Protein 4Z0Y (pdb70)

Nearest PDB structures (foldseek):
  4z0y-assembly1_C  TM=1.003E+00  e=3.277E-72  Coreopsis grandiflora
  4z11-assembly3_C  TM=9.863E-01  e=1.548E-64  Coreopsis grandiflora
  4z11-assembly1_A  TM=9.867E-01  e=1.953E-64  Coreopsis grandiflora
  4z14-assembly2_B  TM=9.933E-01  e=7.176E-63  Coreopsis grandiflora
  4z14-assembly8_A  TM=9.961E-01  e=9.260E-62  Coreopsis grandiflora

Structure (mmCIF, N/CA/C/O backbone):
data_4Z0Y
#
_entry.id   4Z0Y
#
_cell.length_a   88.720
_cell.length_b   90.560
_cell.length_c   182.590
_cell.angle_alpha   90.00
_cell.angle_beta   90.00
_cell.angle_gamma   90.00
#
_symmetry.space_group_name_H-M   'P 21 21 21'
#
loop_
_entity.id
_entity.type
_entity.pdbx_description
1 polymer 'Aurone synthase'
2 polymer 'Aurone synthase'
3 non-polymer 'COPPER (II) ION'
4 non-polymer GLYCEROL
5 water water
#
loop_
_atom_site.group_PDB
_atom_site.id
_atom_site.type_symbol
_atom_site.label_atom_id
_atom_site.label_alt_id
_atom_site.label_comp_id
_atom_site.label_asym_id
_atom_site.label_entity_id
_atom_site.label_seq_id
_atom_site.pdbx_PDB_ins_code
_atom_site.Cartn_x
_atom_site.Cartn_y
_atom_site.Cartn_z
_atom_site.occupancy
_atom_site.B_iso_or_equiv
_atom_site.auth_seq_id
_atom_site.auth_comp_id
_atom_site.auth_asym_id
_atom_site.auth_atom_id
_atom_site.pdbx_PDB_model_num
ATOM 1 N N . ALA A 1 1 ? 26.765 102.271 222.053 1.00 17.67 1 ALA A N 1
ATOM 2 C CA . ALA A 1 1 ? 26.375 102.684 220.707 1.00 18.40 1 ALA A CA 1
ATOM 3 C C . ALA A 1 1 ? 24.855 102.753 220.565 1.00 18.36 1 ALA A C 1
ATOM 4 O O . ALA A 1 1 ? 24.127 102.016 221.222 1.00 17.41 1 ALA A O 1
ATOM 6 N N . PRO A 1 2 ? 24.372 103.640 219.691 1.00 16.79 2 PRO A N 1
ATOM 7 C CA . PRO A 1 2 ? 22.924 103.862 219.608 1.00 16.76 2 PRO A CA 1
ATOM 8 C C . PRO A 1 2 ? 22.195 102.812 218.794 1.00 15.82 2 PRO A C 1
ATOM 9 O O . PRO A 1 2 ? 22.747 102.275 217.836 1.00 15.73 2 PRO A O 1
ATOM 20 N N . ILE A 1 3 ? 20.947 102.554 219.161 1.00 16.81 3 ILE A N 1
ATOM 21 C CA . ILE A 1 3 ? 20.063 101.748 218.342 1.00 16.59 3 ILE A CA 1
ATOM 22 C C . ILE A 1 3 ? 19.796 102.471 217.028 1.00 15.49 3 ILE A C 1
ATOM 23 O O . ILE A 1 3 ? 19.476 103.659 217.005 1.00 15.87 3 ILE A O 1
ATOM 39 N N . THR A 1 4 ? 19.924 101.735 215.937 1.00 14.92 4 THR A N 1
ATOM 40 C CA . THR A 1 4 ? 19.862 102.301 214.599 1.00 15.06 4 THR A CA 1
ATOM 41 C C . THR A 1 4 ? 19.018 101.418 213.695 1.00 15.64 4 THR A C 1
ATOM 42 O O . THR A 1 4 ? 19.428 100.297 213.402 1.00 16.45 4 THR A O 1
ATOM 53 N N . ALA A 1 5 ? 17.860 101.902 213.240 1.00 14.48 5 ALA A N 1
ATOM 54 C CA . ALA A 1 5 ? 17.037 101.092 212.355 1.00 14.40 5 ALA A CA 1
ATOM 55 C C . ALA A 1 5 ? 17.784 100.843 211.045 1.00 16.34 5 ALA A C 1
ATOM 56 O O . ALA A 1 5 ? 18.519 101.706 210.562 1.00 15.89 5 ALA A O 1
ATOM 63 N N . PRO A 1 6 ? 17.614 99.649 210.475 1.00 14.35 6 PRO A N 1
ATOM 64 C CA . PRO A 1 6 ? 18.275 99.333 209.203 1.00 14.80 6 PRO A CA 1
ATOM 65 C C . PRO A 1 6 ? 17.516 99.927 208.032 1.00 16.44 6 PRO A C 1
ATOM 66 O O . PRO A 1 6 ? 16.522 100.635 208.237 1.00 15.66 6 PRO A O 1
ATOM 77 N N . ASP A 1 7 ? 17.980 99.650 206.820 1.00 15.84 7 ASP A N 1
ATOM 78 C CA . ASP A 1 7 ? 17.146 99.868 205.650 1.00 15.89 7 ASP A CA 1
ATOM 79 C C . ASP A 1 7 ? 15.976 98.891 205.755 1.00 14.68 7 ASP A C 1
ATOM 80 O O . ASP A 1 7 ? 16.103 97.715 205.413 1.00 14.01 7 ASP A O 1
ATOM 89 N N . ILE A 1 8 ? 14.844 99.407 206.228 1.00 15.55 8 ILE A N 1
ATOM 90 C CA . ILE A 1 8 ? 13.658 98.608 206.517 1.00 14.81 8 ILE A CA 1
ATOM 91 C C . ILE A 1 8 ? 13.031 97.959 205.286 1.00 16.80 8 ILE A C 1
ATOM 92 O O . ILE A 1 8 ? 12.216 97.047 205.413 1.00 15.97 8 ILE A O 1
ATOM 108 N N . THR A 1 9 ? 13.436 98.402 204.099 1.00 15.92 9 THR A N 1
ATOM 109 C CA . THR A 1 9 ? 12.937 97.825 202.855 1.00 15.83 9 THR A CA 1
ATOM 110 C C . THR A 1 9 ? 13.811 96.673 202.358 1.00 17.96 9 THR A C 1
ATOM 111 O O . THR A 1 9 ? 13.433 95.970 201.414 1.00 20.47 9 THR A O 1
ATOM 122 N N A SER A 1 10 ? 14.968 96.486 202.988 0.61 18.01 10 SER A N 1
ATOM 123 N N B SER A 1 10 ? 14.966 96.472 202.988 0.39 18.32 10 SER A N 1
ATOM 124 C CA A SER A 1 10 ? 15.918 95.451 202.589 0.61 20.89 10 SER A CA 1
ATOM 125 C CA B SER A 1 10 ? 15.896 95.422 202.574 0.39 20.46 10 SER A CA 1
ATOM 126 C C A SER A 1 10 ? 16.028 94.334 203.622 0.61 20.96 10 SER A C 1
ATOM 127 C C B SER A 1 10 ? 16.050 94.326 203.624 0.39 20.94 10 SER A C 1
ATOM 128 O O A SER A 1 10 ? 16.124 93.160 203.270 0.61 21.37 10 SER A O 1
ATOM 129 O O B SER A 1 10 ? 16.197 93.153 203.282 0.39 21.38 10 SER A O 1
ATOM 144 N N . ILE A 1 11 ? 16.029 94.709 204.896 1.00 20.27 11 ILE A N 1
ATOM 145 C CA . ILE A 1 11 ? 16.167 93.745 205.985 1.00 22.02 11 ILE A CA 1
ATOM 146 C C . ILE A 1 11 ? 14.964 93.882 206.904 1.00 17.32 11 ILE A C 1
ATOM 147 O O . ILE A 1 11 ? 14.808 94.881 207.605 1.00 17.59 11 ILE A O 1
ATOM 163 N N . CYS A 1 12 ? 14.094 92.878 206.846 1.00 15.37 12 CYS A N 1
ATOM 164 C CA . CYS A 1 12 ? 12.837 92.894 207.567 1.00 13.75 12 CYS A CA 1
ATOM 165 C C . CYS A 1 12 ? 12.286 91.482 207.606 1.00 12.92 12 CYS A C 1
ATOM 166 O O . CYS A 1 12 ? 12.427 90.714 206.652 1.00 12.93 12 CYS A O 1
ATOM 173 N N . LYS A 1 13 ? 11.649 91.143 208.712 1.00 12.41 13 LYS A N 1
ATOM 174 C CA . LYS A 1 13 ? 11.080 89.824 208.866 1.00 12.58 13 LYS A CA 1
ATOM 175 C C . LYS A 1 13 ? 9.724 89.923 209.518 1.00 12.48 13 LYS A C 1
ATOM 176 O O . LYS A 1 13 ? 9.387 90.931 210.143 1.00 12.13 13 LYS A O 1
ATOM 195 N N . ASP A 1 14 ? 8.912 88.896 209.332 1.00 12.94 14 ASP A N 1
ATOM 196 C CA . ASP A 1 14 ? 7.568 88.934 209.861 1.00 12.77 14 ASP A CA 1
ATOM 197 C C . ASP A 1 14 ? 7.598 89.023 211.366 1.00 13.82 14 ASP A C 1
ATOM 198 O O . ASP A 1 14 ? 8.510 88.503 212.026 1.00 14.47 14 ASP A O 1
ATOM 207 N N . ALA A 1 15 ? 6.578 89.665 211.909 1.00 13.12 15 ALA A N 1
ATOM 208 C CA . ALA A 1 15 ? 6.516 89.880 213.349 1.00 15.59 15 ALA A CA 1
ATOM 209 C C . ALA A 1 15 ? 6.176 88.588 214.059 1.00 19.22 15 ALA A C 1
ATOM 210 O O . ALA A 1 15 ? 5.219 87.912 213.692 1.00 21.33 15 ALA A O 1
ATOM 217 N N . SER A 1 16 ? 6.953 88.247 215.084 1.00 20.68 16 SER A N 1
ATOM 218 C CA . SER A 1 16 ? 6.710 87.009 215.828 1.00 24.92 16 SER A CA 1
ATOM 219 C C . SER A 1 16 ? 7.159 87.104 217.274 1.00 26.31 16 SER A C 1
ATOM 220 O O . SER A 1 16 ? 7.448 86.086 217.915 1.00 32.59 16 SER A O 1
ATOM 228 N N A SER A 1 17 ? 7.243 88.327 217.771 0.57 21.54 17 SER A N 1
ATOM 229 N N B SER A 1 17 ? 7.226 88.328 217.781 0.43 21.56 17 SER A N 1
ATOM 230 C CA A SER A 1 17 ? 7.579 88.576 219.163 0.57 19.40 17 SER A CA 1
ATOM 231 C CA B SER A 1 17 ? 7.601 88.582 219.166 0.43 19.45 17 SER A CA 1
ATOM 232 C C A SER A 1 17 ? 6.419 89.311 219.791 0.57 17.49 17 SER A C 1
ATOM 233 C C B SER A 1 17 ? 6.505 89.392 219.834 0.43 17.50 17 SER A C 1
ATOM 234 O O A SER A 1 17 ? 5.787 90.136 219.140 0.57 15.50 17 SER A O 1
ATOM 235 O O B SER A 1 17 ? 6.004 90.351 219.252 0.43 15.50 17 SER A O 1
ATOM 244 N N . GLY A 1 18 ? 6.133 89.007 221.053 1.00 18.52 18 GLY A N 1
ATOM 245 C CA . GLY A 1 18 ? 5.098 89.712 221.784 1.00 18.54 18 GLY A CA 1
ATOM 246 C C . GLY A 1 18 ? 3.668 89.418 221.368 1.00 17.47 18 GLY A C 1
ATOM 247 O O . GLY A 1 18 ? 2.744 90.112 221.783 1.00 20.02 18 GLY A O 1
ATOM 250 N N . ILE A 1 19 ? 3.475 88.408 220.534 1.00 19.83 19 ILE A N 1
ATOM 251 C CA . ILE A 1 19 ? 2.137 88.016 220.112 1.00 20.33 19 ILE A CA 1
ATOM 252 C C . ILE A 1 19 ? 1.848 86.620 220.635 1.00 24.51 19 ILE A C 1
ATOM 253 O O . ILE A 1 19 ? 2.407 85.644 220.142 1.00 26.81 19 ILE A O 1
ATOM 269 N N . GLY A 1 20 ? 0.960 86.540 221.619 1.00 24.27 20 GLY A N 1
ATOM 270 C CA . GLY A 1 20 ? 0.726 85.306 222.346 1.00 26.06 20 GLY A CA 1
ATOM 271 C C . GLY A 1 20 ? 0.080 84.214 221.521 1.00 27.96 20 GLY A C 1
ATOM 272 O O . GLY A 1 20 ? 0.457 83.043 221.633 1.00 31.55 20 GLY A O 1
ATOM 276 N N . ASN A 1 21 ? -0.910 84.591 220.713 1.00 22.67 21 ASN A N 1
ATOM 277 C CA . ASN A 1 21 ? -1.582 83.656 219.821 1.00 22.77 21 ASN A CA 1
ATOM 278 C C . ASN A 1 21 ? -1.415 84.102 218.375 1.00 20.74 21 ASN A C 1
ATOM 279 O O . ASN A 1 21 ? -2.202 84.900 217.861 1.00 19.35 21 ASN A O 1
ATOM 290 N N . GLN A 1 22 ? -0.392 83.562 217.720 1.00 22.31 22 GLN A N 1
ATOM 291 C CA . GLN A 1 22 ? -0.065 83.962 216.356 1.00 23.31 22 GLN A CA 1
ATOM 292 C C . GLN A 1 22 ? -0.998 83.361 215.330 1.00 25.98 22 GLN A C 1
ATOM 293 O O . GLN A 1 22 ? -1.318 84.001 214.328 1.00 27.13 22 GLN A O 1
ATOM 307 N N . GLU A 1 23 ? -1.422 82.122 215.548 1.00 26.55 23 GLU A N 1
ATOM 308 C CA . GLU A 1 23 ? -2.167 81.428 214.509 1.00 31.81 23 GLU A CA 1
ATOM 309 C C . GLU A 1 23 ? -3.607 81.932 214.437 1.00 32.32 23 GLU A C 1
ATOM 310 O O . GLU A 1 23 ? -4.225 81.893 213.371 1.00 34.08 23 GLU A O 1
ATOM 322 N N . GLY A 1 24 ? -4.130 82.430 215.553 1.00 34.30 24 GLY A N 1
ATOM 323 C CA . GLY A 1 24 ? -5.464 83.009 215.576 1.00 32.46 24 GLY A CA 1
ATOM 324 C C . GLY A 1 24 ? -5.501 84.527 215.402 1.00 27.82 24 GLY A C 1
ATOM 325 O O . GLY A 1 24 ? -6.570 85.124 215.448 1.00 26.39 24 GLY A O 1
ATOM 329 N N . ALA A 1 25 ? -4.337 85.141 215.208 1.00 24.77 25 ALA A N 1
ATOM 330 C CA . ALA A 1 25 ? -4.212 86.600 215.141 1.00 20.81 25 ALA A CA 1
ATOM 331 C C . ALA A 1 25 ? -5.210 87.183 214.155 1.00 21.92 25 ALA A C 1
ATOM 332 O O . ALA A 1 25 ? -5.348 86.666 213.044 1.00 21.09 25 ALA A O 1
ATOM 339 N N . ILE A 1 26 ? -5.920 88.243 214.540 1.00 21.38 26 ILE A N 1
ATOM 340 C CA . ILE A 1 26 ? -6.935 88.776 213.635 1.00 21.14 26 ILE A CA 1
ATOM 341 C C . ILE A 1 26 ? -6.376 89.884 212.744 1.00 15.82 26 ILE A C 1
ATOM 342 O O . ILE A 1 26 ? -7.053 90.325 211.837 1.00 16.46 26 ILE A O 1
ATOM 358 N N . ARG A 1 27 ? -5.141 90.313 212.997 1.00 14.33 27 ARG A N 1
ATOM 359 C CA . ARG A 1 27 ? -4.425 91.205 212.084 1.00 15.25 27 ARG A CA 1
ATOM 360 C C . ARG A 1 27 ? -3.184 90.513 211.528 1.00 15.36 27 ARG A C 1
ATOM 361 O O . ARG A 1 27 ? -2.745 89.485 212.050 1.00 13.73 27 ARG A O 1
ATOM 382 N N . THR A 1 28 ? -2.614 91.071 210.467 1.00 16.82 28 THR A N 1
ATOM 383 C CA . THR A 1 28 ? -1.457 90.448 209.845 1.00 15.20 28 THR A CA 1
ATOM 384 C C . THR A 1 28 ? -0.212 90.519 210.727 1.00 16.13 28 THR A C 1
ATOM 385 O O . THR A 1 28 ? -0.076 91.417 211.566 1.00 15.74 28 THR A O 1
ATOM 396 N N . ARG A 1 29 ? 0.683 89.549 210.538 1.00 15.46 29 ARG A N 1
ATOM 397 C CA . ARG A 1 29 ? 2.021 89.617 211.106 1.00 15.60 29 ARG A CA 1
ATOM 398 C C . ARG A 1 29 ? 3.056 89.915 210.029 1.00 13.73 29 ARG A C 1
ATOM 399 O O . ARG A 1 29 ? 4.238 90.066 210.322 1.00 13.92 29 ARG A O 1
ATOM 420 N N . LYS A 1 30 ? 2.619 90.008 208.779 1.00 13.32 30 LYS A N 1
ATOM 421 C CA . LYS A 1 30 ? 3.532 90.343 207.707 1.00 13.35 30 LYS A CA 1
ATOM 422 C C . LYS A 1 30 ? 3.611 91.865 207.603 1.00 12.98 30 LYS A C 1
ATOM 423 O O . LYS A 1 30 ? 2.985 92.481 206.737 1.00 12.20 30 LYS A O 1
ATOM 442 N N . CYS A 1 31 ? 4.399 92.464 208.493 1.00 14.14 31 CYS A N 1
ATOM 443 C CA . CYS A 1 31 ? 4.330 93.908 208.739 1.00 11.32 31 CYS A CA 1
ATOM 444 C C . CYS A 1 31 ? 5.416 94.697 208.033 1.00 12.49 31 CYS A C 1
ATOM 445 O O . CYS A 1 31 ? 5.585 95.882 208.293 1.00 12.68 31 CYS A O 1
ATOM 452 N N . CYS A 1 32 ? 6.148 94.050 207.129 1.00 14.12 32 CYS A N 1
ATOM 453 C CA . CYS A 1 32 ? 7.274 94.728 206.519 1.00 14.40 32 CYS A CA 1
ATOM 454 C C . CYS A 1 32 ? 6.813 95.788 205.523 1.00 14.19 32 CYS A C 1
ATOM 455 O O . CYS A 1 32 ? 5.824 95.599 204.796 1.00 15.44 32 CYS A O 1
ATOM 462 N N . PRO A 1 33 ? 7.528 96.922 205.488 1.00 11.72 33 PRO A N 1
ATOM 463 C CA . PRO A 1 33 ? 7.111 98.003 204.589 1.00 11.89 33 PRO A CA 1
ATOM 464 C C . PRO A 1 33 ? 7.439 97.679 203.147 1.00 12.84 33 PRO A C 1
ATOM 465 O O . PRO A 1 33 ? 8.299 96.846 202.882 1.00 13.66 33 PRO A O 1
ATOM 476 N N . PRO A 1 34 ? 6.760 98.346 202.214 1.00 14.41 34 PRO A N 1
ATOM 477 C CA . PRO A 1 34 ? 6.957 98.088 200.789 1.00 15.36 34 PRO A CA 1
ATOM 478 C C . PRO A 1 34 ? 8.277 98.657 200.289 1.00 16.47 34 PRO A C 1
ATOM 479 O O . PRO A 1 34 ? 8.872 99.539 200.933 1.00 14.74 34 PRO A O 1
ATOM 490 N N . SER A 1 35 ? 8.718 98.133 199.145 1.00 16.32 35 SER A N 1
ATOM 491 C CA . SER A 1 35 ? 9.936 98.569 198.468 1.00 17.74 35 SER A CA 1
ATOM 492 C C . SER A 1 35 ? 9.593 99.372 197.211 1.00 17.00 35 SER A C 1
ATOM 493 O O . SER A 1 35 ? 9.041 98.821 196.265 1.00 17.21 35 SER A O 1
ATOM 501 N N . LEU A 1 36 ? 9.911 100.670 197.205 1.00 16.77 36 LEU A N 1
ATOM 502 C CA . LEU A 1 36 ? 9.583 101.542 196.071 1.00 18.09 36 LEU A CA 1
ATOM 503 C C . LEU A 1 36 ? 10.839 101.976 195.318 1.00 18.70 36 LEU A C 1
ATOM 504 O O . LEU A 1 36 ? 10.755 102.767 194.365 1.00 20.34 36 LEU A O 1
ATOM 520 N N . GLY A 1 37 ? 11.993 101.455 195.734 1.00 18.44 37 GLY A N 1
ATOM 521 C CA . GLY A 1 37 ? 13.268 101.823 195.144 1.00 20.65 37 GLY A CA 1
ATOM 522 C C . GLY A 1 37 ? 13.824 103.153 195.640 1.00 21.01 37 GLY A C 1
ATOM 523 O O . GLY A 1 37 ? 14.739 103.718 195.035 1.00 22.44 37 GLY A O 1
ATOM 527 N N . LYS A 1 38 ? 13.271 103.661 196.737 1.00 19.56 38 LYS A N 1
ATOM 528 C CA . LYS A 1 38 ? 13.713 104.935 197.313 1.00 19.35 38 LYS A CA 1
ATOM 529 C C . LYS A 1 38 ? 15.052 104.828 198.046 1.00 19.44 38 LYS A C 1
ATOM 530 O O . LYS A 1 38 ? 15.378 103.805 198.642 1.00 18.53 38 LYS A O 1
ATOM 549 N N . LYS A 1 39 ? 15.834 105.898 197.999 1.00 22.58 39 LYS A N 1
ATOM 550 C CA . LYS A 1 39 ? 16.984 106.024 198.881 1.00 23.79 39 LYS A CA 1
ATOM 551 C C . LYS A 1 39 ? 16.496 106.555 200.221 1.00 20.29 39 LYS A C 1
ATOM 552 O O . LYS A 1 39 ? 15.440 107.171 200.299 1.00 20.12 39 LYS A O 1
ATOM 555 N N . ILE A 1 40 ? 17.258 106.307 201.273 1.00 21.60 40 ILE A N 1
ATOM 556 C CA . ILE A 1 40 ? 16.929 106.863 202.583 1.00 19.36 40 ILE A CA 1
ATOM 557 C C . ILE A 1 40 ? 17.565 108.242 202.697 1.00 21.92 40 ILE A C 1
ATOM 558 O O . ILE A 1 40 ? 18.780 108.381 202.552 1.00 24.86 40 ILE A O 1
ATOM 574 N N . LYS A 1 41 ? 16.736 109.253 202.945 1.00 20.38 41 LYS A N 1
ATOM 575 C CA . LYS A 1 41 ? 17.202 110.636 203.038 1.00 20.69 41 LYS A CA 1
ATOM 576 C C . LYS A 1 41 ? 17.368 111.030 204.484 1.00 21.02 41 LYS A C 1
ATOM 577 O O . LYS A 1 41 ? 16.704 110.486 205.359 1.00 18.77 41 LYS A O 1
ATOM 596 N N . ASP A 1 42 ? 18.251 111.985 204.740 1.00 23.79 42 ASP A N 1
ATOM 597 C CA . ASP A 1 42 ? 18.363 112.520 206.077 1.00 28.60 42 ASP A CA 1
ATOM 598 C C . ASP A 1 42 ? 17.247 113.517 206.310 1.00 23.72 42 ASP A C 1
ATOM 599 O O . ASP A 1 42 ? 16.796 114.204 205.395 1.00 22.86 42 ASP A O 1
ATOM 608 N N . PHE A 1 43 ? 16.766 113.532 207.540 1.00 23.05 43 PHE A N 1
ATOM 609 C CA . PHE A 1 43 ? 15.750 114.466 207.975 1.00 22.24 43 PHE A CA 1
ATOM 610 C C . PHE A 1 43 ? 16.165 115.915 207.768 1.00 24.31 43 PHE A C 1
ATOM 611 O O . PHE A 1 43 ? 17.313 116.286 207.996 1.00 26.11 43 PHE A O 1
ATOM 628 N N . GLN A 1 44 ? 15.218 116.725 207.328 1.00 24.85 44 GLN A N 1
ATOM 629 C CA . GLN A 1 44 ? 15.403 118.165 207.299 1.00 25.76 44 GLN A CA 1
ATOM 630 C C . GLN A 1 44 ? 14.282 118.775 208.117 1.00 24.12 44 GLN A C 1
ATOM 631 O O . GLN A 1 44 ? 13.145 118.327 208.026 1.00 23.66 44 GLN A O 1
ATOM 634 N N . PHE A 1 45 ? 14.586 119.782 208.931 1.00 23.49 45 PHE A N 1
ATOM 635 C CA . PHE A 1 45 ? 13.538 120.411 209.711 1.00 21.40 45 PHE A CA 1
ATOM 636 C C . PHE A 1 45 ? 12.519 121.047 208.780 1.00 21.03 45 PHE A C 1
ATOM 637 O O . PHE A 1 45 ? 12.890 121.649 207.755 1.00 21.19 45 PHE A O 1
ATOM 654 N N . PRO A 1 46 ? 11.223 120.895 209.114 1.00 21.15 46 PRO A N 1
ATOM 655 C CA . PRO A 1 46 ? 10.123 121.400 208.281 1.00 22.17 46 PRO A CA 1
ATOM 656 C C . PRO A 1 46 ? 10.071 122.923 208.189 1.00 26.29 46 PRO A C 1
ATOM 657 O O . PRO A 1 46 ? 10.425 123.623 209.142 1.00 26.94 46 PRO A O 1
ATOM 668 N N . ASN A 1 47 ? 9.604 123.411 207.045 1.00 31.62 47 ASN A N 1
ATOM 669 C CA . ASN A 1 47 ? 9.485 124.840 206.794 1.00 37.33 47 ASN A CA 1
ATOM 670 C C . ASN A 1 47 ? 8.033 125.324 206.850 1.00 35.10 47 ASN A C 1
ATOM 671 O O . ASN A 1 47 ? 7.694 126.350 206.255 1.00 34.01 47 ASN A O 1
ATOM 682 N N . ASP A 1 48 ? 7.182 124.579 207.557 1.00 32.16 48 ASP A N 1
ATOM 683 C CA . ASP A 1 48 ? 5.774 124.941 207.722 1.00 33.10 48 ASP A CA 1
ATOM 684 C C . ASP A 1 48 ? 5.623 126.399 208.125 1.00 40.35 48 ASP A C 1
ATOM 685 O O . ASP A 1 48 ? 6.325 126.881 209.017 1.00 39.99 48 ASP A O 1
ATOM 694 N N . LYS A 1 49 ? 4.701 127.096 207.467 1.00 46.41 49 LYS A N 1
ATOM 695 C CA . LYS A 1 49 ? 4.448 128.505 207.758 1.00 50.63 49 LYS A CA 1
ATOM 696 C C . LYS A 1 49 ? 3.765 128.670 209.111 1.00 48.10 49 LYS A C 1
ATOM 697 O O . LYS A 1 49 ? 4.003 129.644 209.820 1.00 51.83 49 LYS A O 1
ATOM 701 N N . LYS A 1 50 ? 2.919 127.709 209.465 1.00 40.64 50 LYS A N 1
ATOM 702 C CA . LYS A 1 50 ? 2.153 127.788 210.698 1.00 34.83 50 LYS A CA 1
ATOM 703 C C . LYS A 1 50 ? 2.403 126.550 211.551 1.00 30.80 50 LYS A C 1
ATOM 704 O O . LYS A 1 50 ? 2.683 125.477 211.025 1.00 29.10 50 LYS A O 1
ATOM 707 N N . VAL A 1 51 ? 2.314 126.708 212.864 1.00 31.14 51 VAL A N 1
ATOM 708 C CA . VAL A 1 51 ? 2.406 125.573 213.768 1.00 29.56 51 VAL A CA 1
ATOM 709 C C . VAL A 1 51 ? 1.092 124.796 213.737 1.00 27.48 51 VAL A C 1
ATOM 710 O O . VAL A 1 51 ? 0.007 125.378 213.825 1.00 28.95 51 VAL A O 1
ATOM 723 N N . ARG A 1 52 ? 1.204 123.485 213.584 1.00 24.87 52 ARG A N 1
ATOM 724 C CA . ARG A 1 52 ? 0.061 122.590 213.625 1.00 22.17 52 ARG A CA 1
ATOM 725 C C . ARG A 1 52 ? -0.404 122.507 215.056 1.00 20.94 52 ARG A C 1
ATOM 726 O O . ARG A 1 52 ? 0.370 122.116 215.907 1.00 20.78 52 ARG A O 1
ATOM 747 N N . MET A 1 53 ? -1.660 122.835 215.324 1.00 19.09 53 MET A N 1
ATOM 748 C CA . MET A 1 53 ? -2.150 122.839 216.704 1.00 20.59 53 MET A CA 1
ATOM 749 C C . MET A 1 53 ? -3.095 121.671 216.976 1.00 19.06 53 MET A C 1
ATOM 750 O O . MET A 1 53 ? -4.260 121.689 216.581 1.00 20.38 53 MET A O 1
ATOM 764 N N . ARG A 1 54 ? -2.575 120.647 217.644 1.00 17.29 54 ARG A N 1
ATOM 765 C CA . ARG A 1 54 ? -3.365 119.455 217.933 1.00 16.45 54 ARG A CA 1
ATOM 766 C C . ARG A 1 54 ? -4.442 119.818 218.944 1.00 18.88 54 ARG A C 1
ATOM 767 O O . ARG A 1 54 ? -4.212 120.619 219.843 1.00 19.45 54 ARG A O 1
ATOM 788 N N . TRP A 1 55 ? -5.624 119.253 218.755 1.00 18.36 55 TRP A N 1
ATOM 789 C CA . TRP A 1 55 ? -6.832 119.756 219.399 1.00 19.52 55 TRP A CA 1
ATOM 790 C C . TRP A 1 55 ? -7.438 118.662 220.246 1.00 18.85 55 TRP A C 1
ATOM 791 O O . TRP A 1 55 ? -7.429 117.505 219.853 1.00 18.64 55 TRP A O 1
ATOM 812 N N . PRO A 1 56 ? -7.953 119.012 221.428 1.00 18.29 56 PRO A N 1
ATOM 813 C CA . PRO A 1 56 ? -8.578 117.962 222.226 1.00 18.44 56 PRO A CA 1
ATOM 814 C C . PRO A 1 56 ? -9.759 117.334 221.498 1.00 18.50 56 PRO A C 1
ATOM 815 O O . PRO A 1 56 ? -10.603 118.058 220.962 1.00 19.46 56 PRO A O 1
ATOM 826 N N . ALA A 1 57 ? -9.809 116.006 221.488 1.00 18.92 57 ALA A N 1
ATOM 827 C CA . ALA A 1 57 ? -10.778 115.281 220.671 1.00 21.35 57 ALA A CA 1
ATOM 828 C C . ALA A 1 57 ? -12.212 115.624 221.036 1.00 21.51 57 ALA A C 1
ATOM 829 O O . ALA A 1 57 ? -13.103 115.480 220.204 1.00 25.17 57 ALA A O 1
ATOM 836 N N . HIS A 1 58 ? -12.446 116.079 222.262 1.00 19.89 58 HIS A N 1
ATOM 837 C CA . HIS A 1 58 ? -13.811 116.328 222.702 1.00 21.75 58 HIS A CA 1
ATOM 838 C C . HIS A 1 58 ? -14.261 117.762 222.411 1.00 24.75 58 HIS A C 1
ATOM 839 O O . HIS A 1 58 ? -15.425 118.104 222.668 1.00 25.69 58 HIS A O 1
ATOM 854 N N . LYS A 1 59 ? -13.355 118.595 221.889 1.00 24.30 59 LYS A N 1
ATOM 855 C CA . LYS A 1 59 ? -13.647 120.029 221.697 1.00 28.25 59 LYS A CA 1
ATOM 856 C C . LYS A 1 59 ? -13.085 120.577 220.395 1.00 28.27 59 LYS A C 1
ATOM 857 O O . LYS A 1 59 ? -12.606 121.714 220.350 1.00 30.71 59 LYS A O 1
ATOM 861 N N . GLY A 1 60 ? -13.103 119.765 219.350 1.00 27.02 60 GLY A N 1
ATOM 862 C CA . GLY A 1 60 ? -12.642 120.214 218.049 1.00 27.07 60 GLY A CA 1
ATOM 863 C C . GLY A 1 60 ? -13.647 121.159 217.414 1.00 29.08 60 GLY A C 1
ATOM 864 O O . GLY A 1 60 ? -14.838 121.092 217.703 1.00 30.93 60 GLY A O 1
ATOM 868 N N . THR A 1 61 ? -13.170 122.043 216.547 1.00 27.64 61 THR A N 1
ATOM 869 C CA . THR A 1 61 ? -14.071 122.780 215.658 1.00 27.94 61 THR A CA 1
ATOM 870 C C . THR A 1 61 ? -14.644 121.824 214.604 1.00 28.22 61 THR A C 1
ATOM 871 O O . THR A 1 61 ? -14.143 120.703 214.429 1.00 25.02 61 THR A O 1
ATOM 882 N N . LYS A 1 62 ? -15.680 122.259 213.890 1.00 28.39 62 LYS A N 1
ATOM 883 C CA . LYS A 1 62 ? -16.246 121.456 212.807 1.00 27.17 62 LYS A CA 1
ATOM 884 C C . LYS A 1 62 ? -15.180 121.097 211.775 1.00 21.57 62 LYS A C 1
ATOM 885 O O . LYS A 1 62 ? -15.121 119.962 211.291 1.00 19.57 62 LYS A O 1
ATOM 904 N N . LYS A 1 63 ? -14.356 122.079 211.419 1.00 21.12 63 LYS A N 1
ATOM 905 C CA . LYS A 1 63 ? -13.314 121.854 210.423 1.00 19.82 63 LYS A CA 1
ATOM 906 C C . LYS A 1 63 ? -12.285 120.855 210.937 1.00 17.15 63 LYS A C 1
ATOM 907 O O . LYS A 1 63 ? -11.824 119.996 210.187 1.00 17.27 63 LYS A O 1
ATOM 926 N N . GLN A 1 64 ? -11.924 120.954 212.210 1.00 18.94 64 GLN A N 1
ATOM 927 C CA . GLN A 1 64 ? -10.936 120.022 212.759 1.00 20.36 64 GLN A CA 1
ATOM 928 C C . GLN A 1 64 ? -11.458 118.589 212.667 1.00 18.25 64 GLN A C 1
ATOM 929 O O . GLN A 1 64 ? -10.768 117.685 212.180 1.00 17.42 64 GLN A O 1
ATOM 943 N N . VAL A 1 65 ? -12.684 118.386 213.121 1.00 18.17 65 VAL A N 1
ATOM 944 C CA . VAL A 1 65 ? -13.307 117.068 213.104 1.00 19.44 65 VAL A CA 1
ATOM 945 C C . VAL A 1 65 ? -13.484 116.543 211.683 1.00 18.95 65 VAL A C 1
ATOM 946 O O . VAL A 1 65 ? -13.166 115.391 211.391 1.00 17.85 65 VAL A O 1
ATOM 959 N N . ASP A 1 66 ? -14.018 117.378 210.798 1.00 16.75 66 ASP A N 1
ATOM 960 C CA . ASP A 1 66 ? -14.272 116.944 209.439 1.00 19.17 66 ASP A CA 1
ATOM 961 C C . ASP A 1 66 ? -12.971 116.639 208.695 1.00 16.31 66 ASP A C 1
ATOM 962 O O . ASP A 1 66 ? -12.899 115.676 207.939 1.00 15.24 66 ASP A O 1
ATOM 971 N N . ASP A 1 67 ? -11.947 117.460 208.905 1.00 18.22 67 ASP A N 1
ATOM 972 C CA . ASP A 1 67 ? -10.665 117.233 208.266 1.00 17.93 67 ASP A CA 1
ATOM 973 C C . ASP A 1 67 ? -10.063 115.906 208.723 1.00 15.60 67 ASP A C 1
ATOM 974 O O . ASP A 1 67 ? -9.565 115.119 207.915 1.00 15.21 67 ASP A O 1
ATOM 983 N N . TYR A 1 68 ? -10.123 115.646 210.022 1.00 16.05 68 TYR A N 1
ATOM 984 C CA . TYR A 1 68 ? -9.560 114.420 210.553 1.00 16.07 68 TYR A CA 1
ATOM 985 C C . TYR A 1 68 ? -10.302 113.196 210.000 1.00 15.44 68 TYR A C 1
ATOM 986 O O . TYR A 1 68 ? -9.687 112.241 209.522 1.00 15.23 68 TYR A O 1
ATOM 1004 N N . ARG A 1 69 ? -11.629 113.231 210.079 1.00 15.65 69 ARG A N 1
ATOM 1005 C CA . ARG A 1 69 ? -12.450 112.132 209.591 1.00 16.86 69 ARG A CA 1
ATOM 1006 C C . ARG A 1 69 ? -12.219 111.876 208.100 1.00 15.76 69 ARG A C 1
ATOM 1007 O O . ARG A 1 69 ? -12.043 110.721 207.686 1.00 15.44 69 ARG A O 1
ATOM 1028 N N . ARG A 1 70 ? -12.180 112.942 207.304 1.00 16.25 70 ARG A N 1
ATOM 1029 C CA . ARG A 1 70 ? -11.979 112.818 205.859 1.00 16.14 70 ARG A CA 1
ATOM 1030 C C . ARG A 1 70 ? -10.593 112.295 205.528 1.00 14.61 70 ARG A C 1
ATOM 1031 O O . ARG A 1 70 ? -10.404 111.578 204.527 1.00 14.86 70 ARG A O 1
ATOM 1052 N N . ALA A 1 71 ? -9.611 112.699 206.328 1.00 15.68 71 ALA A N 1
ATOM 1053 C CA . ALA A 1 71 ? -8.241 112.271 206.099 1.00 15.77 71 ALA A CA 1
ATOM 1054 C C . ALA A 1 71 ? -8.109 110.777 206.389 1.00 14.82 71 ALA A C 1
ATOM 1055 O O . ALA A 1 71 ? -7.468 110.062 205.634 1.00 14.70 71 ALA A O 1
ATOM 1062 N N . ILE A 1 72 ? -8.728 110.299 207.466 1.00 14.36 72 ILE A N 1
ATOM 1063 C CA . ILE A 1 72 ? -8.724 108.863 207.744 1.00 15.05 72 ILE A CA 1
ATOM 1064 C C . ILE A 1 72 ? -9.462 108.111 206.625 1.00 15.98 72 ILE A C 1
ATOM 1065 O O . ILE A 1 72 ? -9.010 107.046 206.197 1.00 15.35 72 ILE A O 1
ATOM 1081 N N . ALA A 1 73 ? -10.562 108.671 206.120 1.00 15.24 73 ALA A N 1
ATOM 1082 C CA . ALA A 1 73 ? -11.287 108.018 205.034 1.00 16.47 73 ALA A CA 1
ATOM 1083 C C . ALA A 1 73 ? -10.364 107.891 203.825 1.00 16.86 73 ALA A C 1
ATOM 1084 O O . ALA A 1 73 ? -10.300 106.849 203.189 1.00 18.02 73 ALA A O 1
ATOM 1091 N N . ALA A 1 74 ? -9.632 108.958 203.532 1.00 17.45 74 ALA A N 1
ATOM 1092 C CA . ALA A 1 74 ? -8.727 108.967 202.397 1.00 16.86 74 ALA A CA 1
ATOM 1093 C C . ALA A 1 74 ? -7.616 107.952 202.610 1.00 16.45 74 ALA A C 1
ATOM 1094 O O . ALA A 1 74 ? -7.211 107.261 201.673 1.00 16.31 74 ALA A O 1
ATOM 1101 N N . MET A 1 75 ? -7.149 107.834 203.850 1.00 14.82 75 MET A N 1
ATOM 1102 C CA . MET A 1 75 ? -6.079 106.899 204.164 1.00 13.54 75 MET A CA 1
ATOM 1103 C C . MET A 1 75 ? -6.550 105.451 203.986 1.00 13.96 75 MET A C 1
ATOM 1104 O O . MET A 1 75 ? -5.803 104.601 203.505 1.00 14.34 75 MET A O 1
ATOM 1118 N N . ARG A 1 76 ? -7.787 105.179 204.389 1.00 13.07 76 ARG A N 1
ATOM 1119 C CA . ARG A 1 76 ? -8.378 103.844 204.222 1.00 14.67 76 ARG A CA 1
ATOM 1120 C C . ARG A 1 76 ? -8.677 103.508 202.760 1.00 16.57 76 ARG A C 1
ATOM 1121 O O . ARG A 1 76 ? -8.843 102.333 202.424 1.00 17.65 76 ARG A O 1
ATOM 1142 N N . ALA A 1 77 ? -8.753 104.529 201.910 1.00 15.54 77 ALA A N 1
ATOM 1143 C CA . ALA A 1 77 ? -9.091 104.344 200.490 1.00 15.53 77 ALA A CA 1
ATOM 1144 C C . ALA A 1 77 ? -7.864 104.084 199.630 1.00 15.92 77 ALA A C 1
ATOM 1145 O O . ALA A 1 77 ? -7.976 103.642 198.474 1.00 16.84 77 ALA A O 1
ATOM 1152 N N . LEU A 1 78 ? -6.691 104.395 200.161 1.00 15.74 78 LEU A N 1
ATOM 1153 C CA . LEU A 1 78 ? -5.456 104.158 199.432 1.00 15.82 78 LEU A CA 1
ATOM 1154 C C . LEU A 1 78 ? -5.272 102.673 199.160 1.00 15.98 78 LEU A C 1
ATOM 1155 O O . LEU A 1 78 ? -5.765 101.842 199.911 1.00 15.17 78 LEU A O 1
ATOM 1171 N N . PRO A 1 79 ? -4.561 102.336 198.067 1.00 14.41 79 PRO A N 1
ATOM 1172 C CA . PRO A 1 79 ? -4.169 100.941 197.858 1.00 14.91 79 PRO A CA 1
ATOM 1173 C C . PRO A 1 79 ? -3.390 100.425 199.058 1.00 14.38 79 PRO A C 1
ATOM 1174 O O . PRO A 1 79 ? -2.600 101.160 199.652 1.00 14.12 79 PRO A O 1
ATOM 1185 N N . ASP A 1 80 ? -3.622 99.169 199.405 1.00 13.73 80 ASP A N 1
ATOM 1186 C CA . ASP A 1 80 ? -2.949 98.541 200.534 1.00 16.19 80 ASP A CA 1
ATOM 1187 C C . ASP A 1 80 ? -1.444 98.784 200.592 1.00 15.11 80 ASP A C 1
ATOM 1188 O O . ASP A 1 80 ? -0.924 99.114 201.672 1.00 15.42 80 ASP A O 1
ATOM 1197 N N . ASP A 1 81 ? -0.756 98.631 199.458 1.00 16.40 81 ASP A N 1
ATOM 1198 C CA . ASP A 1 81 ? 0.710 98.664 199.422 1.00 18.33 81 ASP A CA 1
ATOM 1199 C C . ASP A 1 81 ? 1.298 100.077 199.369 1.00 17.85 81 ASP A C 1
ATOM 1200 O O . ASP A 1 81 ? 2.520 100.243 199.365 1.00 18.88 81 ASP A O 1
ATOM 1209 N N . ASP A 1 82 ? 0.447 101.092 199.333 1.00 14.41 82 ASP A N 1
ATOM 1210 C CA . ASP A 1 82 ? 0.922 102.456 199.519 1.00 14.29 82 ASP A CA 1
ATOM 1211 C C . ASP A 1 82 ? 1.450 102.533 200.954 1.00 12.29 82 ASP A C 1
ATOM 1212 O O . ASP A 1 82 ? 0.736 102.136 201.859 1.00 13.10 82 ASP A O 1
ATOM 1221 N N . PRO A 1 83 ? 2.696 103.015 201.165 1.00 13.47 83 PRO A N 1
ATOM 1222 C CA . PRO A 1 83 ? 3.227 103.047 202.536 1.00 13.24 83 PRO A CA 1
ATOM 1223 C C . PRO A 1 83 ? 2.468 104.003 203.446 1.00 11.26 83 PRO A C 1
ATOM 1224 O O . PRO A 1 83 ? 2.726 103.989 204.652 1.00 11.09 83 PRO A O 1
ATOM 1235 N N . ARG A 1 84 ? 1.575 104.803 202.866 1.00 11.97 84 ARG A N 1
ATOM 1236 C CA . ARG A 1 84 ? 0.756 105.761 203.593 1.00 13.03 84 ARG A CA 1
ATOM 1237 C C . ARG A 1 84 ? -0.632 105.209 203.907 1.00 13.13 84 ARG A C 1
ATOM 1238 O O . ARG A 1 84 ? -1.446 105.884 204.542 1.00 13.09 84 ARG A O 1
ATOM 1259 N N . SER A 1 85 ? -0.916 103.996 203.450 1.00 11.71 85 SER A N 1
ATOM 1260 C CA . SER A 1 85 ? -2.256 103.438 203.609 1.00 11.54 85 SER A CA 1
ATOM 1261 C C . SER A 1 85 ? -2.558 103.139 205.063 1.00 11.26 85 SER A C 1
ATOM 1262 O O . SER A 1 85 ? -1.657 103.075 205.890 1.00 10.80 85 SER A O 1
ATOM 1270 N N . PHE A 1 86 ? -3.834 102.925 205.350 1.00 12.19 86 PHE A N 1
ATOM 1271 C CA . PHE A 1 86 ? -4.269 102.653 206.722 1.00 11.90 86 PHE A CA 1
ATOM 1272 C C . PHE A 1 86 ? -3.531 101.458 207.315 1.00 11.57 86 PHE A C 1
ATOM 1273 O O . PHE A 1 86 ? -2.999 101.528 208.432 1.00 11.11 86 PHE A O 1
ATOM 1290 N N . VAL A 1 87 ? -3.495 100.352 206.579 1.00 11.35 87 VAL A N 1
ATOM 1291 C CA . VAL A 1 87 ? -2.836 99.148 207.060 1.00 12.63 87 VAL A CA 1
ATOM 1292 C C . VAL A 1 87 ? -1.328 99.347 207.061 1.00 13.03 87 VAL A C 1
ATOM 1293 O O . VAL A 1 87 ? -0.651 98.910 207.986 1.00 12.59 87 VAL A O 1
ATOM 1306 N N . SER A 1 88 ? -0.778 100.023 206.057 1.00 11.19 88 SER A N 1
ATOM 1307 C CA . SER A 1 88 ? 0.665 100.250 206.066 1.00 11.61 88 SER A CA 1
ATOM 1308 C C . SER A 1 88 ? 1.069 101.055 207.309 1.00 12.57 88 SER A C 1
ATOM 1309 O O . SER A 1 88 ? 2.104 100.796 207.908 1.00 12.36 88 SER A O 1
ATOM 1317 N N . GLN A 1 89 ? 0.258 102.025 207.703 1.00 11.60 89 GLN A N 1
ATOM 1318 C CA . GLN A 1 89 ? 0.625 102.820 208.866 1.00 11.37 89 GLN A CA 1
ATOM 1319 C C . GLN A 1 89 ? 0.531 101.980 210.131 1.00 12.56 89 GLN A C 1
ATOM 1320 O O . GLN A 1 89 ? 1.397 102.071 211.017 1.00 11.29 89 GLN A O 1
ATOM 1334 N N . ALA A 1 90 ? -0.486 101.126 210.210 1.00 12.39 90 ALA A N 1
ATOM 1335 C CA . ALA A 1 90 ? -0.609 100.204 211.346 1.00 14.15 90 ALA A CA 1
ATOM 1336 C C . ALA A 1 90 ? 0.573 99.253 211.415 1.00 12.53 90 ALA A C 1
ATOM 1337 O O . ALA A 1 90 ? 1.075 98.916 212.496 1.00 13.00 90 ALA A O 1
ATOM 1344 N N . LYS A 1 91 ? 1.004 98.783 210.248 1.00 10.96 91 LYS A N 1
ATOM 1345 C CA . LYS A 1 91 ? 2.120 97.858 210.199 1.00 12.28 91 LYS A CA 1
ATOM 1346 C C . LYS A 1 91 ? 3.413 98.415 210.787 1.00 11.72 91 LYS A C 1
ATOM 1347 O O . LYS A 1 91 ? 4.249 97.653 211.250 1.00 12.22 91 LYS A O 1
ATOM 1366 N N . ILE A 1 92 ? 3.587 99.734 210.768 1.00 12.87 92 ILE A N 1
ATOM 1367 C CA . ILE A 1 92 ? 4.806 100.329 211.303 1.00 12.83 92 ILE A CA 1
ATOM 1368 C C . ILE A 1 92 ? 4.960 99.946 212.760 1.00 13.33 92 ILE A C 1
ATOM 1369 O O . ILE A 1 92 ? 6.029 99.537 213.209 1.00 11.81 92 ILE A O 1
ATOM 1385 N N . HIS A 1 93 ? 3.873 100.078 213.500 1.00 11.48 93 HIS A N 1
ATOM 1386 C CA . HIS A 1 93 ? 3.902 99.761 214.916 1.00 11.39 93 HIS A CA 1
ATOM 1387 C C . HIS A 1 93 ? 4.248 98.296 215.139 1.00 12.08 93 HIS A C 1
ATOM 1388 O O . HIS A 1 93 ? 5.043 97.952 216.017 1.00 12.84 93 HIS A O 1
ATOM 1402 N N . CYS A 1 94 ? 3.655 97.442 214.311 1.00 11.83 94 CYS A N 1
ATOM 1403 C CA . CYS A 1 94 ? 3.893 96.011 214.351 1.00 11.45 94 CYS A CA 1
ATOM 1404 C C . CYS A 1 94 ? 5.373 95.704 214.089 1.00 11.37 94 CYS A C 1
ATOM 1405 O O . CYS A 1 94 ? 6.019 94.980 214.844 1.00 11.38 94 CYS A O 1
ATOM 1412 N N . ALA A 1 95 ? 5.937 96.296 213.042 1.00 10.54 95 ALA A N 1
ATOM 1413 C CA . ALA A 1 95 ? 7.335 96.035 212.711 1.00 11.40 95 ALA A CA 1
ATOM 1414 C C . ALA A 1 95 ? 8.302 96.477 213.815 1.00 11.70 95 ALA A C 1
ATOM 1415 O O . ALA A 1 95 ? 9.242 95.747 214.139 1.00 12.98 95 ALA A O 1
ATOM 1422 N N . TYR A 1 96 ? 8.086 97.666 214.377 1.00 11.88 96 TYR A N 1
ATOM 1423 C CA . TYR A 1 96 ? 9.012 98.212 215.360 1.00 11.73 96 TYR A CA 1
ATOM 1424 C C . TYR A 1 96 ? 8.764 97.666 216.761 1.00 13.64 96 TYR A C 1
ATOM 1425 O O . TYR A 1 96 ? 9.664 97.733 217.587 1.00 14.07 96 TYR A O 1
ATOM 1443 N N . CYS A 1 97 ? 7.565 97.131 217.017 1.00 11.91 97 CYS A N 1
ATOM 1444 C CA . CYS A 1 97 ? 7.208 96.649 218.366 1.00 11.45 97 CYS A CA 1
ATOM 1445 C C . CYS A 1 97 ? 7.166 95.125 218.500 1.00 11.40 97 CYS A C 1
ATOM 1446 O O . CYS A 1 97 ? 7.176 94.598 219.612 1.00 11.35 97 CYS A O 1
ATOM 1453 N N . ASN A 1 98 ? 7.090 94.418 217.382 1.00 12.83 98 ASN A N 1
ATOM 1454 C CA . ASN A 1 98 ? 6.937 92.981 217.443 1.00 13.77 98 ASN A CA 1
ATOM 1455 C C . ASN A 1 98 ? 7.980 92.220 216.624 1.00 14.48 98 ASN A C 1
ATOM 1456 O O . ASN A 1 98 ? 7.739 91.096 216.212 1.00 14.93 98 ASN A O 1
ATOM 1467 N N . GLY A 1 99 ? 9.157 92.823 216.449 1.00 13.99 99 GLY A N 1
ATOM 1468 C CA . GLY A 1 99 ? 10.337 92.103 215.979 1.00 14.11 99 GLY A CA 1
ATOM 1469 C C . GLY A 1 99 ? 10.578 92.077 214.486 1.00 14.38 99 GLY A C 1
ATOM 1470 O O . GLY A 1 99 ? 11.158 91.127 213.977 1.00 15.97 99 GLY A O 1
ATOM 1474 N N . GLY A 1 100 ? 10.163 93.124 213.789 1.00 12.76 100 GLY A N 1
ATOM 1475 C CA . GLY A 1 100 ? 10.356 93.177 212.346 1.00 12.18 100 GLY A CA 1
ATOM 1476 C C . GLY A 1 100 ? 11.798 93.424 211.928 1.00 14.02 100 GLY A C 1
ATOM 1477 O O . GLY A 1 100 ? 12.224 92.953 210.858 1.00 14.80 100 GLY A O 1
ATOM 1481 N N . TYR A 1 101 ? 12.536 94.176 212.749 1.00 13.64 101 TYR A N 1
ATOM 1482 C CA . TYR A 1 101 ? 13.893 94.622 212.404 1.00 14.86 101 TYR A CA 1
ATOM 1483 C C . TYR A 1 101 ? 14.938 94.125 213.366 1.00 15.19 101 TYR A C 1
ATOM 1484 O O . TYR A 1 101 ? 14.633 93.808 214.514 1.00 14.64 101 TYR A O 1
ATOM 1502 N N . THR A 1 102 ? 16.173 94.067 212.868 1.00 15.42 102 THR A N 1
ATOM 1503 C CA . THR A 1 102 ? 17.341 93.709 213.656 1.00 15.06 102 THR A CA 1
ATOM 1504 C C . THR A 1 102 ? 18.301 94.874 213.799 1.00 14.61 102 THR A C 1
ATOM 1505 O O . THR A 1 102 ? 18.192 95.895 213.107 1.00 13.63 102 THR A O 1
ATOM 1516 N N . GLN A 1 103 ? 19.267 94.674 214.687 1.00 15.36 103 GLN A N 1
ATOM 1517 C CA . GLN A 1 103 ? 20.339 95.629 214.934 1.00 15.48 103 GLN A CA 1
ATOM 1518 C C . GLN A 1 103 ? 21.543 95.422 214.003 1.00 17.60 103 GLN A C 1
ATOM 1519 O O . GLN A 1 103 ? 22.687 95.686 214.383 1.00 16.95 103 GLN A O 1
ATOM 1533 N N . VAL A 1 104 ? 21.280 94.983 212.776 1.00 15.73 104 VAL A N 1
ATOM 1534 C CA . VAL A 1 104 ? 22.349 94.698 211.834 1.00 17.52 104 VAL A CA 1
ATOM 1535 C C . VAL A 1 104 ? 23.240 95.920 211.610 1.00 18.73 104 VAL A C 1
ATOM 1536 O O . VAL A 1 104 ? 24.462 95.787 211.509 1.00 21.93 104 VAL A O 1
ATOM 1549 N N . ASP A 1 105 ? 22.657 97.111 211.563 1.00 19.50 105 ASP A N 1
ATOM 1550 C CA . ASP A 1 105 ? 23.454 98.299 211.276 1.00 23.87 105 ASP A CA 1
ATOM 1551 C C . ASP A 1 105 ? 24.375 98.664 212.449 1.00 27.07 105 ASP A C 1
ATOM 1552 O O . ASP A 1 105 ? 25.258 99.511 212.304 1.00 30.37 105 ASP A O 1
ATOM 1561 N N . SER A 1 106 ? 24.192 97.997 213.587 1.00 22.64 106 SER A N 1
ATOM 1562 C CA . SER A 1 106 ? 25.041 98.227 214.762 1.00 23.21 106 SER A CA 1
ATOM 1563 C C . SER A 1 106 ? 26.037 97.103 214.967 1.00 27.45 106 SER A C 1
ATOM 1564 O O . SER A 1 106 ? 26.787 97.095 215.947 1.00 31.42 106 SER A O 1
ATOM 1572 N N . GLY A 1 107 ? 26.043 96.147 214.049 1.00 28.82 107 GLY A N 1
ATOM 1573 C CA . GLY A 1 107 ? 26.900 94.987 214.182 1.00 30.72 107 GLY A CA 1
ATOM 1574 C C . GLY A 1 107 ? 26.258 93.881 215.001 1.00 28.86 107 GLY A C 1
ATOM 1575 O O . GLY A 1 107 ? 26.945 92.979 215.469 1.00 31.75 107 GLY A O 1
ATOM 1579 N N . PHE A 1 108 ? 24.938 93.941 215.168 1.00 21.75 108 PHE A N 1
ATOM 1580 C CA . PHE A 1 108 ? 24.206 92.877 215.851 1.00 18.31 108 PHE A CA 1
ATOM 1581 C C . PHE A 1 108 ? 23.047 92.384 214.980 1.00 18.70 108 PHE A C 1
ATOM 1582 O O . PHE A 1 108 ? 21.882 92.672 215.260 1.00 17.16 108 PHE A O 1
ATOM 1599 N N . PRO A 1 109 ? 23.363 91.643 213.912 1.00 21.98 109 PRO A N 1
ATOM 1600 C CA . PRO A 1 109 ? 22.324 91.216 212.968 1.00 23.53 109 PRO A CA 1
ATOM 1601 C C . PRO A 1 109 ? 21.323 90.192 213.516 1.00 22.37 109 PRO A C 1
ATOM 1602 O O . PRO A 1 109 ? 20.286 90.001 212.887 1.00 24.35 109 PRO A O 1
ATOM 1613 N N . ASP A 1 110 ? 21.614 89.543 214.638 1.00 21.48 110 ASP A N 1
ATOM 1614 C CA . ASP A 1 110 ? 20.705 88.522 215.157 1.00 24.72 110 ASP A CA 1
ATOM 1615 C C . ASP A 1 110 ? 19.957 88.980 216.406 1.00 23.63 110 ASP A C 1
ATOM 1616 O O . ASP A 1 110 ? 19.322 88.170 217.093 1.00 25.44 110 ASP A O 1
ATOM 1625 N N . ILE A 1 111 ? 20.026 90.276 216.708 1.00 18.83 111 ILE A N 1
ATOM 1626 C CA . ILE A 1 111 ? 19.244 90.831 217.805 1.00 18.59 111 ILE A CA 1
ATOM 1627 C C . ILE A 1 111 ? 18.204 91.807 217.252 1.00 16.18 111 ILE A C 1
ATOM 1628 O O . ILE A 1 111 ? 18.521 92.682 216.435 1.00 16.87 111 ILE A O 1
ATOM 1644 N N . ASP A 1 112 ? 16.965 91.651 217.703 1.00 14.60 112 ASP A N 1
ATOM 1645 C CA . ASP A 1 112 ? 15.872 92.496 217.253 1.00 16.59 112 ASP A CA 1
ATOM 1646 C C . ASP A 1 112 ? 15.998 93.907 217.800 1.00 14.85 112 ASP A C 1
ATOM 1647 O O . ASP A 1 112 ? 16.610 94.130 218.848 1.00 15.33 112 ASP A O 1
ATOM 1656 N N . ILE A 1 113 ? 15.388 94.846 217.084 1.00 12.87 113 ILE A N 1
ATOM 1657 C CA . ILE A 1 113 ? 15.092 96.160 217.626 1.00 12.97 113 ILE A CA 1
ATOM 1658 C C . ILE A 1 113 ? 13.712 96.130 218.277 1.00 13.53 113 ILE A C 1
ATOM 1659 O O . ILE A 1 113 ? 12.746 95.637 217.695 1.00 13.71 113 ILE A O 1
ATOM 1675 N N . GLN A 1 114 ? 13.634 96.647 219.497 1.00 12.64 114 GLN A N 1
ATOM 1676 C CA . GLN A 1 114 ? 12.373 96.912 220.160 1.00 11.66 114 GLN A CA 1
ATOM 1677 C C . GLN A 1 114 ? 12.400 98.384 220.574 1.00 11.46 114 GLN A C 1
ATOM 1678 O O . GLN A 1 114 ? 13.389 98.829 221.177 1.00 12.80 114 GLN A O 1
ATOM 1692 N N . ILE A 1 115 ? 11.342 99.145 220.287 1.00 11.77 115 ILE A N 1
ATOM 1693 C CA . ILE A 1 115 ? 11.329 100.554 220.674 1.00 13.57 115 ILE A CA 1
ATOM 1694 C C . ILE A 1 115 ? 10.511 100.788 221.949 1.00 14.49 115 ILE A C 1
ATOM 1695 O O . ILE A 1 115 ? 10.560 101.890 222.517 1.00 15.15 115 ILE A O 1
ATOM 1711 N N . HIS A 1 116 ? 9.786 99.762 222.407 1.00 11.24 116 HIS A N 1
ATOM 1712 C CA . HIS A 1 116 ? 9.076 99.869 223.674 1.00 13.59 116 HIS A CA 1
ATOM 1713 C C . HIS A 1 116 ? 9.923 99.486 224.879 1.00 12.09 116 HIS A C 1
ATOM 1714 O O . HIS A 1 116 ? 11.017 98.929 224.755 1.00 12.10 116 HIS A O 1
ATOM 1726 N N . ASN A 1 117 ? 9.386 99.825 226.045 1.00 12.12 117 ASN A N 1
ATOM 1727 C CA . ASN A 1 117 ? 9.952 99.448 227.346 1.00 12.07 117 ASN A CA 1
ATOM 1728 C C . ASN A 1 117 ? 11.352 99.986 227.605 1.00 15.26 117 ASN A C 1
ATOM 1729 O O . ASN A 1 117 ? 12.178 99.340 228.268 1.00 15.47 117 ASN A O 1
ATOM 1740 N N . SER A 1 118 ? 11.608 101.188 227.097 1.00 16.75 118 SER A N 1
ATOM 1741 C CA . SER A 1 118 ? 12.897 101.842 227.272 1.00 13.96 118 SER A CA 1
ATOM 1742 C C . SER A 1 118 ? 12.789 103.319 226.952 1.00 12.74 118 SER A C 1
ATOM 1743 O O . SER A 1 118 ? 11.735 103.825 226.551 1.00 12.96 118 SER A O 1
ATOM 1751 N N . TRP A 1 119 ? 13.916 103.998 227.057 1.00 12.13 119 TRP A N 1
ATOM 1752 C CA . TRP A 1 119 ? 13.964 105.402 226.749 1.00 13.19 119 TRP A CA 1
ATOM 1753 C C . TRP A 1 119 ? 13.631 105.726 225.285 1.00 11.63 119 TRP A C 1
ATOM 1754 O O . TRP A 1 119 ? 13.447 106.898 224.967 1.00 12.37 119 TRP A O 1
ATOM 1775 N N . LEU A 1 120 ? 13.536 104.721 224.408 1.00 11.64 120 LEU A N 1
ATOM 1776 C CA . LEU A 1 120 ? 13.118 104.970 223.014 1.00 11.16 120 LEU A CA 1
ATOM 1777 C C . LEU A 1 120 ? 11.614 105.236 222.885 1.00 11.41 120 LEU A C 1
ATOM 1778 O O . LEU A 1 120 ? 11.159 105.761 221.871 1.00 11.50 120 LEU A O 1
ATOM 1794 N N . PHE A 1 121 ? 10.834 104.893 223.903 1.00 12.55 121 PHE A N 1
ATOM 1795 C CA . PHE A 1 121 ? 9.370 104.968 223.815 1.00 11.99 121 PHE A CA 1
ATOM 1796 C C . PHE A 1 121 ? 8.845 106.329 223.335 1.00 13.81 121 PHE A C 1
ATOM 1797 O O . PHE A 1 121 ? 8.138 106.438 222.319 1.00 12.68 121 PHE A O 1
ATOM 1814 N N . PHE A 1 122 ? 9.207 107.381 224.055 1.00 13.26 122 PHE A N 1
ATOM 1815 C CA . PHE A 1 122 ? 8.682 108.693 223.734 1.00 11.75 122 PHE A CA 1
ATOM 1816 C C . PHE A 1 122 ? 9.129 109.215 222.352 1.00 11.74 122 PHE A C 1
ATOM 1817 O O . PHE A 1 122 ? 8.295 109.649 221.577 1.00 13.46 122 PHE A O 1
ATOM 1834 N N . PRO A 1 123 ? 10.434 109.175 222.040 1.00 12.36 123 PRO A N 1
ATOM 1835 C CA . PRO A 1 123 ? 10.826 109.762 220.750 1.00 12.59 123 PRO A CA 1
ATOM 1836 C C . PRO A 1 123 ? 10.391 108.923 219.564 1.00 11.72 123 PRO A C 1
ATOM 1837 O O . PRO A 1 123 ? 10.123 109.471 218.485 1.00 11.47 123 PRO A O 1
ATOM 1848 N N . PHE A 1 124 ? 10.327 107.608 219.719 1.00 12.47 124 PHE A N 1
ATOM 1849 C CA . PHE A 1 124 ? 9.884 106.819 218.583 1.00 12.26 124 PHE A CA 1
ATOM 1850 C C . PHE A 1 124 ? 8.454 107.208 218.250 1.00 11.85 124 PHE A C 1
ATOM 1851 O O . PHE A 1 124 ? 8.110 107.418 217.086 1.00 11.88 124 PHE A O 1
ATOM 1868 N N . HIS A 1 125 ? 7.597 107.256 219.261 1.00 13.32 125 HIS A N 1
ATOM 1869 C CA . HIS A 1 125 ? 6.197 107.508 218.973 1.00 14.28 125 HIS A CA 1
ATOM 1870 C C . HIS A 1 125 ? 5.994 108.949 218.542 1.00 14.67 125 HIS A C 1
ATOM 1871 O O . HIS A 1 125 ? 5.098 109.229 217.746 1.00 14.71 125 HIS A O 1
ATOM 1885 N N . ARG A 1 126 ? 6.836 109.857 219.030 1.00 12.23 126 ARG A N 1
ATOM 1886 C CA . ARG A 1 126 ? 6.782 111.242 218.561 1.00 12.04 126 ARG A CA 1
ATOM 1887 C C . ARG A 1 126 ? 7.021 111.303 217.047 1.00 12.73 126 ARG A C 1
ATOM 1888 O O . ARG A 1 126 ? 6.260 111.937 216.332 1.00 13.83 126 ARG A O 1
ATOM 1909 N N . TRP A 1 127 ? 8.074 110.652 216.564 1.00 11.80 127 TRP A N 1
ATOM 1910 C CA . TRP A 1 127 ? 8.354 110.644 215.128 1.00 11.15 127 TRP A CA 1
ATOM 1911 C C . TRP A 1 127 ? 7.305 109.919 214.308 1.00 12.65 127 TRP A C 1
ATOM 1912 O O . TRP A 1 127 ? 6.956 110.335 213.212 1.00 11.57 127 TRP A O 1
ATOM 1933 N N . TYR A 1 128 ? 6.815 108.810 214.826 1.00 13.00 128 TYR A N 1
ATOM 1934 C CA . TYR A 1 128 ? 5.792 108.036 214.149 1.00 12.94 128 TYR A CA 1
ATOM 1935 C C . TYR A 1 128 ? 4.573 108.917 213.891 1.00 13.21 128 TYR A C 1
ATOM 1936 O O . TYR A 1 128 ? 4.059 108.966 212.777 1.00 13.13 128 TYR A O 1
ATOM 1954 N N . LEU A 1 129 ? 4.135 109.647 214.918 1.00 10.94 129 LEU A N 1
ATOM 1955 C CA . LEU A 1 129 ? 2.974 110.524 214.781 1.00 10.93 129 LEU A CA 1
ATOM 1956 C C . LEU A 1 129 ? 3.280 111.741 213.918 1.00 12.66 129 LEU A C 1
ATOM 1957 O O . LEU A 1 129 ? 2.388 112.259 213.232 1.00 13.92 129 LEU A O 1
ATOM 1973 N N . TYR A 1 130 ? 4.532 112.190 213.941 1.00 11.94 130 TYR A N 1
ATOM 1974 C CA . TYR A 1 130 ? 4.955 113.336 213.129 1.00 13.42 130 TYR A CA 1
ATOM 1975 C C . TYR A 1 130 ? 4.683 113.060 211.659 1.00 12.33 130 TYR A C 1
ATOM 1976 O O . TYR A 1 130 ? 4.058 113.881 210.971 1.00 11.61 130 TYR A O 1
ATOM 1994 N N . PHE A 1 131 ? 5.137 111.903 211.182 1.00 12.07 131 PHE A N 1
ATOM 1995 C CA . PHE A 1 131 ? 4.935 111.550 209.782 1.00 11.03 131 PHE A CA 1
ATOM 1996 C C . PHE A 1 131 ? 3.471 111.187 209.515 1.00 11.59 131 PHE A C 1
ATOM 1997 O O . PHE A 1 131 ? 2.917 111.565 208.484 1.00 11.75 131 PHE A O 1
ATOM 2014 N N . TYR A 1 132 ? 2.840 110.473 210.446 1.00 12.05 132 TYR A N 1
ATOM 2015 C CA . TYR A 1 132 ? 1.426 110.112 210.330 1.00 13.05 132 TYR A CA 1
ATOM 2016 C C . TYR A 1 132 ? 0.544 111.340 210.127 1.00 14.72 132 TYR A C 1
ATOM 2017 O O . TYR A 1 132 ? -0.341 111.360 209.262 1.00 12.19 132 TYR A O 1
ATOM 2035 N N . GLU A 1 133 ? 0.805 112.370 210.926 1.00 13.52 133 GLU A N 1
ATOM 2036 C CA . GLU A 1 133 ? 0.055 113.619 210.865 1.00 13.87 133 GLU A CA 1
ATOM 2037 C C . GLU A 1 133 ? 0.285 114.367 209.547 1.00 13.04 133 GLU A C 1
ATOM 2038 O O . GLU A 1 133 ? -0.649 114.892 208.950 1.00 14.94 133 GLU A O 1
ATOM 2050 N N . ARG A 1 134 ? 1.528 114.397 209.092 1.00 13.16 134 ARG A N 1
ATOM 2051 C CA . ARG A 1 134 ? 1.853 115.053 207.831 1.00 11.96 134 ARG A CA 1
ATOM 2052 C C . ARG A 1 134 ? 1.272 114.266 206.660 1.00 12.81 134 ARG A C 1
ATOM 2053 O O . ARG A 1 134 ? 0.856 114.843 205.650 1.00 13.52 134 ARG A O 1
ATOM 2074 N N . ILE A 1 135 ? 1.229 112.946 206.805 1.00 13.01 135 ILE A N 1
ATOM 2075 C CA . ILE A 1 135 ? 0.631 112.111 205.776 1.00 13.84 135 ILE A CA 1
ATOM 2076 C C . ILE A 1 135 ? -0.860 112.433 205.670 1.00 13.91 135 ILE A C 1
ATOM 2077 O O . ILE A 1 135 ? -1.357 112.697 204.577 1.00 13.85 135 ILE A O 1
ATOM 2093 N N . LEU A 1 136 ? -1.573 112.452 206.798 1.00 15.89 136 LEU A N 1
ATOM 2094 C CA . LEU A 1 136 ? -3.016 112.705 206.751 1.00 14.64 136 LEU A CA 1
ATOM 2095 C C . LEU A 1 136 ? -3.325 114.050 206.095 1.00 16.82 136 LEU A C 1
ATOM 2096 O O . LEU A 1 136 ? -4.221 114.150 205.242 1.00 16.82 136 LEU A O 1
ATOM 2112 N N . GLY A 1 137 ? -2.579 115.082 206.476 1.00 13.88 137 GLY A N 1
ATOM 2113 C CA . GLY A 1 137 ? -2.809 116.406 205.934 1.00 15.49 137 GLY A CA 1
ATOM 2114 C C . GLY A 1 137 ? -2.608 116.424 204.434 1.00 14.88 137 GLY A C 1
ATOM 2115 O O . GLY A 1 137 ? -3.356 117.077 203.698 1.00 16.17 137 GLY A O 1
ATOM 2119 N N . SER A 1 138 ? -1.601 115.694 203.965 1.00 13.48 138 SER A N 1
ATOM 2120 C CA . SER A 1 138 ? -1.300 115.662 202.542 1.00 16.44 138 SER A CA 1
ATOM 2121 C C . SER A 1 138 ? -2.404 114.969 201.726 1.00 18.08 138 SER A C 1
ATOM 2122 O O . SER A 1 138 ? -2.620 115.310 200.550 1.00 17.41 138 SER A O 1
ATOM 2130 N N . LEU A 1 139 ? -3.109 114.014 202.329 1.00 15.90 139 LEU A N 1
ATOM 2131 C CA . LEU A 1 139 ? -4.140 113.274 201.600 1.00 15.97 139 LEU A CA 1
ATOM 2132 C C . LEU A 1 139 ? -5.402 114.097 201.347 1.00 16.06 139 LEU A C 1
ATOM 2133 O O . LEU A 1 139 ? -6.226 113.715 200.504 1.00 16.56 139 LEU A O 1
ATOM 2149 N N . ILE A 1 140 ? -5.562 115.212 202.061 1.00 12.71 140 ILE A N 1
ATOM 2150 C CA . ILE A 1 140 ? -6.728 116.072 201.864 1.00 13.41 140 ILE A CA 1
ATOM 2151 C C . ILE A 1 140 ? -6.385 117.537 201.573 1.00 15.50 140 ILE A C 1
ATOM 2152 O O . ILE A 1 140 ? -7.248 118.400 201.665 1.00 16.04 140 ILE A O 1
ATOM 2168 N N . ASP A 1 141 ? -5.131 117.815 201.248 1.00 15.16 141 ASP A N 1
ATOM 2169 C CA . ASP A 1 141 ? -4.691 119.181 200.960 1.00 16.89 141 ASP A CA 1
ATOM 2170 C C . ASP A 1 141 ? -5.027 120.126 202.104 1.00 17.08 141 ASP A C 1
ATOM 2171 O O . ASP A 1 141 ? -5.672 121.173 201.932 1.00 16.60 141 ASP A O 1
ATOM 2180 N N . GLU A 1 142 ? -4.594 119.735 203.294 1.00 15.99 142 GLU A N 1
ATOM 2181 C CA . GLU A 1 142 ? -4.623 120.616 204.449 1.00 16.77 142 GLU A CA 1
ATOM 2182 C C . GLU A 1 142 ? -3.205 120.735 204.962 1.00 17.83 142 GLU A C 1
ATOM 2183 O O . GLU A 1 142 ? -2.767 119.924 205.764 1.00 16.96 142 GLU A O 1
ATOM 2195 N N . PRO A 1 143 ? -2.458 121.716 204.440 1.00 21.81 143 PRO A N 1
ATOM 2196 C CA . PRO A 1 143 ? -1.046 121.846 204.802 1.00 24.95 143 PRO A CA 1
ATOM 2197 C C . PRO A 1 143 ? -0.816 122.136 206.284 1.00 22.25 143 PRO A C 1
ATOM 2198 O O . PRO A 1 143 ? 0.308 121.938 206.735 1.00 23.02 143 PRO A O 1
ATOM 2209 N N . ASN A 1 144 ? -1.841 122.576 207.018 1.00 19.42 144 ASN A N 1
ATOM 2210 C CA . ASN A 1 144 ? -1.680 122.888 208.444 1.00 19.46 144 ASN A CA 1
ATOM 2211 C C . ASN A 1 144 ? -2.461 121.883 209.300 1.00 17.59 144 ASN A C 1
ATOM 2212 O O . ASN A 1 144 ? -2.771 122.139 210.458 1.00 17.51 144 ASN A O 1
ATOM 2223 N N . PHE A 1 145 ? -2.778 120.731 208.712 1.00 16.81 145 PHE A N 1
ATOM 2224 C CA . PHE A 1 145 ? -3.524 119.684 209.413 1.00 16.23 145 PHE A CA 1
ATOM 2225 C C . PHE A 1 145 ? -2.892 119.296 210.749 1.00 17.20 145 PHE A C 1
ATOM 2226 O O . PHE A 1 145 ? -1.679 119.083 210.834 1.00 16.13 145 PHE A O 1
ATOM 2243 N N . ALA A 1 146 ? -3.726 119.159 211.776 1.00 16.24 146 ALA A N 1
ATOM 2244 C CA . ALA A 1 146 ? -3.254 118.658 213.076 1.00 15.65 146 ALA A CA 1
ATOM 2245 C C . ALA A 1 146 ? -4.147 117.554 213.579 1.00 14.27 146 ALA A C 1
ATOM 2246 O O . ALA A 1 146 ? -5.363 117.628 213.438 1.00 14.60 146 ALA A O 1
ATOM 2253 N N . LEU A 1 147 ? -3.533 116.552 214.217 1.00 14.36 147 LEU A N 1
ATOM 2254 C CA . LEU A 1 147 ? -4.258 115.491 214.892 1.00 12.92 147 LEU A CA 1
ATOM 2255 C C . LEU A 1 147 ? -5.045 115.971 216.104 1.00 15.70 147 LEU A C 1
ATOM 2256 O O . LEU A 1 147 ? -4.637 116.923 216.763 1.00 16.69 147 LEU A O 1
ATOM 2272 N N . PRO A 1 148 ? -6.145 115.275 216.423 1.00 14.14 148 PRO A N 1
ATOM 2273 C CA . PRO A 1 148 ? -6.733 115.410 217.753 1.00 15.27 148 PRO A CA 1
ATOM 2274 C C . PRO A 1 148 ? -5.859 114.700 218.756 1.00 15.39 148 PRO A C 1
ATOM 2275 O O . PRO A 1 148 ? -4.985 113.910 218.380 1.00 14.31 148 PRO A O 1
ATOM 2286 N N . TYR A 1 149 ? -6.095 114.962 220.032 1.00 13.86 149 TYR A N 1
ATOM 2287 C CA . TYR A 1 149 ? -5.462 114.178 221.073 1.00 14.14 149 TYR A CA 1
ATOM 2288 C C . TYR A 1 149 ? -6.526 113.842 222.095 1.00 15.87 149 TYR A C 1
ATOM 2289 O O . TYR A 1 149 ? -7.433 114.638 222.356 1.00 15.92 149 TYR A O 1
ATOM 2307 N N . TRP A 1 150 ? -6.446 112.630 222.628 1.00 15.64 150 TRP A N 1
ATOM 2308 C CA . TRP A 1 150 ? -7.418 112.156 223.599 1.00 14.97 150 TRP A CA 1
ATOM 2309 C C . TRP A 1 150 ? -7.038 112.713 224.973 1.00 15.51 150 TRP A C 1
ATOM 2310 O O . TRP A 1 150 ? -6.162 112.186 225.675 1.00 15.15 150 TRP A O 1
ATOM 2331 N N . LYS A 1 151 ? -7.703 113.797 225.347 1.00 14.85 151 LYS A N 1
ATOM 2332 C CA . LYS A 1 151 ? -7.329 114.537 226.558 1.00 16.24 151 LYS A CA 1
ATOM 2333 C C . LYS A 1 151 ? -7.916 113.892 227.811 1.00 17.74 151 LYS A C 1
ATOM 2334 O O . LYS A 1 151 ? -8.771 114.478 228.506 1.00 16.65 151 LYS A O 1
ATOM 2353 N N . TRP A 1 152 ? -7.440 112.691 228.119 1.00 19.10 152 TRP A N 1
ATOM 2354 C CA . TRP A 1 152 ? -7.986 111.944 229.243 1.00 20.26 152 TRP A CA 1
ATOM 2355 C C . TRP A 1 152 ? -7.445 112.437 230.589 1.00 20.40 152 TRP A C 1
ATOM 2356 O O . TRP A 1 152 ? -7.721 111.831 231.618 1.00 20.03 152 TRP A O 1
ATOM 2377 N N . ASP A 1 153 ? -6.674 113.521 230.564 1.00 18.78 153 ASP A N 1
ATOM 2378 C CA . ASP A 1 153 ? -6.297 114.229 231.793 1.00 20.41 153 ASP A CA 1
ATOM 2379 C C . ASP A 1 153 ? -7.291 115.345 232.133 1.00 21.39 153 ASP A C 1
ATOM 2380 O O . ASP A 1 153 ? -7.134 116.042 233.143 1.00 23.42 153 ASP A O 1
ATOM 2389 N N . GLU A 1 154 ? -8.322 115.508 231.304 1.00 16.71 154 GLU A N 1
ATOM 2390 C CA . GLU A 1 154 ? -9.364 116.516 231.538 1.00 20.77 154 GLU A CA 1
ATOM 2391 C C . GLU A 1 154 ? -10.730 115.828 231.579 1.00 20.73 154 GLU A C 1
ATOM 2392 O O . GLU A 1 154 ? -11.047 115.064 230.671 1.00 21.06 154 GLU A O 1
ATOM 2404 N N . PRO A 1 155 ? -11.539 116.079 232.628 1.00 20.94 155 PRO A N 1
ATOM 2405 C CA . PRO A 1 155 ? -12.772 115.307 232.841 1.00 20.98 155 PRO A CA 1
ATOM 2406 C C . PRO A 1 155 ? -13.632 115.063 231.598 1.00 21.12 155 PRO A C 1
ATOM 2407 O O . PRO A 1 155 ? -13.994 113.905 231.363 1.00 19.18 155 PRO A O 1
ATOM 2418 N N . LYS A 1 156 ? -13.937 116.096 230.811 1.00 21.16 156 LYS A N 1
ATOM 2419 C CA . LYS A 1 156 ? -14.817 115.898 229.660 1.00 22.09 156 LYS A CA 1
ATOM 2420 C C . LYS A 1 156 ? -14.117 115.192 228.511 1.00 20.04 156 LYS A C 1
ATOM 2421 O O . LYS A 1 156 ? -14.770 114.743 227.568 1.00 19.61 156 LYS A O 1
ATOM 2440 N N . GLY A 1 157 ? -12.795 115.084 228.586 1.00 21.81 157 GLY A N 1
ATOM 2441 C CA . GLY A 1 157 ? -12.038 114.377 227.563 1.00 20.49 157 GLY A CA 1
ATOM 2442 C C . GLY A 1 157 ? -11.811 112.916 227.924 1.00 19.72 157 GLY A C 1
ATOM 2443 O O . GLY A 1 157 ? -11.177 112.180 227.167 1.00 18.14 157 GLY A O 1
ATOM 2447 N N . MET A 1 158 ? -12.313 112.496 229.089 1.00 18.96 158 MET A N 1
ATOM 2448 C CA . MET A 1 158 ? -12.058 111.142 229.581 1.00 18.18 158 MET A CA 1
ATOM 2449 C C . MET A 1 158 ? -12.942 110.093 228.920 1.00 19.62 158 MET A C 1
ATOM 2450 O O . MET A 1 158 ? -12.464 109.000 228.604 1.00 18.90 158 MET A O 1
ATOM 2464 N N . PRO A 1 159 ? -14.221 110.413 228.689 1.00 21.17 159 PRO A N 1
ATOM 2465 C CA . PRO A 1 159 ? -14.984 109.491 227.845 1.00 21.88 159 PRO A CA 1
ATOM 2466 C C . PRO A 1 159 ? -14.362 109.388 226.456 1.00 20.81 159 PRO A C 1
ATOM 2467 O O . PRO A 1 159 ? -13.932 110.412 225.913 1.00 20.29 159 PRO A O 1
ATOM 2478 N N . ILE A 1 160 ? -14.291 108.187 225.893 1.00 21.33 160 ILE A N 1
ATOM 2479 C CA . ILE A 1 160 ? -13.840 108.057 224.512 1.00 21.19 160 ILE A CA 1
ATOM 2480 C C . ILE A 1 160 ? -14.776 108.915 223.678 1.00 20.29 160 ILE A C 1
ATOM 2481 O O . ILE A 1 160 ? -15.990 108.889 223.877 1.00 19.78 160 ILE A O 1
ATOM 2497 N N . SER A 1 161 ? -14.217 109.716 222.778 1.00 18.92 161 SER A N 1
ATOM 2498 C CA . SER A 1 161 ? -15.028 110.718 222.098 1.00 20.05 161 SER A CA 1
ATOM 2499 C C . SER A 1 161 ? -16.008 110.080 221.135 1.00 20.68 161 SER A C 1
ATOM 2500 O O . SER A 1 161 ? -15.697 109.077 220.489 1.00 19.31 161 SER A O 1
ATOM 2508 N N . ASN A 1 162 ? -17.197 110.672 221.042 1.00 21.20 162 ASN A N 1
ATOM 2509 C CA . ASN A 1 162 ? -18.214 110.204 220.120 1.00 22.01 162 ASN A CA 1
ATOM 2510 C C . ASN A 1 162 ? -17.709 110.115 218.682 1.00 17.03 162 ASN A C 1
ATOM 2511 O O . ASN A 1 162 ? -18.241 109.351 217.896 1.00 18.40 162 ASN A O 1
ATOM 2514 N N . ILE A 1 163 ? -16.679 110.879 218.330 1.00 18.31 163 ILE A N 1
ATOM 2515 C CA . ILE A 1 163 ? -16.226 110.869 216.937 1.00 18.85 163 ILE A CA 1
ATOM 2516 C C . ILE A 1 163 ? -15.673 109.506 216.533 1.00 18.67 163 ILE A C 1
ATOM 2517 O O . ILE A 1 163 ? -15.621 109.202 215.344 1.00 17.79 163 ILE A O 1
ATOM 2533 N N . PHE A 1 164 ? -15.280 108.690 217.507 1.00 17.40 164 PHE A N 1
ATOM 2534 C CA . PHE A 1 164 ? -14.751 107.349 217.242 1.00 17.94 164 PHE A CA 1
ATOM 2535 C C . PHE A 1 164 ? -15.827 106.266 217.228 1.00 18.10 164 PHE A C 1
ATOM 2536 O O . PHE A 1 164 ? -15.525 105.118 216.931 1.00 19.77 164 PHE A O 1
ATOM 2553 N N . LEU A 1 165 ? -17.069 106.621 217.555 1.00 19.39 165 LEU A N 1
ATOM 2554 C CA . LEU A 1 165 ? -18.104 105.610 217.757 1.00 21.40 165 LEU A CA 1
ATOM 2555 C C . LEU A 1 165 ? -18.972 105.441 216.506 1.00 25.80 165 LEU A C 1
ATOM 2556 O O . LEU A 1 165 ? -18.544 105.774 215.411 1.00 28.73 165 LEU A O 1
ATOM 2572 N N . GLY A 1 166 ? -20.168 104.887 216.664 1.00 25.94 166 GLY A N 1
ATOM 2573 C CA . GLY A 1 166 ? -20.988 104.503 215.528 1.00 25.11 166 GLY A CA 1
ATOM 2574 C C . GLY A 1 166 ? -20.659 103.097 215.066 1.00 22.89 166 GLY A C 1
ATOM 2575 O O . GLY A 1 166 ? -20.540 102.184 215.880 1.00 23.53 166 GLY A O 1
ATOM 2579 N N . ASP A 1 167 ? -20.506 102.923 213.755 1.00 21.26 167 ASP A N 1
ATOM 2580 C CA . ASP A 1 167 ? -20.160 101.623 213.188 1.00 22.21 167 ASP A CA 1
ATOM 2581 C C . ASP A 1 167 ? -19.322 101.833 211.928 1.00 21.91 167 ASP A C 1
ATOM 2582 O O . ASP A 1 167 ? -18.635 102.843 211.804 1.00 20.12 167 ASP A O 1
ATOM 2591 N N . ALA A 1 168 ? -19.396 100.885 210.998 1.00 22.80 168 ALA A N 1
ATOM 2592 C CA . ALA A 1 168 ? -18.458 100.792 209.889 1.00 24.46 168 ALA A CA 1
ATOM 2593 C C . ALA A 1 168 ? -18.465 101.994 208.923 1.00 23.24 168 ALA A C 1
ATOM 2594 O O . ALA A 1 168 ? -17.493 102.200 208.205 1.00 23.49 168 ALA A O 1
ATOM 2601 N N A SER A 1 169 ? -19.544 102.773 208.909 0.53 23.11 169 SER A N 1
ATOM 2602 N N B SER A 1 169 ? -19.535 102.786 208.908 0.47 23.10 169 SER A N 1
ATOM 2603 C CA A SER A 1 169 ? -19.610 103.941 208.036 0.53 23.77 169 SER A CA 1
ATOM 2604 C CA B SER A 1 169 ? -19.582 103.934 208.005 0.47 23.18 169 SER A CA 1
ATOM 2605 C C A SER A 1 169 ? -18.706 105.058 208.548 0.53 22.24 169 SER A C 1
ATOM 2606 C C B SER A 1 169 ? -18.772 105.105 208.566 0.47 22.24 169 SER A C 1
ATOM 2607 O O A SER A 1 169 ? -18.289 105.930 207.783 0.53 22.53 169 SER A O 1
ATOM 2608 O O B SER A 1 169 ? -18.499 106.072 207.854 0.47 22.72 169 SER A O 1
ATOM 2617 N N . ASN A 1 170 ? -18.387 105.016 209.836 1.00 19.77 170 ASN A N 1
ATOM 2618 C CA . ASN A 1 170 ? -17.479 105.989 210.429 1.00 17.81 170 ASN A CA 1
ATOM 2619 C C . ASN A 1 170 ? -16.025 105.565 210.214 1.00 16.17 170 ASN A C 1
ATOM 2620 O O . ASN A 1 170 ? -15.615 104.557 210.761 1.00 17.82 170 ASN A O 1
ATOM 2631 N N . PRO A 1 171 ? -15.233 106.351 209.455 1.00 16.51 171 PRO A N 1
ATOM 2632 C CA . PRO A 1 171 ? -13.822 105.995 209.259 1.00 16.23 171 PRO A CA 1
ATOM 2633 C C . PRO A 1 171 ? -13.047 105.866 210.563 1.00 14.84 171 PRO A C 1
ATOM 2634 O O . PRO A 1 171 ? -12.011 105.225 210.596 1.00 14.27 171 PRO A O 1
ATOM 2645 N N . LEU A 1 172 ? -13.542 106.484 211.632 1.00 14.55 172 LEU A N 1
ATOM 2646 C CA . LEU A 1 172 ? -12.816 106.521 212.898 1.00 13.74 172 LEU A CA 1
ATOM 2647 C C . LEU A 1 172 ? -13.176 105.359 213.828 1.00 14.89 172 LEU A C 1
ATOM 2648 O O . LEU A 1 172 ? -12.586 105.184 214.893 1.00 14.18 172 LEU A O 1
ATOM 2664 N N . TYR A 1 173 ? -14.151 104.567 213.411 1.00 16.43 173 TYR A N 1
ATOM 2665 C CA . TYR A 1 173 ? -14.611 103.430 214.190 1.00 16.98 173 TYR A CA 1
ATOM 2666 C C . TYR A 1 173 ? -13.713 102.200 214.029 1.00 17.97 173 TYR A C 1
ATOM 2667 O O . TYR A 1 173 ? -13.013 102.044 213.020 1.00 17.58 173 TYR A O 1
ATOM 2685 N N . ASP A 1 174 ? -13.742 101.342 215.044 1.00 18.78 174 ASP A N 1
ATOM 2686 C CA . ASP A 1 174 ? -13.065 100.055 215.032 1.00 19.24 174 ASP A CA 1
ATOM 2687 C C . ASP A 1 174 ? -13.916 99.091 215.848 1.00 19.73 174 ASP A C 1
ATOM 2688 O O . ASP A 1 174 ? -14.206 99.348 217.020 1.00 19.85 174 ASP A O 1
ATOM 2697 N N . GLN A 1 175 ? -14.336 97.997 215.225 1.00 20.56 175 GLN A N 1
ATOM 2698 C CA . GLN A 1 175 ? -15.180 97.027 215.913 1.00 22.14 175 GLN A CA 1
ATOM 2699 C C . GLN A 1 175 ? -14.421 96.283 217.010 1.00 21.08 175 GLN A C 1
ATOM 2700 O O . GLN A 1 175 ? -15.042 95.768 217.934 1.00 22.71 175 GLN A O 1
ATOM 2714 N N . TYR A 1 176 ? -13.091 96.231 216.907 1.00 18.51 176 TYR A N 1
ATOM 2715 C CA . TYR A 1 176 ? -12.275 95.474 217.860 1.00 18.03 176 TYR A CA 1
ATOM 2716 C C . TYR A 1 176 ? -11.879 96.341 219.037 1.00 18.27 176 TYR A C 1
ATOM 2717 O O . TYR A 1 176 ? -10.710 96.717 219.205 1.00 19.67 176 TYR A O 1
ATOM 2735 N N . ARG A 1 177 ? -12.888 96.628 219.843 1.00 19.48 177 ARG A N 1
ATOM 2736 C CA . ARG A 1 177 ? -12.741 97.303 221.129 1.00 18.12 177 ARG A CA 1
ATOM 2737 C C . ARG A 1 177 ? -13.594 96.584 222.173 1.00 19.16 177 ARG A C 1
ATOM 2738 O O . ARG A 1 177 ? -14.567 95.914 221.830 1.00 19.12 177 ARG A O 1
ATOM 2759 N N . ASP A 1 178 ? -13.231 96.736 223.443 1.00 18.09 178 ASP A N 1
ATOM 2760 C CA . ASP A 1 178 ? -14.004 96.174 224.552 1.00 20.56 178 ASP A CA 1
ATOM 2761 C C . ASP A 1 178 ? -15.389 96.823 224.608 1.00 21.72 178 ASP A C 1
ATOM 2762 O O . ASP A 1 178 ? -15.516 97.984 225.010 1.00 23.57 178 ASP A O 1
ATOM 2771 N N . ALA A 1 179 ? -16.422 96.079 224.212 1.00 20.88 179 ALA A N 1
ATOM 2772 C CA . ALA A 1 179 ? -17.774 96.629 224.105 1.00 22.33 179 ALA A CA 1
ATOM 2773 C C . ALA A 1 179 ? -18.302 97.146 225.442 1.00 22.95 179 ALA A C 1
ATOM 2774 O O . ALA A 1 179 ? -18.960 98.189 225.505 1.00 23.14 179 ALA A O 1
ATOM 2781 N N . ASN A 1 180 ? -18.018 96.408 226.507 1.00 20.68 180 ASN A N 1
ATOM 2782 C CA . ASN A 1 180 ? -18.435 96.825 227.837 1.00 23.26 180 ASN A CA 1
ATOM 2783 C C . ASN A 1 180 ? -17.821 98.167 228.190 1.00 23.02 180 ASN A C 1
ATOM 2784 O O . ASN A 1 180 ? -18.495 99.049 228.719 1.00 25.26 180 ASN A O 1
ATOM 2795 N N . HIS A 1 181 ? -16.534 98.318 227.891 1.00 22.99 181 HIS A N 1
ATOM 2796 C CA . HIS A 1 181 ? -15.840 99.556 228.189 1.00 21.35 181 HIS A CA 1
ATOM 2797 C C . HIS A 1 181 ? -16.321 100.707 227.307 1.00 21.19 181 HIS A C 1
ATOM 2798 O O . HIS A 1 181 ? -16.460 101.831 227.787 1.00 21.46 181 HIS A O 1
ATOM 2813 N N . ILE A 1 182 ? -16.602 100.447 226.029 1.00 20.08 182 ILE A N 1
ATOM 2814 C CA . ILE A 1 182 ? -17.149 101.501 225.177 1.00 23.23 182 ILE A CA 1
ATOM 2815 C C . ILE A 1 182 ? -18.505 101.967 225.720 1.00 27.24 182 ILE A C 1
ATOM 2816 O O . ILE A 1 182 ? -18.817 103.155 225.670 1.00 26.79 182 ILE A O 1
ATOM 2832 N N . GLU A 1 183 ? -19.293 101.034 226.253 1.00 26.34 183 GLU A N 1
ATOM 2833 C CA . GLU A 1 183 ? -20.535 101.373 226.948 1.00 30.12 183 GLU A CA 1
ATOM 2834 C C . GLU A 1 183 ? -20.277 102.271 228.160 1.00 28.73 183 GLU A C 1
ATOM 2835 O O . GLU A 1 183 ? -20.971 103.273 228.353 1.00 29.21 183 GLU A O 1
ATOM 2843 N N . ASP A 1 184 ? -19.299 101.896 228.985 1.00 27.99 184 ASP A N 1
ATOM 2844 C CA . ASP A 1 184 ? -18.914 102.687 230.153 1.00 28.04 184 ASP A CA 1
ATOM 2845 C C . ASP A 1 184 ? -18.380 104.069 229.759 1.00 26.03 184 ASP A C 1
ATOM 2846 O O . ASP A 1 184 ? -18.448 105.015 230.547 1.00 25.70 184 ASP A O 1
ATOM 2855 N N . ARG A 1 185 ? -17.830 104.150 228.546 1.00 27.12 185 ARG A N 1
ATOM 2856 C CA . ARG A 1 185 ? -17.266 105.374 227.954 1.00 25.50 185 ARG A CA 1
ATOM 2857 C C . ARG A 1 185 ? -16.023 105.928 228.659 1.00 25.00 185 ARG A C 1
ATOM 2858 O O . ARG A 1 185 ? -15.013 106.204 228.007 1.00 24.49 185 ARG A O 1
ATOM 2879 N N . ILE A 1 186 ? -16.090 106.115 229.972 1.00 24.65 186 ILE A N 1
ATOM 2880 C CA . ILE A 1 186 ? -14.989 106.750 230.691 1.00 24.75 186 ILE A CA 1
ATOM 2881 C C . ILE A 1 186 ? -13.785 105.821 230.892 1.00 22.45 186 ILE A C 1
ATOM 2882 O O . ILE A 1 186 ? -13.870 104.827 231.604 1.00 23.68 186 ILE A O 1
ATOM 2886 N N . VAL A 1 187 ? -12.657 106.154 230.276 1.00 23.48 187 VAL A N 1
ATOM 2887 C CA . VAL A 1 187 ? -11.468 105.311 230.370 1.00 22.08 187 VAL A CA 1
ATOM 2888 C C . VAL A 1 187 ? -10.958 105.270 231.814 1.00 22.30 187 VAL A C 1
ATOM 2889 O O . VAL A 1 187 ? -11.125 106.227 232.565 1.00 22.79 187 VAL A O 1
ATOM 2902 N N . ASP A 1 188 ? -10.370 104.144 232.202 1.00 21.07 188 ASP A N 1
ATOM 2903 C CA . ASP A 1 188 ? -9.754 104.005 233.518 1.00 20.94 188 ASP A CA 1
ATOM 2904 C C . ASP A 1 188 ? -8.239 104.033 233.337 1.00 19.71 188 ASP A C 1
ATOM 2905 O O . ASP A 1 188 ? -7.645 103.066 232.860 1.00 20.52 188 ASP A O 1
ATOM 2914 N N . LEU A 1 189 ? -7.619 105.159 233.681 1.00 20.75 189 LEU A N 1
ATOM 2915 C CA . LEU A 1 189 ? -6.170 105.302 233.518 1.00 19.71 189 LEU A CA 1
ATOM 2916 C C . LEU A 1 189 ? -5.393 104.445 234.507 1.00 20.39 189 LEU A C 1
ATOM 2917 O O . LEU A 1 189 ? -4.184 104.305 234.381 1.00 20.85 189 LEU A O 1
ATOM 2933 N N . ASP A 1 190 ? -6.097 103.892 235.490 1.00 21.05 190 ASP A N 1
ATOM 2934 C CA . ASP A 1 190 ? -5.511 103.029 236.514 1.00 22.74 190 ASP A CA 1
ATOM 2935 C C . ASP A 1 190 ? -5.903 101.561 236.279 1.00 23.50 190 ASP A C 1
ATOM 2936 O O . ASP A 1 190 ? -5.694 100.703 237.138 1.00 24.90 190 ASP A O 1
ATOM 2945 N N . TYR A 1 191 ? -6.461 101.273 235.104 1.00 25.71 191 TYR A N 1
ATOM 2946 C CA . TYR A 1 191 ? -6.926 99.924 234.774 1.00 27.00 191 TYR A CA 1
ATOM 2947 C C . TYR A 1 191 ? -5.828 98.861 234.862 1.00 29.15 191 TYR A C 1
ATOM 2948 O O . TYR A 1 191 ? -4.771 98.993 234.237 1.00 28.61 191 TYR A O 1
ATOM 2966 N N . ASP A 1 192 ? -6.112 97.799 235.610 1.00 29.74 192 ASP A N 1
ATOM 2967 C CA . ASP A 1 192 ? -5.165 96.705 235.806 1.00 31.71 192 ASP A CA 1
ATOM 2968 C C . ASP A 1 192 ? -5.746 95.368 235.354 1.00 32.68 192 ASP A C 1
ATOM 2969 O O . ASP A 1 192 ? -5.239 94.306 235.734 1.00 33.50 192 ASP A O 1
ATOM 2978 N N . GLY A 1 193 ? -6.818 95.422 234.569 1.00 32.53 193 GLY A N 1
ATOM 2979 C CA . GLY A 1 193 ? -7.454 94.222 234.046 1.00 31.19 193 GLY A CA 1
ATOM 2980 C C . GLY A 1 193 ? -8.729 93.853 234.786 1.00 31.84 193 GLY A C 1
ATOM 2981 O O . GLY A 1 193 ? -9.446 92.948 234.368 1.00 32.81 193 GLY A O 1
ATOM 2985 N N . LYS A 1 194 ? -9.007 94.548 235.889 1.00 31.51 194 LYS A N 1
ATOM 2986 C CA . LYS A 1 194 ? -10.237 94.337 236.658 1.00 33.74 194 LYS A CA 1
ATOM 2987 C C . LYS A 1 194 ? -11.049 95.621 236.695 1.00 32.31 194 LYS A C 1
ATOM 2988 O O . LYS A 1 194 ? -10.526 96.670 237.063 1.00 33.09 194 LYS A O 1
ATOM 2992 N N . ASP A 1 195 ? -12.318 95.540 236.295 1.00 30.95 195 ASP A N 1
ATOM 2993 C CA . ASP A 1 195 ? -13.217 96.692 236.340 1.00 32.60 195 ASP A CA 1
ATOM 2994 C C . ASP A 1 195 ? -13.421 97.154 237.778 1.00 35.61 195 ASP A C 1
ATOM 2995 O O . ASP A 1 195 ? -13.681 96.344 238.653 1.00 38.10 195 ASP A O 1
ATOM 3004 N N . LYS A 1 196 ? -13.326 98.458 238.004 1.00 33.63 196 LYS A N 1
ATOM 3005 C CA . LYS A 1 196 ? -13.392 99.008 239.353 1.00 37.48 196 LYS A CA 1
ATOM 3006 C C . LYS A 1 196 ? -14.808 99.074 239.903 1.00 49.35 196 LYS A C 1
ATOM 3007 O O . LYS A 1 196 ? -15.010 98.950 241.111 1.00 56.16 196 LYS A O 1
ATOM 3026 N N . ASP A 1 197 ? -15.781 99.273 239.021 1.00 50.40 197 ASP A N 1
ATOM 3027 C CA . ASP A 1 197 ? -17.170 99.479 239.435 1.00 56.53 197 ASP A CA 1
ATOM 3028 C C . ASP A 1 197 ? -17.271 100.572 240.510 1.00 54.96 197 ASP A C 1
ATOM 3029 O O . ASP A 1 197 ? -17.458 100.290 241.696 1.00 57.61 197 ASP A O 1
ATOM 3038 N N . ILE A 1 198 ? -17.135 101.818 240.066 1.00 46.62 198 ILE A N 1
ATOM 3039 C CA . ILE A 1 198 ? -17.193 102.994 240.929 1.00 40.81 198 ILE A CA 1
ATOM 3040 C C . ILE A 1 198 ? -17.956 104.101 240.210 1.00 40.82 198 ILE A C 1
ATOM 3041 O O . ILE A 1 198 ? -18.124 104.040 238.993 1.00 41.56 198 ILE A O 1
ATOM 3057 N N . PRO A 1 199 ? -18.408 105.123 240.952 1.00 39.08 199 PRO A N 1
ATOM 3058 C CA . PRO A 1 199 ? -19.109 106.236 240.306 1.00 36.08 199 PRO A CA 1
ATOM 3059 C C . PRO A 1 199 ? -18.235 106.957 239.295 1.00 31.66 199 PRO A C 1
ATOM 3060 O O . PRO A 1 199 ? -17.033 107.124 239.514 1.00 29.76 199 PRO A O 1
ATOM 3071 N N . ASP A 1 200 ? -18.844 107.372 238.196 1.00 31.90 200 ASP A N 1
ATOM 3072 C CA . ASP A 1 200 ? -18.142 108.113 237.161 1.00 32.43 200 ASP A CA 1
ATOM 3073 C C . ASP A 1 200 ? -17.271 109.223 237.740 1.00 29.86 200 ASP A C 1
ATOM 3074 O O . ASP A 1 200 ? -16.113 109.365 237.372 1.00 28.74 200 ASP A O 1
ATOM 3083 N N . GLN A 1 201 ? -17.818 109.990 238.674 1.00 28.72 201 GLN A N 1
ATOM 3084 C CA . GLN A 1 201 ? -17.067 111.092 239.261 1.00 29.98 201 GLN A CA 1
ATOM 3085 C C . GLN A 1 201 ? -15.820 110.589 239.983 1.00 30.23 201 GLN A C 1
ATOM 3086 O O . GLN A 1 201 ? -14.765 111.232 239.939 1.00 28.58 201 GLN A O 1
ATOM 3088 N N . GLN A 1 202 ? -15.934 109.430 240.624 1.00 31.09 202 GLN A N 1
ATOM 3089 C CA . GLN A 1 202 ? -14.788 108.837 241.286 1.00 30.97 202 GLN A CA 1
ATOM 3090 C C . GLN A 1 202 ? -13.722 108.444 240.261 1.00 27.30 202 GLN A C 1
ATOM 3091 O O . GLN A 1 202 ? -12.532 108.645 240.492 1.00 23.57 202 GLN A O 1
ATOM 3105 N N . GLN A 1 203 ? -14.146 107.901 239.123 1.00 30.51 203 GLN A N 1
ATOM 3106 C CA . GLN A 1 203 ? -13.190 107.495 238.095 1.00 28.64 203 GLN A CA 1
ATOM 3107 C C . GLN A 1 203 ? -12.477 108.718 237.540 1.00 26.55 203 GLN A C 1
ATOM 3108 O O . GLN A 1 203 ? -11.263 108.671 237.295 1.00 25.65 203 GLN A O 1
ATOM 3122 N N . VAL A 1 204 ? -13.223 109.808 237.343 1.00 23.14 204 VAL A N 1
ATOM 3123 C CA . VAL A 1 204 ? -12.623 111.070 236.920 1.00 21.42 204 VAL A CA 1
ATOM 3124 C C . VAL A 1 204 ? -11.493 111.471 237.883 1.00 23.09 204 VAL A C 1
ATOM 3125 O O . VAL A 1 204 ? -10.361 111.747 237.460 1.00 21.17 204 VAL A O 1
ATOM 3138 N N . ALA A 1 205 ? -11.791 111.492 239.177 1.00 23.79 205 ALA A N 1
ATOM 3139 C CA . ALA A 1 205 ? -10.786 111.871 240.163 1.00 25.36 205 ALA A CA 1
ATOM 3140 C C . ALA A 1 205 ? -9.593 110.908 240.163 1.00 23.59 205 ALA A C 1
ATOM 3141 O O . ALA A 1 205 ? -8.441 111.327 240.281 1.00 23.77 205 ALA A O 1
ATOM 3148 N N . CYS A 1 206 ? -9.874 109.621 240.025 1.00 24.49 206 CYS A N 1
ATOM 3149 C CA . CYS A 1 206 ? -8.823 108.616 239.912 1.00 24.75 206 CYS A CA 1
ATOM 3150 C C . CYS A 1 206 ? -7.908 108.871 238.697 1.00 22.58 206 CYS A C 1
ATOM 3151 O O . CYS A 1 206 ? -6.681 108.795 238.808 1.00 21.87 206 CYS A O 1
ATOM 3158 N N . ASN A 1 207 ? -8.498 109.182 237.551 1.00 23.70 207 ASN A N 1
ATOM 3159 C CA . ASN A 1 207 ? -7.706 109.493 236.370 1.00 21.73 207 ASN A CA 1
ATOM 3160 C C . ASN A 1 207 ? -6.766 110.685 236.621 1.00 22.01 207 ASN A C 1
ATOM 3161 O O . ASN A 1 207 ? -5.579 110.623 236.295 1.00 21.72 207 ASN A O 1
ATOM 3172 N N . LEU A 1 208 ? -7.280 111.754 237.227 1.00 21.89 208 LEU A N 1
ATOM 3173 C CA . LEU A 1 208 ? -6.454 112.916 237.510 1.00 21.03 208 LEU A CA 1
ATOM 3174 C C . LEU A 1 208 ? -5.313 112.515 238.451 1.00 24.04 208 LEU A C 1
ATOM 3175 O O . LEU A 1 208 ? -4.165 112.911 238.255 1.00 23.49 208 LEU A O 1
ATOM 3191 N N . SER A 1 209 ? -5.637 111.697 239.446 1.00 25.11 209 SER A N 1
ATOM 3192 C CA . SER A 1 209 ? -4.643 111.206 240.397 1.00 29.95 209 SER A CA 1
ATOM 3193 C C . SER A 1 209 ? -3.563 110.405 239.679 1.00 24.58 209 SER A C 1
ATOM 3194 O O . SER A 1 209 ? -2.396 110.453 240.052 1.00 22.10 209 SER A O 1
ATOM 3202 N N . THR A 1 210 ? -3.983 109.670 238.656 1.00 24.46 210 THR A N 1
ATOM 3203 C CA . THR A 1 210 ? -3.100 108.783 237.897 1.00 23.56 210 THR A CA 1
ATOM 3204 C C . THR A 1 210 ? -2.139 109.598 237.049 1.00 21.30 210 THR A C 1
ATOM 3205 O O . THR A 1 210 ? -0.969 109.269 236.944 1.00 20.11 210 THR A O 1
ATOM 3216 N N . VAL A 1 211 ? -2.635 110.669 236.447 1.00 21.49 211 VAL A N 1
ATOM 3217 C CA . VAL A 1 211 ? -1.767 111.582 235.709 1.00 24.05 211 VAL A CA 1
ATOM 3218 C C . VAL A 1 211 ? -0.694 112.192 236.626 1.00 23.82 211 VAL A C 1
ATOM 3219 O O . VAL A 1 211 ? 0.486 112.242 236.252 1.00 21.24 211 VAL A O 1
ATOM 3232 N N . TYR A 1 212 ? -1.082 112.652 237.819 1.00 25.33 212 TYR A N 1
ATOM 3233 C CA . TYR A 1 212 ? -0.102 113.204 238.764 1.00 30.79 212 TYR A CA 1
ATOM 3234 C C . TYR A 1 212 ? 0.890 112.138 239.219 1.00 24.41 212 TYR A C 1
ATOM 3235 O O . TYR A 1 212 ? 2.078 112.420 239.398 1.00 24.13 212 TYR A O 1
ATOM 3253 N N . ARG A 1 213 ? 0.419 110.908 239.381 1.00 22.43 213 ARG A N 1
ATOM 3254 C CA . ARG A 1 213 ? 1.314 109.804 239.700 1.00 22.03 213 ARG A CA 1
ATOM 3255 C C . ARG A 1 213 ? 2.377 109.605 238.627 1.00 20.27 213 ARG A C 1
ATOM 3256 O O . ARG A 1 213 ? 3.554 109.446 238.931 1.00 20.21 213 ARG A O 1
ATOM 3277 N N . ASP A 1 214 ? 1.970 109.588 237.360 1.00 20.61 214 ASP A N 1
ATOM 3278 C CA . ASP A 1 214 ? 2.921 109.309 236.302 1.00 20.53 214 ASP A CA 1
ATOM 3279 C C . ASP A 1 214 ? 3.889 110.471 236.088 1.00 20.67 214 ASP A C 1
ATOM 3280 O O . ASP A 1 214 ? 5.068 110.255 235.810 1.00 20.61 214 ASP A O 1
ATOM 3289 N N . LEU A 1 215 ? 3.390 111.697 236.215 1.00 20.32 215 LEU A N 1
ATOM 3290 C CA . LEU A 1 215 ? 4.179 112.876 235.854 1.00 21.65 215 LEU A CA 1
ATOM 3291 C C . LEU A 1 215 ? 4.996 113.466 237.002 1.00 21.80 215 LEU A C 1
ATOM 3292 O O . LEU A 1 215 ? 5.992 114.145 236.761 1.00 22.24 215 LEU A O 1
ATOM 3308 N N . VAL A 1 216 ? 4.588 113.215 238.238 1.00 20.02 216 VAL A N 1
ATOM 3309 C CA . VAL A 1 216 ? 5.249 113.825 239.381 1.00 22.86 216 VAL A CA 1
ATOM 3310 C C . VAL A 1 216 ? 5.779 112.779 240.368 1.00 22.27 216 VAL A C 1
ATOM 3311 O O . VAL A 1 216 ? 6.975 112.777 240.672 1.00 22.55 216 VAL A O 1
ATOM 3324 N N . ARG A 1 217 ? 4.918 111.877 240.840 1.00 21.18 217 ARG A N 1
ATOM 3325 C CA . ARG A 1 217 ? 5.316 110.943 241.889 1.00 22.74 217 ARG A CA 1
ATOM 3326 C C . ARG A 1 217 ? 6.354 109.940 241.387 1.00 22.15 217 ARG A C 1
ATOM 3327 O O . ARG A 1 217 ? 7.350 109.687 242.059 1.00 21.90 217 ARG A O 1
ATOM 3348 N N . ASN A 1 218 ? 6.129 109.388 240.199 1.00 20.23 218 ASN A N 1
ATOM 3349 C CA . ASN A 1 218 ? 6.984 108.325 239.683 1.00 20.02 218 ASN A CA 1
ATOM 3350 C C . ASN A 1 218 ? 7.978 108.775 238.610 1.00 20.11 218 ASN A C 1
ATOM 3351 O O . ASN A 1 218 ? 9.046 108.161 238.440 1.00 21.85 218 ASN A O 1
ATOM 3362 N N . GLY A 1 219 ? 7.620 109.825 237.885 1.00 20.40 219 GLY A N 1
ATOM 3363 C CA . GLY A 1 219 ? 8.476 110.366 236.845 1.00 20.95 219 GLY A CA 1
ATOM 3364 C C . GLY A 1 219 ? 9.352 111.448 237.429 1.00 21.04 219 GLY A C 1
ATOM 3365 O O . GLY A 1 219 ? 9.188 112.617 237.101 1.00 20.98 219 GLY A O 1
ATOM 3369 N N . VAL A 1 220 ? 10.284 111.055 238.291 1.00 22.18 220 VAL A N 1
ATOM 3370 C CA . VAL A 1 220 ? 11.045 112.020 239.079 1.00 23.47 220 VAL A CA 1
ATOM 3371 C C . VAL A 1 220 ? 12.329 112.463 238.373 1.00 22.78 220 VAL A C 1
ATOM 3372 O O . VAL A 1 220 ? 12.934 113.458 238.761 1.00 23.27 220 VAL A O 1
ATOM 3385 N N . ASP A 1 221 ? 12.743 111.728 237.340 1.00 20.64 221 ASP A N 1
ATOM 3386 C CA . ASP A 1 221 ? 13.981 112.045 236.626 1.00 19.47 221 ASP A CA 1
ATOM 3387 C C . ASP A 1 221 ? 13.948 111.381 235.244 1.00 18.41 221 ASP A C 1
ATOM 3388 O O . ASP A 1 221 ? 12.981 110.696 234.931 1.00 18.44 221 ASP A O 1
ATOM 3397 N N . PRO A 1 222 ? 14.969 111.620 234.393 1.00 17.26 222 PRO A N 1
ATOM 3398 C CA . PRO A 1 222 ? 14.855 111.072 233.036 1.00 17.60 222 PRO A CA 1
ATOM 3399 C C . PRO A 1 222 ? 14.759 109.552 232.991 1.00 17.01 222 PRO A C 1
ATOM 3400 O O . PRO A 1 222 ? 14.021 109.015 232.173 1.00 18.83 222 PRO A O 1
ATOM 3411 N N . THR A 1 223 ? 15.480 108.866 233.864 1.00 18.30 223 THR A N 1
ATOM 3412 C CA . THR A 1 223 ? 15.439 107.411 233.874 1.00 19.50 223 THR A CA 1
ATOM 3413 C C . THR A 1 223 ? 14.041 106.908 234.209 1.00 18.99 223 THR A C 1
ATOM 3414 O O . THR A 1 223 ? 13.528 106.002 233.554 1.00 18.12 223 THR A O 1
ATOM 3425 N N . SER A 1 224 ? 13.405 107.519 235.206 1.00 16.50 224 SER A N 1
ATOM 3426 C CA . SER A 1 224 ? 12.127 106.996 235.684 1.00 16.62 224 SER A CA 1
ATOM 3427 C C . SER A 1 224 ? 10.948 107.464 234.811 1.00 16.82 224 SER A C 1
ATOM 3428 O O . SER A 1 224 ? 9.921 106.796 234.753 1.00 16.17 224 SER A O 1
ATOM 3436 N N . PHE A 1 225 ? 11.099 108.585 234.107 1.00 19.22 225 PHE A N 1
ATOM 3437 C CA . PHE A 1 225 ? 10.041 109.074 233.228 1.00 17.36 225 PHE A CA 1
ATOM 3438 C C . PHE A 1 225 ? 10.150 108.455 231.831 1.00 17.14 225 PHE A C 1
ATOM 3439 O O . PHE A 1 225 ? 9.174 107.911 231.312 1.00 16.51 225 PHE A O 1
ATOM 3456 N N . PHE A 1 226 ? 11.330 108.543 231.229 1.00 16.13 226 PHE A N 1
ATOM 3457 C CA . PHE A 1 226 ? 11.498 108.081 229.848 1.00 15.54 226 PHE A CA 1
ATOM 3458 C C . PHE A 1 226 ? 11.663 106.577 229.725 1.00 14.91 226 PHE A C 1
ATOM 3459 O O . PHE A 1 226 ? 11.321 106.001 228.687 1.00 14.34 226 PHE A O 1
ATOM 3476 N N . GLY A 1 227 ? 12.198 105.940 230.771 1.00 14.72 227 GLY A N 1
ATOM 3477 C CA . GLY A 1 227 ? 12.464 104.516 230.755 1.00 15.21 227 GLY A CA 1
ATOM 3478 C C . GLY A 1 227 ? 13.949 104.233 230.691 1.00 15.12 227 GLY A C 1
ATOM 3479 O O . GLY A 1 227 ? 14.766 105.158 230.577 1.00 16.20 227 GLY A O 1
ATOM 3483 N N . GLY A 1 228 ? 14.298 102.956 230.770 1.00 14.83 228 GLY A N 1
ATOM 3484 C CA . GLY A 1 228 ? 15.680 102.537 230.928 1.00 16.23 228 GLY A CA 1
ATOM 3485 C C . GLY A 1 228 ? 16.560 102.709 229.703 1.00 16.50 228 GLY A C 1
ATOM 3486 O O . GLY A 1 228 ? 16.088 102.822 228.567 1.00 15.25 228 GLY A O 1
ATOM 3490 N N . LYS A 1 229 ? 17.863 102.747 229.952 1.00 17.04 229 LYS A N 1
ATOM 3491 C CA . LYS A 1 229 ? 18.846 102.845 228.884 1.00 18.15 229 LYS A CA 1
ATOM 3492 C C . LYS A 1 229 ? 18.847 101.564 228.050 1.00 16.84 229 LYS A C 1
ATOM 3493 O O . LYS A 1 229 ? 18.922 100.466 228.585 1.00 17.08 229 LYS A O 1
ATOM 3512 N N . TYR A 1 230 ? 18.754 101.728 226.735 1.00 14.24 230 TYR A N 1
ATOM 3513 C CA . TYR A 1 230 ? 18.629 100.627 225.784 1.00 15.71 230 TYR A CA 1
ATOM 3514 C C . TYR A 1 230 ? 19.531 100.984 224.600 1.00 16.33 230 TYR A C 1
ATOM 3515 O O . TYR A 1 230 ? 19.327 102.005 223.950 1.00 14.88 230 TYR A O 1
ATOM 3533 N N . VAL A 1 231 ? 20.565 100.171 224.378 1.00 14.19 231 VAL A N 1
ATOM 3534 C CA . VAL A 1 231 ? 21.632 100.496 223.432 1.00 14.61 231 VAL A CA 1
ATOM 3535 C C . VAL A 1 231 ? 21.958 99.289 222.551 1.00 14.81 231 VAL A C 1
ATOM 3536 O O . VAL A 1 231 ? 21.461 98.175 222.780 1.00 12.87 231 VAL A O 1
ATOM 3549 N N . ALA A 1 232 ? 22.768 99.518 221.517 1.00 15.03 232 ALA A N 1
ATOM 3550 C CA . ALA A 1 232 ? 23.148 98.435 220.614 1.00 12.86 232 ALA A CA 1
ATOM 3551 C C . ALA A 1 232 ? 23.685 97.274 221.420 1.00 14.30 232 ALA A C 1
ATOM 3552 O O . ALA A 1 232 ? 24.498 97.468 222.337 1.00 14.67 232 ALA A O 1
ATOM 3559 N N . GLY A 1 233 ? 23.200 96.079 221.080 1.00 13.83 233 GLY A N 1
ATOM 3560 C CA . GLY A 1 233 ? 23.612 94.843 221.716 1.00 15.03 233 GLY A CA 1
ATOM 3561 C C . GLY A 1 233 ? 22.636 94.347 222.764 1.00 15.36 233 GLY A C 1
ATOM 3562 O O . GLY A 1 233 ? 22.700 93.185 223.175 1.00 16.56 233 GLY A O 1
ATOM 3566 N N . ASP A 1 234 ? 21.723 95.215 223.187 1.00 13.65 234 ASP A N 1
ATOM 3567 C CA . ASP A 1 234 ? 20.741 94.851 224.204 1.00 14.71 234 ASP A CA 1
ATOM 3568 C C . ASP A 1 234 ? 19.641 94.024 223.591 1.00 15.29 234 ASP A C 1
ATOM 3569 O O . ASP A 1 234 ? 19.203 94.319 222.478 1.00 15.03 234 ASP A O 1
ATOM 3578 N N . SER A 1 235 ? 19.164 93.020 224.323 1.00 14.68 235 SER A N 1
ATOM 3579 C CA . SER A 1 235 ? 17.948 92.320 223.938 1.00 15.41 235 SER A CA 1
ATOM 3580 C C . SER A 1 235 ? 16.700 93.075 224.380 1.00 13.92 235 SER A C 1
ATOM 3581 O O . SER A 1 235 ? 16.775 94.005 225.194 1.00 14.14 235 SER A O 1
ATOM 3589 N N . PRO A 1 236 ? 15.534 92.695 223.828 1.00 14.25 236 PRO A N 1
ATOM 3590 C CA . PRO A 1 236 ? 14.338 93.485 224.124 1.00 15.95 236 PRO A CA 1
ATOM 3591 C C . PRO A 1 236 ? 13.970 93.440 225.599 1.00 18.76 236 PRO A C 1
ATOM 3592 O O . PRO A 1 236 ? 14.071 92.377 226.223 1.00 20.44 236 PRO A O 1
ATOM 3603 N N . VAL A 1 237 ? 13.592 94.589 226.150 1.00 16.82 237 VAL A N 1
ATOM 3604 C CA . VAL A 1 237 ? 13.132 94.671 227.527 1.00 18.48 237 VAL A CA 1
ATOM 3605 C C . VAL A 1 237 ? 11.700 94.155 227.578 1.00 20.08 237 VAL A C 1
ATOM 3606 O O . VAL A 1 237 ? 10.869 94.522 226.735 1.00 19.27 237 VAL A O 1
ATOM 3619 N N . ALA A 1 238 ? 11.416 93.307 228.562 1.00 21.53 238 ALA A N 1
ATOM 3620 C CA . ALA A 1 238 ? 10.117 92.648 228.653 1.00 24.65 238 ALA A CA 1
ATOM 3621 C C . ALA A 1 238 ? 9.039 93.603 229.133 1.00 24.69 238 ALA A C 1
ATOM 3622 O O . ALA A 1 238 ? 9.308 94.471 229.961 1.00 22.32 238 ALA A O 1
ATOM 3629 N N . ASN A 1 239 ? 7.819 93.439 228.615 1.00 28.45 239 ASN A N 1
ATOM 3630 C CA . ASN A 1 239 ? 6.679 94.169 229.156 1.00 31.30 239 ASN A CA 1
ATOM 3631 C C . ASN A 1 239 ? 6.666 93.921 230.653 1.00 33.95 239 ASN A C 1
ATOM 3632 O O . ASN A 1 239 ? 6.919 92.797 231.094 1.00 35.06 239 ASN A O 1
ATOM 3643 N N . GLY A 1 240 ? 6.425 94.970 231.434 1.00 32.49 240 GLY A N 1
ATOM 3644 C CA . GLY A 1 240 ? 6.341 94.829 232.877 1.00 31.05 240 GLY A CA 1
ATOM 3645 C C . GLY A 1 240 ? 7.651 95.013 233.620 1.00 29.60 240 GLY A C 1
ATOM 3646 O O . GLY A 1 240 ? 7.662 95.034 234.845 1.00 29.56 240 GLY A O 1
ATOM 3650 N N . ASP A 1 241 ? 8.756 95.149 232.891 1.00 27.46 241 ASP A N 1
ATOM 3651 C CA . ASP A 1 241 ? 10.059 95.355 233.525 1.00 25.38 241 ASP A CA 1
ATOM 3652 C C . ASP A 1 241 ? 10.023 96.595 234.427 1.00 24.96 241 ASP A C 1
ATOM 3653 O O . ASP A 1 241 ? 9.386 97.599 234.085 1.00 20.66 241 ASP A O 1
ATOM 3662 N N . PRO A 1 242 ? 10.681 96.529 235.594 1.00 27.36 242 PRO A N 1
ATOM 3663 C CA . PRO A 1 242 ? 10.679 97.703 236.471 1.00 27.65 242 PRO A CA 1
ATOM 3664 C C . PRO A 1 242 ? 11.381 98.919 235.873 1.00 24.40 242 PRO A C 1
ATOM 3665 O O . PRO A 1 242 ? 11.191 100.001 236.394 1.00 22.63 242 P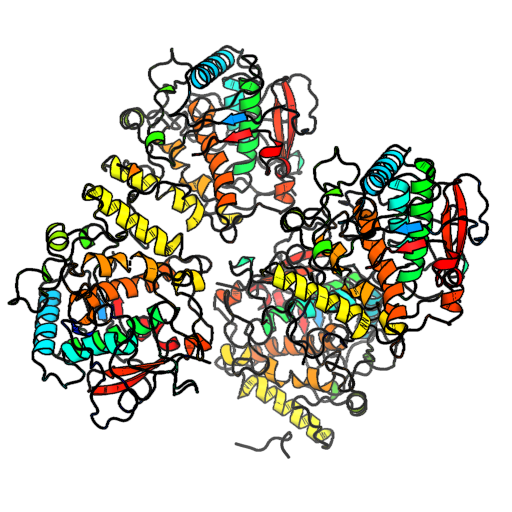RO A O 1
ATOM 3676 N N . SER A 1 243 ? 12.182 98.744 234.825 1.00 23.98 243 SER A N 1
ATOM 3677 C CA . SER A 1 243 ? 12.913 99.869 234.231 1.00 22.10 243 SER A CA 1
ATOM 3678 C C . SER A 1 243 ? 12.074 100.691 233.258 1.00 19.71 243 SER A C 1
ATOM 3679 O O . SER A 1 243 ? 12.525 101.733 232.763 1.00 19.38 243 SER A O 1
ATOM 3687 N N . VAL A 1 244 ? 10.873 100.217 232.968 1.00 17.71 244 VAL A N 1
ATOM 3688 C CA . VAL A 1 244 ? 9.983 100.922 232.048 1.00 16.17 244 VAL A CA 1
ATOM 3689 C C . VAL A 1 244 ? 9.585 102.249 232.673 1.00 14.81 244 VAL A C 1
ATOM 3690 O O . VAL A 1 244 ? 9.367 102.317 233.874 1.00 16.23 244 VAL A O 1
ATOM 3703 N N . GLY A 1 245 ? 9.499 103.305 231.868 1.00 14.43 245 GLY A N 1
ATOM 3704 C CA . GLY A 1 245 ? 9.170 104.626 232.386 1.00 14.41 245 GLY A CA 1
ATOM 3705 C C . GLY A 1 245 ? 7.737 104.762 232.880 1.00 16.93 245 GLY A C 1
ATOM 3706 O O . GLY A 1 245 ? 6.877 103.940 232.568 1.00 15.08 245 GLY A O 1
ATOM 3710 N N . SER A 1 246 ? 7.485 105.817 233.659 1.00 15.71 246 SER A N 1
ATOM 3711 C CA . SER A 1 246 ? 6.233 105.956 234.397 1.00 16.90 246 SER A CA 1
ATOM 3712 C C . SER A 1 246 ? 4.995 106.046 233.498 1.00 17.59 246 SER A C 1
ATOM 3713 O O . SER A 1 246 ? 4.007 105.340 233.726 1.00 17.50 246 SER A O 1
ATOM 3721 N N . VAL A 1 247 ? 5.041 106.903 232.483 1.00 16.55 247 VAL A N 1
ATOM 3722 C CA . VAL A 1 247 ? 3.904 107.053 231.578 1.00 16.13 247 VAL A CA 1
ATOM 3723 C C . VAL A 1 247 ? 3.699 105.765 230.780 1.00 15.61 247 VAL A C 1
ATOM 3724 O O . VAL A 1 247 ? 2.578 105.258 230.721 1.00 16.79 247 VAL A O 1
ATOM 3737 N N . GLU A 1 248 ? 4.770 105.220 230.206 1.00 15.30 248 GLU A N 1
ATOM 3738 C CA . GLU A 1 248 ? 4.640 104.031 229.356 1.00 15.87 248 GLU A CA 1
ATOM 3739 C C . GLU A 1 248 ? 3.953 102.896 230.119 1.00 17.23 248 GLU A C 1
ATOM 3740 O O . GLU A 1 248 ? 3.057 102.228 229.592 1.00 14.79 248 GLU A O 1
ATOM 3752 N N . ALA A 1 249 ? 4.390 102.683 231.361 1.00 15.57 249 ALA A N 1
ATOM 3753 C CA . ALA A 1 249 ? 3.925 101.559 232.159 1.00 16.39 249 ALA A CA 1
ATOM 3754 C C . ALA A 1 249 ? 2.601 101.872 232.839 1.00 16.61 249 ALA A C 1
ATOM 3755 O O . ALA A 1 249 ? 1.856 100.960 233.207 1.00 18.50 249 ALA A O 1
ATOM 3762 N N . GLY A 1 250 ? 2.324 103.161 233.005 1.00 15.89 250 GLY A N 1
ATOM 3763 C CA . GLY A 1 250 ? 1.155 103.624 233.737 1.00 16.72 250 GLY A CA 1
ATOM 3764 C C . GLY A 1 250 ? -0.025 103.933 232.838 1.00 16.75 250 GLY A C 1
ATOM 3765 O O . GLY A 1 250 ? -0.609 103.041 232.237 1.00 15.79 250 GLY A O 1
ATOM 3769 N N . SER A 1 251 ? -0.382 105.207 232.745 1.00 17.32 251 SER A N 1
ATOM 3770 C CA . SER A 1 251 ? -1.572 105.600 232.005 1.00 17.19 251 SER A CA 1
ATOM 3771 C C . SER A 1 251 ? -1.587 105.074 230.570 1.00 17.70 251 SER A C 1
ATOM 3772 O O . SER A 1 251 ? -2.640 104.698 230.053 1.00 17.86 251 SER A O 1
ATOM 3794 N N B HIS A 1 252 ? -0.429 105.036 229.926 0.49 17.10 252 HIS A N 1
ATOM 3795 C CA B HIS A 1 252 ? -0.370 104.623 228.525 0.49 16.54 252 HIS A CA 1
ATOM 3796 C C B HIS A 1 252 ? -0.761 103.154 228.365 0.49 17.14 252 HIS A C 1
ATOM 3797 O O B HIS A 1 252 ? -1.551 102.804 227.483 0.49 17.90 252 HIS A O 1
ATOM 3811 N N . THR A 1 253 ? -0.217 102.299 229.222 1.00 16.17 253 THR A N 1
ATOM 3812 C CA . THR A 1 253 ? -0.554 100.887 229.205 1.00 15.73 253 THR A CA 1
ATOM 3813 C C . THR A 1 253 ? -2.016 100.685 229.550 1.00 16.68 253 THR A C 1
ATOM 3814 O O . THR A 1 253 ? -2.693 99.870 228.926 1.00 17.78 253 THR A O 1
ATOM 3825 N N . ALA A 1 254 ? -2.509 101.439 230.527 1.00 15.63 254 ALA A N 1
ATOM 3826 C CA . ALA A 1 254 ? -3.897 101.302 230.959 1.00 17.02 254 ALA A CA 1
ATOM 3827 C C . ALA A 1 254 ? -4.897 101.530 229.812 1.00 17.18 254 ALA A C 1
ATOM 3828 O O . ALA A 1 254 ? -5.851 100.765 229.659 1.00 16.99 254 ALA A O 1
ATOM 3835 N N . VAL A 1 255 ? -4.692 102.582 229.023 1.00 15.65 255 VAL A N 1
ATOM 3836 C CA . VAL A 1 255 ? -5.611 102.888 227.934 1.00 15.71 255 VAL A CA 1
ATOM 3837 C C . VAL A 1 255 ? -5.605 101.760 226.894 1.00 16.80 255 VAL A C 1
ATOM 3838 O O . VAL A 1 255 ? -6.666 101.362 226.401 1.00 15.98 255 VAL A O 1
ATOM 3851 N N . HIS A 1 256 ? -4.419 101.242 226.553 1.00 17.73 256 HIS A N 1
ATOM 3852 C CA . HIS A 1 256 ? -4.322 100.130 225.613 1.00 17.22 256 HIS A CA 1
ATOM 3853 C C . HIS A 1 256 ? -5.120 98.920 226.110 1.00 16.74 256 HIS A C 1
ATOM 3854 O O . HIS A 1 256 ? -5.936 98.354 225.383 1.00 16.81 256 HIS A O 1
ATOM 3868 N N . ARG A 1 257 ? -4.882 98.525 227.357 1.00 14.46 257 ARG A N 1
ATOM 3869 C CA . ARG A 1 257 ? -5.583 97.383 227.929 1.00 16.28 257 ARG A CA 1
ATOM 3870 C C . ARG A 1 257 ? -7.095 97.586 227.972 1.00 15.11 257 ARG A C 1
ATOM 3871 O O . ARG A 1 257 ? -7.856 96.666 227.691 1.00 15.68 257 ARG A O 1
ATOM 3892 N N . TRP A 1 258 ? -7.510 98.783 228.376 1.00 18.75 258 TRP A N 1
ATOM 3893 C CA . TRP A 1 258 ? -8.919 99.118 228.552 1.00 17.99 258 TRP A CA 1
ATOM 3894 C C . TRP A 1 258 ? -9.680 99.143 227.231 1.00 17.27 258 TRP A C 1
ATOM 3895 O O . TRP A 1 258 ? -10.804 98.659 227.157 1.00 17.65 258 TRP A O 1
ATOM 3916 N N . VAL A 1 259 ? -9.076 99.688 226.177 1.00 16.89 259 VAL A N 1
ATOM 3917 C CA . VAL A 1 259 ? -9.769 99.753 224.893 1.00 17.49 259 VAL A CA 1
ATOM 3918 C C . VAL A 1 259 ? -9.750 98.406 224.148 1.00 19.03 259 VAL A C 1
ATOM 3919 O O . VAL A 1 259 ? -10.726 98.042 223.487 1.00 19.14 259 VAL A O 1
ATOM 3932 N N . GLY A 1 260 ? -8.643 97.675 224.254 1.00 18.26 260 GLY A N 1
ATOM 3933 C CA . GLY A 1 260 ? -8.486 96.403 223.569 1.00 19.74 260 GLY A CA 1
ATOM 3934 C C . GLY A 1 260 ? -9.617 95.435 223.885 1.00 21.11 260 GLY A C 1
ATOM 3935 O O . GLY A 1 260 ? -10.091 95.383 225.006 1.00 21.28 260 GLY A O 1
ATOM 3939 N N . ASP A 1 261 ? -10.050 94.670 222.887 1.00 19.19 261 ASP A N 1
ATOM 3940 C CA . ASP A 1 261 ? -11.210 93.778 223.028 1.00 18.93 261 ASP A CA 1
ATOM 3941 C C . ASP A 1 261 ? -10.815 92.439 223.643 1.00 20.28 261 ASP A C 1
ATOM 3942 O O . ASP A 1 261 ? -10.186 91.626 222.970 1.00 21.02 261 ASP A O 1
ATOM 3951 N N . PRO A 1 262 ? -11.212 92.178 224.905 1.00 23.11 262 PRO A N 1
ATOM 3952 C CA . PRO A 1 262 ? -10.747 90.936 225.538 1.00 25.72 262 PRO A CA 1
ATOM 3953 C C . PRO A 1 262 ? -11.331 89.659 224.924 1.00 26.58 262 PRO A C 1
ATOM 3954 O O . PRO A 1 262 ? -10.840 88.577 225.236 1.00 28.44 262 PRO A O 1
ATOM 3965 N N . THR A 1 263 ? -12.332 89.771 224.059 1.00 28.51 263 THR A N 1
ATOM 3966 C CA . THR A 1 263 ? -12.861 88.591 223.379 1.00 29.29 263 THR A CA 1
ATOM 3967 C C . THR A 1 263 ? -11.992 88.182 222.183 1.00 28.68 263 THR A C 1
ATOM 3968 O O . THR A 1 263 ? -12.244 87.143 221.574 1.00 28.09 263 THR A O 1
ATOM 3979 N N . GLN A 1 264 ? -10.984 88.993 221.846 1.00 26.96 264 GLN A N 1
ATOM 3980 C CA . GLN A 1 264 ? -10.067 88.668 220.745 1.00 24.75 264 GLN A CA 1
ATOM 3981 C C . GLN A 1 264 ? -8.823 87.924 221.235 1.00 22.94 264 GLN A C 1
ATOM 3982 O O . GLN A 1 264 ? -8.415 88.063 222.393 1.00 23.15 264 GLN A O 1
ATOM 3996 N N . PRO A 1 265 ? -8.204 87.135 220.347 1.00 22.19 265 PRO A N 1
ATOM 3997 C CA . PRO A 1 265 ? -7.159 86.208 220.795 1.00 22.59 265 PRO A CA 1
ATOM 3998 C C . PRO A 1 265 ? -5.910 86.889 221.363 1.00 22.35 265 PRO A C 1
ATOM 3999 O O . PRO A 1 265 ? -5.240 86.271 222.181 1.00 22.39 265 PRO A O 1
ATOM 4010 N N . ASN A 1 266 ? -5.595 88.106 220.921 1.00 20.02 266 ASN A N 1
ATOM 4011 C CA . ASN A 1 266 ? -4.512 88.897 221.513 1.00 19.08 266 ASN A CA 1
ATOM 4012 C C . ASN A 1 266 ? -5.023 90.251 221.998 1.00 17.61 266 ASN A C 1
ATOM 4013 O O . ASN A 1 266 ? -4.284 91.234 222.028 1.00 17.77 266 ASN A O 1
ATOM 4024 N N . ASN A 1 267 ? -6.304 90.294 222.338 1.00 15.97 267 ASN A N 1
ATOM 4025 C CA . ASN A 1 267 ? -6.969 91.519 222.772 1.00 17.75 267 ASN A CA 1
ATOM 4026 C C . ASN A 1 267 ? -6.855 92.633 221.729 1.00 15.83 267 ASN A C 1
ATOM 4027 O O . ASN A 1 267 ? -6.799 93.812 222.068 1.00 16.11 267 ASN A O 1
ATOM 4038 N N . GLU A 1 268 ? -6.826 92.240 220.460 1.00 16.34 268 GLU A N 1
ATOM 4039 C CA . GLU A 1 268 ? -6.840 93.200 219.365 1.00 16.52 268 GLU A CA 1
ATOM 4040 C C . GLU A 1 268 ? -8.044 94.139 219.481 1.00 16.50 268 GLU A C 1
ATOM 4041 O O . GLU A 1 268 ? -9.077 93.736 219.995 1.00 18.10 268 GLU A O 1
ATOM 4053 N N . ASP A 1 269 ? -7.935 95.380 219.005 1.00 16.10 269 ASP A N 1
ATOM 4054 C CA . ASP A 1 269 ? -6.730 95.914 218.378 1.00 14.98 269 ASP A CA 1
ATOM 4055 C C . ASP A 1 269 ? -5.784 96.571 219.397 1.00 13.12 269 ASP A C 1
ATOM 4056 O O . ASP A 1 269 ? -4.596 96.264 219.441 1.00 13.48 269 ASP A O 1
ATOM 4065 N N . MET A 1 270 ? -6.303 97.467 220.224 1.00 15.37 270 MET A N 1
ATOM 4066 C CA . MET A 1 270 ? -5.448 98.265 221.107 1.00 15.25 270 MET A CA 1
ATOM 4067 C C . MET A 1 270 ? -4.705 97.439 222.154 1.00 14.67 270 MET A C 1
ATOM 4068 O O . MET A 1 270 ? -3.703 97.894 222.720 1.00 13.69 270 MET A O 1
ATOM 4082 N N . GLY A 1 271 ? -5.173 96.222 222.411 1.00 14.32 271 GLY A N 1
ATOM 4083 C CA . GLY A 1 271 ? -4.598 95.407 223.475 1.00 15.61 271 GLY A CA 1
ATOM 4084 C C . GLY A 1 271 ? -3.272 94.716 223.176 1.00 17.22 271 GLY A C 1
ATOM 4085 O O . GLY A 1 271 ? -2.711 94.052 224.056 1.00 16.65 271 GLY A O 1
ATOM 4089 N N . ASN A 1 272 ? -2.780 94.847 221.943 1.00 15.17 272 ASN A N 1
ATOM 4090 C CA . ASN A 1 272 ? -1.443 94.355 221.581 1.00 14.31 272 ASN A CA 1
ATOM 4091 C C . ASN A 1 272 ? -0.765 95.349 220.631 1.00 13.29 272 ASN A C 1
ATOM 4092 O O . ASN A 1 272 ? -1.435 95.941 219.785 1.00 14.30 272 ASN A O 1
ATOM 4103 N N . PHE A 1 273 ? 0.545 95.547 220.782 1.00 14.16 273 PHE A N 1
ATOM 4104 C CA . PHE A 1 273 ? 1.285 96.441 219.883 1.00 13.04 273 PHE A CA 1
ATOM 4105 C C . PHE A 1 273 ? 1.009 96.141 218.422 1.00 12.08 273 PHE A C 1
ATOM 4106 O O . PHE A 1 273 ? 0.891 97.058 217.618 1.00 12.12 273 PHE A O 1
ATOM 4123 N N . TYR A 1 274 ? 0.947 94.862 218.068 1.00 13.39 274 TYR A N 1
ATOM 4124 C CA . TYR A 1 274 ? 1.019 94.504 216.649 1.00 12.67 274 TYR A CA 1
ATOM 4125 C C . TYR A 1 274 ? -0.253 94.937 215.914 1.00 11.98 274 TYR A C 1
ATOM 4126 O O . TYR A 1 274 ? -0.232 95.160 214.705 1.00 13.19 274 TYR A O 1
ATOM 4144 N N . SER A 1 275 ? -1.341 95.099 216.664 1.00 12.08 275 SER A N 1
ATOM 4145 C CA . SER A 1 275 ? -2.647 95.404 216.117 1.00 12.16 275 SER A CA 1
ATOM 4146 C C . SER A 1 275 ? -3.178 96.769 216.511 1.00 13.65 275 SER A C 1
ATOM 4147 O O . SER A 1 275 ? -4.247 97.181 216.051 1.00 14.56 275 SER A O 1
ATOM 4155 N N . ALA A 1 276 ? -2.466 97.465 217.389 1.00 13.60 276 ALA A N 1
ATOM 4156 C CA . ALA A 1 276 ? -3.027 98.670 217.985 1.00 13.47 276 ALA A CA 1
ATOM 4157 C C . ALA A 1 276 ? -3.313 99.725 216.918 1.00 12.74 276 ALA A C 1
ATOM 4158 O O . ALA A 1 276 ? -4.294 100.466 217.008 1.00 13.49 276 ALA A O 1
ATOM 4165 N N . GLY A 1 277 ? -2.469 99.779 215.894 1.00 11.97 277 GLY A N 1
ATOM 4166 C CA . GLY A 1 277 ? -2.580 100.792 214.860 1.00 13.29 277 GLY A CA 1
ATOM 4167 C C . GLY A 1 277 ? -3.775 100.665 213.930 1.00 11.91 277 GLY A C 1
ATOM 4168 O O . GLY A 1 277 ? -4.035 101.568 213.134 1.00 12.48 277 GLY A O 1
ATOM 4172 N N . TYR A 1 278 ? -4.520 99.570 214.015 1.00 12.46 278 TYR A N 1
ATOM 4173 C CA . TYR A 1 278 ? -5.747 99.449 213.229 1.00 15.09 278 TYR A CA 1
ATOM 4174 C C . TYR A 1 278 ? -6.913 100.165 213.882 1.00 15.37 278 TYR A C 1
ATOM 4175 O O . TYR A 1 278 ? -7.968 100.311 213.278 1.00 14.07 278 TYR A O 1
ATOM 4193 N N . ASP A 1 279 ? -6.726 100.597 215.127 1.00 12.86 279 ASP A N 1
ATOM 4194 C CA . ASP A 1 279 ? -7.717 101.431 215.784 1.00 12.86 279 ASP A CA 1
ATOM 4195 C C . ASP A 1 279 ? -7.323 102.891 215.626 1.00 12.37 279 ASP A C 1
ATOM 4196 O O . ASP A 1 279 ? -6.279 103.308 216.124 1.00 13.67 279 ASP A O 1
ATOM 4205 N N . PRO A 1 280 ? -8.134 103.678 214.908 1.00 12.36 280 PRO A N 1
ATOM 4206 C CA . PRO A 1 280 ? -7.774 105.093 214.779 1.00 13.99 280 PRO A CA 1
ATOM 4207 C C . PRO A 1 280 ? -7.484 105.759 216.125 1.00 13.17 280 PRO A C 1
ATOM 4208 O O . PRO A 1 280 ? -6.650 106.664 216.188 1.00 14.53 280 PRO A O 1
ATOM 4219 N N . VAL A 1 281 ? -8.118 105.300 217.198 1.00 14.04 281 VAL A N 1
ATOM 4220 C CA . VAL A 1 281 ? -7.955 105.994 218.473 1.00 14.36 281 VAL A CA 1
ATOM 4221 C C . VAL A 1 281 ? -6.552 105.755 219.044 1.00 13.05 281 VAL A C 1
ATOM 4222 O O . VAL A 1 281 ? -6.101 106.508 219.909 1.00 14.86 281 VAL A O 1
ATOM 4235 N N . PHE A 1 282 ? -5.847 104.747 218.517 1.00 14.36 282 PHE A N 1
ATOM 4236 C CA . PHE A 1 282 ? -4.459 104.486 218.893 1.00 13.39 282 PHE A CA 1
ATOM 4237 C C . PHE A 1 282 ? -3.593 105.726 218.788 1.00 14.25 282 PHE A C 1
ATOM 4238 O O . PHE A 1 282 ? -2.860 106.075 219.726 1.00 14.48 282 PHE A O 1
ATOM 4255 N N . TYR A 1 283 ? -3.672 106.385 217.633 1.00 12.32 283 TYR A N 1
ATOM 4256 C CA . TYR A 1 283 ? -2.787 107.500 217.343 1.00 11.91 283 TYR A CA 1
ATOM 4257 C C . TYR A 1 283 ? -3.172 108.707 218.197 1.00 12.23 283 TYR A C 1
ATOM 4258 O O . TYR A 1 283 ? -2.342 109.560 218.497 1.00 14.20 283 TYR A O 1
ATOM 4276 N N . ILE A 1 284 ? -4.444 108.773 218.556 1.00 13.01 284 ILE A N 1
ATOM 4277 C CA . ILE A 1 284 ? -5.005 109.943 219.222 1.00 12.97 284 ILE A CA 1
ATOM 4278 C C . ILE A 1 284 ? -4.768 109.852 220.731 1.00 14.91 284 ILE A C 1
ATOM 4279 O O . ILE A 1 284 ? -4.527 110.854 221.407 1.00 14.59 284 ILE A O 1
ATOM 4286 N N . HIS A 1 285 ? -4.835 108.635 221.244 1.00 14.93 285 HIS A N 1
ATOM 4287 C CA . HIS A 1 285 ? -4.256 108.325 222.553 1.00 15.11 285 HIS A CA 1
ATOM 4288 C C . HIS A 1 285 ? -2.780 108.709 222.575 1.00 12.91 285 HIS A C 1
ATOM 4289 O O . HIS A 1 285 ? -2.320 109.402 223.473 1.00 14.95 285 HIS A O 1
ATOM 4304 N N . HIS A 1 286 ? -2.022 108.262 221.576 1.00 12.36 286 HIS A N 1
ATOM 4305 C CA . HIS A 1 286 ? -0.602 108.524 221.598 1.00 13.26 286 HIS A CA 1
ATOM 4306 C C . HIS A 1 286 ? -0.260 110.001 221.434 1.00 14.17 286 HIS A C 1
ATOM 4307 O O . HIS A 1 286 ? 0.798 110.428 221.903 1.00 15.20 286 HIS A O 1
ATOM 4321 N N . ALA A 1 287 ? -1.129 110.778 220.784 1.00 14.26 287 ALA A N 1
ATOM 4322 C CA . ALA A 1 287 ? -0.901 112.218 220.695 1.00 12.00 287 ALA A CA 1
ATOM 4323 C C . ALA A 1 287 ? -0.940 112.806 222.113 1.00 12.05 287 ALA A C 1
ATOM 4324 O O . ALA A 1 287 ? -0.164 113.703 222.434 1.00 13.78 287 ALA A O 1
ATOM 4331 N N . ASN A 1 288 ? -1.816 112.298 222.979 1.00 12.30 288 ASN A N 1
ATOM 4332 C CA . ASN A 1 288 ? -1.802 112.806 224.360 1.00 13.88 288 ASN A CA 1
ATOM 4333 C C . ASN A 1 288 ? -0.611 112.284 225.153 1.00 15.55 288 ASN A C 1
ATOM 4334 O O . ASN A 1 288 ? -0.096 112.986 226.019 1.00 16.05 288 ASN A O 1
ATOM 4345 N N . VAL A 1 289 ? -0.180 111.056 224.890 1.00 15.85 289 VAL A N 1
ATOM 4346 C CA . VAL A 1 289 ? 1.055 110.552 225.498 1.00 15.56 289 VAL A CA 1
ATOM 4347 C C . VAL A 1 289 ? 2.216 111.457 225.088 1.00 15.58 289 VAL A C 1
ATOM 4348 O O . VAL A 1 289 ? 3.043 111.838 225.907 1.00 15.20 289 VAL A O 1
ATOM 4361 N N . ASP A 1 290 ? 2.248 111.822 223.812 1.00 12.74 290 ASP A N 1
ATOM 4362 C CA . ASP A 1 290 ? 3.241 112.758 223.301 1.00 14.86 290 ASP A CA 1
ATOM 4363 C C . ASP A 1 290 ? 3.202 114.076 224.079 1.00 15.72 290 ASP A C 1
ATOM 4364 O O . ASP A 1 290 ? 4.247 114.646 224.416 1.00 14.94 290 ASP A O 1
ATOM 4373 N N . ARG A 1 291 ? 1.988 114.554 224.328 1.00 15.29 291 ARG A N 1
ATOM 4374 C CA . ARG A 1 291 ? 1.760 115.782 225.084 1.00 15.60 291 ARG A CA 1
ATOM 4375 C C . ARG A 1 291 ? 2.269 115.655 226.513 1.00 17.42 291 ARG A C 1
ATOM 4376 O O . ARG A 1 291 ? 2.723 116.635 227.085 1.00 18.83 291 ARG A O 1
ATOM 4397 N N . MET A 1 292 ? 2.214 114.460 227.091 1.00 18.22 292 MET A N 1
ATOM 4398 C CA . MET A 1 292 ? 2.700 114.295 228.460 1.00 17.10 292 MET A CA 1
ATOM 4399 C C . MET A 1 292 ? 4.183 114.636 228.570 1.00 17.35 292 MET A C 1
ATOM 4400 O O . MET A 1 292 ? 4.636 115.138 229.594 1.00 18.67 292 MET A O 1
ATOM 4414 N N . TRP A 1 293 ? 4.952 114.307 227.542 1.00 14.84 293 TRP A N 1
ATOM 4415 C CA . TRP A 1 293 ? 6.365 114.658 227.500 1.00 15.65 293 TRP A CA 1
ATOM 4416 C C . TRP A 1 293 ? 6.496 116.171 227.626 1.00 17.29 293 TRP A C 1
ATOM 4417 O O . TRP A 1 293 ? 7.293 116.675 228.436 1.00 17.58 293 TRP A O 1
ATOM 4438 N N . LYS A 1 294 ? 5.687 116.897 226.857 1.00 15.78 294 LYS A N 1
ATOM 4439 C CA . LYS A 1 294 ? 5.686 118.359 226.943 1.00 17.51 294 LYS A CA 1
ATOM 4440 C C . LYS A 1 294 ? 5.332 118.815 228.359 1.00 18.35 294 LYS A C 1
ATOM 4441 O O . LYS A 1 294 ? 6.027 119.651 228.943 1.00 21.13 294 LYS A O 1
ATOM 4460 N N . LEU A 1 295 ? 4.264 118.260 228.912 1.00 17.40 295 LEU A N 1
ATOM 4461 C CA . LEU A 1 295 ? 3.767 118.711 230.214 1.00 20.03 295 LEU A CA 1
ATOM 4462 C C . LEU A 1 295 ? 4.782 118.413 231.297 1.00 23.31 295 LEU A C 1
ATOM 4463 O O . LEU A 1 295 ? 4.982 119.211 232.224 1.00 24.02 295 LEU A O 1
ATOM 4479 N N . TRP A 1 296 ? 5.432 117.262 231.169 1.00 22.84 296 TRP A N 1
ATOM 4480 C CA . TRP A 1 296 ? 6.387 116.806 232.169 1.00 22.49 296 TRP A CA 1
ATOM 4481 C C . TRP A 1 296 ? 7.534 117.788 232.276 1.00 22.93 296 TRP A C 1
ATOM 4482 O O . TRP A 1 296 ? 7.971 118.124 233.382 1.00 21.83 296 TRP A O 1
ATOM 4503 N N . LYS A 1 297 ? 7.997 118.271 231.132 1.00 20.24 297 LYS A N 1
ATOM 4504 C CA . LYS A 1 297 ? 9.025 119.304 231.127 1.00 24.58 297 LYS A CA 1
ATOM 4505 C C . LYS A 1 297 ? 8.480 120.626 231.683 1.00 28.01 297 LYS A C 1
ATOM 4506 O O . LYS A 1 297 ? 9.189 121.348 232.381 1.00 31.73 297 LYS A O 1
ATOM 4525 N N . GLU A 1 298 ? 7.216 120.931 231.412 1.00 26.26 298 GLU A N 1
ATOM 4526 C CA . GLU A 1 298 ? 6.664 122.229 231.804 1.00 28.98 298 GLU A CA 1
ATOM 4527 C C . GLU A 1 298 ? 6.397 122.311 233.306 1.00 31.12 298 GLU A C 1
ATOM 4528 O O . GLU A 1 298 ? 6.063 123.381 233.830 1.00 32.34 298 GLU A O 1
ATOM 4540 N N . LEU A 1 299 ? 6.547 121.188 233.996 1.00 30.25 299 LEU A N 1
ATOM 4541 C CA . LEU A 1 299 ? 6.350 121.168 235.441 1.00 31.30 299 LEU A CA 1
ATOM 4542 C C . LEU A 1 299 ? 7.463 121.921 236.162 1.00 36.32 299 LEU A C 1
ATOM 4543 O O . LEU A 1 299 ? 7.267 122.391 237.281 1.00 38.71 299 LEU A O 1
ATOM 4559 N N . ARG A 1 300 ? 8.622 122.049 235.522 1.00 38.07 300 ARG A N 1
ATOM 4560 C CA . ARG A 1 300 ? 9.703 122.858 236.078 1.00 40.98 300 ARG A CA 1
ATOM 4561 C C . ARG A 1 300 ? 10.108 122.344 237.457 1.00 38.03 300 ARG A C 1
ATOM 4562 O O . ARG A 1 300 ? 10.319 123.116 238.397 1.00 40.85 300 ARG A O 1
ATOM 4566 N N . LEU A 1 301 ? 10.194 121.025 237.561 1.00 29.31 301 LEU A N 1
ATOM 4567 C CA . LEU A 1 301 ? 10.630 120.361 238.781 1.00 26.13 301 LEU A CA 1
ATOM 4568 C C . LEU A 1 301 ? 12.029 119.785 238.632 1.00 26.91 301 LEU A C 1
ATOM 4569 O O . LEU A 1 301 ? 12.459 119.477 237.524 1.00 24.98 301 LEU A O 1
ATOM 4585 N N . PRO A 1 302 ? 12.740 119.606 239.753 1.00 30.37 302 PRO A N 1
ATOM 4586 C CA . PRO A 1 302 ? 14.060 118.974 239.666 1.00 30.45 302 PRO A CA 1
ATOM 4587 C C . PRO A 1 302 ? 13.981 117.605 238.992 1.00 25.99 302 PRO A C 1
ATOM 4588 O O . PRO A 1 302 ? 13.098 116.810 239.310 1.00 25.92 302 PRO A O 1
ATOM 4599 N N . GLY A 1 303 ? 14.868 117.360 238.038 1.00 25.37 303 GLY A N 1
ATOM 4600 C CA . GLY A 1 303 ? 14.895 116.086 237.341 1.00 24.16 303 GLY A CA 1
ATOM 4601 C C . GLY A 1 303 ? 14.077 116.073 236.065 1.00 21.91 303 GLY A C 1
ATOM 4602 O O . GLY A 1 303 ? 14.185 115.144 235.264 1.00 21.91 303 GLY A O 1
ATOM 4606 N N . HIS A 1 304 ? 13.256 117.092 235.857 1.00 22.75 304 HIS A N 1
ATOM 4607 C CA . HIS A 1 304 ? 12.393 117.098 234.685 1.00 22.34 304 HIS A CA 1
ATOM 4608 C C . HIS A 1 304 ? 13.108 117.729 233.506 1.00 23.28 304 HIS A C 1
ATOM 4609 O O . HIS A 1 304 ? 12.758 118.815 233.058 1.00 23.83 304 HIS A O 1
ATOM 4624 N N . VAL A 1 305 ? 14.119 117.020 233.010 1.00 22.57 305 VAL A N 1
ATOM 4625 C CA . VAL A 1 305 ? 14.906 117.477 231.879 1.00 23.50 305 VAL A CA 1
ATOM 4626 C C . VAL A 1 305 ? 15.020 116.379 230.818 1.00 21.36 305 VAL A C 1
ATOM 4627 O O . VAL A 1 305 ? 14.759 115.203 231.077 1.00 18.62 305 VAL A O 1
ATOM 4640 N N . ASP A 1 306 ? 15.404 116.773 229.616 1.00 24.30 306 ASP A N 1
ATOM 4641 C CA . ASP A 1 306 ? 15.569 115.807 228.537 1.00 23.25 306 ASP A CA 1
ATOM 4642 C C . ASP A 1 306 ? 16.889 115.061 228.656 1.00 20.54 306 ASP A C 1
ATOM 4643 O O . ASP A 1 306 ? 17.819 115.474 229.357 1.00 20.91 306 ASP A O 1
ATOM 4652 N N . ILE A 1 307 ? 16.952 113.943 227.951 1.00 18.03 307 ILE A N 1
ATOM 4653 C CA . ILE A 1 307 ? 18.118 113.087 227.927 1.00 18.18 307 ILE A CA 1
ATOM 4654 C C . ILE A 1 307 ? 19.246 113.700 227.117 1.00 19.06 307 ILE A C 1
ATOM 4655 O O . ILE A 1 307 ? 19.008 114.268 226.054 1.00 21.14 307 ILE A O 1
ATOM 4671 N N . THR A 1 308 ? 20.471 113.551 227.612 1.00 20.54 308 THR A N 1
ATOM 4672 C CA . THR A 1 308 ? 21.653 114.095 226.947 1.00 23.16 308 THR A CA 1
ATOM 4673 C C . THR A 1 308 ? 22.655 113.015 226.558 1.00 21.16 308 THR A C 1
ATOM 4674 O O . THR A 1 308 ? 23.705 113.309 226.001 1.00 20.10 308 THR A O 1
ATOM 4685 N N . ASP A 1 309 ? 22.338 111.768 226.887 1.00 19.42 309 ASP A N 1
ATOM 4686 C CA . ASP A 1 309 ? 23.207 110.645 226.592 1.00 19.09 309 ASP A CA 1
ATOM 4687 C C . ASP A 1 309 ? 23.303 110.463 225.075 1.00 18.23 309 ASP A C 1
ATOM 4688 O O . ASP A 1 309 ? 22.282 110.264 224.424 1.00 16.79 309 ASP A O 1
ATOM 4697 N N . PRO A 1 310 ? 24.522 110.527 224.510 1.00 20.59 310 PRO A N 1
ATOM 4698 C CA . PRO A 1 310 ? 24.671 110.347 223.063 1.00 20.41 310 PRO A CA 1
ATOM 4699 C C . PRO A 1 310 ? 24.021 109.080 222.537 1.00 19.51 310 PRO A C 1
ATOM 4700 O O . PRO A 1 310 ? 23.569 109.082 221.390 1.00 17.75 310 PRO A O 1
ATOM 4711 N N . ASP A 1 311 ? 23.994 108.009 223.328 1.00 18.09 311 ASP A N 1
ATOM 4712 C CA . ASP A 1 311 ? 23.436 106.758 222.813 1.00 19.64 311 ASP A CA 1
ATOM 4713 C C . ASP A 1 311 ? 21.919 106.821 222.699 1.00 15.74 311 ASP A C 1
ATOM 4714 O O . ASP A 1 311 ? 21.310 105.948 222.083 1.00 16.47 311 ASP A O 1
ATOM 4723 N N . TRP A 1 312 ? 21.317 107.859 223.269 1.00 14.30 312 TRP A N 1
ATOM 4724 C CA . TRP A 1 312 ? 19.901 108.134 223.057 1.00 13.12 312 TRP A CA 1
ATOM 4725 C C . TRP A 1 312 ? 19.737 109.153 221.953 1.00 12.71 312 TRP A C 1
ATOM 4726 O O . TRP A 1 312 ? 18.959 108.960 221.020 1.00 14.31 312 TRP A O 1
ATOM 4747 N N . LEU A 1 313 ? 20.481 110.247 222.062 1.00 14.39 313 LEU A N 1
ATOM 4748 C CA . LEU A 1 313 ? 20.402 111.307 221.069 1.00 14.63 313 LEU A CA 1
ATOM 4749 C C . LEU A 1 313 ? 20.560 110.774 219.655 1.00 14.43 313 LEU A C 1
ATOM 4750 O O . LEU A 1 313 ? 19.845 111.203 218.736 1.00 15.02 313 LEU A O 1
ATOM 4766 N N . ASN A 1 314 ? 21.494 109.852 219.480 1.00 14.98 314 ASN A N 1
ATOM 4767 C CA . ASN A 1 314 ? 21.890 109.430 218.147 1.00 16.57 314 ASN A CA 1
ATOM 4768 C C . ASN A 1 314 ? 21.187 108.172 217.674 1.00 16.01 314 ASN A C 1
ATOM 4769 O O . ASN A 1 314 ? 21.535 107.629 216.624 1.00 15.59 314 ASN A O 1
ATOM 4780 N N . ALA A 1 315 ? 20.198 107.715 218.441 1.00 14.20 315 ALA A N 1
ATOM 4781 C CA . ALA A 1 315 ? 19.370 106.588 218.023 1.00 13.32 315 ALA A CA 1
ATOM 4782 C C . ALA A 1 315 ? 18.448 107.047 216.896 1.00 13.15 315 ALA A C 1
ATOM 4783 O O . ALA A 1 315 ? 17.992 108.194 216.906 1.00 12.70 315 ALA A O 1
ATOM 4790 N N . SER A 1 316 ? 18.178 106.166 215.935 1.00 14.25 316 SER A N 1
ATOM 4791 C CA . SER A 1 316 ? 17.415 106.572 214.750 1.00 14.27 316 SER A CA 1
ATOM 4792 C C . SER A 1 316 ? 16.481 105.487 214.219 1.00 14.13 316 SER A C 1
ATOM 4793 O O . SER A 1 316 ? 16.692 104.292 214.426 1.00 14.00 316 SER A O 1
ATOM 4801 N N . TYR A 1 317 ? 15.436 105.949 213.531 1.00 12.84 317 TYR A N 1
ATOM 4802 C CA . TYR A 1 317 ? 14.397 105.114 212.940 1.00 13.44 317 TYR A CA 1
ATOM 4803 C C . TYR A 1 317 ? 14.241 105.543 211.503 1.00 13.62 317 TYR A C 1
ATOM 4804 O O . TYR A 1 317 ? 14.735 106.613 211.115 1.00 15.14 317 TYR A O 1
ATOM 4822 N N . VAL A 1 318 ? 13.527 104.733 210.732 1.00 12.16 318 VAL A N 1
ATOM 4823 C CA . VAL A 1 318 ? 13.241 105.065 209.340 1.00 12.24 318 VAL A CA 1
ATOM 4824 C C . VAL A 1 318 ? 11.738 104.982 209.109 1.00 13.21 318 VAL A C 1
ATOM 4825 O O . VAL A 1 318 ? 11.080 104.010 209.506 1.00 12.10 318 VAL A O 1
ATOM 4838 N N . PHE A 1 319 ? 11.204 106.011 208.456 1.00 14.03 319 PHE A N 1
ATOM 4839 C CA . PHE A 1 319 ? 9.789 106.077 208.115 1.00 11.99 319 PHE A CA 1
ATOM 4840 C C . PHE A 1 319 ? 9.606 106.564 206.702 1.00 13.71 319 PHE A C 1
ATOM 4841 O O . PHE A 1 319 ? 10.405 107.358 206.202 1.00 14.42 319 PHE A O 1
ATOM 4858 N N . TYR A 1 320 ? 8.520 106.123 206.083 1.00 13.00 320 TYR A N 1
ATOM 4859 C CA . TYR A 1 320 ? 8.020 106.764 204.882 1.00 13.33 320 TYR A CA 1
ATOM 4860 C C . TYR A 1 320 ? 7.311 108.072 205.242 1.00 13.87 320 TYR A C 1
ATOM 4861 O O . TYR A 1 320 ? 6.593 108.138 206.237 1.00 15.06 320 TYR A O 1
ATOM 4879 N N . ASP A 1 321 ? 7.502 109.109 204.434 1.00 13.44 321 ASP A N 1
ATOM 4880 C CA . ASP A 1 321 ? 6.804 110.371 204.663 1.00 12.47 321 ASP A CA 1
ATOM 4881 C C . ASP A 1 321 ? 5.660 110.576 203.661 1.00 13.34 321 ASP A C 1
ATOM 4882 O O . ASP A 1 321 ? 5.309 109.667 202.909 1.00 13.85 321 ASP A O 1
ATOM 4891 N N . GLU A 1 322 ? 5.082 111.771 203.649 1.00 15.11 322 GLU A N 1
ATOM 4892 C CA . GLU A 1 322 ? 3.889 112.028 202.834 1.00 15.02 322 GLU A CA 1
ATOM 4893 C C . GLU A 1 322 ? 4.173 112.009 201.324 1.00 15.17 322 GLU A C 1
ATOM 4894 O O . GLU A 1 322 ? 3.250 111.903 200.506 1.00 16.52 322 GLU A O 1
ATOM 4906 N N . ASN A 1 323 ? 5.448 112.103 200.964 1.00 15.21 323 ASN A N 1
ATOM 4907 C CA . ASN A 1 323 ? 5.867 111.988 199.567 1.00 16.23 323 ASN A CA 1
ATOM 4908 C C . ASN A 1 323 ? 6.361 110.599 199.180 1.00 15.49 323 ASN A C 1
ATOM 4909 O O . ASN A 1 323 ? 6.893 110.405 198.084 1.00 14.51 323 ASN A O 1
ATOM 4920 N N . LYS A 1 324 ? 6.148 109.628 200.068 1.00 13.89 324 LYS A N 1
ATOM 4921 C CA . LYS A 1 324 ? 6.635 108.263 199.900 1.00 15.22 324 LYS A CA 1
ATOM 4922 C C . LYS A 1 324 ? 8.163 108.214 199.808 1.00 15.47 324 LYS A C 1
ATOM 4923 O O . LYS A 1 324 ? 8.728 107.274 199.261 1.00 18.07 324 LYS A O 1
ATOM 4942 N N . ASP A 1 325 ? 8.826 109.225 200.359 1.00 14.61 325 ASP A N 1
ATOM 4943 C CA . ASP A 1 325 ? 10.272 109.170 200.547 1.00 14.31 325 ASP A CA 1
ATOM 4944 C C . ASP A 1 325 ? 10.579 108.436 201.850 1.00 12.69 325 ASP A C 1
ATOM 4945 O O . ASP A 1 325 ? 9.784 108.475 202.802 1.00 14.33 325 ASP A O 1
ATOM 4954 N N . LEU A 1 326 ? 11.747 107.805 201.905 1.00 15.58 326 LEU A N 1
ATOM 4955 C CA . LEU A 1 326 ? 12.249 107.218 203.155 1.00 15.98 326 LEU A CA 1
ATOM 4956 C C . LEU A 1 326 ? 13.096 108.240 203.871 1.00 15.69 326 LEU A C 1
ATOM 4957 O O . LEU A 1 326 ? 13.946 108.879 203.254 1.00 17.71 326 LEU A O 1
ATOM 4973 N N . VAL A 1 327 ? 12.873 108.384 205.173 1.00 14.80 327 VAL A N 1
ATOM 4974 C CA . VAL A 1 327 ? 13.556 109.400 205.953 1.00 15.77 327 VAL A CA 1
ATOM 4975 C C . VAL A 1 327 ? 14.103 108.766 207.208 1.00 14.20 327 VAL A C 1
ATOM 4976 O O . VAL A 1 327 ? 13.408 108.009 207.889 1.00 13.94 327 VAL A O 1
ATOM 4989 N N . ARG A 1 328 ? 15.358 109.058 207.509 1.00 14.14 328 ARG A N 1
ATOM 4990 C CA . ARG A 1 328 ? 15.947 108.601 208.754 1.00 15.14 328 ARG A CA 1
ATOM 4991 C C . ARG A 1 328 ? 15.840 109.757 209.729 1.00 15.73 328 ARG A C 1
ATOM 4992 O O . ARG A 1 328 ? 16.180 110.890 209.386 1.00 15.99 328 ARG A O 1
ATOM 5013 N N . VAL A 1 329 ? 15.329 109.480 210.924 1.00 13.55 329 VAL A N 1
ATOM 5014 C CA . VAL A 1 329 ? 15.174 110.506 211.950 1.00 13.94 329 VAL A CA 1
ATOM 5015 C C . VAL A 1 329 ? 15.854 110.083 213.247 1.00 15.21 329 VAL A C 1
ATOM 5016 O O . VAL A 1 329 ? 15.857 108.903 213.600 1.00 14.63 329 VAL A O 1
ATOM 5029 N N . TYR A 1 330 ? 16.408 111.070 213.954 1.00 14.50 330 TYR A N 1
ATOM 5030 C CA . TYR A 1 330 ? 17.142 110.843 215.206 1.00 14.66 330 TYR A CA 1
ATOM 5031 C C . TYR A 1 330 ? 16.378 111.363 216.414 1.00 15.29 330 TYR A C 1
ATOM 5032 O O . TYR A 1 330 ? 15.664 112.360 216.323 1.00 14.55 330 TYR A O 1
ATOM 5050 N N . ASN A 1 331 ? 16.553 110.706 217.559 1.00 15.70 331 ASN A N 1
ATOM 5051 C CA . ASN A 1 331 ? 15.914 111.173 218.786 1.00 15.73 331 ASN A CA 1
ATOM 5052 C C . ASN A 1 331 ? 16.239 112.633 219.070 1.00 17.64 331 ASN A C 1
ATOM 5053 O O . ASN A 1 331 ? 15.372 113.409 219.457 1.00 18.99 331 ASN A O 1
ATOM 5064 N N . LYS A 1 332 ? 17.500 113.005 218.908 1.00 16.54 332 LYS A N 1
ATOM 5065 C CA . LYS A 1 332 ? 17.912 114.357 219.270 1.00 17.95 332 LYS A CA 1
ATOM 5066 C C . LYS A 1 332 ? 17.065 115.428 218.585 1.00 17.90 332 LYS A C 1
ATOM 5067 O O . LYS A 1 332 ? 16.904 116.526 219.106 1.00 18.38 332 LYS A O 1
ATOM 5072 N N . ASP A 1 333 ? 16.521 115.109 217.416 1.00 15.78 333 ASP A N 1
ATOM 5073 C CA . ASP A 1 333 ? 15.870 116.121 216.585 1.00 17.49 333 ASP A CA 1
ATOM 5074 C C . ASP A 1 333 ? 14.372 116.282 216.865 1.00 18.43 333 ASP A C 1
ATOM 5075 O O . ASP A 1 333 ? 13.721 117.104 216.226 1.00 18.86 333 ASP A O 1
ATOM 5084 N N . CYS A 1 334 ? 13.825 115.546 217.834 1.00 19.26 334 CYS A N 1
ATOM 5085 C CA . CYS A 1 334 ? 12.396 115.681 218.131 1.00 17.82 334 CYS A CA 1
ATOM 5086 C C . CYS A 1 334 ? 12.128 116.292 219.493 1.00 19.06 334 CYS A C 1
ATOM 5087 O O . CYS A 1 334 ? 10.976 116.387 219.906 1.00 18.08 334 CYS A O 1
ATOM 5095 N N . VAL A 1 335 ? 13.177 116.730 220.186 1.00 17.79 335 VAL A N 1
ATOM 5096 C CA . VAL A 1 335 ? 13.005 117.193 221.561 1.00 19.97 335 VAL A CA 1
ATOM 5097 C C . VAL A 1 335 ? 12.312 118.554 221.633 1.00 21.11 335 VAL A C 1
ATOM 5098 O O . VAL A 1 335 ? 11.676 118.872 222.648 1.00 21.56 335 VAL A O 1
ATOM 5111 N N . ASN A 1 336 ? 12.432 119.342 220.563 1.00 20.47 336 ASN A N 1
ATOM 5112 C CA . ASN A 1 336 ? 11.850 120.686 220.500 1.00 21.41 336 ASN A CA 1
ATOM 5113 C C . ASN A 1 336 ? 10.651 120.770 219.551 1.00 19.43 336 ASN A C 1
ATOM 5114 O O . ASN A 1 336 ? 10.800 120.718 218.335 1.00 19.19 336 ASN A O 1
ATOM 5125 N N . LEU A 1 337 ? 9.458 120.928 220.114 1.00 20.36 337 LEU A N 1
ATOM 5126 C CA . LEU A 1 337 ? 8.241 120.950 219.316 1.00 19.68 337 LEU A CA 1
ATOM 5127 C C . LEU A 1 337 ? 8.156 122.133 218.356 1.00 22.74 337 LEU A C 1
ATOM 5128 O O . LEU A 1 337 ? 7.584 122.003 217.278 1.00 21.96 337 LEU A O 1
ATOM 5144 N N . ASP A 1 338 ? 8.699 123.288 218.736 1.00 20.09 338 ASP A N 1
ATOM 5145 C CA . ASP A 1 338 ? 8.684 124.425 217.827 1.00 22.08 338 ASP A CA 1
ATOM 5146 C C . ASP A 1 338 ? 9.370 124.051 216.513 1.00 20.06 338 ASP A C 1
ATOM 5147 O O . ASP A 1 338 ? 8.909 124.420 215.435 1.00 22.80 338 ASP A O 1
ATOM 5156 N N . LYS A 1 339 ? 10.455 123.288 216.590 1.00 19.39 339 LYS A N 1
ATOM 5157 C CA . LYS A 1 339 ? 11.213 122.952 215.387 1.00 22.26 339 LYS A CA 1
ATOM 5158 C C . LYS A 1 339 ? 10.504 121.908 214.521 1.00 20.64 339 LYS A C 1
ATOM 5159 O O . LYS A 1 339 ? 10.736 121.846 213.315 1.00 20.49 339 LYS A O 1
ATOM 5178 N N . LEU A 1 340 ? 9.638 121.108 215.134 1.00 19.55 340 LEU A N 1
ATOM 5179 C CA . LEU A 1 340 ? 8.812 120.158 214.396 1.00 19.40 340 LEU A CA 1
ATOM 5180 C C . LEU A 1 340 ? 7.483 120.762 213.962 1.00 19.98 340 LEU A C 1
ATOM 5181 O O . LEU A 1 340 ? 6.684 120.097 213.310 1.00 19.88 340 LEU A O 1
ATOM 5197 N N . LYS A 1 341 ? 7.263 122.024 214.315 1.00 18.96 341 LYS A N 1
ATOM 5198 C CA . LYS A 1 341 ? 6.128 122.805 213.809 1.00 18.64 341 LYS A CA 1
ATOM 5199 C C . LYS A 1 341 ? 4.766 122.237 214.218 1.00 18.10 341 LYS A C 1
ATOM 5200 O O . LYS A 1 341 ? 3.809 122.322 213.451 1.00 19.45 341 LYS A O 1
ATOM 5219 N N . TYR A 1 342 ? 4.673 121.669 215.418 1.00 20.37 342 TYR A N 1
ATOM 5220 C CA . TYR A 1 342 ? 3.366 121.401 216.018 1.00 19.52 342 TYR A CA 1
ATOM 5221 C C . TYR A 1 342 ? 3.394 121.646 217.518 1.00 20.99 342 TYR A C 1
ATOM 5222 O O . TYR A 1 342 ? 4.453 121.761 218.126 1.00 22.57 342 TYR A O 1
ATOM 5240 N N . ASN A 1 343 ? 2.205 121.760 218.091 1.00 19.94 343 ASN A N 1
ATOM 5241 C CA . ASN A 1 343 ? 2.041 121.776 219.533 1.00 18.76 343 ASN A CA 1
ATOM 5242 C C . ASN A 1 343 ? 0.612 121.334 219.838 1.00 18.13 343 ASN A C 1
ATOM 5243 O O . ASN A 1 343 ? -0.054 120.727 218.989 1.00 19.18 343 ASN A O 1
ATOM 5254 N N . PHE A 1 344 ? 0.148 121.614 221.048 1.00 18.72 344 PHE A N 1
ATOM 5255 C CA . PHE A 1 344 ? -1.179 121.194 221.477 1.00 19.25 344 PHE A CA 1
ATOM 5256 C C . PHE A 1 344 ? -1.949 122.400 221.992 1.00 20.00 344 PHE A C 1
ATOM 5257 O O . PHE A 1 344 ? -1.402 123.213 222.742 1.00 21.57 344 PHE A O 1
ATOM 5274 N N . ILE A 1 345 ? -3.218 122.509 221.620 1.00 18.65 345 ILE A N 1
ATOM 5275 C CA . ILE A 1 345 ? -4.075 123.566 222.184 1.00 20.73 345 ILE A CA 1
ATOM 5276 C C . ILE A 1 345 ? -4.342 123.308 223.657 1.00 20.78 345 ILE A C 1
ATOM 5277 O O . ILE A 1 345 ? -4.864 122.255 224.012 1.00 19.84 345 ILE A O 1
ATOM 5293 N N . GLU A 1 346 ? -4.016 124.282 224.507 1.00 20.09 346 GLU A N 1
ATOM 5294 C CA . GLU A 1 346 ? -4.172 124.126 225.946 1.00 22.76 346 GLU A CA 1
ATOM 5295 C C . GLU A 1 346 ? -5.263 125.077 226.430 1.00 26.04 346 GLU A C 1
ATOM 5296 O O . GLU A 1 346 ? -5.661 125.982 225.701 1.00 26.48 346 GLU A O 1
ATOM 5308 N N . ASN A 1 347 ? -5.737 124.873 227.653 1.00 28.93 347 ASN A N 1
ATOM 5309 C CA . ASN A 1 347 ? -6.708 125.795 228.240 1.00 33.51 347 ASN A CA 1
ATOM 5310 C C . ASN A 1 347 ? -6.067 127.139 228.553 1.00 36.82 347 ASN A C 1
ATOM 5311 O O . ASN A 1 347 ? -6.578 128.177 228.127 1.00 41.93 347 ASN A O 1
ATOM 5318 N N . VAL B 2 3 ? 2.101 106.878 252.752 1.00 46.33 440 VAL E N 1
ATOM 5319 C CA . VAL B 2 3 ? 0.873 106.392 252.139 1.00 47.32 440 VAL E CA 1
ATOM 5320 C C . VAL B 2 3 ? -0.313 107.258 252.516 1.00 50.00 440 VAL E C 1
ATOM 5321 O O . VAL B 2 3 ? -0.612 107.460 253.698 1.00 51.01 440 VAL E O 1
ATOM 5323 N N . PHE B 2 4 ? -0.978 107.763 251.487 1.00 49.27 441 PHE E N 1
ATOM 5324 C CA . PHE B 2 4 ? -2.236 108.468 251.631 1.00 49.15 441 PHE E CA 1
ATOM 5325 C C . PHE B 2 4 ? -3.259 107.856 250.672 1.00 46.00 441 PHE E C 1
ATOM 5326 O O . PHE B 2 4 ? -2.923 107.036 249.819 1.00 47.90 441 PHE E O 1
ATOM 5334 N N . THR B 2 5 ? -4.506 108.273 250.828 1.00 39.00 442 THR E N 1
ATOM 5335 C CA . THR B 2 5 ? -5.641 107.687 250.132 1.00 35.44 442 THR E CA 1
ATOM 5336 C C . THR B 2 5 ? -5.792 108.316 248.759 1.00 34.14 442 THR E C 1
ATOM 5337 O O . THR B 2 5 ? -5.607 109.520 248.634 1.00 34.04 442 THR E O 1
ATOM 5348 N N . THR B 2 6 ? -6.137 107.526 247.745 1.00 39.18 443 THR E N 1
ATOM 5349 C CA . THR B 2 6 ? -6.466 108.091 246.432 1.00 40.69 443 THR E CA 1
ATOM 5350 C C . THR B 2 6 ? -7.793 107.537 245.920 1.00 37.19 443 THR E C 1
ATOM 5351 O O . THR B 2 6 ? -8.202 106.450 246.320 1.00 37.35 443 THR E O 1
ATOM 5362 N N . PRO B 2 7 ? -8.463 108.273 245.010 1.00 34.77 444 PRO E N 1
ATOM 5363 C CA . PRO B 2 7 ? -9.785 107.826 244.551 1.00 33.82 444 PRO E CA 1
ATOM 5364 C C . PRO B 2 7 ? -9.758 106.541 243.721 1.00 34.45 444 PRO E C 1
ATOM 5365 O O . PRO B 2 7 ? -10.829 106.020 243.416 1.00 34.71 444 PRO E O 1
ATOM 5376 N N . CYS B 2 8 ? -8.576 106.043 243.355 1.00 33.83 445 CYS E N 1
ATOM 5377 C CA . CYS B 2 8 ? -8.492 104.793 242.601 1.00 34.94 445 CYS E CA 1
ATOM 5378 C C . CYS B 2 8 ? -8.633 103.587 243.515 1.00 40.14 445 CYS E C 1
ATOM 5379 O O . CYS B 2 8 ? -8.931 102.487 243.052 1.00 40.79 445 CYS E O 1
ATOM 5384 N N . ASP B 2 9 ? -8.418 103.798 244.810 1.00 45.39 446 ASP E N 1
ATOM 5385 C CA . ASP B 2 9 ? -8.333 102.694 245.764 1.00 51.57 446 ASP E CA 1
ATOM 5386 C C . ASP B 2 9 ? -9.713 102.267 246.257 1.00 57.78 446 ASP E C 1
ATOM 5387 O O . ASP B 2 9 ? -10.612 103.093 246.368 1.00 56.07 446 ASP E O 1
ATOM 5391 N N . PRO B 2 10 ? -9.892 100.967 246.539 1.00 69.25 447 PRO E N 1
ATOM 5392 C CA . PRO B 2 10 ? -11.145 100.540 247.177 1.00 73.83 447 PRO E CA 1
ATOM 5393 C C . PRO B 2 10 ? -11.321 101.127 248.580 1.00 73.69 447 PRO E C 1
ATOM 5394 O O . PRO B 2 10 ? -12.222 101.939 248.802 1.00 72.67 447 PRO E O 1
ATOM 5405 N N . ALA C 1 1 ? 18.728 81.311 233.956 1.00 23.60 1 ALA B N 1
ATOM 5406 C CA . ALA C 1 1 ? 19.080 81.656 235.325 1.00 23.62 1 ALA B CA 1
ATOM 5407 C C . ALA C 1 1 ? 20.591 81.731 235.455 1.00 20.67 1 ALA B C 1
ATOM 5408 O O . ALA C 1 1 ? 21.312 80.955 234.821 1.00 19.01 1 ALA B O 1
ATOM 5410 N N . PRO C 1 2 ? 21.079 82.665 236.279 1.00 20.10 2 PRO B N 1
ATOM 5411 C CA . PRO C 1 2 ? 22.523 82.914 236.384 1.00 20.29 2 PRO B CA 1
ATOM 5412 C C . PRO C 1 2 ? 23.291 81.885 237.208 1.00 19.51 2 PRO B C 1
ATOM 5413 O O . PRO C 1 2 ? 22.756 81.370 238.197 1.00 19.60 2 PRO B O 1
ATOM 5424 N N . ILE C 1 3 ? 24.533 81.600 236.809 1.00 17.82 3 ILE B N 1
ATOM 5425 C CA . ILE C 1 3 ? 25.445 80.825 237.649 1.00 15.43 3 ILE B CA 1
ATOM 5426 C C . ILE C 1 3 ? 25.643 81.561 238.974 1.00 15.17 3 ILE B C 1
ATOM 5427 O O . ILE C 1 3 ? 25.880 82.766 238.976 1.00 13.67 3 ILE B O 1
ATOM 5443 N N . THR C 1 4 ? 25.518 80.825 240.081 1.00 14.85 4 THR B N 1
ATOM 5444 C CA . THR C 1 4 ? 25.495 81.387 241.419 1.00 15.46 4 THR B CA 1
ATOM 5445 C C . THR C 1 4 ? 26.343 80.515 242.327 1.00 13.75 4 THR B C 1
ATOM 5446 O O . THR C 1 4 ? 25.977 79.370 242.567 1.00 14.46 4 THR B O 1
ATOM 5457 N N . ALA C 1 5 ? 27.468 81.035 242.823 1.00 15.36 5 ALA B N 1
ATOM 5458 C CA . ALA C 1 5 ? 28.296 80.262 243.742 1.00 13.33 5 ALA B CA 1
ATOM 5459 C C . ALA C 1 5 ? 27.479 79.966 244.986 1.00 15.15 5 ALA B C 1
ATOM 5460 O O . ALA C 1 5 ? 26.700 80.799 245.435 1.00 16.17 5 ALA B O 1
ATOM 5467 N N . PRO C 1 6 ? 27.634 78.760 245.533 1.00 13.38 6 PRO B N 1
ATOM 5468 C CA . PRO C 1 6 ? 26.940 78.419 246.780 1.00 14.89 6 PRO B CA 1
ATOM 5469 C C . PRO C 1 6 ? 27.639 79.066 247.960 1.00 14.78 6 PRO B C 1
ATOM 5470 O O . PRO C 1 6 ? 28.609 79.794 247.767 1.00 13.80 6 PRO B O 1
ATOM 5481 N N . ASP C 1 7 ? 27.175 78.784 249.171 1.00 14.58 7 ASP B N 1
ATOM 5482 C CA . ASP C 1 7 ? 27.975 79.074 250.348 1.00 15.95 7 ASP B CA 1
ATOM 5483 C C . ASP C 1 7 ? 29.196 78.159 250.309 1.00 12.28 7 ASP B C 1
ATOM 5484 O O . ASP C 1 7 ? 29.118 76.981 250.661 1.00 13.13 7 ASP B O 1
ATOM 5493 N N . ILE C 1 8 ? 30.311 78.724 249.860 1.00 12.91 8 ILE B N 1
ATOM 5494 C CA . ILE C 1 8 ? 31.522 77.965 249.605 1.00 13.30 8 ILE B CA 1
ATOM 5495 C C . ILE C 1 8 ? 32.110 77.352 250.867 1.00 13.55 8 ILE B C 1
ATOM 5496 O O . ILE C 1 8 ? 32.915 76.425 250.779 1.00 12.64 8 ILE B O 1
ATOM 5512 N N . THR C 1 9 ? 31.677 77.843 252.028 1.00 13.01 9 THR B N 1
ATOM 5513 C CA . THR C 1 9 ? 32.100 77.266 253.304 1.00 15.00 9 THR B CA 1
ATOM 5514 C C . THR C 1 9 ? 31.221 76.101 253.781 1.00 18.14 9 THR B C 1
ATOM 5515 O O . THR C 1 9 ? 31.553 75.458 254.785 1.00 21.89 9 THR B O 1
ATOM 5526 N N A SER C 1 10 ? 30.115 75.851 253.081 0.46 17.19 10 SER B N 1
ATOM 5527 N N B SER C 1 10 ? 30.117 75.825 253.088 0.54 17.21 10 SER B N 1
ATOM 5528 C CA A SER C 1 10 ? 29.167 74.803 253.460 0.46 18.91 10 SER B CA 1
ATOM 5529 C CA B SER C 1 10 ? 29.212 74.740 253.488 0.54 18.46 10 SER B CA 1
ATOM 5530 C C A SER C 1 10 ? 29.099 73.648 252.454 0.46 19.10 10 SER B C 1
ATOM 5531 C C B SER C 1 10 ? 29.063 73.630 252.445 0.54 19.13 10 SER B C 1
ATOM 5532 O O A SER C 1 10 ? 28.932 72.491 252.836 0.46 18.85 10 SER B O 1
ATOM 5533 O O B SER C 1 10 ? 28.799 72.481 252.793 0.54 18.81 10 SER B O 1
ATOM 5548 N N . ILE C 1 11 ? 29.210 73.974 251.172 1.00 18.75 11 ILE B N 1
ATOM 5549 C CA . ILE C 1 11 ? 29.115 72.975 250.115 1.00 22.33 11 ILE B CA 1
ATOM 5550 C C . ILE C 1 11 ? 30.331 73.136 249.224 1.00 19.09 11 ILE B C 1
ATOM 5551 O O . ILE C 1 11 ? 30.440 74.108 248.499 1.00 19.71 11 ILE B O 1
ATOM 5567 N N . CYS C 1 12 ? 31.257 72.192 249.313 1.00 15.25 12 CYS B N 1
ATOM 5568 C CA . CYS C 1 12 ? 32.477 72.246 248.534 1.00 14.55 12 CYS B CA 1
ATOM 5569 C C . CYS C 1 12 ? 33.058 70.835 248.476 1.00 14.55 12 CYS B C 1
ATOM 5570 O O . CYS C 1 12 ? 32.915 70.063 249.435 1.00 14.95 12 CYS B O 1
ATOM 5577 N N . LYS C 1 13 ? 33.728 70.500 247.378 1.00 11.15 13 LYS B N 1
ATOM 5578 C CA . LYS C 1 13 ? 34.325 69.184 247.246 1.00 12.66 13 LYS B CA 1
ATOM 5579 C C . LYS C 1 13 ? 35.732 69.305 246.679 1.00 12.95 13 LYS B C 1
ATOM 5580 O O . LYS C 1 13 ? 36.071 70.295 246.035 1.00 13.09 13 LYS B O 1
ATOM 5599 N N . ASP C 1 14 ? 36.544 68.280 246.912 1.00 13.41 14 ASP B N 1
ATOM 5600 C CA . ASP C 1 14 ? 37.921 68.308 246.448 1.00 13.20 14 ASP B CA 1
ATOM 5601 C C . ASP C 1 14 ? 37.936 68.382 244.921 1.00 14.88 14 ASP B C 1
ATOM 5602 O O . ASP C 1 14 ? 37.066 67.823 244.240 1.00 15.01 14 ASP B O 1
ATOM 5611 N N . ALA C 1 15 ? 38.935 69.075 244.391 1.00 13.32 15 ALA B N 1
ATOM 5612 C CA . ALA C 1 15 ? 39.068 69.264 242.953 1.00 13.36 15 ALA B CA 1
ATOM 5613 C C . ALA C 1 15 ? 39.444 67.961 242.246 1.00 20.71 15 ALA B C 1
ATOM 5614 O O . ALA C 1 15 ? 40.385 67.281 242.641 1.00 22.70 15 ALA B O 1
ATOM 5621 N N . SER C 1 16 ? 38.703 67.606 241.200 1.00 22.00 16 SER B N 1
ATOM 5622 C CA . SER C 1 16 ? 39.033 66.407 240.427 1.00 28.72 16 SER B CA 1
ATOM 5623 C C . SER C 1 16 ? 38.570 66.518 238.978 1.00 30.97 16 SER B C 1
ATOM 5624 O O . SER C 1 16 ? 38.388 65.506 238.300 1.00 39.23 16 SER B O 1
ATOM 5632 N N . SER C 1 17 ? 38.347 67.743 238.523 1.00 24.49 17 SER B N 1
ATOM 5633 C CA . SER C 1 17 ? 38.084 68.005 237.109 1.00 23.41 17 SER B CA 1
ATOM 5634 C C . SER C 1 17 ? 39.268 68.735 236.504 1.00 20.49 17 SER B C 1
ATOM 5635 O O . SER C 1 17 ? 39.832 69.625 237.128 1.00 18.67 17 SER B O 1
ATOM 5640 N N . GLY C 1 18 ? 39.644 68.379 235.280 1.00 20.44 18 GLY B N 1
ATOM 5641 C CA . GLY C 1 18 ? 40.662 69.144 234.584 1.00 19.28 18 GLY B CA 1
ATOM 5642 C C . GLY C 1 18 ? 42.094 68.905 235.038 1.00 20.00 18 GLY B C 1
ATOM 5643 O O . GLY C 1 18 ? 43.003 69.662 234.663 1.00 20.29 18 GLY B O 1
ATOM 5647 N N . ILE C 1 19 ? 42.307 67.877 235.851 1.00 18.90 19 ILE B N 1
ATOM 5648 C CA . ILE C 1 19 ? 43.652 67.533 236.295 1.00 21.64 19 ILE B CA 1
ATOM 5649 C C . ILE C 1 19 ? 44.006 66.156 235.740 1.00 26.10 19 ILE B C 1
ATOM 5650 O O . ILE C 1 19 ? 43.483 65.143 236.194 1.00 28.76 19 ILE B O 1
ATOM 5666 N N . GLY C 1 20 ? 44.889 66.131 234.749 1.00 22.67 20 GLY B N 1
ATOM 5667 C CA . GLY C 1 20 ? 45.167 64.911 234.014 1.00 25.31 20 GLY B CA 1
ATOM 5668 C C . GLY C 1 20 ? 45.808 63.820 234.854 1.00 26.18 20 GLY B C 1
ATOM 5669 O O . GLY C 1 20 ? 45.496 62.639 234.686 1.00 26.60 20 GLY B O 1
ATOM 5673 N N . ASN C 1 21 ? 46.707 64.219 235.753 1.00 24.73 21 ASN B N 1
ATOM 5674 C CA . ASN C 1 21 ? 47.378 63.294 236.663 1.00 26.64 21 ASN B CA 1
ATOM 5675 C C . ASN C 1 21 ? 47.110 63.709 238.111 1.00 25.49 21 ASN B C 1
ATOM 5676 O O . ASN C 1 21 ? 47.907 64.437 238.721 1.00 22.41 21 ASN B O 1
ATOM 5687 N N . GLN C 1 22 ? 45.987 63.243 238.653 1.00 25.88 22 GLN B N 1
ATOM 5688 C CA . GLN C 1 22 ? 45.571 63.620 240.004 1.00 27.73 22 GLN B CA 1
ATOM 5689 C C . GLN C 1 22 ? 46.501 63.058 241.066 1.00 27.19 22 GLN B C 1
ATOM 5690 O O . GLN C 1 22 ? 46.934 63.781 241.961 1.00 25.22 22 GLN B O 1
ATOM 5704 N N . GLU C 1 23 ? 46.796 61.761 240.986 1.00 26.11 23 GLU B N 1
ATOM 5705 C CA . GLU C 1 23 ? 47.562 61.116 242.043 1.00 26.44 23 GLU B CA 1
ATOM 5706 C C . GLU C 1 23 ? 48.971 61.704 242.128 1.00 25.70 23 GLU B C 1
ATOM 5707 O O . GLU C 1 23 ? 49.527 61.805 243.217 1.00 25.55 23 GLU B O 1
ATOM 5719 N N . GLY C 1 24 ? 49.529 62.133 240.996 1.00 27.33 24 GLY B N 1
ATOM 5720 C CA . GLY C 1 24 ? 50.874 62.696 240.966 1.00 28.06 24 GLY B CA 1
ATOM 5721 C C . GLY C 1 24 ? 50.954 64.218 241.136 1.00 25.91 24 GLY B C 1
ATOM 5722 O O . GLY C 1 24 ? 52.045 64.796 241.132 1.00 23.26 24 GLY B O 1
ATOM 5726 N N . ALA C 1 25 ? 49.803 64.862 241.297 1.00 23.63 25 ALA B N 1
ATOM 5727 C CA . ALA C 1 25 ? 49.733 66.319 241.414 1.00 21.09 25 ALA B CA 1
ATOM 5728 C C . ALA C 1 25 ? 50.712 66.866 242.454 1.00 19.33 25 ALA B C 1
ATOM 5729 O O . ALA C 1 25 ? 50.819 66.314 243.563 1.00 18.44 25 ALA B O 1
ATOM 5736 N N . ILE C 1 26 ? 51.428 67.937 242.115 1.00 18.55 26 ILE B N 1
ATOM 5737 C CA . ILE C 1 26 ? 52.405 68.483 243.046 1.00 20.12 26 ILE B CA 1
ATOM 5738 C C . ILE C 1 26 ? 51.824 69.609 243.904 1.00 16.28 26 ILE B C 1
ATOM 5739 O O . ILE C 1 26 ? 52.520 70.115 244.778 1.00 17.87 26 ILE B O 1
ATOM 5755 N N . ARG C 1 27 ? 50.574 69.999 243.647 1.00 14.72 27 ARG B N 1
ATOM 5756 C CA . ARG C 1 27 ? 49.851 70.919 244.535 1.00 14.85 27 ARG B CA 1
ATOM 5757 C C . ARG C 1 27 ? 48.603 70.233 245.072 1.00 14.01 27 ARG B C 1
ATOM 5758 O O . ARG C 1 27 ? 48.179 69.208 244.553 1.00 13.91 27 ARG B O 1
ATOM 5779 N N . THR C 1 28 ? 48.019 70.775 246.136 1.00 14.06 28 THR B N 1
ATOM 5780 C CA . THR C 1 28 ? 46.847 70.134 246.699 1.00 13.62 28 THR B CA 1
ATOM 5781 C C . THR C 1 28 ? 45.649 70.168 245.768 1.00 14.42 28 THR B C 1
ATOM 5782 O O . THR C 1 28 ? 45.514 71.065 244.930 1.00 14.15 28 THR B O 1
ATOM 5793 N N . ARG C 1 29 ? 44.780 69.173 245.937 1.00 13.54 29 ARG B N 1
ATOM 5794 C CA . ARG C 1 29 ? 43.477 69.173 245.314 1.00 15.16 29 ARG B CA 1
ATOM 5795 C C . ARG C 1 29 ? 42.374 69.381 246.344 1.00 14.61 29 ARG B C 1
ATOM 5796 O O . ARG C 1 29 ? 41.187 69.398 246.003 1.00 16.17 29 ARG B O 1
ATOM 5817 N N . LYS C 1 30 ? 42.760 69.554 247.602 1.00 13.65 30 LYS B N 1
ATOM 5818 C CA . LYS C 1 30 ? 41.793 69.860 248.632 1.00 13.88 30 LYS B CA 1
ATOM 5819 C C . LYS C 1 30 ? 41.704 71.374 248.727 1.00 11.74 30 LYS B C 1
ATOM 5820 O O . LYS C 1 30 ? 42.324 72.004 249.593 1.00 11.17 30 LYS B O 1
ATOM 5839 N N . CYS C 1 31 ? 40.959 71.960 247.792 1.00 12.22 31 CYS B N 1
ATOM 5840 C CA . CYS C 1 31 ? 41.006 73.397 247.556 1.00 10.24 31 CYS B CA 1
ATOM 5841 C C . CYS C 1 31 ? 39.876 74.153 248.237 1.00 11.59 31 CYS B C 1
ATOM 5842 O O . CYS C 1 31 ? 39.702 75.326 247.987 1.00 11.51 31 CYS B O 1
ATOM 5849 N N . CYS C 1 32 ? 39.130 73.501 249.127 1.00 12.38 32 CYS B N 1
ATOM 5850 C CA . CYS C 1 32 ? 37.990 74.172 249.734 1.00 10.99 32 CYS B CA 1
ATOM 5851 C C . CYS C 1 32 ? 38.449 75.214 250.746 1.00 12.18 32 CYS B C 1
ATOM 5852 O O . CYS C 1 32 ? 39.439 75.023 251.443 1.00 14.68 32 CYS B O 1
ATOM 5859 N N . PRO C 1 33 ? 37.735 76.342 250.809 1.00 11.42 33 PRO B N 1
ATOM 5860 C CA . PRO C 1 33 ? 38.117 77.433 251.706 1.00 10.46 33 PRO B CA 1
ATOM 5861 C C . PRO C 1 33 ? 37.767 77.128 253.154 1.00 11.27 33 PRO B C 1
ATOM 5862 O O . PRO C 1 33 ? 36.963 76.225 253.428 1.00 12.72 33 PRO B O 1
ATOM 5873 N N . PRO C 1 34 ? 38.355 77.886 254.081 1.00 11.93 34 PRO B N 1
ATOM 5874 C CA . PRO C 1 34 ? 38.095 77.637 255.502 1.00 13.51 34 PRO B CA 1
ATOM 5875 C C . PRO C 1 34 ? 36.745 78.184 255.955 1.00 13.02 34 PRO B C 1
ATOM 5876 O O . PRO C 1 34 ? 36.164 79.072 255.320 1.00 12.31 34 PRO B O 1
ATOM 5887 N N . SER C 1 35 ? 36.267 77.639 257.074 1.00 11.81 35 SER B N 1
ATOM 5888 C CA . SER C 1 35 ? 35.031 78.064 257.711 1.00 13.52 35 SER B CA 1
ATOM 5889 C C . SER C 1 35 ? 35.380 78.855 258.965 1.00 12.25 35 SER B C 1
ATOM 5890 O O . SER C 1 35 ? 35.922 78.299 259.919 1.00 12.18 35 SER B O 1
ATOM 5898 N N . LEU C 1 36 ? 35.096 80.158 258.938 1.00 10.81 36 LEU B N 1
ATOM 5899 C CA . LEU C 1 36 ? 35.431 81.040 260.057 1.00 12.92 36 LEU B CA 1
ATOM 5900 C C . LEU C 1 36 ? 34.173 81.503 260.792 1.00 15.65 36 LEU B C 1
ATOM 5901 O O . LEU C 1 36 ? 34.238 82.352 261.680 1.00 17.81 36 LEU B O 1
ATOM 5917 N N . GLY C 1 37 ? 33.022 80.971 260.407 1.00 13.59 37 GLY B N 1
ATOM 5918 C CA . GLY C 1 37 ? 31.771 81.375 261.023 1.00 15.74 37 GLY B CA 1
ATOM 5919 C C . GLY C 1 37 ? 31.187 82.676 260.497 1.00 16.84 37 GLY B C 1
ATOM 5920 O O . GLY C 1 37 ? 30.267 83.223 261.086 1.00 18.46 37 GLY B O 1
ATOM 5924 N N . LYS C 1 38 ? 31.692 83.154 259.364 1.00 13.49 38 LYS B N 1
ATOM 5925 C CA . LYS C 1 38 ? 31.207 84.393 258.774 1.00 13.85 38 LYS B CA 1
ATOM 5926 C C . LYS C 1 38 ? 29.894 84.221 258.044 1.00 16.34 38 LYS B C 1
ATOM 5927 O O . LYS C 1 38 ? 29.655 83.186 257.433 1.00 17.62 38 LYS B O 1
ATOM 5946 N N . LYS C 1 39 ? 29.083 85.275 258.031 1.00 17.49 39 LYS B N 1
ATOM 5947 C CA . LYS C 1 39 ? 27.898 85.301 257.180 1.00 19.53 39 LYS B CA 1
ATOM 5948 C C . LYS C 1 39 ? 28.221 86.014 255.874 1.00 18.72 39 LYS B C 1
ATOM 5949 O O . LYS C 1 39 ? 28.843 87.079 255.886 1.00 18.71 39 LYS B O 1
ATOM 5952 N N . ILE C 1 40 ? 27.814 85.422 254.757 1.00 18.26 40 ILE B N 1
ATOM 5953 C CA . ILE C 1 40 ? 28.037 86.032 253.447 1.00 17.63 40 ILE B CA 1
ATOM 5954 C C . ILE C 1 40 ? 27.234 87.324 253.339 1.00 20.73 40 ILE B C 1
ATOM 5955 O O . ILE C 1 40 ? 26.043 87.359 253.642 1.00 23.14 40 ILE B O 1
ATOM 5971 N N . LYS C 1 41 ? 27.894 88.390 252.906 1.00 17.99 41 LYS B N 1
ATOM 5972 C CA . LYS C 1 41 ? 27.219 89.663 252.725 1.00 19.59 41 LYS B CA 1
ATOM 5973 C C . LYS C 1 41 ? 27.447 90.160 251.309 1.00 19.28 41 LYS B C 1
ATOM 5974 O O . LYS C 1 41 ? 28.417 89.779 250.664 1.00 15.08 41 LYS B O 1
ATOM 5977 N N . ASP C 1 42 ? 26.551 91.005 250.824 1.00 21.30 42 ASP B N 1
ATOM 5978 C CA . ASP C 1 42 ? 26.734 91.584 249.504 1.00 22.77 42 ASP B CA 1
ATOM 5979 C C . ASP C 1 42 ? 27.878 92.588 249.476 1.00 19.47 42 ASP B C 1
ATOM 5980 O O . ASP C 1 42 ? 28.163 93.284 250.447 1.00 18.67 42 ASP B O 1
ATOM 5989 N N . PHE C 1 43 ? 28.546 92.614 248.337 1.00 19.05 43 PHE B N 1
ATOM 5990 C CA . PHE C 1 43 ? 29.532 93.614 248.010 1.00 19.80 43 PHE B CA 1
ATOM 5991 C C . PHE C 1 43 ? 28.990 95.032 248.163 1.00 21.35 43 PHE B C 1
ATOM 5992 O O . PHE C 1 43 ? 27.856 95.310 247.784 1.00 24.72 43 PHE B O 1
ATOM 6009 N N . GLN C 1 44 ? 29.797 95.920 248.730 1.00 19.33 44 GLN B N 1
ATOM 6010 C CA . GLN C 1 44 ? 29.531 97.354 248.670 1.00 22.64 44 GLN B CA 1
ATOM 6011 C C . GLN C 1 44 ? 30.697 98.029 247.947 1.00 22.91 44 GLN B C 1
ATOM 6012 O O . GLN C 1 44 ? 31.847 97.596 248.062 1.00 22.27 44 GLN B O 1
ATOM 6014 N N . PHE C 1 45 ? 30.422 99.076 247.179 1.00 23.71 45 PHE B N 1
ATOM 6015 C CA . PHE C 1 45 ? 31.494 99.707 246.431 1.00 21.01 45 PHE B CA 1
ATOM 6016 C C . PHE C 1 45 ? 32.507 100.375 247.362 1.00 19.11 45 PHE B C 1
ATOM 6017 O O . PHE C 1 45 ? 32.140 100.932 248.402 1.00 20.25 45 PHE B O 1
ATOM 6034 N N . PRO C 1 46 ? 33.798 100.298 247.007 1.00 19.20 46 PRO B N 1
ATOM 6035 C CA . PRO C 1 46 ? 34.880 100.831 247.844 1.00 21.09 46 PRO B CA 1
ATOM 6036 C C . PRO C 1 46 ? 34.885 102.357 247.913 1.00 23.82 46 PRO B C 1
ATOM 6037 O O . PRO C 1 46 ? 34.426 103.028 246.989 1.00 23.36 46 PRO B O 1
ATOM 6048 N N . ASN C 1 47 ? 35.419 102.889 249.003 1.00 25.50 47 ASN B N 1
ATOM 6049 C CA . ASN C 1 47 ? 35.453 104.327 249.218 1.00 32.12 47 ASN B CA 1
ATOM 6050 C C . ASN C 1 47 ? 36.876 104.874 249.176 1.00 32.23 47 ASN B C 1
ATOM 6051 O O . ASN C 1 47 ? 37.135 105.974 249.659 1.00 32.12 47 ASN B O 1
ATOM 6062 N N . ASP C 1 48 ? 37.795 104.095 248.605 1.00 32.50 48 ASP B N 1
ATOM 6063 C CA . ASP C 1 48 ? 39.178 104.532 248.423 1.00 30.76 48 ASP B CA 1
ATOM 6064 C C . ASP C 1 48 ? 39.261 105.985 247.974 1.00 32.74 48 ASP B C 1
ATOM 6065 O O . ASP C 1 48 ? 38.546 106.410 247.057 1.00 32.67 48 ASP B O 1
ATOM 6074 N N . LYS C 1 49 ? 40.142 106.743 248.618 1.00 32.21 49 LYS B N 1
ATOM 6075 C CA . LYS C 1 49 ? 40.327 108.152 248.285 1.00 34.34 49 LYS B CA 1
ATOM 6076 C C . LYS C 1 49 ? 41.012 108.325 246.929 1.00 32.50 49 LYS B C 1
ATOM 6077 O O . LYS C 1 49 ? 40.726 109.272 246.199 1.00 30.39 49 LYS B O 1
ATOM 6081 N N . LYS C 1 50 ? 41.908 107.399 246.596 1.00 32.35 50 LYS B N 1
ATOM 6082 C CA . LYS C 1 50 ? 42.665 107.461 245.345 1.00 31.63 50 LYS B CA 1
ATOM 6083 C C . LYS C 1 50 ? 42.459 106.186 244.539 1.00 25.86 50 LYS B C 1
ATOM 6084 O O . LYS C 1 50 ? 42.157 105.145 245.099 1.00 24.79 50 LYS B O 1
ATOM 6094 N N . VAL C 1 51 ? 42.634 106.270 243.230 1.00 25.27 51 VAL B N 1
ATOM 6095 C CA . VAL C 1 51 ? 42.587 105.079 242.381 1.00 24.09 51 VAL B CA 1
ATOM 6096 C C . VAL C 1 51 ? 43.916 104.336 242.471 1.00 22.56 51 VAL B C 1
ATOM 6097 O O . VAL C 1 51 ? 44.981 104.943 242.400 1.00 25.51 51 VAL B O 1
ATOM 6110 N N . ARG C 1 52 ? 43.850 103.026 242.654 1.00 20.34 52 ARG B N 1
ATOM 6111 C CA . ARG C 1 52 ? 45.040 102.190 242.661 1.00 18.15 52 ARG B CA 1
ATOM 6112 C C . ARG C 1 52 ? 45.527 102.076 241.234 1.00 17.98 52 ARG B C 1
ATOM 6113 O O . ARG C 1 52 ? 44.768 101.659 240.388 1.00 17.03 52 ARG B O 1
ATOM 6134 N N . MET C 1 53 ? 46.770 102.436 240.963 1.00 18.46 53 MET B N 1
ATOM 6135 C CA . MET C 1 53 ? 47.266 102.410 239.586 1.00 17.53 53 MET B CA 1
ATOM 6136 C C . MET C 1 53 ? 48.228 101.250 239.365 1.00 15.25 53 MET B C 1
ATOM 6137 O O . MET C 1 53 ? 49.394 101.280 239.778 1.00 14.61 53 MET B O 1
ATOM 6151 N N . ARG C 1 54 ? 47.721 100.211 238.722 1.00 13.63 54 ARG B N 1
ATOM 6152 C CA . ARG C 1 54 ? 48.542 99.054 238.402 1.00 12.80 54 ARG B CA 1
ATOM 6153 C C . ARG C 1 54 ? 49.657 99.448 237.439 1.00 14.99 54 ARG B C 1
ATOM 6154 O O . ARG C 1 54 ? 49.453 100.232 236.511 1.00 15.12 54 ARG B O 1
ATOM 6175 N N . TRP C 1 55 ? 50.844 98.909 237.697 1.00 14.76 55 TRP B N 1
ATOM 6176 C CA . TRP C 1 55 ? 52.062 99.345 237.035 1.00 14.08 55 TRP B CA 1
ATOM 6177 C C . TRP C 1 55 ? 52.705 98.251 236.192 1.00 13.00 55 TRP B C 1
ATOM 6178 O O . TRP C 1 55 ? 52.725 97.098 236.577 1.00 13.17 55 TRP B O 1
ATOM 6199 N N . PRO C 1 56 ? 53.265 98.619 235.035 1.00 14.79 56 PRO B N 1
ATOM 6200 C CA . PRO C 1 56 ? 53.895 97.563 234.234 1.00 14.68 56 PRO B CA 1
ATOM 6201 C C . PRO C 1 56 ? 55.048 96.906 234.978 1.00 14.52 56 PRO B C 1
ATOM 6202 O O . PRO C 1 56 ? 55.902 97.608 235.519 1.00 14.08 56 PRO B O 1
ATOM 6213 N N . ALA C 1 57 ? 55.072 95.577 234.978 1.00 13.84 57 ALA B N 1
ATOM 6214 C CA . ALA C 1 57 ? 56.016 94.815 235.797 1.00 15.27 57 ALA B CA 1
ATOM 6215 C C . ALA C 1 57 ? 57.472 95.071 235.420 1.00 19.53 57 ALA B C 1
ATOM 6216 O O . ALA C 1 57 ? 58.376 94.781 236.206 1.00 21.17 57 ALA B O 1
ATOM 6223 N N . HIS C 1 58 ? 57.708 95.606 234.223 1.00 17.22 58 HIS B N 1
ATOM 6224 C CA . HIS C 1 58 ? 59.069 95.908 233.791 1.00 20.02 58 HIS B CA 1
ATOM 6225 C C . HIS C 1 58 ? 59.466 97.364 234.081 1.00 23.42 58 HIS B C 1
ATOM 6226 O O . HIS C 1 58 ? 60.605 97.757 233.819 1.00 26.19 58 HIS B O 1
ATOM 6241 N N . LYS C 1 59 ? 58.544 98.154 234.628 1.00 23.17 59 LYS B N 1
ATOM 6242 C CA . LYS C 1 59 ? 58.789 99.584 234.846 1.00 24.63 59 LYS B CA 1
ATOM 6243 C C . LYS C 1 59 ? 58.438 100.057 236.256 1.00 22.70 59 LYS B C 1
ATOM 6244 O O . LYS C 1 59 ? 58.130 101.227 236.460 1.00 24.36 59 LYS B O 1
ATOM 6248 N N . GLY C 1 60 ? 58.455 99.149 237.224 1.00 17.38 60 GLY B N 1
ATOM 6249 C CA . GLY C 1 60 ? 58.156 99.519 238.594 1.00 17.94 60 GLY B CA 1
ATOM 6250 C C . GLY C 1 60 ? 59.191 100.460 239.175 1.00 20.39 60 GLY B C 1
ATOM 6251 O O . GLY C 1 60 ? 60.380 100.360 238.874 1.00 20.57 60 GLY B O 1
ATOM 6255 N N . THR C 1 61 ? 58.725 101.379 240.012 1.00 19.99 61 THR B N 1
ATOM 6256 C CA . THR C 1 61 ? 59.603 102.133 240.882 1.00 23.46 61 THR B CA 1
ATOM 6257 C C . THR C 1 61 ? 60.135 101.199 241.963 1.00 25.42 61 THR B C 1
ATOM 6258 O O . THR C 1 61 ? 59.580 100.120 242.180 1.00 23.41 61 THR B O 1
ATOM 6269 N N . LYS C 1 62 ? 61.193 101.612 242.649 1.00 27.82 62 LYS B N 1
ATOM 6270 C CA . LYS C 1 62 ? 61.747 100.805 243.723 1.00 31.06 62 LYS B CA 1
ATOM 6271 C C . LYS C 1 62 ? 60.672 100.511 244.768 1.00 23.46 62 LYS B C 1
ATOM 6272 O O . LYS C 1 62 ? 60.590 99.395 245.277 1.00 22.49 62 LYS B O 1
ATOM 6291 N N . LYS C 1 63 ? 59.858 101.515 245.089 1.00 23.66 63 LYS B N 1
ATOM 6292 C CA . LYS C 1 63 ? 58.807 101.361 246.089 1.00 25.82 63 LYS B CA 1
ATOM 6293 C C . LYS C 1 63 ? 57.768 100.350 245.642 1.00 23.70 63 LYS B C 1
ATOM 6294 O O . LYS C 1 63 ? 57.385 99.462 246.400 1.00 21.44 63 LYS B O 1
ATOM 6313 N N . GLN C 1 64 ? 57.302 100.494 244.408 1.00 22.87 64 GLN B N 1
ATOM 6314 C CA . GLN C 1 64 ? 56.334 99.553 243.864 1.00 20.50 64 GLN B CA 1
ATOM 6315 C C . GLN C 1 64 ? 56.851 98.116 243.927 1.00 19.01 64 GLN B C 1
ATOM 6316 O O . GLN C 1 64 ? 56.138 97.222 244.393 1.00 17.92 64 GLN B O 1
ATOM 6330 N N . VAL C 1 65 ? 58.088 97.890 243.481 1.00 17.19 65 VAL B N 1
ATOM 6331 C CA . VAL C 1 65 ? 58.661 96.548 243.494 1.00 18.65 65 VAL B CA 1
ATOM 6332 C C . VAL C 1 65 ? 58.873 96.058 244.934 1.00 19.06 65 VAL B C 1
ATOM 6333 O O . VAL C 1 65 ? 58.591 94.904 245.248 1.00 19.35 65 VAL B O 1
ATOM 6346 N N . ASP C 1 66 ? 59.365 96.933 245.803 1.00 19.43 66 ASP B N 1
ATOM 6347 C CA . ASP C 1 66 ? 59.606 96.574 247.195 1.00 21.69 66 ASP B CA 1
ATOM 6348 C C . ASP C 1 66 ? 58.315 96.188 247.900 1.00 17.61 66 ASP B C 1
ATOM 6349 O O . ASP C 1 66 ? 58.242 95.172 248.594 1.00 17.38 66 ASP B O 1
ATOM 6358 N N . ASP C 1 67 ? 57.298 97.019 247.723 1.00 16.50 67 ASP B N 1
ATOM 6359 C CA . ASP C 1 67 ? 56.011 96.796 248.339 1.00 17.06 67 ASP B CA 1
ATOM 6360 C C . ASP C 1 67 ? 55.357 95.510 247.857 1.00 15.57 67 ASP B C 1
ATOM 6361 O O . ASP C 1 67 ? 54.792 94.753 248.647 1.00 14.94 67 ASP B O 1
ATOM 6370 N N . TYR C 1 68 ? 55.441 95.253 246.562 1.00 15.47 68 TYR B N 1
ATOM 6371 C CA . TYR C 1 68 ? 54.862 94.034 246.021 1.00 16.22 68 TYR B CA 1
ATOM 6372 C C . TYR C 1 68 ? 55.579 92.799 246.567 1.00 15.68 68 TYR B C 1
ATOM 6373 O O . TYR C 1 68 ? 54.944 91.840 247.019 1.00 16.15 68 TYR B O 1
ATOM 6391 N N . ARG C 1 69 ? 56.903 92.843 246.573 1.00 13.65 69 ARG B N 1
ATOM 6392 C CA . ARG C 1 69 ? 57.694 91.727 247.052 1.00 15.13 69 ARG B CA 1
ATOM 6393 C C . ARG C 1 69 ? 57.412 91.469 248.529 1.00 14.20 69 ARG B C 1
ATOM 6394 O O . ARG C 1 69 ? 57.210 90.320 248.939 1.00 13.91 69 ARG B O 1
ATOM 6415 N N . ARG C 1 70 ? 57.361 92.515 249.343 1.00 14.69 70 ARG B N 1
ATOM 6416 C CA . ARG C 1 70 ? 57.197 92.251 250.774 1.00 16.42 70 ARG B CA 1
ATOM 6417 C C . ARG C 1 70 ? 55.729 91.928 251.124 1.00 13.66 70 ARG B C 1
ATOM 6418 O O . ARG C 1 70 ? 55.464 91.236 252.120 1.00 13.89 70 ARG B O 1
ATOM 6439 N N . ALA C 1 71 ? 54.783 92.355 250.294 1.00 13.45 71 ALA B N 1
ATOM 6440 C CA . ALA C 1 71 ? 53.395 91.921 250.466 1.00 14.53 71 ALA B CA 1
ATOM 6441 C C . ALA C 1 71 ? 53.254 90.430 250.175 1.00 14.04 71 ALA B C 1
ATOM 6442 O O . ALA C 1 71 ? 52.566 89.711 250.900 1.00 13.86 71 ALA B O 1
ATOM 6449 N N . ILE C 1 72 ? 53.901 89.955 249.117 1.00 14.45 72 ILE B N 1
ATOM 6450 C CA . ILE C 1 72 ? 53.882 88.524 248.821 1.00 14.08 72 ILE B CA 1
ATOM 6451 C C . ILE C 1 72 ? 54.554 87.738 249.957 1.00 15.54 72 ILE B C 1
ATOM 6452 O O . ILE C 1 72 ? 54.069 86.678 250.349 1.00 15.15 72 ILE B O 1
ATOM 6468 N N . ALA C 1 73 ? 55.652 88.264 250.493 1.00 15.87 73 ALA B N 1
ATOM 6469 C CA . ALA C 1 73 ? 56.346 87.593 251.579 1.00 15.43 73 ALA B CA 1
ATOM 6470 C C . ALA C 1 73 ? 55.414 87.491 252.775 1.00 18.00 73 ALA B C 1
ATOM 6471 O O . ALA C 1 73 ? 55.348 86.457 253.437 1.00 19.35 73 ALA B O 1
ATOM 6478 N N . ALA C 1 74 ? 54.683 88.567 253.038 1.00 17.64 74 ALA B N 1
ATOM 6479 C CA . ALA C 1 74 ? 53.761 88.584 254.160 1.00 17.90 74 ALA B CA 1
ATOM 6480 C C . ALA C 1 74 ? 52.671 87.545 253.921 1.00 16.96 74 ALA B C 1
ATOM 6481 O O . ALA C 1 74 ? 52.268 86.808 254.832 1.00 16.22 74 ALA B O 1
ATOM 6488 N N . MET C 1 75 ? 52.226 87.445 252.674 1.00 16.20 75 MET B N 1
ATOM 6489 C CA . MET C 1 75 ? 51.189 86.480 252.335 1.00 12.49 75 MET B CA 1
ATOM 6490 C C . MET C 1 75 ? 51.687 85.037 252.482 1.00 13.34 75 MET B C 1
ATOM 6491 O O . MET C 1 75 ? 50.942 84.161 252.923 1.00 13.57 75 MET B O 1
ATOM 6505 N N . ARG C 1 76 ? 52.937 84.781 252.120 1.00 11.65 76 ARG B N 1
ATOM 6506 C CA . ARG C 1 76 ? 53.503 83.444 252.251 1.00 14.73 76 ARG B CA 1
ATOM 6507 C C . ARG C 1 76 ? 53.726 83.078 253.727 1.00 15.57 76 ARG B C 1
ATOM 6508 O O . ARG C 1 76 ? 53.782 81.901 254.061 1.00 18.30 76 ARG B O 1
ATOM 6529 N N . ALA C 1 77 ? 53.827 84.083 254.590 1.00 13.97 77 ALA B N 1
ATOM 6530 C CA . ALA C 1 77 ? 54.121 83.862 256.015 1.00 15.72 77 ALA B CA 1
ATOM 6531 C C . ALA C 1 77 ? 52.877 83.610 256.850 1.00 17.57 77 ALA B C 1
ATOM 6532 O O . ALA C 1 77 ? 52.981 83.144 257.990 1.00 17.82 77 ALA B O 1
ATOM 6539 N N . LEU C 1 78 ? 51.710 83.956 256.320 1.00 17.59 78 LEU B N 1
ATOM 6540 C CA . LEU C 1 78 ? 50.460 83.730 257.031 1.00 14.65 78 LEU B CA 1
ATOM 6541 C C . LEU C 1 78 ? 50.243 82.260 257.314 1.00 14.19 78 LEU B C 1
ATOM 6542 O O . LEU C 1 78 ? 50.693 81.419 256.547 1.00 13.90 78 LEU B O 1
ATOM 6558 N N . PRO C 1 79 ? 49.517 81.943 258.404 1.00 14.74 79 PRO B N 1
ATOM 6559 C CA . PRO C 1 79 ? 49.109 80.561 258.639 1.00 13.27 79 PRO B CA 1
ATOM 6560 C C . PRO C 1 79 ? 48.371 80.022 257.427 1.00 13.80 79 PRO B C 1
ATOM 6561 O O . PRO C 1 79 ? 47.594 80.746 256.800 1.00 12.45 79 PRO B O 1
ATOM 6572 N N . ASP C 1 80 ? 48.630 78.770 257.086 1.00 15.04 80 ASP B N 1
ATOM 6573 C CA . ASP C 1 80 ? 48.003 78.167 255.918 1.00 17.85 80 ASP B CA 1
ATOM 6574 C C . ASP C 1 80 ? 46.498 78.409 255.837 1.00 14.56 80 ASP B C 1
ATOM 6575 O O . ASP C 1 80 ? 46.003 78.756 254.765 1.00 14.29 80 ASP B O 1
ATOM 6584 N N . ASP C 1 81 ? 45.790 78.259 256.957 1.00 14.64 81 ASP B N 1
ATOM 6585 C CA . ASP C 1 81 ? 44.329 78.274 256.954 1.00 16.65 81 ASP B CA 1
ATOM 6586 C C . ASP C 1 81 ? 43.720 79.679 257.005 1.00 15.20 81 ASP B C 1
ATOM 6587 O O . ASP C 1 81 ? 42.500 79.825 257.005 1.00 18.24 81 ASP B O 1
ATOM 6596 N N . ASP C 1 82 ? 44.559 80.706 257.033 1.00 12.29 82 ASP B N 1
ATOM 6597 C CA . ASP C 1 82 ? 44.084 82.075 256.866 1.00 11.05 82 ASP B CA 1
ATOM 6598 C C . ASP C 1 82 ? 43.579 82.154 255.421 1.00 10.42 82 ASP B C 1
ATOM 6599 O O . ASP C 1 82 ? 44.292 81.760 254.517 1.00 10.63 82 ASP B O 1
ATOM 6608 N N . PRO C 1 83 ? 42.336 82.619 255.196 1.00 10.04 83 PRO B N 1
ATOM 6609 C CA . PRO C 1 83 ? 41.849 82.646 253.803 1.00 9.87 83 PRO B CA 1
ATOM 6610 C C . PRO C 1 83 ? 42.620 83.623 252.907 1.00 8.86 83 PRO B C 1
ATOM 6611 O O . PRO C 1 83 ? 42.392 83.615 251.695 1.00 8.82 83 PRO B O 1
ATOM 6622 N N . ARG C 1 84 ? 43.508 84.427 253.495 1.00 9.43 84 ARG B N 1
ATOM 6623 C CA . ARG C 1 84 ? 44.347 85.389 252.778 1.00 9.05 84 ARG B CA 1
ATOM 6624 C C . ARG C 1 84 ? 45.734 84.828 252.482 1.00 9.81 84 ARG B C 1
ATOM 6625 O O . ARG C 1 84 ? 46.537 85.500 251.839 1.00 11.25 84 ARG B O 1
ATOM 6646 N N . SER C 1 85 ? 46.027 83.622 252.981 1.00 11.24 85 SER B N 1
ATOM 6647 C CA . SER C 1 85 ? 47.362 83.062 252.840 1.00 10.80 85 SER B CA 1
ATOM 6648 C C . SER C 1 85 ? 47.679 82.780 251.384 1.00 10.91 85 SER B C 1
ATOM 6649 O O . SER C 1 85 ? 46.787 82.718 250.528 1.00 9.65 85 SER B O 1
ATOM 6657 N N . PHE C 1 86 ? 48.962 82.599 251.119 1.00 9.24 86 PHE B N 1
ATOM 6658 C CA . PHE C 1 86 ? 49.430 82.340 249.770 1.00 9.78 86 PHE B CA 1
ATOM 6659 C C . PHE C 1 86 ? 48.746 81.118 249.157 1.00 9.07 86 PHE B C 1
ATOM 6660 O O . PHE C 1 86 ? 48.265 81.128 248.006 1.00 9.56 86 PHE B O 1
ATOM 6677 N N . VAL C 1 87 ? 48.705 80.041 249.926 1.00 10.60 87 VAL B N 1
ATOM 6678 C CA . VAL C 1 87 ? 48.102 78.825 249.435 1.00 11.17 87 VAL B CA 1
ATOM 6679 C C . VAL C 1 87 ? 46.585 78.986 249.364 1.00 10.01 87 VAL B C 1
ATOM 6680 O O . VAL C 1 87 ? 45.959 78.537 248.407 1.00 10.98 87 VAL B O 1
ATOM 6693 N N . SER C 1 88 ? 45.989 79.673 250.330 1.00 10.63 88 SER B N 1
ATOM 6694 C CA . SER C 1 88 ? 44.550 79.887 250.293 1.00 9.05 88 SER B CA 1
ATOM 6695 C C . SER C 1 88 ? 44.152 80.670 249.047 1.00 9.18 88 SER B C 1
ATOM 6696 O O . SER C 1 88 ? 43.116 80.386 248.455 1.00 10.36 88 SER B O 1
ATOM 6704 N N . GLN C 1 89 ? 44.946 81.662 248.666 1.00 9.43 89 GLN B N 1
ATOM 6705 C CA . GLN C 1 89 ? 44.598 82.449 247.486 1.00 9.31 89 GLN B CA 1
ATOM 6706 C C . GLN C 1 89 ? 44.736 81.586 246.232 1.00 10.00 89 GLN B C 1
ATOM 6707 O O . GLN C 1 89 ? 43.903 81.666 245.339 1.00 10.87 89 GLN B O 1
ATOM 6721 N N . ALA C 1 90 ? 45.752 80.734 246.179 1.00 9.48 90 ALA B N 1
ATOM 6722 C CA . ALA C 1 90 ? 45.914 79.829 245.040 1.00 9.22 90 ALA B CA 1
ATOM 6723 C C . ALA C 1 90 ? 44.749 78.835 244.966 1.00 9.14 90 ALA B C 1
ATOM 6724 O O . ALA C 1 90 ? 44.273 78.499 243.883 1.00 8.69 90 ALA B O 1
ATOM 6731 N N . LYS C 1 91 ? 44.294 78.360 246.127 1.00 9.71 91 LYS B N 1
ATOM 6732 C CA . LYS C 1 91 ? 43.192 77.412 246.196 1.00 9.41 91 LYS B CA 1
ATOM 6733 C C . LYS C 1 91 ? 41.890 77.934 245.581 1.00 10.11 91 LYS B C 1
ATOM 6734 O O . LYS C 1 91 ? 41.089 77.157 245.069 1.00 10.56 91 LYS B O 1
ATOM 6753 N N . ILE C 1 92 ? 41.670 79.239 245.640 1.00 10.62 92 ILE B N 1
ATOM 6754 C CA . ILE C 1 92 ? 40.484 79.823 245.047 1.00 9.60 92 ILE B CA 1
ATOM 6755 C C . ILE C 1 92 ? 40.379 79.443 243.565 1.00 10.35 92 ILE B C 1
ATOM 6756 O O . ILE C 1 92 ? 39.320 79.027 243.080 1.00 10.22 92 ILE B O 1
ATOM 6772 N N . HIS C 1 93 ? 41.491 79.556 242.854 1.00 9.29 93 HIS B N 1
ATOM 6773 C CA . HIS C 1 93 ? 41.491 79.281 241.428 1.00 10.80 93 HIS B CA 1
ATOM 6774 C C . HIS C 1 93 ? 41.174 77.814 241.170 1.00 12.25 93 HIS B C 1
ATOM 6775 O O . HIS C 1 93 ? 40.413 77.453 240.260 1.00 12.80 93 HIS B O 1
ATOM 6789 N N . CYS C 1 94 ? 41.796 76.966 241.975 1.00 11.71 94 CYS B N 1
ATOM 6790 C CA . CYS C 1 94 ? 41.540 75.534 241.942 1.00 12.17 94 CYS B CA 1
ATOM 6791 C C . CYS C 1 94 ? 40.061 75.211 242.205 1.00 12.84 94 CYS B C 1
ATOM 6792 O O . CYS C 1 94 ? 39.460 74.407 241.508 1.00 11.88 94 CYS B O 1
ATOM 6799 N N . ALA C 1 95 ? 39.476 75.821 243.231 1.00 11.64 95 ALA B N 1
ATOM 6800 C CA . ALA C 1 95 ? 38.086 75.521 243.560 1.00 11.69 95 ALA B CA 1
ATOM 6801 C C . ALA C 1 95 ? 37.151 75.894 242.411 1.00 13.17 95 ALA B C 1
ATOM 6802 O O . ALA C 1 95 ? 36.251 75.132 242.059 1.00 11.98 95 ALA B O 1
ATOM 6809 N N . TYR C 1 96 ? 37.351 77.075 241.837 1.00 11.32 96 TYR B N 1
ATOM 6810 C CA . TYR C 1 96 ? 36.431 77.575 240.831 1.00 11.22 96 TYR B CA 1
ATOM 6811 C C . TYR C 1 96 ? 36.735 77.026 239.436 1.00 12.93 96 TYR B C 1
ATOM 6812 O O . TYR C 1 96 ? 35.862 77.074 238.570 1.00 12.89 96 TYR B O 1
ATOM 6830 N N . CYS C 1 97 ? 37.945 76.494 239.214 1.00 10.61 97 CYS B N 1
ATOM 6831 C CA . CYS C 1 97 ? 38.306 76.025 237.864 1.00 12.83 97 CYS B CA 1
ATOM 6832 C C . CYS C 1 97 ? 38.403 74.512 237.743 1.00 14.66 97 CYS B C 1
ATOM 6833 O O . CYS C 1 97 ? 38.462 73.989 236.621 1.00 13.55 97 CYS B O 1
ATOM 6840 N N . ASN C 1 98 ? 38.453 73.815 238.882 1.00 11.57 98 ASN B N 1
ATOM 6841 C CA . ASN C 1 98 ? 38.679 72.383 238.878 1.00 12.43 98 ASN B CA 1
ATOM 6842 C C . ASN C 1 98 ? 37.647 71.597 239.684 1.00 14.75 98 ASN B C 1
ATOM 6843 O O . ASN C 1 98 ? 37.943 70.500 240.177 1.00 15.20 98 ASN B O 1
ATOM 6854 N N . GLY C 1 99 ? 36.436 72.148 239.772 1.00 13.02 99 GLY B N 1
ATOM 6855 C CA . GLY C 1 99 ? 35.271 71.405 240.230 1.00 14.66 99 GLY B CA 1
ATOM 6856 C C . GLY C 1 99 ? 34.992 71.407 241.722 1.00 14.22 99 GLY B C 1
ATOM 6857 O O . GLY C 1 99 ? 34.431 70.446 242.223 1.00 16.91 99 GLY B O 1
ATOM 6861 N N . GLY C 1 100 ? 35.364 72.468 242.425 1.00 12.31 100 GLY B N 1
ATOM 6862 C CA . GLY C 1 100 ? 35.136 72.523 243.858 1.00 11.76 100 GLY B CA 1
ATOM 6863 C C . GLY C 1 100 ? 33.668 72.755 244.201 1.00 13.11 100 GLY B C 1
ATOM 6864 O O . GLY C 1 100 ? 33.173 72.257 245.233 1.00 12.48 100 GLY B O 1
ATOM 6868 N N . TYR C 1 101 ? 32.973 73.518 243.350 1.00 13.35 101 TYR B N 1
ATOM 6869 C CA . TYR C 1 101 ? 31.581 73.903 243.623 1.00 12.77 101 TYR B CA 1
ATOM 6870 C C . TYR C 1 101 ? 30.593 73.384 242.592 1.00 14.60 101 TYR B C 1
ATOM 6871 O O . TYR C 1 101 ? 30.959 73.057 241.462 1.00 14.50 101 TYR B O 1
ATOM 6889 N N . THR C 1 102 ? 29.334 73.309 243.011 1.00 16.17 102 THR B N 1
ATOM 6890 C CA . THR C 1 102 ? 28.248 72.869 242.146 1.00 18.22 102 THR B CA 1
ATOM 6891 C C . THR C 1 102 ? 27.222 73.970 242.005 1.00 17.34 102 THR B C 1
ATOM 6892 O O . THR C 1 102 ? 27.216 74.943 242.762 1.00 15.89 102 THR B O 1
ATOM 6903 N N . GLN C 1 103 ? 26.311 73.762 241.068 1.00 16.42 103 GLN B N 1
ATOM 6904 C CA . GLN C 1 103 ? 25.207 74.675 240.860 1.00 16.39 103 GLN B CA 1
ATOM 6905 C C . GLN C 1 103 ? 24.009 74.357 241.761 1.00 16.98 103 GLN B C 1
ATOM 6906 O O . GLN C 1 103 ? 22.866 74.602 241.386 1.00 17.96 103 GLN B O 1
ATOM 6920 N N . VAL C 1 104 ? 24.268 73.845 242.966 1.00 15.89 104 VAL B N 1
ATOM 6921 C CA . VAL C 1 104 ? 23.203 73.550 243.910 1.00 19.09 104 VAL B CA 1
ATOM 6922 C C . VAL C 1 104 ? 22.277 74.750 244.164 1.00 19.76 104 VAL B C 1
ATOM 6923 O O . VAL C 1 104 ? 21.067 74.575 244.304 1.00 21.95 104 VAL B O 1
ATOM 6936 N N . ASP C 1 105 ? 22.812 75.966 244.180 1.00 18.77 105 ASP B N 1
ATOM 6937 C CA . ASP C 1 105 ? 21.978 77.125 244.506 1.00 19.51 105 ASP B CA 1
ATOM 6938 C C . ASP C 1 105 ? 21.098 77.522 243.323 1.00 21.95 105 ASP B C 1
ATOM 6939 O O . ASP C 1 105 ? 20.321 78.466 243.416 1.00 21.20 105 ASP B O 1
ATOM 6948 N N . SER C 1 106 ? 21.213 76.773 242.229 1.00 20.90 106 SER B N 1
ATOM 6949 C CA . SER C 1 106 ? 20.406 77.008 241.037 1.00 22.64 106 SER B CA 1
ATOM 6950 C C . SER C 1 106 ? 19.472 75.846 240.749 1.00 23.07 106 SER B C 1
ATOM 6951 O O . SER C 1 106 ? 18.725 75.866 239.761 1.00 24.34 106 SER B O 1
ATOM 6959 N N . GLY C 1 107 ? 19.535 74.819 241.585 1.00 19.88 107 GLY B N 1
ATOM 6960 C CA . GLY C 1 107 ? 18.684 73.658 241.405 1.00 22.13 107 GLY B CA 1
ATOM 6961 C C . GLY C 1 107 ? 19.384 72.556 240.638 1.00 23.07 107 GLY B C 1
ATOM 6962 O O . GLY C 1 107 ? 18.745 71.583 240.234 1.00 23.70 107 GLY B O 1
ATOM 6966 N N . PHE C 1 108 ? 20.697 72.699 240.451 1.00 21.73 108 PHE B N 1
ATOM 6967 C CA . PHE C 1 108 ? 21.492 71.708 239.718 1.00 20.70 108 PHE B CA 1
ATOM 6968 C C . PHE C 1 108 ? 22.681 71.226 240.556 1.00 20.55 108 PHE B C 1
ATOM 6969 O O . PHE C 1 108 ? 23.843 71.473 240.227 1.00 17.04 108 PHE B O 1
ATOM 6986 N N . PRO C 1 109 ? 22.392 70.514 241.650 1.00 22.42 109 PRO B N 1
ATOM 6987 C CA . PRO C 1 109 ? 23.425 70.066 242.590 1.00 21.83 109 PRO B CA 1
ATOM 6988 C C . PRO C 1 109 ? 24.429 69.067 242.006 1.00 21.22 109 PRO B C 1
ATOM 6989 O O . PRO C 1 109 ? 25.464 68.829 242.632 1.00 21.05 109 PRO B O 1
ATOM 7000 N N . ASP C 1 110 ? 24.143 68.494 240.838 1.00 22.36 110 ASP B N 1
ATOM 7001 C CA . ASP C 1 110 ? 25.026 67.484 240.260 1.00 23.36 110 ASP B CA 1
ATOM 7002 C C . ASP C 1 110 ? 25.910 68.033 239.138 1.00 23.46 110 ASP B C 1
ATOM 7003 O O . ASP C 1 110 ? 26.652 67.286 238.509 1.00 25.73 110 ASP B O 1
ATOM 7005 N N . ILE C 1 111 ? 25.818 69.333 238.881 1.00 20.32 111 ILE B N 1
ATOM 7006 C CA . ILE C 1 111 ? 26.620 69.971 237.828 1.00 19.01 111 ILE B CA 1
ATOM 7007 C C . ILE C 1 111 ? 27.605 70.929 238.468 1.00 17.83 111 ILE B C 1
ATOM 7008 O O . ILE C 1 111 ? 27.212 71.772 239.268 1.00 16.79 111 ILE B O 1
ATOM 7024 N N . ASP C 1 112 ? 28.883 70.809 238.113 1.00 17.89 112 ASP B N 1
ATOM 7025 C CA . ASP C 1 112 ? 29.888 71.721 238.643 1.00 17.29 112 ASP B CA 1
ATOM 7026 C C . ASP C 1 112 ? 29.711 73.131 238.127 1.00 15.86 112 ASP B C 1
ATOM 7027 O O . ASP C 1 112 ? 29.133 73.359 237.060 1.00 16.87 112 ASP B O 1
ATOM 7036 N N . ILE C 1 113 ? 30.225 74.078 238.900 1.00 14.97 113 ILE B N 1
ATOM 7037 C CA . ILE C 1 113 ? 30.489 75.412 238.398 1.00 15.20 113 ILE B CA 1
ATOM 7038 C C . ILE C 1 113 ? 31.879 75.414 237.806 1.00 14.98 113 ILE B C 1
ATOM 7039 O O . ILE C 1 113 ? 32.843 74.946 238.426 1.00 14.48 113 ILE B O 1
ATOM 7055 N N . GLN C 1 114 ? 31.958 75.926 236.585 1.00 14.79 114 GLN B N 1
ATOM 7056 C CA . GLN C 1 114 ? 33.223 76.194 235.915 1.00 16.26 114 GLN B CA 1
ATOM 7057 C C . GLN C 1 114 ? 33.189 77.658 235.488 1.00 16.05 114 GLN B C 1
ATOM 7058 O O . GLN C 1 114 ? 32.242 78.069 234.829 1.00 16.28 114 GLN B O 1
ATOM 7072 N N . ILE C 1 115 ? 34.205 78.446 235.851 1.00 15.47 115 ILE B N 1
ATOM 7073 C CA . ILE C 1 115 ? 34.187 79.858 235.494 1.00 16.17 115 ILE B CA 1
ATOM 7074 C C . ILE C 1 115 ? 35.030 80.100 234.238 1.00 14.51 115 ILE B C 1
ATOM 7075 O O . ILE C 1 115 ? 34.984 81.193 233.672 1.00 15.22 115 ILE B O 1
ATOM 7091 N N . HIS C 1 116 ? 35.753 79.075 233.769 1.00 12.98 116 HIS B N 1
ATOM 7092 C CA . HIS C 1 116 ? 36.522 79.200 232.524 1.00 11.41 116 HIS B CA 1
ATOM 7093 C C . HIS C 1 116 ? 35.696 78.797 231.308 1.00 13.20 116 HIS B C 1
ATOM 7094 O O . HIS C 1 116 ? 34.618 78.197 231.437 1.00 13.13 116 HIS B O 1
ATOM 7106 N N . ASN C 1 117 ? 36.219 79.177 230.143 1.00 13.20 117 ASN B N 1
ATOM 7107 C CA . ASN C 1 117 ? 35.697 78.764 228.848 1.00 14.38 117 ASN B CA 1
ATOM 7108 C C . ASN C 1 117 ? 34.289 79.274 228.610 1.00 14.64 117 ASN B C 1
ATOM 7109 O O . ASN C 1 117 ? 33.479 78.644 227.911 1.00 14.05 117 ASN B O 1
ATOM 7120 N N . SER C 1 118 ? 34.018 80.459 229.145 1.00 12.25 118 SER B N 1
ATOM 7121 C CA . SER C 1 118 ? 32.749 81.125 228.904 1.00 12.03 118 SER B CA 1
ATOM 7122 C C . SER C 1 118 ? 32.814 82.601 229.253 1.00 13.03 118 SER B C 1
ATOM 7123 O O . SER C 1 118 ? 33.844 83.127 229.661 1.00 12.19 118 SER B O 1
ATOM 7131 N N . TRP C 1 119 ? 31.670 83.250 229.126 1.00 10.62 119 TRP B N 1
ATOM 7132 C CA . TRP C 1 119 ? 31.567 84.649 229.433 1.00 10.21 119 TRP B CA 1
ATOM 7133 C C . TRP C 1 119 ? 31.849 84.983 230.896 1.00 9.19 119 TRP B C 1
ATOM 7134 O O . TRP C 1 119 ? 32.004 86.158 231.215 1.00 11.59 119 TRP B O 1
ATOM 7155 N N . LEU C 1 120 ? 31.939 83.986 231.777 1.00 11.84 120 LEU B N 1
ATOM 7156 C CA . LEU C 1 120 ? 32.285 84.257 233.172 1.00 12.30 120 LEU B CA 1
ATOM 7157 C C . LEU C 1 120 ? 33.775 84.549 233.343 1.00 11.55 120 LEU B C 1
ATOM 7158 O O . LEU C 1 120 ? 34.196 85.084 234.375 1.00 12.49 120 LEU B O 1
ATOM 7174 N N . PHE C 1 121 ? 34.571 84.198 232.341 1.00 11.59 121 PHE B N 1
ATOM 7175 C CA . PHE C 1 121 ? 36.032 84.323 232.424 1.00 13.29 121 PHE B CA 1
ATOM 7176 C C . PHE C 1 121 ? 36.514 85.685 232.908 1.00 11.50 121 PHE B C 1
ATOM 7177 O O . PHE C 1 121 ? 37.204 85.775 233.922 1.00 9.13 121 PHE B O 1
ATOM 7194 N N . PHE C 1 122 ? 36.183 86.749 232.179 1.00 9.91 122 PHE B N 1
ATOM 7195 C CA . PHE C 1 122 ? 36.691 88.069 232.546 1.00 10.05 122 PHE B CA 1
ATOM 7196 C C . PHE C 1 122 ? 36.220 88.600 233.916 1.00 11.34 122 PHE B C 1
ATOM 7197 O O . PHE C 1 122 ? 37.038 89.058 234.723 1.00 12.01 122 PHE B O 1
ATOM 7214 N N . PRO C 1 123 ? 34.914 88.544 234.192 1.00 11.72 123 PRO B N 1
ATOM 7215 C CA . PRO C 1 123 ? 34.471 89.082 235.485 1.00 11.21 123 PRO B CA 1
ATOM 7216 C C . PRO C 1 123 ? 34.938 88.227 236.654 1.00 11.25 123 PRO B C 1
ATOM 7217 O O . PRO C 1 123 ? 35.242 88.785 237.708 1.00 10.25 123 PRO B O 1
ATOM 7228 N N . PHE C 1 124 ? 34.982 86.905 236.502 1.00 10.92 124 PHE B N 1
ATOM 7229 C CA . PHE C 1 124 ? 35.431 86.102 237.647 1.00 9.95 124 PHE B CA 1
ATOM 7230 C C . PHE C 1 124 ? 36.844 86.544 238.039 1.00 9.90 124 PHE B C 1
ATOM 7231 O O . PHE C 1 124 ? 37.124 86.833 239.207 1.00 10.61 124 PHE B O 1
ATOM 7248 N N . HIS C 1 125 ? 37.746 86.608 237.068 1.00 8.45 125 HIS B N 1
ATOM 7249 C CA . HIS C 1 125 ? 39.127 86.915 237.392 1.00 10.49 125 HIS B CA 1
ATOM 7250 C C . HIS C 1 125 ? 39.285 88.378 237.801 1.00 10.39 125 HIS B C 1
ATOM 7251 O O . HIS C 1 125 ? 40.139 88.701 238.620 1.00 9.51 125 HIS B O 1
ATOM 7265 N N . ARG C 1 126 ? 38.444 89.260 237.271 1.00 8.40 126 ARG B N 1
ATOM 7266 C CA . ARG C 1 126 ? 38.449 90.643 237.731 1.00 8.87 126 ARG B CA 1
ATOM 7267 C C . ARG C 1 126 ? 38.180 90.720 239.232 1.00 10.14 126 ARG B C 1
ATOM 7268 O O . ARG C 1 126 ? 38.892 91.399 239.963 1.00 10.02 126 ARG B O 1
ATOM 7289 N N . TRP C 1 127 ? 37.164 90.013 239.696 1.00 9.49 127 TRP B N 1
ATOM 7290 C CA . TRP C 1 127 ? 36.888 89.994 241.131 1.00 8.78 127 TRP B CA 1
ATOM 7291 C C . TRP C 1 127 ? 37.956 89.292 241.956 1.00 9.18 127 TRP B C 1
ATOM 7292 O O . TRP C 1 127 ? 38.317 89.743 243.051 1.00 9.27 127 TRP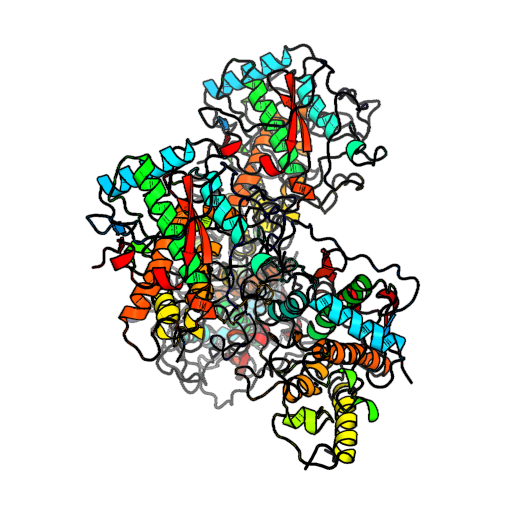 B O 1
ATOM 7313 N N . TYR C 1 128 ? 38.429 88.160 241.466 1.00 11.02 128 TYR B N 1
ATOM 7314 C CA . TYR C 1 128 ? 39.481 87.413 242.129 1.00 10.32 128 TYR B CA 1
ATOM 7315 C C . TYR C 1 128 ? 40.673 88.326 242.416 1.00 9.49 128 TYR B C 1
ATOM 7316 O O . TYR C 1 128 ? 41.193 88.374 243.533 1.00 9.98 128 TYR B O 1
ATOM 7334 N N . LEU C 1 129 ? 41.100 89.070 241.401 1.00 9.98 129 LEU B N 1
ATOM 7335 C CA . LEU C 1 129 ? 42.218 89.982 241.556 1.00 9.58 129 LEU B CA 1
ATOM 7336 C C . LEU C 1 129 ? 41.868 91.198 242.414 1.00 10.82 129 LEU B C 1
ATOM 7337 O O . LEU C 1 129 ? 42.716 91.724 243.102 1.00 12.13 129 LEU B O 1
ATOM 7353 N N . TYR C 1 130 ? 40.635 91.672 242.325 1.00 9.10 130 TYR B N 1
ATOM 7354 C CA . TYR C 1 130 ? 40.194 92.806 243.127 1.00 9.37 130 TYR B CA 1
ATOM 7355 C C . TYR C 1 130 ? 40.478 92.539 244.602 1.00 9.78 130 TYR B C 1
ATOM 7356 O O . TYR C 1 130 ? 41.129 93.348 245.290 1.00 11.14 130 TYR B O 1
ATOM 7374 N N . PHE C 1 131 ? 40.010 91.395 245.080 1.00 9.70 131 PHE B N 1
ATOM 7375 C CA . PHE C 1 131 ? 40.217 91.043 246.488 1.00 9.88 131 PHE B CA 1
ATOM 7376 C C . PHE C 1 131 ? 41.667 90.703 246.786 1.00 11.73 131 PHE B C 1
ATOM 7377 O O . PHE C 1 131 ? 42.182 91.032 247.847 1.00 11.72 131 PHE B O 1
ATOM 7394 N N . TYR C 1 132 ? 42.328 90.022 245.864 1.00 9.59 132 TYR B N 1
ATOM 7395 C CA . TYR C 1 132 ? 43.737 89.673 246.039 1.00 11.59 132 TYR B CA 1
ATOM 7396 C C . TYR C 1 132 ? 44.597 90.924 246.264 1.00 11.05 132 TYR B C 1
ATOM 7397 O O . TYR C 1 132 ? 45.424 90.970 247.160 1.00 10.71 132 TYR B O 1
ATOM 7415 N N . GLU C 1 133 ? 44.386 91.925 245.418 1.00 9.91 133 GLU B N 1
ATOM 7416 C CA . GLU C 1 133 ? 45.116 93.181 245.468 1.00 10.30 133 GLU B CA 1
ATOM 7417 C C . GLU C 1 133 ? 44.861 93.914 246.783 1.00 12.65 133 GLU B C 1
ATOM 7418 O O . GLU C 1 133 ? 45.787 94.427 247.404 1.00 12.94 133 GLU B O 1
ATOM 7430 N N . ARG C 1 134 ? 43.600 93.967 247.200 1.00 11.11 134 ARG B N 1
ATOM 7431 C CA . ARG C 1 134 ? 43.240 94.616 248.464 1.00 13.05 134 ARG B CA 1
ATOM 7432 C C . ARG C 1 134 ? 43.783 93.862 249.656 1.00 12.51 134 ARG B C 1
ATOM 7433 O O . ARG C 1 134 ? 44.214 94.481 250.641 1.00 12.77 134 ARG B O 1
ATOM 7454 N N . ILE C 1 135 ? 43.805 92.536 249.574 1.00 11.99 135 ILE B N 1
ATOM 7455 C CA . ILE C 1 135 ? 44.433 91.730 250.610 1.00 11.21 135 ILE B CA 1
ATOM 7456 C C . ILE C 1 135 ? 45.922 92.039 250.721 1.00 10.71 135 ILE B C 1
ATOM 7457 O O . ILE C 1 135 ? 46.423 92.304 251.803 1.00 12.56 135 ILE B O 1
ATOM 7473 N N . LEU C 1 136 ? 46.638 92.019 249.601 1.00 10.07 136 LEU B N 1
ATOM 7474 C CA . LEU C 1 136 ? 48.069 92.320 249.636 1.00 12.54 136 LEU B CA 1
ATOM 7475 C C . LEU C 1 136 ? 48.371 93.695 250.231 1.00 14.66 136 LEU B C 1
ATOM 7476 O O . LEU C 1 136 ? 49.294 93.832 251.040 1.00 15.62 136 LEU B O 1
ATOM 7492 N N . GLY C 1 137 ? 47.620 94.725 249.850 1.00 13.07 137 GLY B N 1
ATOM 7493 C CA . GLY C 1 137 ? 47.867 96.050 250.402 1.00 14.57 137 GLY B CA 1
ATOM 7494 C C . GLY C 1 137 ? 47.641 96.085 251.907 1.00 14.76 137 GLY B C 1
ATOM 7495 O O . GLY C 1 137 ? 48.377 96.739 252.663 1.00 16.02 137 GLY B O 1
ATOM 7499 N N A SER C 1 138 ? 46.612 95.376 252.357 0.54 12.36 138 SER B N 1
ATOM 7500 N N B SER C 1 138 ? 46.609 95.378 252.340 0.46 12.41 138 SER B N 1
ATOM 7501 C CA A SER C 1 138 ? 46.273 95.353 253.775 0.54 12.92 138 SER B CA 1
ATOM 7502 C CA B SER C 1 138 ? 46.250 95.323 253.747 0.46 13.11 138 SER B CA 1
ATOM 7503 C C A SER C 1 138 ? 47.411 94.753 254.582 0.54 13.93 138 SER B C 1
ATOM 7504 C C B SER C 1 138 ? 47.374 94.729 254.584 0.46 13.92 138 SER B C 1
ATOM 7505 O O A SER C 1 138 ? 47.727 95.244 255.667 0.54 15.49 138 SER B O 1
ATOM 7506 O O B SER C 1 138 ? 47.635 95.194 255.695 0.46 15.53 138 SER B O 1
ATOM 7521 N N . LEU C 1 139 ? 48.044 93.712 254.051 1.00 12.58 139 LEU B N 1
ATOM 7522 C CA . LEU C 1 139 ? 49.094 93.003 254.788 1.00 13.69 139 LEU B CA 1
ATOM 7523 C C . LEU C 1 139 ? 50.324 93.867 255.090 1.00 15.90 139 LEU B C 1
ATOM 7524 O O . LEU C 1 139 ? 51.085 93.541 256.002 1.00 15.11 139 LEU B O 1
ATOM 7540 N N . ILE C 1 140 ? 50.535 94.932 254.313 1.00 17.16 140 ILE B N 1
ATOM 7541 C CA . ILE C 1 140 ? 51.679 95.824 254.549 1.00 17.33 140 ILE B CA 1
ATOM 7542 C C . ILE C 1 140 ? 51.271 97.282 254.797 1.00 16.18 140 ILE B C 1
ATOM 7543 O O . ILE C 1 140 ? 52.105 98.177 254.764 1.00 17.06 140 ILE B O 1
ATOM 7559 N N . ASP C 1 141 ? 50.001 97.509 255.111 1.00 12.98 141 ASP B N 1
ATOM 7560 C CA . ASP C 1 141 ? 49.501 98.855 255.429 1.00 13.54 141 ASP B CA 1
ATOM 7561 C C . ASP C 1 141 ? 49.828 99.850 254.322 1.00 15.41 141 ASP B C 1
ATOM 7562 O O . ASP C 1 141 ? 50.420 100.918 254.545 1.00 14.67 141 ASP B O 1
ATOM 7571 N N . GLU C 1 142 ? 49.446 99.469 253.105 1.00 13.09 142 GLU B N 1
ATOM 7572 C CA . GLU C 1 142 ? 49.518 100.346 251.947 1.00 14.83 142 GLU B CA 1
ATOM 7573 C C . GLU C 1 142 ? 48.132 100.432 251.364 1.00 16.26 142 GLU B C 1
ATOM 7574 O O . GLU C 1 142 ? 47.762 99.609 250.524 1.00 15.74 142 GLU B O 1
ATOM 7586 N N . PRO C 1 143 ? 47.345 101.412 251.813 1.00 21.05 143 PRO B N 1
ATOM 7587 C CA . PRO C 1 143 ? 45.939 101.471 251.405 1.00 22.04 143 PRO B CA 1
ATOM 7588 C C . PRO C 1 143 ? 45.730 101.745 249.917 1.00 20.25 143 PRO B C 1
ATOM 7589 O O . PRO C 1 143 ? 44.621 101.516 249.433 1.00 22.16 143 PRO B O 1
ATOM 7600 N N . ASN C 1 144 ? 46.768 102.192 249.216 1.00 16.83 144 ASN B N 1
ATOM 7601 C CA . ASN C 1 144 ? 46.673 102.497 247.787 1.00 18.32 144 ASN B CA 1
ATOM 7602 C C . ASN C 1 144 ? 47.522 101.524 246.962 1.00 16.86 144 ASN B C 1
ATOM 7603 O O . ASN C 1 144 ? 47.873 101.800 245.808 1.00 15.41 144 ASN B O 1
ATOM 7614 N N . PHE C 1 145 ? 47.862 100.388 247.561 1.00 15.55 145 PHE B N 1
ATOM 7615 C CA . PHE C 1 145 ? 48.629 99.351 246.881 1.00 14.39 145 PHE B CA 1
ATOM 7616 C C . PHE C 1 145 ? 47.987 98.908 245.572 1.00 13.29 145 PHE B C 1
ATOM 7617 O O . PHE C 1 145 ? 46.770 98.709 245.488 1.00 12.51 145 PHE B O 1
ATOM 7634 N N . ALA C 1 146 ? 48.826 98.732 244.562 1.00 15.26 146 ALA B N 1
ATOM 7635 C CA . ALA C 1 146 ? 48.354 98.246 243.276 1.00 13.38 146 ALA B CA 1
ATOM 7636 C C . ALA C 1 146 ? 49.273 97.168 242.759 1.00 13.68 146 ALA B C 1
ATOM 7637 O O . ALA C 1 146 ? 50.493 97.235 242.936 1.00 13.49 146 ALA B O 1
ATOM 7644 N N . LEU C 1 147 ? 48.675 96.171 242.112 1.00 12.20 147 LEU B N 1
ATOM 7645 C CA . LEU C 1 147 ? 49.425 95.093 241.476 1.00 10.36 147 LEU B CA 1
ATOM 7646 C C . LEU C 1 147 ? 50.275 95.587 240.319 1.00 10.26 147 LEU B C 1
ATOM 7647 O O . LEU C 1 147 ? 49.901 96.529 239.651 1.00 11.52 147 LEU B O 1
ATOM 7663 N N . PRO C 1 148 ? 51.415 94.925 240.072 1.00 10.93 148 PRO B N 1
ATOM 7664 C CA . PRO C 1 148 ? 51.994 95.087 238.740 1.00 10.81 148 PRO B CA 1
ATOM 7665 C C . PRO C 1 148 ? 51.158 94.350 237.698 1.00 11.28 148 PRO B C 1
ATOM 7666 O O . PRO C 1 148 ? 50.312 93.525 238.058 1.00 10.52 148 PRO B O 1
ATOM 7677 N N . TYR C 1 149 ? 51.395 94.617 236.412 1.00 10.91 149 TYR B N 1
ATOM 7678 C CA . TYR C 1 149 ? 50.751 93.839 235.377 1.00 10.94 149 TYR B CA 1
ATOM 7679 C C . TYR C 1 149 ? 51.779 93.532 234.296 1.00 10.96 149 TYR B C 1
ATOM 7680 O O . TYR C 1 149 ? 52.654 94.355 234.006 1.00 12.02 149 TYR B O 1
ATOM 7698 N N . TRP C 1 150 ? 51.704 92.322 233.747 1.00 11.59 150 TRP B N 1
ATOM 7699 C CA . TRP C 1 150 ? 52.682 91.845 232.791 1.00 11.47 150 TRP B CA 1
ATOM 7700 C C . TRP C 1 150 ? 52.273 92.390 231.438 1.00 9.47 150 TRP B C 1
ATOM 7701 O O . TRP C 1 150 ? 51.345 91.888 230.821 1.00 9.76 150 TRP B O 1
ATOM 7722 N N . LYS C 1 151 ? 52.946 93.441 231.011 1.00 10.79 151 LYS B N 1
ATOM 7723 C CA . LYS C 1 151 ? 52.515 94.177 229.828 1.00 11.03 151 LYS B CA 1
ATOM 7724 C C . LYS C 1 151 ? 53.105 93.545 228.569 1.00 12.48 151 LYS B C 1
ATOM 7725 O O . LYS C 1 151 ? 53.926 94.158 227.873 1.00 12.58 151 LYS B O 1
ATOM 7744 N N . TRP C 1 152 ? 52.657 92.331 228.251 1.00 12.53 152 TRP B N 1
ATOM 7745 C CA . TRP C 1 152 ? 53.237 91.597 227.121 1.00 11.68 152 TRP B CA 1
ATOM 7746 C C . TRP C 1 152 ? 52.689 92.068 225.772 1.00 12.43 152 TRP B C 1
ATOM 7747 O O . TRP C 1 152 ? 53.017 91.503 224.723 1.00 12.25 152 TRP B O 1
ATOM 7768 N N . ASP C 1 153 ? 51.886 93.128 225.800 1.00 10.73 153 ASP B N 1
ATOM 7769 C CA . ASP C 1 153 ? 51.458 93.808 224.575 1.00 11.75 153 ASP B CA 1
ATOM 7770 C C . ASP C 1 153 ? 52.408 94.933 224.177 1.00 12.87 153 ASP B C 1
ATOM 7771 O O . ASP C 1 153 ? 52.235 95.559 223.125 1.00 12.55 153 ASP B O 1
ATOM 7780 N N . GLU C 1 154 ? 53.409 95.179 225.021 1.00 12.92 154 GLU B N 1
ATOM 7781 C CA . GLU C 1 154 ? 54.419 96.201 224.782 1.00 15.84 154 GLU B CA 1
ATOM 7782 C C . GLU C 1 154 ? 55.778 95.508 224.696 1.00 15.43 154 GLU B C 1
ATOM 7783 O O . GLU C 1 154 ? 56.108 94.730 225.586 1.00 15.08 154 GLU B O 1
ATOM 7795 N N . PRO C 1 155 ? 56.566 95.779 223.638 1.00 13.55 155 PRO B N 1
ATOM 7796 C CA . PRO C 1 155 ? 57.770 94.957 223.434 1.00 15.14 155 PRO B CA 1
ATOM 7797 C C . PRO C 1 155 ? 58.688 94.819 224.661 1.00 14.63 155 PRO B C 1
ATOM 7798 O O . PRO C 1 155 ? 59.076 93.698 224.995 1.00 14.53 155 PRO B O 1
ATOM 7809 N N . LYS C 1 156 ? 58.992 95.911 225.349 1.00 16.59 156 LYS B N 1
ATOM 7810 C CA . LYS C 1 156 ? 59.868 95.830 226.517 1.00 19.82 156 LYS B CA 1
ATOM 7811 C C . LYS C 1 156 ? 59.200 95.125 227.697 1.00 19.64 156 LYS B C 1
ATOM 7812 O O . LYS C 1 156 ? 59.882 94.687 228.624 1.00 19.37 156 LYS B O 1
ATOM 7824 N N . GLY C 1 157 ? 57.875 94.996 227.648 1.00 18.26 157 GLY B N 1
ATOM 7825 C CA . GLY C 1 157 ? 57.139 94.277 228.670 1.00 17.09 157 GLY B CA 1
ATOM 7826 C C . GLY C 1 157 ? 57.018 92.796 228.387 1.00 14.68 157 GLY B C 1
ATOM 7827 O O . GLY C 1 157 ? 56.505 92.035 229.212 1.00 14.46 157 GLY B O 1
ATOM 7831 N N . MET C 1 158 ? 57.482 92.358 227.224 1.00 13.26 158 MET B N 1
ATOM 7832 C CA . MET C 1 158 ? 57.274 90.971 226.850 1.00 11.07 158 MET B CA 1
ATOM 7833 C C . MET C 1 158 ? 58.170 89.984 227.574 1.00 15.76 158 MET B C 1
ATOM 7834 O O . MET C 1 158 ? 57.717 88.905 227.896 1.00 15.41 158 MET B O 1
ATOM 7848 N N . PRO C 1 159 ? 59.446 90.330 227.802 1.00 16.99 159 PRO B N 1
ATOM 7849 C CA . PRO C 1 159 ? 60.202 89.395 228.638 1.00 18.08 159 PRO B CA 1
ATOM 7850 C C . PRO C 1 159 ? 59.584 89.303 230.027 1.00 16.97 159 PRO B C 1
ATOM 7851 O O . PRO C 1 159 ? 59.163 90.339 230.553 1.00 17.28 159 PRO B O 1
ATOM 7862 N N . ILE C 1 160 ? 59.517 88.107 230.599 1.00 16.28 160 ILE B N 1
ATOM 7863 C CA . ILE C 1 160 ? 59.136 87.984 232.005 1.00 14.96 160 ILE B CA 1
ATOM 7864 C C . ILE C 1 160 ? 60.048 88.906 232.803 1.00 15.44 160 ILE B C 1
ATOM 7865 O O . ILE C 1 160 ? 61.264 88.906 232.612 1.00 15.71 160 ILE B O 1
ATOM 7881 N N . SER C 1 161 ? 59.455 89.694 233.693 1.00 16.51 161 SER B N 1
ATOM 7882 C CA . SER C 1 161 ? 60.203 90.691 234.445 1.00 17.06 161 SER B CA 1
ATOM 7883 C C . SER C 1 161 ? 61.221 90.054 235.378 1.00 18.63 161 SER B C 1
ATOM 7884 O O . SER C 1 161 ? 60.936 89.051 236.034 1.00 16.71 161 SER B O 1
ATOM 7892 N N . ASN C 1 162 ? 62.407 90.649 235.464 1.00 18.29 162 ASN B N 1
ATOM 7893 C CA . ASN C 1 162 ? 63.427 90.104 236.343 1.00 20.29 162 ASN B CA 1
ATOM 7894 C C . ASN C 1 162 ? 62.964 90.069 237.806 1.00 17.63 162 ASN B C 1
ATOM 7895 O O . ASN C 1 162 ? 63.531 89.331 238.602 1.00 16.77 162 ASN B O 1
ATOM 7906 N N . ILE C 1 163 ? 61.919 90.814 238.164 1.00 17.49 163 ILE B N 1
ATOM 7907 C CA . ILE C 1 163 ? 61.491 90.819 239.565 1.00 19.23 163 ILE B CA 1
ATOM 7908 C C . ILE C 1 163 ? 61.020 89.433 240.001 1.00 19.39 163 ILE B C 1
ATOM 7909 O O . ILE C 1 163 ? 61.016 89.137 241.191 1.00 19.57 163 ILE B O 1
ATOM 7925 N N . PHE C 1 164 ? 60.660 88.582 239.041 1.00 18.02 164 PHE B N 1
ATOM 7926 C CA . PHE C 1 164 ? 60.172 87.231 239.335 1.00 17.31 164 PHE B CA 1
ATOM 7927 C C . PHE C 1 164 ? 61.260 86.170 239.349 1.00 17.87 164 PHE B C 1
ATOM 7928 O O . PHE C 1 164 ? 60.995 85.002 239.656 1.00 18.04 164 PHE B O 1
ATOM 7945 N N . LEU C 1 165 ? 62.480 86.567 239.024 1.00 16.63 165 LEU B N 1
ATOM 7946 C CA . LEU C 1 165 ? 63.530 85.602 238.752 1.00 20.30 165 LEU B CA 1
ATOM 7947 C C . LEU C 1 165 ? 64.488 85.484 239.928 1.00 25.61 165 LEU B C 1
ATOM 7948 O O . LEU C 1 165 ? 64.264 86.079 240.971 1.00 26.91 165 LEU B O 1
ATOM 7964 N N . GLY C 1 166 ? 65.550 84.701 239.759 1.00 30.14 166 GLY B N 1
ATOM 7965 C CA . GLY C 1 166 ? 66.492 84.446 240.835 1.00 30.07 166 GLY B CA 1
ATOM 7966 C C . GLY C 1 166 ? 66.259 83.074 241.423 1.00 28.65 166 GLY B C 1
ATOM 7967 O O . GLY C 1 166 ? 66.201 82.086 240.687 1.00 29.44 166 GLY B O 1
ATOM 7971 N N . ASP C 1 167 ? 66.116 83.008 242.746 1.00 24.84 167 ASP B N 1
ATOM 7972 C CA . ASP C 1 167 ? 65.894 81.736 243.422 1.00 26.91 167 ASP B CA 1
ATOM 7973 C C . ASP C 1 167 ? 64.846 81.886 244.535 1.00 25.14 167 ASP B C 1
ATOM 7974 O O . ASP C 1 167 ? 64.170 82.917 244.636 1.00 23.38 167 ASP B O 1
ATOM 7983 N N . ALA C 1 168 ? 64.700 80.853 245.355 1.00 27.69 168 ALA B N 1
ATOM 7984 C CA . ALA C 1 168 ? 63.657 80.828 246.373 1.00 28.98 168 ALA B CA 1
ATOM 7985 C C . ALA C 1 168 ? 63.820 81.917 247.432 1.00 25.83 168 ALA B C 1
ATOM 7986 O O . ALA C 1 168 ? 62.901 82.147 248.222 1.00 24.60 168 ALA B O 1
ATOM 7993 N N . SER C 1 169 ? 64.970 82.588 247.464 1.00 23.51 169 SER B N 1
ATOM 7994 C CA . SER C 1 169 ? 65.138 83.709 248.383 1.00 26.80 169 SER B CA 1
ATOM 7995 C C . SER C 1 169 ? 64.278 84.892 247.938 1.00 26.18 169 SER B C 1
ATOM 7996 O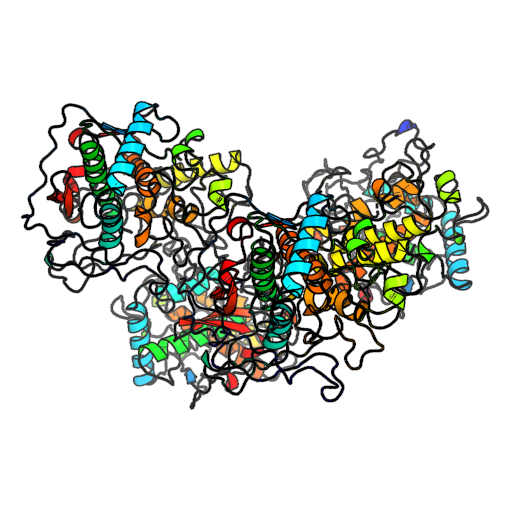 O . SER C 1 169 ? 64.027 85.814 248.707 1.00 27.87 169 SER B O 1
ATOM 8004 N N . ASN C 1 170 ? 63.838 84.860 246.685 1.00 23.17 170 ASN B N 1
ATOM 8005 C CA . ASN C 1 170 ? 62.922 85.857 246.151 1.00 20.38 170 ASN B CA 1
ATOM 8006 C C . ASN C 1 170 ? 61.473 85.410 246.337 1.00 18.13 170 ASN B C 1
ATOM 8007 O O . ASN C 1 170 ? 61.083 84.381 245.805 1.00 17.26 170 ASN B O 1
ATOM 8018 N N . PRO C 1 171 ? 60.670 86.169 247.110 1.00 21.66 171 PRO B N 1
ATOM 8019 C CA . PRO C 1 171 ? 59.276 85.760 247.316 1.00 20.48 171 PRO B CA 1
ATOM 8020 C C . PRO C 1 171 ? 58.475 85.640 246.028 1.00 17.11 171 PRO B C 1
ATOM 8021 O O . PRO C 1 171 ? 57.446 84.969 246.012 1.00 13.99 171 PRO B O 1
ATOM 8032 N N . LEU C 1 172 ? 58.927 86.303 244.970 1.00 16.93 172 LEU B N 1
ATOM 8033 C CA . LEU C 1 172 ? 58.172 86.332 243.730 1.00 15.54 172 LEU B CA 1
ATOM 8034 C C . LEU C 1 172 ? 58.573 85.182 242.801 1.00 15.21 172 LEU B C 1
ATOM 8035 O O . LEU C 1 172 ? 57.999 85.031 241.721 1.00 14.42 172 LEU B O 1
ATOM 8051 N N . TYR C 1 173 ? 59.562 84.398 243.225 1.00 16.34 173 TYR B N 1
ATOM 8052 C CA . TYR C 1 173 ? 60.095 83.297 242.429 1.00 16.77 173 TYR B CA 1
ATOM 8053 C C . TYR C 1 173 ? 59.248 82.036 242.588 1.00 17.20 173 TYR B C 1
ATOM 8054 O O . TYR C 1 173 ? 58.572 81.851 243.606 1.00 16.77 173 TYR B O 1
ATOM 8072 N N . ASP C 1 174 ? 59.289 81.184 241.571 1.00 16.10 174 ASP B N 1
ATOM 8073 C CA . ASP C 1 174 ? 58.638 79.877 241.594 1.00 16.26 174 ASP B CA 1
ATOM 8074 C C . ASP C 1 174 ? 59.479 78.905 240.792 1.00 17.73 174 ASP B C 1
ATOM 8075 O O . ASP C 1 174 ? 59.754 79.142 239.618 1.00 19.31 174 ASP B O 1
ATOM 8084 N N . GLN C 1 175 ? 59.890 77.810 241.411 1.00 17.43 175 GLN B N 1
ATOM 8085 C CA . GLN C 1 175 ? 60.748 76.862 240.723 1.00 17.81 175 GLN B CA 1
ATOM 8086 C C . GLN C 1 175 ? 60.004 76.124 239.618 1.00 17.52 175 GLN B C 1
ATOM 8087 O O . GLN C 1 175 ? 60.626 75.642 238.676 1.00 19.24 175 GLN B O 1
ATOM 8101 N N . TYR C 1 176 ? 58.684 76.029 239.734 1.00 15.48 176 TYR B N 1
ATOM 8102 C CA . TYR C 1 176 ? 57.893 75.275 238.778 1.00 15.55 176 TYR B CA 1
ATOM 8103 C C . TYR C 1 176 ? 57.493 76.161 237.592 1.00 16.34 176 TYR B C 1
ATOM 8104 O O . TYR C 1 176 ? 56.320 76.514 237.399 1.00 15.76 176 TYR B O 1
ATOM 8122 N N . ARG C 1 177 ? 58.513 76.523 236.825 1.00 17.25 177 ARG B N 1
ATOM 8123 C CA . ARG C 1 177 ? 58.355 77.185 235.535 1.00 15.69 177 ARG B CA 1
ATOM 8124 C C . ARG C 1 177 ? 59.209 76.474 234.500 1.00 17.96 177 ARG B C 1
ATOM 8125 O O . ARG C 1 177 ? 60.205 75.820 234.836 1.00 16.63 177 ARG B O 1
ATOM 8146 N N . ASP C 1 178 ? 58.836 76.613 233.236 1.00 18.65 178 ASP B N 1
ATOM 8147 C CA . ASP C 1 178 ? 59.619 76.029 232.142 1.00 18.78 178 ASP B CA 1
ATOM 8148 C C . ASP C 1 178 ? 61.008 76.664 232.115 1.00 19.78 178 ASP B C 1
ATOM 8149 O O . ASP C 1 178 ? 61.148 77.827 231.769 1.00 19.95 178 ASP B O 1
ATOM 8158 N N . ALA C 1 179 ? 62.041 75.896 232.461 1.00 21.00 179 ALA B N 1
ATOM 8159 C CA . ALA C 1 179 ? 63.386 76.450 232.601 1.00 20.71 179 ALA B CA 1
ATOM 8160 C C . ALA C 1 179 ? 63.927 77.016 231.293 1.00 20.92 179 ALA B C 1
ATOM 8161 O O . ALA C 1 179 ? 64.632 78.026 231.277 1.00 21.25 179 ALA B O 1
ATOM 8168 N N . ASN C 1 180 ? 63.625 76.343 230.200 1.00 20.93 180 ASN B N 1
ATOM 8169 C CA . ASN C 1 180 ? 64.088 76.796 228.904 1.00 26.86 180 ASN B CA 1
ATOM 8170 C C . ASN C 1 180 ? 63.472 78.152 228.589 1.00 24.80 180 ASN B C 1
ATOM 8171 O O . ASN C 1 180 ? 64.148 79.090 228.170 1.00 22.69 180 ASN B O 1
ATOM 8182 N N . HIS C 1 181 ? 62.176 78.254 228.828 1.00 24.82 181 HIS B N 1
ATOM 8183 C CA . HIS C 1 181 ? 61.451 79.462 228.489 1.00 20.48 181 HIS B CA 1
ATOM 8184 C C . HIS C 1 181 ? 61.848 80.638 229.371 1.00 20.42 181 HIS B C 1
ATOM 8185 O O . HIS C 1 181 ? 61.886 81.779 228.916 1.00 20.70 181 HIS B O 1
ATOM 8200 N N . ILE C 1 182 ? 62.139 80.375 230.636 1.00 18.26 182 ILE B N 1
ATOM 8201 C CA . ILE C 1 182 ? 62.654 81.424 231.495 1.00 19.49 182 ILE B CA 1
ATOM 8202 C C . ILE C 1 182 ? 64.002 81.927 230.962 1.00 23.16 182 ILE B C 1
ATOM 8203 O O . ILE C 1 182 ? 64.285 83.124 231.009 1.00 23.90 182 ILE B O 1
ATOM 8219 N N . GLU C 1 183 ? 64.830 81.020 230.446 1.00 20.99 183 GLU B N 1
ATOM 8220 C CA . GLU C 1 183 ? 66.082 81.449 229.825 1.00 24.24 183 GLU B CA 1
ATOM 8221 C C . GLU C 1 183 ? 65.812 82.268 228.551 1.00 23.14 183 GLU B C 1
ATOM 8222 O O . GLU C 1 183 ? 66.522 83.241 228.278 1.00 23.75 183 GLU B O 1
ATOM 8224 N N . ASP C 1 184 ? 64.794 81.879 227.781 1.00 24.31 184 ASP B N 1
ATOM 8225 C CA . ASP C 1 184 ? 64.424 82.602 226.555 1.00 24.68 184 ASP B CA 1
ATOM 8226 C C . ASP C 1 184 ? 63.880 83.999 226.877 1.00 23.47 184 ASP B C 1
ATOM 8227 O O . ASP C 1 184 ? 63.988 84.924 226.072 1.00 21.17 184 ASP B O 1
ATOM 8236 N N . ARG C 1 185 ? 63.265 84.109 228.053 1.00 21.71 185 ARG B N 1
ATOM 8237 C CA . ARG C 1 185 ? 62.702 85.352 228.596 1.00 20.47 185 ARG B CA 1
ATOM 8238 C C . ARG C 1 185 ? 61.464 85.860 227.865 1.00 16.37 185 ARG B C 1
ATOM 8239 O O . ARG C 1 185 ? 60.439 86.127 228.518 1.00 17.30 185 ARG B O 1
ATOM 8260 N N . ILE C 1 186 ? 61.545 86.032 226.545 1.00 17.38 186 ILE B N 1
ATOM 8261 C CA . ILE C 1 186 ? 60.424 86.612 225.785 1.00 19.24 186 ILE B CA 1
ATOM 8262 C C . ILE C 1 186 ? 59.255 85.647 225.586 1.00 16.49 186 ILE B C 1
ATOM 8263 O O . ILE C 1 186 ? 59.365 84.661 224.869 1.00 16.36 186 ILE B O 1
ATOM 8279 N N . VAL C 1 187 ? 58.124 85.948 226.218 1.00 16.97 187 VAL B N 1
ATOM 8280 C CA . VAL C 1 187 ? 56.963 85.071 226.138 1.00 15.76 187 VAL B CA 1
ATOM 8281 C C . VAL C 1 187 ? 56.469 84.971 224.683 1.00 15.57 187 VAL B C 1
ATOM 8282 O O . VAL C 1 187 ? 56.579 85.929 223.922 1.00 15.93 187 VAL B O 1
ATOM 8295 N N . ASP C 1 188 ? 55.937 83.806 224.319 1.00 14.01 188 ASP B N 1
ATOM 8296 C CA . ASP C 1 188 ? 55.311 83.589 223.015 1.00 15.39 188 ASP B CA 1
ATOM 8297 C C . ASP C 1 188 ? 53.797 83.554 223.207 1.00 14.53 188 ASP B C 1
ATOM 8298 O O . ASP C 1 188 ? 53.248 82.562 223.689 1.00 14.04 188 ASP B O 1
ATOM 8307 N N . LEU C 1 189 ? 53.132 84.652 222.847 1.00 13.24 189 LEU B N 1
ATOM 8308 C CA . LEU C 1 189 ? 51.693 84.765 223.042 1.00 12.68 189 LEU B CA 1
ATOM 8309 C C . LEU C 1 189 ? 50.920 83.889 222.073 1.00 14.53 189 LEU B C 1
ATOM 8310 O O . LEU C 1 189 ? 49.696 83.757 222.186 1.00 13.30 189 LEU B O 1
ATOM 8326 N N . ASP C 1 190 ? 51.643 83.299 221.122 1.00 14.09 190 ASP B N 1
ATOM 8327 C CA . ASP C 1 190 ? 51.062 82.416 220.106 1.00 15.89 190 ASP B CA 1
ATOM 8328 C C . ASP C 1 190 ? 51.501 80.967 220.363 1.00 17.56 190 ASP B C 1
ATOM 8329 O O . ASP C 1 190 ? 51.359 80.093 219.513 1.00 17.78 190 ASP B O 1
ATOM 8338 N N . TYR C 1 191 ? 51.992 80.709 221.573 1.00 15.30 191 TYR B N 1
ATOM 8339 C CA . TYR C 1 191 ? 52.584 79.423 221.890 1.00 16.83 191 TYR B CA 1
ATOM 8340 C C . TYR C 1 191 ? 51.552 78.303 221.795 1.00 19.47 191 TYR B C 1
ATOM 8341 O O . TYR C 1 191 ? 50.441 78.438 222.297 1.00 20.70 191 TYR B O 1
ATOM 8359 N N . ASP C 1 192 ? 51.936 77.198 221.162 1.00 21.18 192 ASP B N 1
ATOM 8360 C CA . ASP C 1 192 ? 51.038 76.060 220.978 1.00 24.89 192 ASP B CA 1
ATOM 8361 C C . ASP C 1 192 ? 51.697 74.752 221.415 1.00 26.57 192 ASP B C 1
ATOM 8362 O O . ASP C 1 192 ? 51.286 73.671 220.981 1.00 28.08 192 ASP B O 1
ATOM 8371 N N . GLY C 1 193 ? 52.732 74.860 222.245 1.00 24.75 193 GLY B N 1
ATOM 8372 C CA . GLY C 1 193 ? 53.427 73.695 222.761 1.00 22.89 193 GLY B CA 1
ATOM 8373 C C . GLY C 1 193 ? 54.692 73.335 222.011 1.00 25.34 193 GLY B C 1
ATOM 8374 O O . GLY C 1 193 ? 55.427 72.439 222.429 1.00 27.97 193 GLY B O 1
ATOM 8378 N N . LYS C 1 194 ? 54.947 74.020 220.900 1.00 24.34 194 LYS B N 1
ATOM 8379 C CA . LYS C 1 194 ? 56.179 73.836 220.150 1.00 23.45 194 LYS B CA 1
ATOM 8380 C C . LYS C 1 194 ? 56.951 75.143 220.103 1.00 21.59 194 LYS B C 1
ATOM 8381 O O . LYS C 1 194 ? 56.405 76.168 219.707 1.00 24.83 194 LYS B O 1
ATOM 8385 N N . ASP C 1 195 ? 58.211 75.112 220.515 1.00 19.49 195 ASP B N 1
ATOM 8386 C CA . ASP C 1 195 ? 59.064 76.289 220.416 1.00 20.57 195 ASP B CA 1
ATOM 8387 C C . ASP C 1 195 ? 59.234 76.724 218.959 1.00 22.56 195 ASP B C 1
ATOM 8388 O O . ASP C 1 195 ? 59.533 75.910 218.088 1.00 22.64 195 ASP B O 1
ATOM 8397 N N . LYS C 1 196 ? 59.057 78.013 218.699 1.00 21.49 196 LYS B N 1
ATOM 8398 C CA . LYS C 1 196 ? 59.154 78.527 217.331 1.00 24.12 196 LYS B CA 1
ATOM 8399 C C . LYS C 1 196 ? 60.579 78.652 216.811 1.00 30.99 196 LYS B C 1
ATOM 8400 O O . LYS C 1 196 ? 60.814 78.545 215.604 1.00 33.61 196 LYS B O 1
ATOM 8419 N N . ASP C 1 197 ? 61.523 78.906 217.708 1.00 28.95 197 ASP B N 1
ATOM 8420 C CA . ASP C 1 197 ? 62.916 79.126 217.299 1.00 33.88 197 ASP B CA 1
ATOM 8421 C C . ASP C 1 197 ? 63.031 80.216 216.231 1.00 29.20 197 ASP B C 1
ATOM 8422 O O . ASP C 1 197 ? 63.571 79.989 215.149 1.00 29.84 197 ASP B O 1
ATOM 8431 N N . ILE C 1 198 ? 62.527 81.400 216.550 1.00 27.69 198 ILE B N 1
ATOM 8432 C CA . ILE C 1 198 ? 62.632 82.553 215.665 1.00 25.84 198 ILE B CA 1
ATOM 8433 C C . ILE C 1 198 ? 63.401 83.651 216.392 1.00 25.72 198 ILE B C 1
ATOM 8434 O O . ILE C 1 198 ? 63.547 83.595 217.616 1.00 26.83 198 ILE B O 1
ATOM 8450 N N . PRO C 1 199 ? 63.893 84.660 215.656 1.00 24.24 199 PRO B N 1
ATOM 8451 C CA . PRO C 1 199 ? 64.608 85.743 216.342 1.00 25.43 199 PRO B CA 1
ATOM 8452 C C . PRO C 1 199 ? 63.713 86.519 217.302 1.00 23.53 199 PRO B C 1
ATOM 8453 O O . PRO C 1 199 ? 62.492 86.567 217.096 1.00 20.81 199 PRO B O 1
ATOM 8464 N N . ASP C 1 200 ? 64.310 87.125 218.326 1.00 23.70 200 ASP B N 1
ATOM 8465 C CA . ASP C 1 200 ? 63.531 87.820 219.350 1.00 22.69 200 ASP B CA 1
ATOM 8466 C C . ASP C 1 200 ? 62.649 88.887 218.725 1.00 19.62 200 ASP B C 1
ATOM 8467 O O . ASP C 1 200 ? 61.496 89.062 219.122 1.00 16.99 200 ASP B O 1
ATOM 8476 N N . GLN C 1 201 ? 63.173 89.622 217.760 1.00 20.50 201 GLN B N 1
ATOM 8477 C CA . GLN C 1 201 ? 62.364 90.695 217.194 1.00 19.72 201 GLN B CA 1
ATOM 8478 C C . GLN C 1 201 ? 61.169 90.147 216.415 1.00 16.85 201 GLN B C 1
ATOM 8479 O O . GLN C 1 201 ? 60.125 90.778 216.372 1.00 15.06 201 GLN B O 1
ATOM 8493 N N . GLN C 1 202 ? 61.304 88.979 215.798 1.00 18.56 202 GLN B N 1
ATOM 8494 C CA . GLN C 1 202 ? 60.162 88.383 215.123 1.00 17.36 202 GLN B CA 1
ATOM 8495 C C . GLN C 1 202 ? 59.136 87.909 216.149 1.00 15.94 202 GLN B C 1
ATOM 8496 O O . GLN C 1 202 ? 57.932 88.024 215.934 1.00 14.37 202 GLN B O 1
ATOM 8510 N N . GLN C 1 203 ? 59.609 87.416 217.289 1.00 16.78 203 GLN B N 1
ATOM 8511 C CA . GLN C 1 203 ? 58.691 87.008 218.353 1.00 15.86 203 GLN B CA 1
ATOM 8512 C C . GLN C 1 203 ? 57.926 88.226 218.876 1.00 13.91 203 GLN B C 1
ATOM 8513 O O . GLN C 1 203 ? 56.729 88.135 219.165 1.00 13.19 203 GLN B O 1
ATOM 8527 N N . VAL C 1 204 ? 58.617 89.358 218.998 1.00 15.56 204 VAL B N 1
ATOM 8528 C CA . VAL C 1 204 ? 57.962 90.598 219.421 1.00 14.38 204 VAL B CA 1
ATOM 8529 C C . VAL C 1 204 ? 56.834 90.906 218.451 1.00 13.68 204 VAL B C 1
ATOM 8530 O O . VAL C 1 204 ? 55.713 91.155 218.865 1.00 12.97 204 VAL B O 1
ATOM 8543 N N . ALA C 1 205 ? 57.125 90.867 217.151 1.00 13.48 205 ALA B N 1
ATOM 8544 C CA . ALA C 1 205 ? 56.100 91.181 216.167 1.00 14.07 205 ALA B CA 1
ATOM 8545 C C . ALA C 1 205 ? 54.953 90.160 216.201 1.00 11.59 205 ALA B C 1
ATOM 8546 O O . ALA C 1 205 ? 53.783 90.515 216.024 1.00 11.38 205 ALA B O 1
ATOM 8553 N N . CYS C 1 206 ? 55.298 88.897 216.421 1.00 12.78 206 CYS B N 1
ATOM 8554 C CA . CYS C 1 206 ? 54.293 87.844 216.555 1.00 11.42 206 CYS B CA 1
ATOM 8555 C C . CYS C 1 206 ? 53.380 88.133 217.740 1.00 11.99 206 CYS B C 1
ATOM 8556 O O . CYS C 1 206 ? 52.158 87.984 217.664 1.00 12.39 206 CYS B O 1
ATOM 8563 N N . ASN C 1 207 ? 53.971 88.579 218.836 1.00 13.48 207 ASN B N 1
ATOM 8564 C CA . ASN C 1 207 ? 53.174 88.917 220.017 1.00 11.68 207 ASN B CA 1
ATOM 8565 C C . ASN C 1 207 ? 52.223 90.071 219.733 1.00 12.25 207 ASN B C 1
ATOM 8566 O O . ASN C 1 207 ? 51.060 90.018 220.111 1.00 11.54 207 ASN B O 1
ATOM 8577 N N . LEU C 1 208 ? 52.725 91.108 219.068 1.00 10.10 208 LEU B N 1
ATOM 8578 C CA . LEU C 1 208 ? 51.898 92.255 218.725 1.00 11.50 208 LEU B CA 1
ATOM 8579 C C . LEU C 1 208 ? 50.761 91.824 217.796 1.00 12.67 208 LEU B C 1
ATOM 8580 O O . LEU C 1 208 ? 49.627 92.267 217.946 1.00 12.61 208 LEU B O 1
ATOM 8596 N N . SER C 1 209 ? 51.077 90.946 216.851 1.00 12.98 209 SER B N 1
ATOM 8597 C CA . SER C 1 209 ? 50.075 90.384 215.945 1.00 13.23 209 SER B CA 1
ATOM 8598 C C . SER C 1 209 ? 48.994 89.621 216.704 1.00 13.32 209 SER B C 1
ATOM 8599 O O . SER C 1 209 ? 47.818 89.660 216.353 1.00 11.58 209 SER B O 1
ATOM 8607 N N . THR C 1 210 ? 49.412 88.909 217.743 1.00 13.91 210 THR B N 1
ATOM 8608 C CA . THR C 1 210 ? 48.505 88.108 218.559 1.00 13.32 210 THR B CA 1
ATOM 8609 C C . THR C 1 210 ? 47.535 88.998 219.351 1.00 12.78 210 THR B C 1
ATOM 8610 O O . THR C 1 210 ? 46.345 88.703 219.447 1.00 13.28 210 THR B O 1
ATOM 8621 N N . VAL C 1 211 ? 48.035 90.098 219.901 1.00 13.05 211 VAL B N 1
ATOM 8622 C CA . VAL C 1 211 ? 47.158 91.070 220.561 1.00 10.86 211 VAL B CA 1
ATOM 8623 C C . VAL C 1 211 ? 46.138 91.663 219.576 1.00 10.85 211 VAL B C 1
ATOM 8624 O O . VAL C 1 211 ? 44.945 91.787 219.881 1.00 11.72 211 VAL B O 1
ATOM 8637 N N . TYR C 1 212 ? 46.607 92.050 218.395 1.00 10.36 212 TYR B N 1
ATOM 8638 C CA . TYR C 1 212 ? 45.719 92.544 217.356 1.00 12.15 212 TYR B CA 1
ATOM 8639 C C . TYR C 1 212 ? 44.624 91.518 217.024 1.00 12.16 212 TYR B C 1
ATOM 8640 O O . TYR C 1 212 ? 43.441 91.848 216.873 1.00 12.68 212 TYR B O 1
ATOM 8658 N N . ARG C 1 213 ? 45.036 90.268 216.923 1.00 11.07 213 ARG B N 1
ATOM 8659 C CA . ARG C 1 213 ? 44.126 89.174 216.638 1.00 11.18 213 ARG B CA 1
ATOM 8660 C C . ARG C 1 213 ? 43.060 89.034 217.732 1.00 10.35 213 ARG B C 1
ATOM 8661 O O . ARG C 1 213 ? 41.868 88.956 217.436 1.00 12.17 213 ARG B O 1
ATOM 8682 N N . ASP C 1 214 ? 43.487 88.997 218.987 1.00 12.04 214 ASP B N 1
ATOM 8683 C CA . ASP C 1 214 ? 42.547 88.739 220.074 1.00 12.67 214 ASP B CA 1
ATOM 8684 C C . ASP C 1 214 ? 41.600 89.927 220.318 1.00 13.32 214 ASP B C 1
ATOM 8685 O O . ASP C 1 214 ? 40.435 89.714 220.656 1.00 13.13 214 ASP B O 1
ATOM 8694 N N . LEU C 1 215 ? 42.100 91.157 220.169 1.00 12.46 215 LEU B N 1
ATOM 8695 C CA . LEU C 1 215 ? 41.325 92.362 220.502 1.00 11.22 215 LEU B CA 1
ATOM 8696 C C . LEU C 1 215 ? 40.512 92.915 219.340 1.00 13.09 215 LEU B C 1
ATOM 8697 O O . LEU C 1 215 ? 39.516 93.624 219.549 1.00 13.26 215 LEU B O 1
ATOM 8713 N N . VAL C 1 216 ? 40.947 92.626 218.115 1.00 12.64 216 VAL B N 1
ATOM 8714 C CA . VAL C 1 216 ? 40.297 93.207 216.946 1.00 13.13 216 VAL B CA 1
ATOM 8715 C C . VAL C 1 216 ? 39.785 92.131 215.984 1.00 15.07 216 VAL B C 1
ATOM 8716 O O . VAL C 1 216 ? 38.587 92.065 215.723 1.00 17.15 216 VAL B O 1
ATOM 8729 N N . ARG C 1 217 ? 40.668 91.281 215.459 1.00 13.79 217 ARG B N 1
ATOM 8730 C CA . ARG C 1 217 ? 40.256 90.353 214.408 1.00 13.01 217 ARG B CA 1
ATOM 8731 C C . ARG C 1 217 ? 39.229 89.330 214.910 1.00 15.97 217 ARG B C 1
ATOM 8732 O O . ARG C 1 217 ? 38.270 89.018 214.196 1.00 15.92 217 ARG B O 1
ATOM 8753 N N . ASN C 1 218 ? 39.409 88.813 216.135 1.00 14.33 218 ASN B N 1
ATOM 8754 C CA . ASN C 1 218 ? 38.587 87.703 216.612 1.00 13.24 218 ASN B CA 1
ATOM 8755 C C . ASN C 1 218 ? 37.615 88.087 217.714 1.00 17.50 218 ASN B C 1
ATOM 8756 O O . ASN C 1 218 ? 36.656 87.363 217.967 1.00 21.35 218 ASN B O 1
ATOM 8767 N N . GLY C 1 219 ? 37.874 89.200 218.383 1.00 17.71 219 GLY B N 1
ATOM 8768 C CA . GLY C 1 219 ? 36.980 89.694 219.414 1.00 17.59 219 GLY B CA 1
ATOM 8769 C C . GLY C 1 219 ? 36.137 90.809 218.828 1.00 16.78 219 GLY B C 1
ATOM 8770 O O . GLY C 1 219 ? 36.311 91.966 219.191 1.00 18.71 219 GLY B O 1
ATOM 8774 N N . VAL C 1 220 ? 35.225 90.463 217.918 1.00 18.11 220 VAL B N 1
ATOM 8775 C CA . VAL C 1 220 ? 34.459 91.468 217.174 1.00 17.04 220 VAL B CA 1
ATOM 8776 C C . VAL C 1 220 ? 33.122 91.831 217.831 1.00 16.66 220 VAL B C 1
ATOM 8777 O O . VAL C 1 220 ? 32.467 92.793 217.423 1.00 18.41 220 VAL B O 1
ATOM 8790 N N . ASP C 1 221 ? 32.717 91.060 218.835 1.00 15.48 221 ASP B N 1
ATOM 8791 C CA . ASP C 1 221 ? 31.465 91.291 219.544 1.00 15.80 221 ASP B CA 1
ATOM 8792 C C . ASP C 1 221 ? 31.565 90.616 220.916 1.00 16.15 221 ASP B C 1
ATOM 8793 O O . ASP C 1 221 ? 32.561 89.954 221.214 1.00 15.37 221 ASP B O 1
ATOM 8802 N N . PRO C 1 222 ? 30.560 90.814 221.779 1.00 16.41 222 PRO B N 1
ATOM 8803 C CA . PRO C 1 222 ? 30.671 90.238 223.119 1.00 16.33 222 PRO B CA 1
ATOM 8804 C C . PRO C 1 222 ? 30.818 88.715 223.155 1.00 18.01 222 PRO B C 1
ATOM 8805 O O . PRO C 1 222 ? 31.606 88.214 223.951 1.00 18.72 222 PRO B O 1
ATOM 8816 N N . THR C 1 223 ? 30.086 87.992 222.317 1.00 17.16 223 THR B N 1
ATOM 8817 C CA . THR C 1 223 ? 30.192 86.539 222.307 1.00 21.27 223 THR B CA 1
ATOM 8818 C C . THR C 1 223 ? 31.620 86.110 221.975 1.00 18.89 223 THR B C 1
ATOM 8819 O O . THR C 1 223 ? 32.198 85.243 222.650 1.00 16.32 223 THR B O 1
ATOM 8830 N N . SER C 1 224 ? 32.202 86.724 220.950 1.00 18.14 224 SER B N 1
ATOM 8831 C CA . SER C 1 224 ? 33.494 86.268 220.482 1.00 18.88 224 SER B CA 1
ATOM 8832 C C . SER C 1 224 ? 34.611 86.769 221.399 1.00 16.13 224 SER B C 1
ATOM 8833 O O . SER C 1 224 ? 35.645 86.120 221.486 1.00 14.44 224 SER B O 1
ATOM 8841 N N . PHE C 1 225 ? 34.392 87.881 222.105 1.00 14.88 225 PHE B N 1
ATOM 8842 C CA . PHE C 1 225 ? 35.418 88.418 223.001 1.00 12.58 225 PHE B CA 1
ATOM 8843 C C . PHE C 1 225 ? 35.320 87.836 224.409 1.00 14.97 225 PHE B C 1
ATOM 8844 O O . PHE C 1 225 ? 36.324 87.379 224.940 1.00 11.71 225 PHE B O 1
ATOM 8861 N N . PHE C 1 226 ? 34.131 87.882 225.006 1.00 14.80 226 PHE B N 1
ATOM 8862 C CA . PHE C 1 226 ? 33.963 87.391 226.379 1.00 15.38 226 PHE B CA 1
ATOM 8863 C C . PHE C 1 226 ? 33.845 85.875 226.463 1.00 16.96 226 PHE B C 1
ATOM 8864 O O . PHE C 1 226 ? 34.182 85.274 227.492 1.00 16.51 226 PHE B O 1
ATOM 8881 N N . GLY C 1 227 ? 33.367 85.253 225.392 1.00 14.97 227 GLY B N 1
ATOM 8882 C CA . GLY C 1 227 ? 33.067 83.836 225.417 1.00 15.81 227 GLY B CA 1
ATOM 8883 C C . GLY C 1 227 ? 31.574 83.560 225.435 1.00 16.53 227 GLY B C 1
ATOM 8884 O O . GLY C 1 227 ? 30.748 84.465 225.618 1.00 15.21 227 GLY B O 1
ATOM 8888 N N . GLY C 1 228 ? 31.240 82.290 225.243 1.00 17.25 228 GLY B N 1
ATOM 8889 C CA . GLY C 1 228 ? 29.870 81.867 225.067 1.00 18.88 228 GLY B CA 1
ATOM 8890 C C . GLY C 1 228 ? 29.000 82.013 226.293 1.00 18.23 228 GLY B C 1
ATOM 8891 O O . GLY C 1 228 ? 29.477 82.059 227.439 1.00 16.95 228 GLY B O 1
ATOM 8895 N N . LYS C 1 229 ? 27.697 82.050 226.043 1.00 19.35 229 LYS B N 1
ATOM 8896 C CA . LYS C 1 229 ? 26.708 82.079 227.111 1.00 19.86 229 LYS B CA 1
ATOM 8897 C C . LYS C 1 229 ? 26.784 80.792 227.927 1.00 19.32 229 LYS B C 1
ATOM 8898 O O . LYS C 1 229 ? 26.819 79.689 227.385 1.00 19.10 229 LYS B O 1
ATOM 8917 N N . TYR C 1 230 ? 26.831 80.944 229.242 1.00 16.66 230 TYR B N 1
ATOM 8918 C CA . TYR C 1 230 ? 26.948 79.814 230.150 1.00 16.30 230 TYR B CA 1
ATOM 8919 C C . TYR C 1 230 ? 26.060 80.131 231.345 1.00 16.84 230 TYR B C 1
ATOM 8920 O O . TYR C 1 230 ? 26.313 81.102 232.065 1.00 16.38 230 TYR B O 1
ATOM 8938 N N . VAL C 1 231 ? 25.008 79.337 231.522 1.00 18.01 231 VAL B N 1
ATOM 8939 C CA . VAL C 1 231 ? 23.980 79.599 232.527 1.00 17.32 231 VAL B CA 1
ATOM 8940 C C . VAL C 1 231 ? 23.712 78.351 233.352 1.00 18.00 231 VAL B C 1
ATOM 8941 O O . VAL C 1 231 ? 24.242 77.277 233.060 1.00 18.34 231 VAL B O 1
ATOM 8954 N N . ALA C 1 232 ? 22.880 78.499 234.378 1.00 16.10 232 ALA B N 1
ATOM 8955 C CA . ALA C 1 232 ? 22.502 77.381 235.237 1.00 19.28 232 ALA B CA 1
ATOM 8956 C C . ALA C 1 232 ? 21.947 76.242 234.392 1.00 21.01 232 ALA B C 1
ATOM 8957 O O . ALA C 1 232 ? 21.132 76.472 233.504 1.00 22.21 232 ALA B O 1
ATOM 8964 N N . GLY C 1 233 ? 22.416 75.025 234.651 1.00 18.30 233 GLY B N 1
ATOM 8965 C CA . GLY C 1 233 ? 21.997 73.856 233.900 1.00 19.00 233 GLY B CA 1
ATOM 8966 C C . GLY C 1 233 ? 23.037 73.420 232.875 1.00 21.82 233 GLY B C 1
ATOM 8967 O O . GLY C 1 233 ? 23.024 72.274 232.410 1.00 22.64 233 GLY B O 1
ATOM 8971 N N . ASP C 1 234 ? 23.950 74.325 232.531 1.00 19.72 234 ASP B N 1
ATOM 8972 C CA . ASP C 1 234 ? 24.989 74.011 231.553 1.00 18.87 234 ASP B CA 1
ATOM 8973 C C . ASP C 1 234 ? 26.131 73.222 232.182 1.00 19.58 234 ASP B C 1
ATOM 8974 O O . ASP C 1 234 ? 26.568 73.503 233.301 1.00 20.83 234 ASP B O 1
ATOM 8983 N N . SER C 1 235 ? 26.628 72.244 231.443 1.00 20.65 235 SER B N 1
ATOM 8984 C CA . SER C 1 235 ? 27.833 71.534 231.829 1.00 22.90 235 SER B CA 1
ATOM 8985 C C . SER C 1 235 ? 29.080 72.330 231.469 1.00 20.35 235 SER B C 1
ATOM 8986 O O . SER C 1 235 ? 29.029 73.276 230.673 1.00 19.16 235 SER B O 1
ATOM 8994 N N . PRO C 1 236 ? 30.215 71.959 232.064 1.00 22.52 236 PRO B N 1
ATOM 8995 C CA . PRO C 1 236 ? 31.443 72.711 231.782 1.00 22.47 236 PRO B CA 1
ATOM 8996 C C . PRO C 1 236 ? 31.840 72.676 230.316 1.00 23.76 236 PRO B C 1
ATOM 8997 O O . PRO C 1 236 ? 31.824 71.620 229.662 1.00 22.83 236 PRO B O 1
ATOM 9008 N N . VAL C 1 237 ? 32.162 73.856 229.801 1.00 23.63 237 VAL B N 1
ATOM 9009 C CA . VAL C 1 237 ? 32.646 73.981 228.442 1.00 22.36 237 VAL B CA 1
ATOM 9010 C C . VAL C 1 237 ? 34.076 73.482 228.436 1.00 24.54 237 VAL B C 1
ATOM 9011 O O . VAL C 1 237 ? 34.873 73.843 229.304 1.00 22.62 237 VAL B O 1
ATOM 9024 N N . ALA C 1 238 ? 34.392 72.641 227.464 1.00 27.57 238 ALA B N 1
ATOM 9025 C CA . ALA C 1 238 ? 35.709 72.022 227.400 1.00 33.57 238 ALA B CA 1
ATOM 9026 C C . ALA C 1 238 ? 36.764 73.010 226.928 1.00 32.99 238 ALA B C 1
ATOM 9027 O O . ALA C 1 238 ? 36.488 73.855 226.073 1.00 28.60 238 ALA B O 1
ATOM 9034 N N . ASN C 1 239 ? 37.971 72.899 227.481 1.00 36.95 239 ASN B N 1
ATOM 9035 C CA . ASN C 1 239 ? 39.097 73.639 226.936 1.00 41.38 239 ASN B CA 1
ATOM 9036 C C . ASN C 1 239 ? 39.171 73.314 225.449 1.00 42.49 239 ASN B C 1
ATOM 9037 O O . ASN C 1 239 ? 39.031 72.156 225.061 1.00 44.82 239 ASN B O 1
ATOM 9048 N N . GLY C 1 240 ? 39.335 74.338 224.617 1.00 40.45 240 GLY B N 1
ATOM 9049 C CA . GLY C 1 240 ? 39.452 74.145 223.182 1.00 37.31 240 GLY B CA 1
ATOM 9050 C C . GLY C 1 240 ? 38.165 74.373 222.411 1.00 35.71 240 GLY B C 1
ATOM 9051 O O . GLY C 1 240 ? 38.186 74.542 221.196 1.00 35.54 240 GLY B O 1
ATOM 9055 N N . ASP C 1 241 ? 37.040 74.381 223.115 1.00 31.69 241 ASP B N 1
ATOM 9056 C CA . ASP C 1 241 ? 35.748 74.624 222.482 1.00 27.87 241 ASP B CA 1
ATOM 9057 C C . ASP C 1 241 ? 35.781 75.925 221.660 1.00 26.18 241 ASP B C 1
ATOM 9058 O O . ASP C 1 241 ? 36.416 76.890 222.070 1.00 23.68 241 ASP B O 1
ATOM 9067 N N . PRO C 1 242 ? 35.110 75.959 220.495 1.00 29.14 242 PRO B N 1
ATOM 9068 C CA . PRO C 1 242 ? 35.133 77.177 219.672 1.00 27.95 242 PRO B CA 1
ATOM 9069 C C . PRO C 1 242 ? 34.401 78.374 220.281 1.00 24.59 242 PRO B C 1
ATOM 9070 O O . PRO C 1 242 ? 34.632 79.491 219.847 1.00 22.47 242 PRO B O 1
ATOM 9081 N N . SER C 1 243 ? 33.554 78.144 221.281 1.00 26.26 243 SER B N 1
ATOM 9082 C CA . SER C 1 243 ? 32.798 79.227 221.912 1.00 25.11 243 SER B CA 1
ATOM 9083 C C . SER C 1 243 ? 33.626 80.008 222.938 1.00 20.22 243 SER B C 1
ATOM 9084 O O . SER C 1 243 ? 33.194 81.052 223.414 1.00 17.18 243 SER B O 1
ATOM 9092 N N . VAL C 1 244 ? 34.801 79.501 223.288 1.00 18.27 244 VAL B N 1
ATOM 9093 C CA . VAL C 1 244 ? 35.678 80.225 224.215 1.00 15.17 244 VAL B CA 1
ATOM 9094 C C . VAL C 1 244 ? 36.082 81.550 223.565 1.00 14.18 244 VAL B C 1
ATOM 9095 O O . VAL C 1 244 ? 36.336 81.604 222.360 1.00 15.26 244 VAL B O 1
ATOM 9108 N N . GLY C 1 245 ? 36.118 82.624 224.356 1.00 12.42 245 GLY B N 1
ATOM 9109 C CA . GLY C 1 245 ? 36.463 83.945 223.857 1.00 11.57 245 GLY B CA 1
ATOM 9110 C C . GLY C 1 245 ? 37.883 84.097 223.378 1.00 12.47 245 GLY B C 1
ATOM 9111 O O . GLY C 1 245 ? 38.749 83.287 223.691 1.00 13.00 245 GLY B O 1
ATOM 9115 N N . SER C 1 246 ? 38.109 85.146 222.581 1.00 13.41 246 SER B N 1
ATOM 9116 C CA . SER C 1 246 ? 39.363 85.314 221.867 1.00 13.94 246 SER B CA 1
ATOM 9117 C C . SER C 1 246 ? 40.582 85.413 222.805 1.00 14.82 246 SER B C 1
ATOM 9118 O O . SER C 1 246 ? 41.554 84.661 222.647 1.00 14.41 246 SER B O 1
ATOM 9126 N N . VAL C 1 247 ? 40.536 86.318 223.780 1.00 14.10 247 VAL B N 1
ATOM 9127 C CA . VAL C 1 247 ? 41.655 86.456 224.712 1.00 10.87 247 VAL B CA 1
ATOM 9128 C C . VAL C 1 247 ? 41.858 85.183 225.549 1.00 12.59 247 VAL B C 1
ATOM 9129 O O . VAL C 1 247 ? 42.997 84.696 225.679 1.00 12.60 247 VAL B O 1
ATOM 9142 N N . GLU C 1 248 ? 40.777 84.633 226.103 1.00 11.54 248 GLU B N 1
ATOM 9143 C CA . GLU C 1 248 ? 40.908 83.448 226.949 1.00 12.37 248 GLU B CA 1
ATOM 9144 C C . GLU C 1 248 ? 41.602 82.302 226.198 1.00 12.79 248 GLU B C 1
ATOM 9145 O O . GLU C 1 248 ? 42.529 81.689 226.745 1.00 12.22 248 GLU B O 1
ATOM 9157 N N . ALA C 1 249 ? 41.160 82.022 224.967 1.00 11.82 249 ALA B N 1
ATOM 9158 C CA . ALA C 1 249 ? 41.667 80.899 224.185 1.00 15.12 249 ALA B CA 1
ATOM 9159 C C . ALA C 1 249 ? 43.024 81.218 223.567 1.00 16.42 249 ALA B C 1
ATOM 9160 O O . ALA C 1 249 ? 43.780 80.310 223.195 1.00 17.54 249 ALA B O 1
ATOM 9167 N N . GLY C 1 250 ? 43.313 82.511 223.463 1.00 15.06 250 GLY B N 1
ATOM 9168 C CA . GLY C 1 250 ? 44.463 83.011 222.727 1.00 15.47 250 GLY B CA 1
ATOM 9169 C C . GLY C 1 250 ? 45.601 83.382 223.662 1.00 15.87 250 GLY B C 1
ATOM 9170 O O . GLY C 1 250 ? 46.138 82.513 224.361 1.00 16.17 250 GLY B O 1
ATOM 9174 N N . SER C 1 251 ? 45.966 84.666 223.679 1.00 15.87 251 SER B N 1
ATOM 9175 C CA . SER C 1 251 ? 47.099 85.129 224.462 1.00 14.67 251 SER B CA 1
ATOM 9176 C C . SER C 1 251 ? 47.101 84.590 225.890 1.00 14.53 251 SER B C 1
ATOM 9177 O O . SER C 1 251 ? 48.158 84.227 226.423 1.00 13.87 251 SER B O 1
ATOM 9199 N N B HIS C 1 252 ? 45.933 84.528 226.522 0.46 13.37 252 HIS B N 1
ATOM 9200 C CA B HIS C 1 252 ? 45.870 84.105 227.925 0.46 13.40 252 HIS B CA 1
ATOM 9201 C C B HIS C 1 252 ? 46.291 82.646 228.108 0.46 14.35 252 HIS B C 1
ATOM 9202 O O B HIS C 1 252 ? 47.055 82.326 229.019 0.46 14.53 252 HIS B O 1
ATOM 9216 N N . THR C 1 253 ? 45.799 81.764 227.243 1.00 14.49 253 THR B N 1
ATOM 9217 C CA . THR C 1 253 ? 46.170 80.362 227.298 1.00 15.33 253 THR B CA 1
ATOM 9218 C C . THR C 1 253 ? 47.652 80.198 226.986 1.00 17.19 253 THR B C 1
ATOM 9219 O O . THR C 1 253 ? 48.340 79.425 227.640 1.00 15.74 253 THR B O 1
ATOM 9230 N N . ALA C 1 254 ? 48.142 80.916 225.974 1.00 17.21 254 ALA B N 1
ATOM 9231 C CA . ALA C 1 254 ? 49.526 80.755 225.558 1.00 16.74 254 ALA B CA 1
ATOM 9232 C C . ALA C 1 254 ? 50.485 81.026 226.702 1.00 15.28 254 ALA B C 1
ATOM 9233 O O . ALA C 1 254 ? 51.459 80.296 226.895 1.00 17.65 254 ALA B O 1
ATOM 9240 N N . VAL C 1 255 ? 50.224 82.072 227.473 1.00 14.75 255 VAL B N 1
ATOM 9241 C CA . VAL C 1 255 ? 51.139 82.425 228.549 1.00 14.36 255 VAL B CA 1
ATOM 9242 C C . VAL C 1 255 ? 51.158 81.326 229.622 1.00 14.31 255 VAL B C 1
ATOM 9243 O O . VAL C 1 255 ? 52.232 80.953 230.095 1.00 14.60 255 VAL B O 1
ATOM 9256 N N . HIS C 1 256 ? 49.988 80.789 229.978 1.00 13.12 256 HIS B N 1
ATOM 9257 C CA . HIS C 1 256 ? 49.910 79.666 230.921 1.00 12.54 256 HIS B CA 1
ATOM 9258 C C . HIS C 1 256 ? 50.735 78.495 230.413 1.00 12.67 256 HIS B C 1
ATOM 9259 O O . HIS C 1 256 ? 51.522 77.910 231.159 1.00 15.03 256 HIS B O 1
ATOM 9273 N N . ARG C 1 257 ? 50.564 78.148 229.137 1.00 12.84 257 ARG B N 1
ATOM 9274 C CA . ARG C 1 257 ? 51.276 77.009 228.592 1.00 16.49 257 ARG B CA 1
ATOM 9275 C C . ARG C 1 257 ? 52.778 77.241 228.587 1.00 17.05 257 ARG B C 1
ATOM 9276 O O . ARG C 1 257 ? 53.551 76.316 228.874 1.00 18.12 257 ARG B O 1
ATOM 9297 N N . TRP C 1 258 ? 53.175 78.467 228.239 1.00 15.02 258 TRP B N 1
ATOM 9298 C CA . TRP C 1 258 ? 54.576 78.814 228.028 1.00 15.12 258 TRP B CA 1
ATOM 9299 C C . TRP C 1 258 ? 55.334 78.856 229.356 1.00 15.83 258 TRP B C 1
ATOM 9300 O O . TRP C 1 258 ? 56.473 78.398 229.453 1.00 15.44 258 TRP B O 1
ATOM 9321 N N . VAL C 1 259 ? 54.688 79.357 230.401 1.00 16.76 259 VAL B N 1
ATOM 9322 C CA . VAL C 1 259 ? 55.349 79.455 231.705 1.00 15.14 259 VAL B CA 1
ATOM 9323 C C . VAL C 1 259 ? 55.354 78.131 232.476 1.00 16.30 259 VAL B C 1
ATOM 9324 O O . VAL C 1 259 ? 56.320 77.832 233.188 1.00 16.86 259 VAL B O 1
ATOM 9337 N N . GLY C 1 260 ? 54.298 77.334 232.330 1.00 13.81 260 GLY B N 1
ATOM 9338 C CA . GLY C 1 260 ? 54.191 76.098 233.074 1.00 15.06 260 GLY B CA 1
ATOM 9339 C C . GLY C 1 260 ? 55.358 75.167 232.767 1.00 18.06 260 GLY B C 1
ATOM 9340 O O . GLY C 1 260 ? 55.871 75.160 231.662 1.00 19.61 260 GLY B O 1
ATOM 9344 N N . ASP C 1 261 ? 55.751 74.369 233.750 1.00 16.67 261 ASP B N 1
ATOM 9345 C CA . ASP C 1 261 ? 56.927 73.498 233.651 1.00 19.02 261 ASP B CA 1
ATOM 9346 C C . ASP C 1 261 ? 56.533 72.148 233.058 1.00 20.73 261 ASP B C 1
ATOM 9347 O O . ASP C 1 261 ? 55.906 71.347 233.731 1.00 19.36 261 ASP B O 1
ATOM 9356 N N . PRO C 1 262 ? 56.904 71.887 231.793 1.00 21.86 262 PRO B N 1
ATOM 9357 C CA . PRO C 1 262 ? 56.371 70.675 231.157 1.00 25.50 262 PRO B CA 1
ATOM 9358 C C . PRO C 1 262 ? 56.914 69.375 231.736 1.00 27.38 262 PRO B C 1
ATOM 9359 O O . PRO C 1 262 ? 56.406 68.313 231.390 1.00 30.56 262 PRO B O 1
ATOM 9370 N N . THR C 1 263 ? 57.918 69.455 232.598 1.00 25.16 263 THR B N 1
ATOM 9371 C CA . THR C 1 263 ? 58.450 68.265 233.247 1.00 26.44 263 THR B CA 1
ATOM 9372 C C . THR C 1 263 ? 57.600 67.883 234.455 1.00 26.66 263 THR B C 1
ATOM 9373 O O . THR C 1 263 ? 57.836 66.843 235.076 1.00 27.51 263 THR B O 1
ATOM 9384 N N . GLN C 1 264 ? 56.635 68.730 234.809 1.00 24.58 264 GLN B N 1
ATOM 9385 C CA . GLN C 1 264 ? 55.776 68.449 235.958 1.00 22.29 264 GLN B CA 1
ATOM 9386 C C . GLN C 1 264 ? 54.572 67.660 235.479 1.00 22.81 264 GLN B C 1
ATOM 9387 O O . GLN C 1 264 ? 54.198 67.740 234.305 1.00 21.81 264 GLN B O 1
ATOM 9401 N N . PRO C 1 265 ? 53.961 66.888 236.381 1.00 22.78 265 PRO B N 1
ATOM 9402 C CA . PRO C 1 265 ? 52.903 65.951 235.990 1.00 25.15 265 PRO B CA 1
ATOM 9403 C C . PRO C 1 265 ? 51.703 66.595 235.319 1.00 25.57 265 PRO B C 1
ATOM 9404 O O . PRO C 1 265 ? 51.060 65.961 234.491 1.00 26.03 265 PRO B O 1
ATOM 9415 N N . ASN C 1 266 ? 51.384 67.823 235.716 1.00 22.53 266 ASN B N 1
ATOM 9416 C CA . ASN C 1 266 ? 50.303 68.580 235.088 1.00 19.77 266 ASN B CA 1
ATOM 9417 C C . ASN C 1 266 ?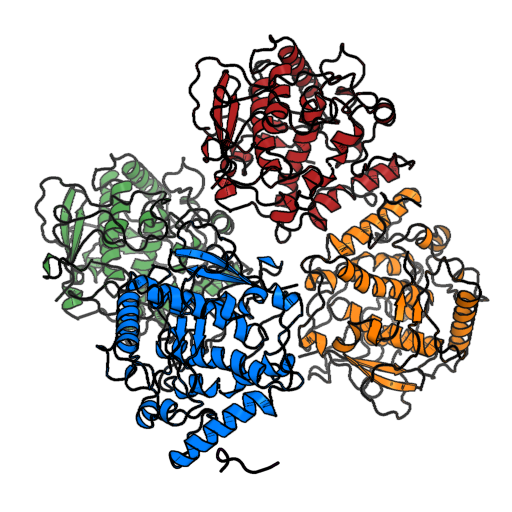 50.794 69.938 234.616 1.00 17.81 266 ASN B C 1
ATOM 9418 O O . ASN C 1 266 ? 50.036 70.901 234.546 1.00 18.58 266 ASN B O 1
ATOM 9429 N N . ASN C 1 267 ? 52.079 70.011 234.303 1.00 17.69 267 ASN B N 1
ATOM 9430 C CA . ASN C 1 267 ? 52.692 71.250 233.836 1.00 20.67 267 ASN B CA 1
ATOM 9431 C C . ASN C 1 267 ? 52.548 72.364 234.871 1.00 16.41 267 ASN B C 1
ATOM 9432 O O . ASN C 1 267 ? 52.471 73.536 234.524 1.00 14.08 267 ASN B O 1
ATOM 9443 N N . GLU C 1 268 ? 52.556 71.979 236.144 1.00 16.10 268 GLU B N 1
ATOM 9444 C CA . GLU C 1 268 ? 52.485 72.933 237.238 1.00 13.83 268 GLU B CA 1
ATOM 9445 C C . GLU C 1 268 ? 53.666 73.887 237.146 1.00 15.62 268 GLU B C 1
ATOM 9446 O O . GLU C 1 268 ? 54.706 73.516 236.614 1.00 14.39 268 GLU B O 1
ATOM 9458 N N . ASP C 1 269 ? 53.532 75.118 237.639 1.00 15.17 269 ASP B N 1
ATOM 9459 C CA . ASP C 1 269 ? 52.320 75.644 238.235 1.00 14.35 269 ASP B CA 1
ATOM 9460 C C . ASP C 1 269 ? 51.375 76.260 237.196 1.00 13.06 269 ASP B C 1
ATOM 9461 O O . ASP C 1 269 ? 50.188 75.921 237.144 1.00 13.22 269 ASP B O 1
ATOM 9470 N N . MET C 1 270 ? 51.891 77.166 236.365 1.00 13.59 270 MET B N 1
ATOM 9471 C CA . MET C 1 270 ? 51.031 77.911 235.447 1.00 13.44 270 MET B CA 1
ATOM 9472 C C . MET C 1 270 ? 50.311 77.061 234.406 1.00 14.38 270 MET B C 1
ATOM 9473 O O . MET C 1 270 ? 49.299 77.500 233.839 1.00 14.31 270 MET B O 1
ATOM 9487 N N . GLY C 1 271 ? 50.831 75.860 234.148 1.00 14.71 271 GLY B N 1
ATOM 9488 C CA . GLY C 1 271 ? 50.300 75.010 233.089 1.00 16.51 271 GLY B CA 1
ATOM 9489 C C . GLY C 1 271 ? 49.003 74.275 233.384 1.00 16.34 271 GLY B C 1
ATOM 9490 O O . GLY C 1 271 ? 48.509 73.547 232.528 1.00 17.53 271 GLY B O 1
ATOM 9494 N N . ASN C 1 272 ? 48.460 74.438 234.585 1.00 12.89 272 ASN B N 1
ATOM 9495 C CA . ASN C 1 272 ? 47.127 73.935 234.905 1.00 13.98 272 ASN B CA 1
ATOM 9496 C C . ASN C 1 272 ? 46.415 74.915 235.829 1.00 13.68 272 ASN B C 1
ATOM 9497 O O . ASN C 1 272 ? 47.047 75.476 236.726 1.00 13.55 272 ASN B O 1
ATOM 9508 N N . PHE C 1 273 ? 45.110 75.105 235.635 1.00 13.35 273 PHE B N 1
ATOM 9509 C CA . PHE C 1 273 ? 44.326 75.981 236.511 1.00 12.94 273 PHE B CA 1
ATOM 9510 C C . PHE C 1 273 ? 44.551 75.687 237.997 1.00 13.11 273 PHE B C 1
ATOM 9511 O O . PHE C 1 273 ? 44.587 76.608 238.813 1.00 14.23 273 PHE B O 1
ATOM 9528 N N . TYR C 1 274 ? 44.613 74.403 238.358 1.00 12.18 274 TYR B N 1
ATOM 9529 C CA . TYR C 1 274 ? 44.528 74.033 239.777 1.00 10.99 274 TYR B CA 1
ATOM 9530 C C . TYR C 1 274 ? 45.775 74.501 240.520 1.00 10.39 274 TYR B C 1
ATOM 9531 O O . TYR C 1 274 ? 45.725 74.749 241.728 1.00 12.18 274 TYR B O 1
ATOM 9549 N N . SER C 1 275 ? 46.877 74.649 239.794 1.00 11.44 275 SER B N 1
ATOM 9550 C CA . SER C 1 275 ? 48.159 75.011 240.376 1.00 10.82 275 SER B CA 1
ATOM 9551 C C . SER C 1 275 ? 48.670 76.401 239.981 1.00 12.08 275 SER B C 1
ATOM 9552 O O . SER C 1 275 ? 49.683 76.850 240.515 1.00 12.55 275 SER B O 1
ATOM 9560 N N . ALA C 1 276 ? 48.004 77.071 239.038 1.00 11.96 276 ALA B N 1
ATOM 9561 C CA . ALA C 1 276 ? 48.525 78.325 238.496 1.00 12.23 276 ALA B CA 1
ATOM 9562 C C . ALA C 1 276 ? 48.765 79.382 239.590 1.00 11.57 276 ALA B C 1
ATOM 9563 O O . ALA C 1 276 ? 49.744 80.128 239.534 1.00 11.53 276 ALA B O 1
ATOM 9570 N N . GLY C 1 277 ? 47.890 79.430 240.587 1.00 11.94 277 GLY B N 1
ATOM 9571 C CA . GLY C 1 277 ? 47.994 80.416 241.646 1.00 13.46 277 GLY B CA 1
ATOM 9572 C C . GLY C 1 277 ? 49.183 80.300 242.586 1.00 12.94 277 GLY B C 1
ATOM 9573 O O . GLY C 1 277 ? 49.422 81.198 243.386 1.00 11.97 277 GLY B O 1
ATOM 9577 N N . TYR C 1 278 ? 49.952 79.221 242.499 1.00 12.39 278 TYR B N 1
ATOM 9578 C CA . TYR C 1 278 ? 51.160 79.118 243.311 1.00 11.60 278 TYR B CA 1
ATOM 9579 C C . TYR C 1 278 ? 52.331 79.850 242.670 1.00 11.98 278 TYR B C 1
ATOM 9580 O O . TYR C 1 278 ? 53.383 79.999 243.294 1.00 12.57 278 TYR B O 1
ATOM 9598 N N . ASP C 1 279 ? 52.160 80.297 241.424 1.00 11.97 279 ASP B N 1
ATOM 9599 C CA . ASP C 1 279 ? 53.145 81.145 240.783 1.00 11.47 279 ASP B CA 1
ATOM 9600 C C . ASP C 1 279 ? 52.702 82.588 240.962 1.00 11.23 279 ASP B C 1
ATOM 9601 O O . ASP C 1 279 ? 51.674 82.953 240.424 1.00 10.03 279 ASP B O 1
ATOM 9610 N N . PRO C 1 280 ? 53.481 83.421 241.684 1.00 10.52 280 PRO B N 1
ATOM 9611 C CA . PRO C 1 280 ? 53.056 84.828 241.781 1.00 10.22 280 PRO B CA 1
ATOM 9612 C C . PRO C 1 280 ? 52.790 85.487 240.420 1.00 10.57 280 PRO B C 1
ATOM 9613 O O . PRO C 1 280 ? 51.955 86.394 240.329 1.00 10.30 280 PRO B O 1
ATOM 9624 N N . VAL C 1 281 ? 53.476 85.050 239.364 1.00 11.26 281 VAL B N 1
ATOM 9625 C CA . VAL C 1 281 ? 53.281 85.717 238.085 1.00 12.31 281 VAL B CA 1
ATOM 9626 C C . VAL C 1 281 ? 51.898 85.424 237.500 1.00 11.21 281 VAL B C 1
ATOM 9627 O O . VAL C 1 281 ? 51.449 86.139 236.600 1.00 11.87 281 VAL B O 1
ATOM 9640 N N . PHE C 1 282 ? 51.228 84.391 238.000 1.00 11.54 282 PHE B N 1
ATOM 9641 C CA . PHE C 1 282 ? 49.843 84.095 237.597 1.00 12.08 282 PHE B CA 1
ATOM 9642 C C . PHE C 1 282 ? 48.957 85.328 237.687 1.00 10.93 282 PHE B C 1
ATOM 9643 O O . PHE C 1 282 ? 48.241 85.697 236.733 1.00 10.71 282 PHE B O 1
ATOM 9660 N N . TYR C 1 283 ? 49.012 85.974 238.844 1.00 9.75 283 TYR B N 1
ATOM 9661 C CA . TYR C 1 283 ? 48.150 87.110 239.100 1.00 9.79 283 TYR B CA 1
ATOM 9662 C C . TYR C 1 283 ? 48.532 88.311 238.263 1.00 10.11 283 TYR B C 1
ATOM 9663 O O . TYR C 1 283 ? 47.684 89.136 237.943 1.00 9.67 283 TYR B O 1
ATOM 9681 N N . ILE C 1 284 ? 49.808 88.393 237.907 1.00 10.62 284 ILE B N 1
ATOM 9682 C CA . ILE C 1 284 ? 50.362 89.547 237.214 1.00 10.91 284 ILE B CA 1
ATOM 9683 C C . ILE C 1 284 ? 50.102 89.427 235.709 1.00 11.79 284 ILE B C 1
ATOM 9684 O O . ILE C 1 284 ? 49.803 90.424 235.033 1.00 10.95 284 ILE B O 1
ATOM 9691 N N . HIS C 1 285 ? 50.172 88.196 235.204 1.00 12.51 285 HIS B N 1
ATOM 9692 C CA . HIS C 1 285 ? 49.599 87.870 233.902 1.00 11.25 285 HIS B CA 1
ATOM 9693 C C . HIS C 1 285 ? 48.103 88.214 233.864 1.00 9.95 285 HIS B C 1
ATOM 9694 O O . HIS C 1 285 ? 47.628 88.920 232.970 1.00 9.91 285 HIS B O 1
ATOM 9709 N N . HIS C 1 286 ? 47.359 87.778 234.869 1.00 9.69 286 HIS B N 1
ATOM 9710 C CA . HIS C 1 286 ? 45.933 87.990 234.833 1.00 10.14 286 HIS B CA 1
ATOM 9711 C C . HIS C 1 286 ? 45.599 89.464 234.989 1.00 10.37 286 HIS B C 1
ATOM 9712 O O . HIS C 1 286 ? 44.569 89.906 234.495 1.00 10.43 286 HIS B O 1
ATOM 9726 N N . ALA C 1 287 ? 46.474 90.240 235.635 1.00 9.72 287 ALA B N 1
ATOM 9727 C CA . ALA C 1 287 ? 46.266 91.683 235.676 1.00 10.14 287 ALA B CA 1
ATOM 9728 C C . ALA C 1 287 ? 46.300 92.295 234.261 1.00 9.39 287 ALA B C 1
ATOM 9729 O O . ALA C 1 287 ? 45.513 93.192 233.943 1.00 9.25 287 ALA B O 1
ATOM 9736 N N . ASN C 1 288 ? 47.171 91.808 233.384 1.00 10.09 288 ASN B N 1
ATOM 9737 C CA . ASN C 1 288 ? 47.121 92.306 232.021 1.00 11.12 288 ASN B CA 1
ATOM 9738 C C . ASN C 1 288 ? 45.946 91.736 231.213 1.00 10.14 288 ASN B C 1
ATOM 9739 O O . ASN C 1 288 ? 45.376 92.434 230.361 1.00 10.21 288 ASN B O 1
ATOM 9750 N N . VAL C 1 289 ? 45.564 90.484 231.474 1.00 9.80 289 VAL B N 1
ATOM 9751 C CA . VAL C 1 289 ? 44.337 89.944 230.877 1.00 9.63 289 VAL B CA 1
ATOM 9752 C C . VAL C 1 289 ? 43.165 90.869 231.267 1.00 9.24 289 VAL B C 1
ATOM 9753 O O . VAL C 1 289 ? 42.336 91.259 230.442 1.00 10.48 289 VAL B O 1
ATOM 9766 N N . ASP C 1 290 ? 43.114 91.250 232.535 1.00 9.08 290 ASP B N 1
ATOM 9767 C CA . ASP C 1 290 ? 42.073 92.162 233.008 1.00 8.89 290 ASP B CA 1
ATOM 9768 C C . ASP C 1 290 ? 42.119 93.492 232.248 1.00 11.31 290 ASP B C 1
ATOM 9769 O O . ASP C 1 290 ? 41.085 94.061 231.888 1.00 11.36 290 ASP B O 1
ATOM 9778 N N . ARG C 1 291 ? 43.329 93.965 231.968 1.00 9.47 291 ARG B N 1
ATOM 9779 C CA . ARG C 1 291 ? 43.510 95.188 231.207 1.00 9.90 291 ARG B CA 1
ATOM 9780 C C . ARG C 1 291 ? 43.013 95.053 229.769 1.00 11.35 291 ARG B C 1
ATOM 9781 O O . ARG C 1 291 ? 42.538 96.039 229.197 1.00 10.80 291 ARG B O 1
ATOM 9802 N N . MET C 1 292 ? 43.097 93.854 229.185 1.00 12.03 292 MET B N 1
ATOM 9803 C CA . MET C 1 292 ? 42.619 93.655 227.793 1.00 10.35 292 MET B CA 1
ATOM 9804 C C . MET C 1 292 ? 41.149 93.995 227.659 1.00 11.22 292 MET B C 1
ATOM 9805 O O . MET C 1 292 ? 40.703 94.485 226.616 1.00 11.58 292 MET B O 1
ATOM 9819 N N . TRP C 1 293 ? 40.382 93.715 228.706 1.00 10.94 293 TRP B N 1
ATOM 9820 C CA . TRP C 1 293 ? 38.965 94.060 228.720 1.00 11.71 293 TRP B CA 1
ATOM 9821 C C . TRP C 1 293 ? 38.790 95.575 228.624 1.00 11.23 293 TRP B C 1
ATOM 9822 O O . TRP C 1 293 ? 37.998 96.075 227.805 1.00 13.12 293 TRP B O 1
ATOM 9843 N N . LYS C 1 294 ? 39.544 96.316 229.432 1.00 11.23 294 LYS B N 1
ATOM 9844 C CA . LYS C 1 294 ? 39.561 97.766 229.311 1.00 12.45 294 LYS B CA 1
ATOM 9845 C C . LYS C 1 294 ? 39.933 98.210 227.898 1.00 13.47 294 LYS B C 1
ATOM 9846 O O . LYS C 1 294 ? 39.243 99.046 227.309 1.00 13.94 294 LYS B O 1
ATOM 9865 N N . LEU C 1 295 ? 41.024 97.663 227.364 1.00 11.85 295 LEU B N 1
ATOM 9866 C CA . LEU C 1 295 ? 41.506 98.087 226.040 1.00 13.06 295 LEU B CA 1
ATOM 9867 C C . LEU C 1 295 ? 40.501 97.768 224.943 1.00 14.26 295 LEU B C 1
ATOM 9868 O O . LEU C 1 295 ? 40.321 98.540 224.000 1.00 13.01 295 LEU B O 1
ATOM 9884 N N . TRP C 1 296 ? 39.854 96.617 225.066 1.00 12.56 296 TRP B N 1
ATOM 9885 C CA . TRP C 1 296 ? 38.918 96.178 224.044 1.00 10.03 296 TRP B CA 1
ATOM 9886 C C . TRP C 1 296 ? 37.756 97.165 223.900 1.00 12.12 296 TRP B C 1
ATOM 9887 O O . TRP C 1 296 ? 37.297 97.444 222.787 1.00 11.92 296 TRP B O 1
ATOM 9908 N N . LYS C 1 297 ? 37.296 97.697 225.028 1.00 11.43 297 LYS B N 1
ATOM 9909 C CA . LYS C 1 297 ? 36.272 98.736 225.042 1.00 12.34 297 LYS B CA 1
ATOM 9910 C C . LYS C 1 297 ? 36.796 100.076 224.532 1.00 14.07 297 LYS B C 1
ATOM 9911 O O . LYS C 1 297 ? 36.073 100.804 223.852 1.00 15.88 297 LYS B O 1
ATOM 9930 N N . GLU C 1 298 ? 38.047 100.398 224.837 1.00 15.94 298 GLU B N 1
ATOM 9931 C CA . GLU C 1 298 ? 38.583 101.706 224.449 1.00 17.07 298 GLU B CA 1
ATOM 9932 C C . GLU C 1 298 ? 38.794 101.816 222.946 1.00 17.93 298 GLU B C 1
ATOM 9933 O O . GLU C 1 298 ? 38.965 102.924 222.428 1.00 17.06 298 GLU B O 1
ATOM 9945 N N . LEU C 1 299 ? 38.785 100.677 222.257 1.00 15.77 299 LEU B N 1
ATOM 9946 C CA . LEU C 1 299 ? 38.922 100.662 220.804 1.00 15.57 299 LEU B CA 1
ATOM 9947 C C . LEU C 1 299 ? 37.761 101.405 220.147 1.00 18.08 299 LEU B C 1
ATOM 9948 O O . LEU C 1 299 ? 37.902 101.901 219.027 1.00 20.25 299 LEU B O 1
ATOM 9964 N N . ARG C 1 300 ? 36.634 101.510 220.851 1.00 19.17 300 ARG B N 1
ATOM 9965 C CA . ARG C 1 300 ? 35.479 102.260 220.345 1.00 22.97 300 ARG B CA 1
ATOM 9966 C C . ARG C 1 300 ? 35.060 101.762 218.964 1.00 22.03 300 ARG B C 1
ATOM 9967 O O . ARG C 1 300 ? 35.023 102.518 217.975 1.00 24.49 300 ARG B O 1
ATOM 9971 N N . LEU C 1 301 ? 34.770 100.468 218.920 1.00 17.83 301 LEU B N 1
ATOM 9972 C CA . LEU C 1 301 ? 34.375 99.780 217.705 1.00 17.26 301 LEU B CA 1
ATOM 9973 C C . LEU C 1 301 ? 32.995 99.166 217.858 1.00 18.82 301 LEU B C 1
ATOM 9974 O O . LEU C 1 301 ? 32.607 98.794 218.964 1.00 17.20 301 LEU B O 1
ATOM 9990 N N . PRO C 1 302 ? 32.266 99.013 216.740 1.00 16.72 302 PRO B N 1
ATOM 9991 C CA . PRO C 1 302 ? 31.005 98.270 216.788 1.00 18.06 302 PRO B CA 1
ATOM 9992 C C . PRO C 1 302 ? 31.164 96.916 217.457 1.00 19.07 302 PRO B C 1
ATOM 9993 O O . PRO C 1 302 ? 32.129 96.197 217.186 1.00 20.42 302 PRO B O 1
ATOM 10004 N N . GLY C 1 303 ? 30.243 96.583 218.350 1.00 19.91 303 GLY B N 1
ATOM 10005 C CA . GLY C 1 303 ? 30.288 95.301 219.017 1.00 20.07 303 GLY B CA 1
ATOM 10006 C C . GLY C 1 303 ? 31.187 95.266 220.240 1.00 17.30 303 GLY B C 1
ATOM 10007 O O . GLY C 1 303 ? 31.129 94.310 221.009 1.00 17.66 303 GLY B O 1
ATOM 10011 N N . HIS C 1 304 ? 32.012 96.290 220.432 1.00 15.36 304 HIS B N 1
ATOM 10012 C CA . HIS C 1 304 ? 32.935 96.309 221.570 1.00 15.21 304 HIS B CA 1
ATOM 10013 C C . HIS C 1 304 ? 32.225 96.943 222.748 1.00 16.56 304 HIS B C 1
ATOM 10014 O O . HIS C 1 304 ? 32.520 98.070 223.156 1.00 17.42 304 HIS B O 1
ATOM 10029 N N . VAL C 1 305 ? 31.268 96.193 223.281 1.00 17.80 305 VAL B N 1
ATOM 10030 C CA . VAL C 1 305 ? 30.416 96.678 224.356 1.00 17.84 305 VAL B CA 1
ATOM 10031 C C . VAL C 1 305 ? 30.274 95.603 225.428 1.00 15.11 305 VAL B C 1
ATOM 10032 O O . VAL C 1 305 ? 30.470 94.414 225.157 1.00 14.48 305 VAL B O 1
ATOM 10045 N N . ASP C 1 306 ? 29.941 96.025 226.639 1.00 15.58 306 ASP B N 1
ATOM 10046 C CA . ASP C 1 306 ? 29.765 95.086 227.743 1.00 15.41 306 ASP B CA 1
ATOM 10047 C C . ASP C 1 306 ? 28.473 94.296 227.609 1.00 17.18 306 ASP B C 1
ATOM 10048 O O . ASP C 1 306 ? 27.518 94.716 226.955 1.00 18.04 306 ASP B O 1
ATOM 10057 N N . ILE C 1 307 ? 28.470 93.127 228.234 1.00 14.67 307 ILE B N 1
ATOM 10058 C CA . ILE C 1 307 ? 27.308 92.265 228.273 1.00 14.40 307 ILE B CA 1
ATOM 10059 C C . ILE C 1 307 ? 26.222 92.850 229.157 1.00 15.20 307 ILE B C 1
ATOM 10060 O O . ILE C 1 307 ? 26.501 93.311 230.270 1.00 15.36 307 ILE B O 1
ATOM 10076 N N . THR C 1 308 ? 24.981 92.802 228.673 1.00 14.09 308 THR B N 1
ATOM 10077 C CA . THR C 1 308 ? 23.819 93.249 229.446 1.00 14.80 308 THR B CA 1
ATOM 10078 C C . THR C 1 308 ? 22.765 92.165 229.655 1.00 17.34 308 THR B C 1
ATOM 10079 O O . THR C 1 308 ? 21.661 92.449 230.119 1.00 17.78 308 THR B O 1
ATOM 10090 N N . ASP C 1 309 ? 23.118 90.923 229.340 1.00 17.18 309 ASP B N 1
ATOM 10091 C CA . ASP C 1 309 ? 22.241 89.786 229.554 1.00 17.79 309 ASP B CA 1
ATOM 10092 C C . ASP C 1 309 ? 22.091 89.566 231.076 1.00 19.60 309 ASP B C 1
ATOM 10093 O O . ASP C 1 309 ? 23.091 89.458 231.779 1.00 17.46 309 ASP B O 1
ATOM 10102 N N . PRO C 1 310 ? 20.852 89.542 231.594 1.00 19.84 310 PRO B N 1
ATOM 10103 C CA . PRO C 1 310 ? 20.709 89.332 233.043 1.00 19.00 310 PRO B CA 1
ATOM 10104 C C . PRO C 1 310 ? 21.337 88.034 233.545 1.00 17.79 310 PRO B C 1
ATOM 10105 O O . PRO C 1 310 ? 21.788 87.986 234.694 1.00 17.78 310 PRO B O 1
ATOM 10116 N N . ASP C 1 311 ? 21.380 86.995 232.715 1.00 16.95 311 ASP B N 1
ATOM 10117 C CA . ASP C 1 311 ? 21.963 85.733 233.165 1.00 18.81 311 ASP B CA 1
ATOM 10118 C C . ASP C 1 311 ? 23.470 85.885 233.385 1.00 16.87 311 ASP B C 1
ATOM 10119 O O . ASP C 1 311 ? 24.081 85.054 234.068 1.00 15.68 311 ASP B O 1
ATOM 10128 N N . TRP C 1 312 ? 24.065 86.931 232.803 1.00 18.66 312 TRP B N 1
ATOM 10129 C CA . TRP C 1 312 ? 25.473 87.258 233.054 1.00 18.28 312 TRP B CA 1
ATOM 10130 C C . TRP C 1 312 ? 25.570 88.277 234.169 1.00 16.49 312 TRP B C 1
ATOM 10131 O O . TRP C 1 312 ? 26.335 88.104 235.121 1.00 16.05 312 TRP B O 1
ATOM 10152 N N . LEU C 1 313 ? 24.776 89.336 234.062 1.00 14.28 313 LEU B N 1
ATOM 10153 C CA . LEU C 1 313 ? 24.822 90.408 235.056 1.00 13.80 313 LEU B CA 1
ATOM 10154 C C . LEU C 1 313 ? 24.688 89.901 236.477 1.00 14.44 313 LEU B C 1
ATOM 10155 O O . LEU C 1 313 ? 25.374 90.374 237.387 1.00 16.11 313 LEU B O 1
ATOM 10171 N N . ASN C 1 314 ? 23.768 88.963 236.663 1.00 12.79 314 ASN B N 1
ATOM 10172 C CA . ASN C 1 314 ? 23.420 88.504 237.987 1.00 14.15 314 ASN B CA 1
ATOM 10173 C C . ASN C 1 314 ? 24.149 87.242 238.409 1.00 15.04 314 ASN B C 1
ATOM 10174 O O . ASN C 1 314 ? 23.832 86.669 239.451 1.00 15.86 314 ASN B O 1
ATOM 10185 N N . ALA C 1 315 ? 25.134 86.810 237.622 1.00 17.25 315 ALA B N 1
ATOM 10186 C CA . ALA C 1 315 ? 25.963 85.690 238.047 1.00 16.18 315 ALA B CA 1
ATOM 10187 C C . ALA C 1 315 ? 26.828 86.183 239.192 1.00 15.38 315 ALA B C 1
ATOM 10188 O O . ALA C 1 315 ? 27.219 87.360 239.222 1.00 13.48 315 ALA B O 1
ATOM 10195 N N . SER C 1 316 ? 27.126 85.300 240.137 1.00 13.03 316 SER B N 1
ATOM 10196 C CA . SER C 1 316 ? 27.867 85.722 241.321 1.00 12.85 316 SER B CA 1
ATOM 10197 C C . SER C 1 316 ? 28.806 84.660 241.862 1.00 13.09 316 SER B C 1
ATOM 10198 O O . SER C 1 316 ? 28.629 83.446 241.616 1.00 13.58 316 SER B O 1
ATOM 10206 N N . TYR C 1 317 ? 29.800 85.151 242.599 1.00 12.05 317 TYR B N 1
ATOM 10207 C CA . TYR C 1 317 ? 30.834 84.342 243.223 1.00 10.36 317 TYR B CA 1
ATOM 10208 C C . TYR C 1 317 ? 30.981 84.797 244.659 1.00 10.23 317 TYR B C 1
ATOM 10209 O O . TYR C 1 317 ? 30.504 85.873 245.032 1.00 12.56 317 TYR B O 1
ATOM 10227 N N . VAL C 1 318 ? 31.675 83.993 245.453 1.00 10.77 318 VAL B N 1
ATOM 10228 C CA . VAL C 1 318 ? 31.958 84.363 246.841 1.00 10.46 318 VAL B CA 1
ATOM 10229 C C . VAL C 1 318 ? 33.450 84.330 247.100 1.00 9.78 318 VAL B C 1
ATOM 10230 O O . VAL C 1 318 ? 34.127 83.365 246.738 1.00 11.30 318 VAL B O 1
ATOM 10243 N N . PHE C 1 319 ? 33.952 85.376 247.757 1.00 10.48 319 PHE B N 1
ATOM 10244 C CA . PHE C 1 319 ? 35.361 85.482 248.111 1.00 9.54 319 PHE B CA 1
ATOM 10245 C C . PHE C 1 319 ? 35.507 85.983 249.531 1.00 11.36 319 PHE B C 1
ATOM 10246 O O . PHE C 1 319 ? 34.700 86.792 249.997 1.00 11.71 319 PHE B O 1
ATOM 10263 N N . TYR C 1 320 ? 36.589 85.580 250.184 1.00 9.55 320 TYR B N 1
ATOM 10264 C CA . TYR C 1 320 ? 37.031 86.272 251.384 1.00 10.32 320 TYR B CA 1
ATOM 10265 C C . TYR C 1 320 ? 37.722 87.592 251.013 1.00 10.98 320 TYR B C 1
ATOM 10266 O O . TYR C 1 320 ? 38.444 87.660 250.014 1.00 10.95 320 TYR B O 1
ATOM 10284 N N . ASP C 1 321 ? 37.506 88.642 251.803 1.00 10.46 321 ASP B N 1
ATOM 10285 C CA . ASP C 1 321 ? 38.208 89.912 251.588 1.00 11.29 321 ASP B CA 1
ATOM 10286 C C . ASP C 1 321 ? 39.325 90.140 252.626 1.00 11.72 321 ASP B C 1
ATOM 10287 O O . ASP C 1 321 ? 39.662 89.236 253.396 1.00 12.14 321 ASP B O 1
ATOM 10296 N N . GLU C 1 322 ? 39.891 91.347 252.646 1.00 13.08 322 GLU B N 1
ATOM 10297 C CA . GLU C 1 322 ? 41.061 91.626 253.467 1.00 13.45 322 GLU B CA 1
ATOM 10298 C C . GLU C 1 322 ? 40.728 91.607 254.955 1.00 14.11 322 GLU B C 1
ATOM 10299 O O . GLU C 1 322 ? 41.624 91.534 255.794 1.00 17.27 322 GLU B O 1
ATOM 10311 N N . ASN C 1 323 ? 39.439 91.655 255.280 1.00 12.95 323 ASN B N 1
ATOM 10312 C CA . ASN C 1 323 ? 38.997 91.571 256.670 1.00 13.34 323 ASN B CA 1
ATOM 10313 C C . ASN C 1 323 ? 38.501 90.189 257.047 1.00 13.94 323 ASN B C 1
ATOM 10314 O O . ASN C 1 323 ? 37.901 89.999 258.114 1.00 15.72 323 ASN B O 1
ATOM 10325 N N . LYS C 1 324 ? 38.789 89.223 256.184 1.00 12.32 324 LYS B N 1
ATOM 10326 C CA . LYS C 1 324 ? 38.279 87.860 256.281 1.00 11.96 324 LYS B CA 1
ATOM 10327 C C . LYS C 1 324 ? 36.766 87.803 256.345 1.00 11.99 324 LYS B C 1
ATOM 10328 O O . LYS C 1 324 ? 36.204 86.868 256.888 1.00 13.10 324 LYS B O 1
ATOM 10347 N N . ASP C 1 325 ? 36.093 88.791 255.771 1.00 11.96 325 ASP B N 1
ATOM 10348 C CA . ASP C 1 325 ? 34.652 88.691 255.615 1.00 12.63 325 ASP B CA 1
ATOM 10349 C C . ASP C 1 325 ? 34.371 87.924 254.337 1.00 12.44 325 ASP B C 1
ATOM 10350 O O . ASP C 1 325 ? 35.206 87.906 253.436 1.00 12.69 325 ASP B O 1
ATOM 10359 N N . LEU C 1 326 ? 33.196 87.315 254.265 1.00 12.07 326 LEU B N 1
ATOM 10360 C CA . LEU C 1 326 ? 32.742 86.647 253.053 1.00 14.42 326 LEU B CA 1
ATOM 10361 C C . LEU C 1 326 ? 31.876 87.600 252.269 1.00 15.50 326 LEU B C 1
ATOM 10362 O O . LEU C 1 326 ? 30.915 88.139 252.807 1.00 15.59 326 LEU B O 1
ATOM 10378 N N . VAL C 1 327 ? 32.208 87.784 250.995 1.00 11.08 327 VAL B N 1
ATOM 10379 C CA . VAL C 1 327 ? 31.544 88.768 250.155 1.00 12.79 327 VAL B CA 1
ATOM 10380 C C . VAL C 1 327 ? 31.034 88.074 248.921 1.00 10.96 327 VAL B C 1
ATOM 10381 O O . VAL C 1 327 ? 31.783 87.334 248.273 1.00 11.14 327 VAL B O 1
ATOM 10394 N N . ARG C 1 328 ? 29.757 88.281 248.613 1.00 13.10 328 ARG B N 1
ATOM 10395 C CA . ARG C 1 328 ? 29.186 87.830 247.340 1.00 12.96 328 ARG B CA 1
ATOM 10396 C C . ARG C 1 328 ? 29.259 88.991 246.358 1.00 12.97 328 ARG B C 1
ATOM 10397 O O . ARG C 1 328 ? 28.869 90.118 246.679 1.00 13.08 328 ARG B O 1
ATOM 10418 N N . VAL C 1 329 ? 29.791 88.704 245.172 1.00 12.26 329 VAL B N 1
ATOM 10419 C CA . VAL C 1 329 ? 29.982 89.717 244.143 1.00 11.75 329 VAL B CA 1
ATOM 10420 C C . VAL C 1 329 ? 29.311 89.271 242.852 1.00 12.55 329 VAL B C 1
ATOM 10421 O O . VAL C 1 329 ? 29.285 88.081 242.545 1.00 12.95 329 VAL B O 1
ATOM 10434 N N . TYR C 1 330 ? 28.793 90.244 242.113 1.00 11.98 330 TYR B N 1
ATOM 10435 C CA . TYR C 1 330 ? 28.047 90.001 240.894 1.00 11.72 330 TYR B CA 1
ATOM 10436 C C . TYR C 1 330 ? 28.789 90.563 239.684 1.00 11.70 330 TYR B C 1
ATOM 10437 O O . TYR C 1 330 ? 29.464 91.582 239.789 1.00 12.40 330 TYR B O 1
ATOM 10455 N N . ASN C 1 331 ? 28.667 89.894 238.543 1.00 13.38 331 ASN B N 1
ATOM 10456 C CA . ASN C 1 331 ? 29.336 90.341 237.325 1.00 12.07 331 ASN B CA 1
ATOM 10457 C C . ASN C 1 331 ? 29.021 91.799 237.015 1.00 13.16 331 ASN B C 1
ATOM 10458 O O . ASN C 1 331 ? 29.891 92.560 236.612 1.00 14.84 331 ASN B O 1
ATOM 10469 N N . LYS C 1 332 ? 27.763 92.185 237.197 1.00 12.39 332 LYS B N 1
ATOM 10470 C CA . LYS C 1 332 ? 27.328 93.537 236.856 1.00 15.18 332 LYS B CA 1
ATOM 10471 C C . LYS C 1 332 ? 28.139 94.631 237.516 1.00 15.86 332 LYS B C 1
ATOM 10472 O O . LYS C 1 332 ? 28.279 95.714 236.963 1.00 16.19 332 LYS B O 1
ATOM 10491 N N . ASP C 1 333 ? 28.667 94.360 238.702 1.00 14.76 333 ASP B N 1
ATOM 10492 C CA . ASP C 1 333 ? 29.276 95.410 239.486 1.00 14.25 333 ASP B CA 1
ATOM 10493 C C . ASP C 1 333 ? 30.765 95.591 239.211 1.00 16.13 333 ASP B C 1
ATOM 10494 O O . ASP C 1 333 ? 31.395 96.456 239.817 1.00 15.68 333 ASP B O 1
ATOM 10503 N N . CYS C 1 334 ? 31.327 94.806 238.295 1.00 14.91 334 CYS B N 1
ATOM 10504 C CA . CYS C 1 334 ? 32.757 94.932 238.009 1.00 13.13 334 CYS B CA 1
ATOM 10505 C C . CYS C 1 334 ? 33.055 95.540 236.634 1.00 14.13 334 CYS B C 1
ATOM 10506 O O . CYS C 1 334 ? 34.218 95.627 236.243 1.00 14.95 334 CYS B O 1
ATOM 10514 N N . VAL C 1 335 ? 32.031 96.010 235.930 1.00 13.30 335 VAL B N 1
ATOM 10515 C CA . VAL C 1 335 ? 32.231 96.504 234.557 1.00 15.07 335 VAL B CA 1
ATOM 10516 C C . VAL C 1 335 ? 32.905 97.875 234.501 1.00 15.73 335 VAL B C 1
ATOM 10517 O O . VAL C 1 335 ? 33.523 98.223 233.487 1.00 16.34 335 VAL B O 1
ATOM 10530 N N . ASN C 1 336 ? 32.791 98.644 235.581 1.00 16.90 336 ASN B N 1
ATOM 10531 C CA . ASN C 1 336 ? 33.314 100.006 235.636 1.00 17.11 336 ASN B CA 1
ATOM 10532 C C . ASN C 1 336 ? 34.525 100.063 236.559 1.00 14.75 336 ASN B C 1
ATOM 10533 O O . ASN C 1 336 ? 34.397 99.909 237.771 1.00 15.90 336 ASN B O 1
ATOM 10544 N N . LEU C 1 337 ? 35.704 100.274 235.984 1.00 16.36 337 LEU B N 1
ATOM 10545 C CA . LEU C 1 337 ? 36.909 100.283 236.788 1.00 15.02 337 LEU B CA 1
ATOM 10546 C C . LEU C 1 337 ? 36.965 101.474 237.750 1.00 16.52 337 LEU B C 1
ATOM 10547 O O . LEU C 1 337 ? 37.558 101.359 238.815 1.00 15.24 337 LEU B O 1
ATOM 10563 N N . ASP C 1 338 ? 36.382 102.619 237.386 1.00 16.22 338 ASP B N 1
ATOM 10564 C CA . ASP C 1 338 ? 36.393 103.758 238.308 1.00 17.73 338 ASP B CA 1
ATOM 10565 C C . ASP C 1 338 ? 35.727 103.405 239.633 1.00 17.84 338 ASP B C 1
ATOM 10566 O O . ASP C 1 338 ? 36.202 103.797 240.703 1.00 18.49 338 ASP B O 1
ATOM 10575 N N . LYS C 1 339 ? 34.624 102.667 239.565 1.00 16.73 339 LYS B N 1
ATOM 10576 C CA . LYS C 1 339 ? 33.908 102.270 240.763 1.00 17.40 339 LYS B CA 1
ATOM 10577 C C . LYS C 1 339 ? 34.656 101.241 241.619 1.00 15.63 339 LYS B C 1
ATOM 10578 O O . LYS C 1 339 ? 34.371 101.122 242.808 1.00 16.03 339 LYS B O 1
ATOM 10597 N N . LEU C 1 340 ? 35.568 100.480 241.017 1.00 16.46 340 LEU B N 1
ATOM 10598 C CA . LEU C 1 340 ? 36.385 99.524 241.762 1.00 16.31 340 LEU B CA 1
ATOM 10599 C C . LEU C 1 340 ? 37.699 100.161 242.242 1.00 14.79 340 LEU B C 1
ATOM 10600 O O . LEU C 1 340 ? 38.515 99.520 242.905 1.00 14.95 340 LEU B O 1
ATOM 10616 N N . LYS C 1 341 ? 37.883 101.430 241.897 1.00 13.53 341 LYS B N 1
ATOM 10617 C CA . LYS C 1 341 ? 38.998 102.236 242.371 1.00 13.39 341 LYS B CA 1
ATOM 10618 C C . LYS C 1 341 ? 40.360 101.677 241.985 1.00 13.66 341 LYS B C 1
ATOM 10619 O O . LYS C 1 341 ? 41.292 101.708 242.772 1.00 14.15 341 LYS B O 1
ATOM 10638 N N . TYR C 1 342 ? 40.489 101.178 240.758 1.00 14.20 342 TYR B N 1
ATOM 10639 C CA . TYR C 1 342 ? 41.808 100.869 240.240 1.00 12.82 342 TYR B CA 1
ATOM 10640 C C . TYR C 1 342 ? 41.812 101.069 238.741 1.00 12.65 342 TYR B C 1
ATOM 10641 O O . TYR C 1 342 ? 40.759 101.154 238.102 1.00 12.62 342 TYR B O 1
ATOM 10659 N N . ASN C 1 343 ? 43.008 101.203 238.195 1.00 13.22 343 ASN B N 1
ATOM 10660 C CA . ASN C 1 343 ? 43.169 101.231 236.763 1.00 14.33 343 ASN B CA 1
ATOM 10661 C C . ASN C 1 343 ? 44.601 100.823 236.472 1.00 12.79 343 ASN B C 1
ATOM 10662 O O . ASN C 1 343 ? 45.270 100.230 237.326 1.00 13.47 343 ASN B O 1
ATOM 10673 N N . PHE C 1 344 ? 45.070 101.129 235.273 1.00 11.35 344 PHE B N 1
ATOM 10674 C CA . PHE C 1 344 ? 46.390 100.722 234.818 1.00 11.25 344 PHE B CA 1
ATOM 10675 C C . PHE C 1 344 ? 47.136 101.934 234.317 1.00 13.46 344 PHE B C 1
ATOM 10676 O O . PHE C 1 344 ? 46.551 102.778 233.625 1.00 15.45 344 PHE B O 1
ATOM 10693 N N . ILE C 1 345 ? 48.421 102.023 234.645 1.00 14.23 345 ILE B N 1
ATOM 10694 C CA . ILE C 1 345 ? 49.262 103.091 234.113 1.00 15.59 345 ILE B CA 1
ATOM 10695 C C . ILE C 1 345 ? 49.506 102.831 232.635 1.00 15.74 345 ILE B C 1
ATOM 10696 O O . ILE C 1 345 ? 50.013 101.771 232.277 1.00 17.66 345 ILE B O 1
ATOM 10712 N N . GLU C 1 346 ? 49.154 103.796 231.795 1.00 15.27 346 GLU B N 1
ATOM 10713 C CA . GLU C 1 346 ? 49.318 103.662 230.350 1.00 14.96 346 GLU B CA 1
ATOM 10714 C C . GLU C 1 346 ? 50.359 104.628 229.819 1.00 18.62 346 GLU B C 1
ATOM 10715 O O . GLU C 1 346 ? 50.694 105.612 230.471 1.00 22.57 346 GLU B O 1
ATOM 10727 N N . ASN C 1 347 ? 50.855 104.359 228.620 1.00 20.15 347 ASN B N 1
ATOM 10728 C CA . ASN C 1 347 ? 51.665 105.357 227.928 1.00 23.62 347 ASN B CA 1
ATOM 10729 C C . ASN C 1 347 ? 50.814 106.590 227.641 1.00 26.20 347 ASN B C 1
ATOM 10730 O O . ASN C 1 347 ? 51.249 107.716 227.893 1.00 32.34 347 ASN B O 1
ATOM 10741 N N . GLY D 2 2 ? 45.532 82.515 207.735 1.00 75.84 439 GLY F N 1
ATOM 10742 C CA . GLY D 2 2 ? 44.420 83.050 206.972 1.00 73.47 439 GLY F CA 1
ATOM 10743 C C . GLY D 2 2 ? 44.860 83.677 205.664 1.00 66.14 439 GLY F C 1
ATOM 10744 O O . GLY D 2 2 ? 45.857 83.266 205.072 1.00 72.72 439 GLY F O 1
ATOM 10745 N N . VAL D 2 3 ? 44.108 84.677 205.213 1.00 44.28 440 VAL F N 1
ATOM 10746 C CA . VAL D 2 3 ? 44.405 85.375 203.964 1.00 33.48 440 VAL F CA 1
ATOM 10747 C C . VAL D 2 3 ? 45.791 86.007 203.990 1.00 25.79 440 VAL F C 1
ATOM 10748 O O . VAL D 2 3 ? 46.440 86.170 202.948 1.00 23.54 440 VAL F O 1
ATOM 10752 N N . PHE D 2 4 ? 46.248 86.368 205.185 1.00 22.59 441 PHE F N 1
ATOM 10753 C CA . PHE D 2 4 ? 47.552 87.014 205.321 1.00 21.94 441 PHE F CA 1
ATOM 10754 C C . PHE D 2 4 ? 48.465 86.212 206.231 1.00 21.49 441 PHE F C 1
ATOM 10755 O O . PHE D 2 4 ? 48.002 85.597 207.195 1.00 21.27 441 PHE F O 1
ATOM 10763 N N . THR D 2 5 ? 49.758 86.226 205.923 1.00 21.35 442 THR F N 1
ATOM 10764 C CA . THR D 2 5 ? 50.753 85.627 206.796 1.00 20.84 442 THR F CA 1
ATOM 10765 C C . THR D 2 5 ? 50.939 86.535 208.000 1.00 20.00 442 THR F C 1
ATOM 10766 O O . THR D 2 5 ? 50.629 87.728 207.939 1.00 19.82 442 THR F O 1
ATOM 10777 N N . THR D 2 6 ? 51.429 85.970 209.096 1.00 19.50 443 THR F N 1
ATOM 10778 C CA . THR D 2 6 ? 51.759 86.787 210.261 1.00 18.67 443 THR F CA 1
ATOM 10779 C C . THR D 2 6 ? 53.157 86.411 210.701 1.00 18.24 443 THR F C 1
ATOM 10780 O O . THR D 2 6 ? 53.662 85.347 210.328 1.00 18.56 443 THR F O 1
ATOM 10791 N N . PRO D 2 7 ? 53.794 87.280 211.502 1.00 17.50 444 PRO F N 1
ATOM 10792 C CA . PRO D 2 7 ? 55.139 86.999 212.009 1.00 17.02 444 PRO F CA 1
ATOM 10793 C C . PRO D 2 7 ? 55.188 85.758 212.895 1.00 16.88 444 PRO F C 1
ATOM 10794 O O . PRO D 2 7 ? 56.293 85.340 213.256 1.00 16.80 444 PRO F O 1
ATOM 10805 N N . CYS D 2 8 ? 54.032 85.186 213.242 1.00 17.26 445 CYS F N 1
ATOM 10806 C CA . CYS D 2 8 ? 53.996 83.930 213.987 1.00 18.96 445 CYS F CA 1
ATOM 10807 C C . CYS D 2 8 ? 54.182 82.694 213.093 1.00 21.66 445 CYS F C 1
ATOM 10808 O O . CYS D 2 8 ? 54.550 81.618 213.572 1.00 22.24 445 CYS F O 1
ATOM 10813 N N . ASP D 2 9 ? 53.924 82.839 211.796 1.00 19.66 446 ASP F N 1
ATOM 10814 C CA . ASP D 2 9 ? 53.916 81.677 210.895 1.00 23.98 446 ASP F CA 1
ATOM 10815 C C . ASP D 2 9 ? 55.310 81.129 210.604 1.00 25.29 446 ASP F C 1
ATOM 10816 O O . ASP D 2 9 ? 56.263 81.888 210.443 1.00 21.61 446 ASP F O 1
ATOM 10825 N N . PRO D 2 10 ? 55.437 79.797 210.534 1.00 32.74 447 PRO F N 1
ATOM 10826 C CA . PRO D 2 10 ? 56.758 79.203 210.294 1.00 37.94 447 PRO F CA 1
ATOM 10827 C C . PRO D 2 10 ? 57.340 79.573 208.932 1.00 40.31 447 PRO F C 1
ATOM 10828 O O . PRO D 2 10 ? 58.557 79.511 208.773 1.00 41.81 447 PRO F O 1
ATOM 10839 N N . GLU D 2 11 ? 56.497 79.969 207.979 1.00 43.25 448 GLU F N 1
ATOM 10840 C CA . GLU D 2 11 ? 56.975 80.299 206.633 1.00 46.59 448 GLU F CA 1
ATOM 10841 C C . GLU D 2 11 ? 57.363 81.772 206.496 1.00 45.31 448 GLU F C 1
ATOM 10842 O O . GLU D 2 11 ? 57.883 82.203 205.464 1.00 46.50 448 GLU F O 1
ATOM 10844 N N . TYR D 2 12 ? 57.094 82.546 207.537 1.00 39.74 449 TYR F N 1
ATOM 10845 C CA . TYR D 2 12 ? 57.511 83.939 207.580 1.00 36.46 449 TYR F CA 1
ATOM 10846 C C . TYR D 2 12 ? 59.036 84.001 207.618 1.00 46.10 449 TYR F C 1
ATOM 10847 O O . TYR D 2 12 ? 59.645 84.897 207.043 1.00 38.83 449 TYR F O 1
ATOM 10856 N N . ALA D 2 13 ? 59.639 83.032 208.305 1.00 69.21 450 ALA F N 1
ATOM 10857 C CA . ALA D 2 13 ? 61.091 82.871 208.337 1.00 85.18 450 ALA F CA 1
ATOM 10858 C C . ALA D 2 13 ? 61.807 84.124 208.829 1.00 90.96 450 ALA F C 1
ATOM 10859 O O . ALA D 2 13 ? 61.182 85.053 209.336 1.00 93.99 450 ALA F O 1
ATOM 10861 N N . ALA E 1 1 ? -23.278 87.575 194.198 1.00 20.01 1 ALA C N 1
ATOM 10862 C CA . ALA E 1 1 ? -22.981 87.200 192.818 1.00 20.08 1 ALA C CA 1
ATOM 10863 C C . ALA E 1 1 ? -21.526 86.765 192.696 1.00 18.59 1 ALA C C 1
ATOM 10864 O O . ALA E 1 1 ? -20.650 87.303 193.368 1.00 14.70 1 ALA C O 1
ATOM 10866 N N . PRO E 1 2 ? -21.264 85.777 191.835 1.00 17.28 2 PRO C N 1
ATOM 10867 C CA . PRO E 1 2 ? -19.899 85.273 191.674 1.00 15.49 2 PRO C CA 1
ATOM 10868 C C . PRO E 1 2 ? -18.977 86.189 190.881 1.00 13.78 2 PRO C C 1
ATOM 10869 O O . PRO E 1 2 ? -19.405 86.856 189.932 1.00 14.02 2 PRO C O 1
ATOM 10880 N N . ILE E 1 3 ? -17.703 86.170 191.259 1.00 12.62 3 ILE C N 1
ATOM 10881 C CA . ILE E 1 3 ? -16.660 86.817 190.487 1.00 11.56 3 ILE C CA 1
ATOM 10882 C C . ILE E 1 3 ? -16.590 86.126 189.129 1.00 12.50 3 ILE C C 1
ATOM 10883 O O . ILE E 1 3 ? -16.506 84.906 189.045 1.00 14.07 3 ILE C O 1
ATOM 10899 N N . THR E 1 4 ? -16.631 86.935 188.083 1.00 9.24 4 THR C N 1
ATOM 10900 C CA . THR E 1 4 ? -16.702 86.476 186.717 1.00 12.51 4 THR C CA 1
ATOM 10901 C C . THR E 1 4 ? -15.709 87.256 185.879 1.00 11.50 4 THR C C 1
ATOM 10902 O O . THR E 1 4 ? -15.868 88.467 185.736 1.00 12.92 4 THR C O 1
ATOM 10913 N N . ALA E 1 5 ? -14.692 86.591 185.333 1.00 12.36 5 ALA C N 1
ATOM 10914 C CA . ALA E 1 5 ? -13.766 87.276 184.438 1.00 12.44 5 ALA C CA 1
ATOM 10915 C C . ALA E 1 5 ? -14.525 87.824 183.245 1.00 12.24 5 ALA C C 1
ATOM 10916 O O . ALA E 1 5 ? -15.436 87.171 182.742 1.00 14.01 5 ALA C O 1
ATOM 10923 N N . PRO E 1 6 ? -14.143 89.018 182.776 1.00 11.07 6 PRO C N 1
ATOM 10924 C CA . PRO E 1 6 ? -14.760 89.590 181.573 1.00 12.96 6 PRO C CA 1
ATOM 10925 C C . PRO E 1 6 ? -14.216 88.933 180.311 1.00 13.24 6 PRO C C 1
ATOM 10926 O O . PRO E 1 6 ? -13.415 87.981 180.399 1.00 13.17 6 PRO C O 1
ATOM 10937 N N . ASP E 1 7 ? -14.611 89.439 179.151 1.00 14.55 7 ASP C N 1
ATOM 10938 C CA . ASP E 1 7 ? -13.910 89.090 177.928 1.00 15.30 7 ASP C CA 1
ATOM 10939 C C . ASP E 1 7 ? -12.501 89.646 178.011 1.00 13.29 7 ASP C C 1
ATOM 10940 O O . ASP E 1 7 ? -12.266 90.805 177.681 1.00 15.08 7 ASP C O 1
ATOM 10949 N N . ILE E 1 8 ? -11.561 88.807 178.425 1.00 14.13 8 ILE C N 1
ATOM 10950 C CA . ILE E 1 8 ? -10.209 89.263 178.728 1.00 12.57 8 ILE C CA 1
ATOM 10951 C C . ILE E 1 8 ? -9.484 89.800 177.504 1.00 12.95 8 ILE C C 1
ATOM 10952 O O . ILE E 1 8 ? -8.469 90.481 177.628 1.00 13.68 8 ILE C O 1
ATOM 10968 N N . THR E 1 9 ? -10.018 89.528 176.322 1.00 14.30 9 THR C N 1
ATOM 10969 C CA . THR E 1 9 ? -9.398 90.043 175.112 1.00 14.91 9 THR C CA 1
ATOM 10970 C C . THR E 1 9 ? -9.944 91.431 174.742 1.00 17.54 9 THR C C 1
ATOM 10971 O O . THR E 1 9 ? -9.390 92.081 173.864 1.00 19.92 9 THR C O 1
ATOM 10982 N N A SER E 1 10 ? -11.020 91.859 175.402 0.42 18.17 10 SER C N 1
ATOM 10983 N N B SER E 1 10 ? -11.016 91.868 175.405 0.58 18.00 10 SER C N 1
ATOM 10984 C CA A SER E 1 10 ? -11.659 93.146 175.112 0.42 19.96 10 SER C CA 1
ATOM 10985 C CA B SER E 1 10 ? -11.650 93.160 175.105 0.58 19.94 10 SER C CA 1
ATOM 10986 C C A SER E 1 10 ? -11.492 94.168 176.236 0.42 19.76 10 SER C C 1
ATOM 10987 C C B SER E 1 10 ? -11.552 94.179 176.237 0.58 19.83 10 SER C C 1
ATOM 10988 O O A SER E 1 10 ? -11.308 95.361 175.979 0.42 20.29 10 SER C O 1
ATOM 10989 O O B SER E 1 10 ? -11.490 95.387 175.987 0.58 20.25 10 SER C O 1
ATOM 11004 N N . ILE E 1 11 ? -11.567 93.695 177.477 1.00 15.89 11 ILE C N 1
ATOM 11005 C CA . ILE E 1 11 ? -11.468 94.563 178.648 1.00 16.69 11 ILE C CA 1
ATOM 11006 C C . ILE E 1 11 ? -10.288 94.092 179.472 1.00 14.32 11 ILE C C 1
ATOM 11007 O O . ILE E 1 11 ? -10.333 93.052 180.139 1.00 16.56 11 ILE C O 1
ATOM 11023 N N . CYS E 1 12 ? -9.207 94.843 179.345 1.00 13.87 12 CYS C N 1
ATOM 11024 C CA . CYS E 1 12 ? -7.958 94.558 180.040 1.00 13.59 12 CYS C CA 1
ATOM 11025 C C . CYS E 1 12 ? -7.082 95.816 180.063 1.00 13.91 12 CYS C C 1
ATOM 11026 O O . CYS E 1 12 ? -7.077 96.590 179.098 1.00 14.39 12 CYS C O 1
ATOM 11033 N N . LYS E 1 13 ? -6.351 96.016 181.163 1.00 12.04 13 LYS C N 1
ATOM 11034 C CA . LYS E 1 13 ? -5.423 97.136 181.283 1.00 10.87 13 LYS C CA 1
ATOM 11035 C C . LYS E 1 13 ? -4.108 96.639 181.850 1.00 11.86 13 LYS C C 1
ATOM 11036 O O . LYS E 1 13 ? -4.052 95.589 182.513 1.00 10.53 13 LYS C O 1
ATOM 11055 N N . ASP E 1 14 ? -3.043 97.385 181.582 1.00 13.38 14 ASP C N 1
ATOM 11056 C CA . ASP E 1 14 ? -1.734 97.039 182.111 1.00 12.46 14 ASP C CA 1
ATOM 11057 C C . ASP E 1 14 ? -1.815 96.864 183.621 1.00 12.01 14 ASP C C 1
ATOM 11058 O O . ASP E 1 14 ? -2.549 97.588 184.292 1.00 12.28 14 ASP C O 1
ATOM 11067 N N . ALA E 1 15 ? -1.046 95.908 184.135 1.00 12.47 15 ALA C N 1
ATOM 11068 C CA . ALA E 1 15 ? -1.014 95.622 185.573 1.00 12.50 15 ALA C CA 1
ATOM 11069 C C . ALA E 1 15 ? -0.393 96.770 186.350 1.00 14.75 15 ALA C C 1
ATOM 11070 O O . ALA E 1 15 ? 0.668 97.258 185.997 1.00 17.25 15 ALA C O 1
ATOM 11077 N N . SER E 1 16 ? -1.054 97.206 187.416 1.00 13.85 16 SER C N 1
ATOM 11078 C CA . SER E 1 16 ? -0.580 98.365 188.163 1.00 16.10 16 SER C CA 1
ATOM 11079 C C . SER E 1 16 ? -0.797 98.220 189.655 1.00 14.63 16 SER C C 1
ATOM 11080 O O . SER E 1 16 ? -0.511 99.143 190.413 1.00 17.01 16 SER C O 1
ATOM 11088 N N A SER E 1 17 ? -1.272 97.051 190.071 0.57 12.18 17 SER C N 1
ATOM 11089 N N B SER E 1 17 ? -1.271 97.052 190.078 0.43 12.32 17 SER C N 1
ATOM 11090 C CA A SER E 1 17 ? -1.514 96.769 191.479 0.57 12.43 17 SER C CA 1
ATOM 11091 C CA B SER E 1 17 ? -1.550 96.789 191.487 0.43 12.56 17 SER C CA 1
ATOM 11092 C C A SER E 1 17 ? -0.494 95.819 192.068 0.57 11.89 17 SER C C 1
ATOM 11093 C C B SER E 1 17 ? -0.573 95.789 192.096 0.43 11.91 17 SER C C 1
ATOM 11094 O O A SER E 1 17 ? -0.035 94.884 191.412 0.57 11.46 17 SER C O 1
ATOM 11095 O O B SER E 1 17 ? -0.230 94.781 191.479 0.43 11.41 17 SER C O 1
ATOM 11104 N N . GLY E 1 18 ? -0.138 96.066 193.325 1.00 12.13 18 GLY C N 1
ATOM 11105 C CA . GLY E 1 18 ? 0.674 95.124 194.058 1.00 11.94 18 GLY C CA 1
ATOM 11106 C C . GLY E 1 18 ? 2.093 94.973 193.565 1.00 13.07 18 GLY C C 1
ATOM 11107 O O . GLY E 1 18 ? 2.707 93.925 193.745 1.00 12.72 18 GLY C O 1
ATOM 11111 N N . ILE E 1 19 ? 2.610 96.021 192.936 1.00 13.54 19 ILE C N 1
ATOM 11112 C CA . ILE E 1 19 ? 3.993 96.057 192.500 1.00 13.69 19 ILE C CA 1
ATOM 11113 C C . ILE E 1 19 ? 4.618 97.348 193.014 1.00 12.18 19 ILE C C 1
ATOM 11114 O O . ILE E 1 19 ? 4.299 98.441 192.525 1.00 12.26 19 ILE C O 1
ATOM 11130 N N . GLY E 1 20 ? 5.518 97.217 193.990 1.00 12.60 20 GLY C N 1
ATOM 11131 C CA . GLY E 1 20 ? 5.973 98.353 194.767 1.00 13.97 20 GLY C CA 1
ATOM 11132 C C . GLY E 1 20 ? 6.837 99.309 193.974 1.00 14.81 20 GLY C C 1
ATOM 11133 O O . GLY E 1 20 ? 6.755 100.514 194.167 1.00 16.29 20 GLY C O 1
ATOM 11137 N N . ASN E 1 21 ? 7.675 98.765 193.095 1.00 11.33 21 ASN C N 1
ATOM 11138 C CA . ASN E 1 21 ? 8.587 99.558 192.272 1.00 11.50 21 ASN C CA 1
ATOM 11139 C C . ASN E 1 21 ? 8.354 99.247 190.805 1.00 12.28 21 ASN C C 1
ATOM 11140 O O . ASN E 1 21 ? 8.984 98.356 190.242 1.00 12.35 21 ASN C O 1
ATOM 11151 N N . GLN E 1 22 ? 7.445 99.989 190.201 1.00 13.93 22 GLN C N 1
ATOM 11152 C CA . GLN E 1 22 ? 7.046 99.708 188.836 1.00 15.56 22 GLN C CA 1
ATOM 11153 C C . GLN E 1 22 ? 7.971 100.399 187.856 1.00 16.32 22 GLN C C 1
ATOM 11154 O O . GLN E 1 22 ? 8.176 99.909 186.738 1.00 17.21 22 GLN C O 1
ATOM 11168 N N . GLU E 1 23 ? 8.553 101.524 188.256 1.00 15.39 23 GLU C N 1
ATOM 11169 C CA . GLU E 1 23 ? 9.432 102.231 187.337 1.00 17.18 23 GLU C CA 1
ATOM 11170 C C . GLU E 1 23 ? 10.697 101.391 187.141 1.00 18.35 23 GLU C C 1
ATOM 11171 O O . GLU E 1 23 ? 11.298 101.415 186.073 1.00 20.71 23 GLU C O 1
ATOM 11183 N N . GLY E 1 24 ? 11.066 100.618 188.163 1.00 18.47 24 GLY C N 1
ATOM 11184 C CA . GLY E 1 24 ? 12.267 99.800 188.124 1.00 17.44 24 GLY C CA 1
ATOM 11185 C C . GLY E 1 24 ? 12.018 98.334 187.786 1.00 15.41 24 GLY C C 1
ATOM 11186 O O . GLY E 1 24 ? 12.956 97.549 187.665 1.00 16.27 24 GLY C O 1
ATOM 11190 N N . ALA E 1 25 ? 10.756 97.979 187.594 1.00 14.95 25 ALA C N 1
ATOM 11191 C CA . ALA E 1 25 ? 10.358 96.581 187.388 1.00 13.55 25 ALA C CA 1
ATOM 11192 C C . ALA E 1 25 ? 11.125 95.917 186.239 1.00 16.41 25 ALA C C 1
ATOM 11193 O O . ALA E 1 25 ? 11.225 96.476 185.148 1.00 17.23 25 ALA C O 1
ATOM 11200 N N . ILE E 1 26 ? 11.651 94.721 186.467 1.00 13.93 26 ILE C N 1
ATOM 11201 C CA . ILE E 1 26 ? 12.450 94.083 185.421 1.00 15.77 26 ILE C CA 1
ATOM 11202 C C . ILE E 1 26 ? 11.621 93.262 184.432 1.00 15.81 26 ILE C C 1
ATOM 11203 O O . ILE E 1 26 ? 12.149 92.864 183.400 1.00 17.25 26 ILE C O 1
ATOM 11219 N N . ARG E 1 27 ? 10.349 93.003 184.739 1.00 13.09 27 ARG C N 1
ATOM 11220 C CA . ARG E 1 27 ? 9.458 92.330 183.789 1.00 13.49 27 ARG C CA 1
ATOM 11221 C C . ARG E 1 27 ? 8.386 93.316 183.343 1.00 12.94 27 ARG C C 1
ATOM 11222 O O . ARG E 1 27 ? 8.183 94.357 183.986 1.00 12.74 27 ARG C O 1
ATOM 11243 N N . THR E 1 28 ? 7.704 93.004 182.241 1.00 11.90 28 THR C N 1
ATOM 11244 C CA . THR E 1 28 ? 6.690 93.903 181.722 1.00 11.93 28 THR C CA 1
ATOM 11245 C C . THR E 1 28 ? 5.454 93.894 182.616 1.00 11.94 28 THR C C 1
ATOM 11246 O O . THR E 1 28 ? 5.204 92.907 183.337 1.00 12.35 28 THR C O 1
ATOM 11257 N N . ARG E 1 29 ? 4.711 95.001 182.582 1.00 13.40 29 ARG C N 1
ATOM 11258 C CA . ARG E 1 29 ? 3.382 95.060 183.181 1.00 14.36 29 ARG C CA 1
ATOM 11259 C C . ARG E 1 29 ? 2.306 95.036 182.103 1.00 11.61 29 ARG C C 1
ATOM 11260 O O . ARG E 1 29 ? 1.111 95.154 182.399 1.00 11.99 29 ARG C O 1
ATOM 11281 N N . LYS E 1 30 ? 2.715 94.850 180.853 1.00 12.61 30 LYS C N 1
ATOM 11282 C CA . LYS E 1 30 ? 1.741 94.767 179.780 1.00 12.73 30 LYS C CA 1
ATOM 11283 C C . LYS E 1 30 ? 1.278 93.333 179.663 1.00 11.95 30 LYS C C 1
ATOM 11284 O O . LYS E 1 30 ? 1.674 92.603 178.743 1.00 12.40 30 LYS C O 1
ATOM 11303 N N . CYS E 1 31 ? 0.425 92.923 180.601 1.00 8.89 31 CYS C N 1
ATOM 11304 C CA . CYS E 1 31 ? 0.131 91.514 180.783 1.00 9.09 31 CYS C CA 1
ATOM 11305 C C . CYS E 1 31 ? -1.166 91.032 180.123 1.00 10.10 31 CYS C C 1
ATOM 11306 O O . CYS E 1 31 ? -1.576 89.893 180.325 1.00 11.45 31 CYS C O 1
ATOM 11313 N N . CYS E 1 32 ? -1.811 91.878 179.326 1.00 11.20 32 CYS C N 1
ATOM 11314 C CA . CYS E 1 32 ? -3.079 91.500 178.726 1.00 11.11 32 CYS C CA 1
ATOM 11315 C C . CYS E 1 32 ? -2.867 90.460 177.640 1.00 11.44 32 CYS C C 1
ATOM 11316 O O . CYS E 1 32 ? -1.862 90.505 176.917 1.00 14.72 32 CYS C O 1
ATOM 11323 N N . PRO E 1 33 ? -3.823 89.537 177.503 1.00 10.66 33 PRO C N 1
ATOM 11324 C CA . PRO E 1 33 ? -3.672 88.441 176.547 1.00 11.07 33 PRO C CA 1
ATOM 11325 C C . PRO E 1 33 ? -3.941 88.913 175.113 1.00 12.38 33 PRO C C 1
ATOM 11326 O O . PRO E 1 33 ? -4.572 89.952 174.890 1.00 12.44 33 PRO C O 1
ATOM 11337 N N . PRO E 1 34 ? -3.464 88.148 174.133 1.00 12.55 34 PRO C N 1
ATOM 11338 C CA . PRO E 1 34 ? -3.624 88.565 172.733 1.00 15.69 34 PRO C CA 1
ATOM 11339 C C . PRO E 1 34 ? -5.056 88.411 172.236 1.00 13.60 34 PRO C C 1
ATOM 11340 O O . PRO E 1 34 ? -5.818 87.652 172.818 1.00 12.59 34 PRO C O 1
ATOM 11351 N N . SER E 1 35 ? -5.397 89.138 171.173 1.00 16.02 35 SER C N 1
ATOM 11352 C CA . SER E 1 35 ? -6.682 89.031 170.505 1.00 18.92 35 SER C CA 1
ATOM 11353 C C . SER E 1 35 ? -6.490 88.261 169.211 1.00 17.81 35 SER C C 1
ATOM 11354 O O . SER E 1 35 ? -5.626 88.610 168.406 1.00 16.35 35 SER C O 1
ATOM 11362 N N . LEU E 1 36 ? -7.291 87.222 169.023 1.00 15.44 36 LEU C N 1
ATOM 11363 C CA . LEU E 1 36 ? -7.175 86.367 167.849 1.00 16.39 36 LEU C CA 1
ATOM 11364 C C . LEU E 1 36 ? -8.519 86.107 167.194 1.00 16.00 36 LEU C C 1
ATOM 11365 O O . LEU E 1 36 ? -8.658 85.161 166.423 1.00 16.20 36 LEU C O 1
ATOM 11381 N N . GLY E 1 37 ? -9.505 86.931 167.519 1.00 16.20 37 GLY C N 1
ATOM 11382 C CA . GLY E 1 37 ? -10.813 86.839 166.899 1.00 17.15 37 GLY C CA 1
ATOM 11383 C C . GLY E 1 37 ? -11.644 85.660 167.380 1.00 17.42 37 GLY C C 1
ATOM 11384 O O . GLY E 1 37 ? -12.579 85.261 166.701 1.00 21.29 37 GLY C O 1
ATOM 11388 N N . LYS E 1 38 ? -11.308 85.096 168.541 1.00 16.12 38 LYS C N 1
ATOM 11389 C CA . LYS E 1 38 ? -12.020 83.937 169.062 1.00 17.44 38 LYS C CA 1
ATOM 11390 C C . LYS E 1 38 ? -13.242 84.319 169.879 1.00 17.17 38 LYS C C 1
ATOM 11391 O O . LYS E 1 38 ? -13.284 85.374 170.511 1.00 20.19 38 LYS C O 1
ATOM 11410 N N . LYS E 1 39 ? -14.229 83.440 169.896 1.00 16.83 39 LYS C N 1
ATOM 11411 C CA . LYS E 1 39 ? -15.360 83.640 170.786 1.00 21.57 39 LYS C CA 1
ATOM 11412 C C . LYS E 1 39 ? -15.115 82.792 172.029 1.00 18.37 39 LYS C C 1
ATOM 11413 O O . LYS E 1 39 ? -14.571 81.694 171.943 1.00 17.93 39 LYS C O 1
ATOM 11432 N N . ILE E 1 40 ? -15.497 83.312 173.187 1.00 16.34 40 ILE C N 1
ATOM 11433 C CA . ILE E 1 40 ? -15.354 82.567 174.430 1.00 17.38 40 ILE C CA 1
ATOM 11434 C C . ILE E 1 40 ? -16.385 81.457 174.487 1.00 20.97 40 ILE C C 1
ATOM 11435 O O . ILE E 1 40 ? -17.579 81.709 174.294 1.00 21.82 40 ILE C O 1
ATOM 11451 N N . LYS E 1 41 ? -15.921 80.235 174.743 1.00 19.23 41 LYS C N 1
ATOM 11452 C CA . LYS E 1 41 ? -16.802 79.079 174.855 1.00 19.80 41 LYS C CA 1
ATOM 11453 C C . LYS E 1 41 ? -16.672 78.440 176.224 1.00 19.74 41 LYS C C 1
ATOM 11454 O O . LYS E 1 41 ? -15.615 78.499 176.834 1.00 16.28 41 LYS C O 1
ATOM 11458 N N . ASP E 1 42 ? -17.739 77.811 176.699 1.00 22.27 42 ASP C N 1
ATOM 11459 C CA . ASP E 1 42 ? -17.673 77.095 177.966 1.00 24.25 42 ASP C CA 1
ATOM 11460 C C . ASP E 1 42 ? -16.778 75.866 177.877 1.00 21.13 42 ASP C C 1
ATOM 11461 O O . ASP E 1 42 ? -16.699 75.166 176.853 1.00 20.08 42 ASP C O 1
ATOM 11470 N N . PHE E 1 43 ? -16.098 75.638 178.984 1.00 18.55 43 PHE C N 1
ATOM 11471 C CA . PHE E 1 43 ? -15.376 74.415 179.248 1.00 18.60 43 PHE C CA 1
ATOM 11472 C C . PHE E 1 43 ? -16.247 73.187 179.024 1.00 19.23 43 PHE C C 1
ATOM 11473 O O . PHE E 1 43 ? -17.447 73.196 179.302 1.00 20.50 43 PHE C O 1
ATOM 11490 N N . GLN E 1 44 ? -15.631 72.149 178.473 1.00 20.48 44 GLN C N 1
ATOM 11491 C CA . GLN E 1 44 ? -16.212 70.811 178.416 1.00 24.86 44 GLN C CA 1
ATOM 11492 C C . GLN E 1 44 ? -15.214 69.841 179.036 1.00 21.95 44 GLN C C 1
ATOM 11493 O O . GLN E 1 44 ? -14.018 69.991 178.842 1.00 18.10 44 GLN C O 1
ATOM 11507 N N . PHE E 1 45 ? -15.685 68.852 179.790 1.00 22.36 45 PHE C N 1
ATOM 11508 C CA . PHE E 1 45 ? -14.754 67.926 180.415 1.00 21.05 45 PHE C CA 1
ATOM 11509 C C . PHE E 1 45 ? -13.913 67.199 179.359 1.00 21.10 45 PHE C C 1
ATOM 11510 O O . PHE E 1 45 ? -14.410 66.841 178.287 1.00 21.05 45 PHE C O 1
ATOM 11527 N N . PRO E 1 46 ? -12.613 67.034 179.644 1.00 19.23 46 PRO C N 1
ATOM 11528 C CA . PRO E 1 46 ? -11.673 66.530 178.644 1.00 19.91 46 PRO C CA 1
ATOM 11529 C C . PRO E 1 46 ? -11.854 65.050 178.396 1.00 22.91 46 PRO C C 1
ATOM 11530 O O . PRO E 1 46 ? -12.276 64.314 179.285 1.00 21.96 46 PRO C O 1
ATOM 11541 N N . ASN E 1 47 ? -11.533 64.626 177.183 1.00 24.11 47 ASN C N 1
ATOM 11542 C CA . ASN E 1 47 ? -11.746 63.242 176.774 1.00 28.15 47 ASN C CA 1
ATOM 11543 C C . ASN E 1 47 ? -10.468 62.415 176.790 1.00 27.10 47 ASN C C 1
ATOM 11544 O O . ASN E 1 47 ? -10.409 61.370 176.150 1.00 26.51 47 ASN C O 1
ATOM 11555 N N . ASP E 1 48 ? -9.449 62.882 177.510 1.00 28.41 48 ASP C N 1
ATOM 11556 C CA . ASP E 1 48 ? -8.178 62.164 177.594 1.00 28.66 48 ASP C CA 1
ATOM 11557 C C . ASP E 1 48 ? -8.392 60.696 177.919 1.00 31.10 48 ASP C C 1
ATOM 11558 O O . ASP E 1 48 ? -9.155 60.359 178.819 1.00 32.66 48 ASP C O 1
ATOM 11567 N N . LYS E 1 49 ? -7.713 59.832 177.174 1.00 27.86 49 LYS C N 1
ATOM 11568 C CA . LYS E 1 49 ? -7.800 58.395 177.394 1.00 29.17 49 LYS C CA 1
ATOM 11569 C C . LYS E 1 49 ? -7.157 57.976 178.714 1.00 30.20 49 LYS C C 1
ATOM 11570 O O . LYS E 1 49 ? -7.606 57.031 179.367 1.00 31.68 49 LYS C O 1
ATOM 11574 N N . LYS E 1 50 ? -6.100 58.685 179.098 1.00 29.71 50 LYS C N 1
ATOM 11575 C CA . LYS E 1 50 ? -5.330 58.355 180.290 1.00 27.97 50 LYS C CA 1
ATOM 11576 C C . LYS E 1 50 ? -5.274 59.550 181.234 1.00 24.75 50 LYS C C 1
ATOM 11577 O O . LYS E 1 50 ? -5.383 60.693 180.795 1.00 23.98 50 LYS C O 1
ATOM 11581 N N . VAL E 1 51 ? -5.096 59.280 182.520 1.00 23.67 51 VAL C N 1
ATOM 11582 C CA . VAL E 1 51 ? -4.875 60.337 183.499 1.00 20.48 51 VAL C CA 1
ATOM 11583 C C . VAL E 1 51 ? -3.392 60.729 183.510 1.00 20.56 51 VAL C C 1
ATOM 11584 O O . VAL E 1 51 ? -2.519 59.864 183.626 1.00 22.42 51 VAL C O 1
ATOM 11597 N N . ARG E 1 52 ? -3.127 62.028 183.384 1.00 20.29 52 ARG C N 1
ATOM 11598 C CA . ARG E 1 52 ? -1.781 62.590 183.472 1.00 20.45 52 ARG C CA 1
ATOM 11599 C C . ARG E 1 52 ? -1.270 62.470 184.898 1.00 20.53 52 ARG C C 1
ATOM 11600 O O . ARG E 1 52 ? -1.919 62.951 185.824 1.00 21.48 52 ARG C O 1
ATOM 11621 N N . MET E 1 53 ? -0.116 61.835 185.077 1.00 18.80 53 MET C N 1
ATOM 11622 C CA . MET E 1 53 ? 0.416 61.596 186.414 1.00 20.07 53 MET C CA 1
ATOM 11623 C C . MET E 1 53 ? 1.589 62.529 186.706 1.00 19.28 53 MET C C 1
ATOM 11624 O O . MET E 1 53 ? 2.711 62.334 186.217 1.00 15.86 53 MET C O 1
ATOM 11638 N N . ARG E 1 54 ? 1.315 63.557 187.501 1.00 18.37 54 ARG C N 1
ATOM 11639 C CA . ARG E 1 54 ? 2.344 64.520 187.832 1.00 16.56 54 ARG C CA 1
ATOM 11640 C C . ARG E 1 54 ? 3.365 63.861 188.735 1.00 18.71 54 ARG C C 1
ATOM 11641 O O . ARG E 1 54 ? 3.010 63.047 189.597 1.00 19.38 54 ARG C O 1
ATOM 11662 N N . TRP E 1 55 ? 4.633 64.192 188.515 1.00 17.09 55 TRP C N 1
ATOM 11663 C CA . TRP E 1 55 ? 5.741 63.430 189.095 1.00 18.59 55 TRP C CA 1
ATOM 11664 C C . TRP E 1 55 ? 6.595 64.287 190.016 1.00 19.02 55 TRP C C 1
ATOM 11665 O O . TRP E 1 55 ? 6.821 65.457 189.737 1.00 16.08 55 TRP C O 1
ATOM 11686 N N . PRO E 1 56 ? 7.084 63.702 191.123 1.00 17.78 56 PRO C N 1
ATOM 11687 C CA . PRO E 1 56 ? 7.903 64.514 192.023 1.00 17.78 56 PRO C CA 1
ATOM 11688 C C . PRO E 1 56 ? 9.159 64.982 191.327 1.00 16.42 56 PRO C C 1
ATOM 11689 O O . PRO E 1 56 ? 9.837 64.159 190.724 1.00 18.41 56 PRO C O 1
ATOM 11700 N N . ALA E 1 57 ? 9.483 66.264 191.451 1.00 16.02 57 ALA C N 1
ATOM 11701 C CA . ALA E 1 57 ? 10.544 66.873 190.649 1.00 16.51 57 ALA C CA 1
ATOM 11702 C C . ALA E 1 57 ? 11.930 66.331 190.960 1.00 21.54 57 ALA C C 1
ATOM 11703 O O . ALA E 1 57 ? 12.868 66.550 190.189 1.00 23.73 57 ALA C O 1
ATOM 11710 N N . HIS E 1 58 ? 12.062 65.634 192.086 1.00 20.00 58 HIS C N 1
ATOM 11711 C CA . HIS E 1 58 ? 13.341 65.068 192.481 1.00 23.42 58 HIS C CA 1
ATOM 11712 C C . HIS E 1 58 ? 13.449 63.595 192.079 1.00 27.61 58 HIS C C 1
ATOM 11713 O O . HIS E 1 58 ? 14.483 62.970 192.304 1.00 30.40 58 HIS C O 1
ATOM 11728 N N . LYS E 1 59 ? 12.388 63.045 191.490 1.00 26.65 59 LYS C N 1
ATOM 11729 C CA . LYS E 1 59 ? 12.358 61.618 191.147 1.00 29.14 59 LYS C CA 1
ATOM 11730 C C . LYS E 1 59 ? 11.880 61.336 189.724 1.00 25.78 59 LYS C C 1
ATOM 11731 O O . LYS E 1 59 ? 11.328 60.276 189.454 1.00 26.73 59 LYS C O 1
ATOM 11735 N N . GLY E 1 60 ? 12.083 62.277 188.814 1.00 21.40 60 GLY C N 1
ATOM 11736 C CA . GLY E 1 60 ? 11.579 62.118 187.460 1.00 20.55 60 GLY C CA 1
ATOM 11737 C C . GLY E 1 60 ? 12.398 61.090 186.708 1.00 22.60 60 GLY C C 1
ATOM 11738 O O . GLY E 1 60 ? 13.598 60.940 186.942 1.00 22.39 60 GLY C O 1
ATOM 11742 N N . THR E 1 61 ? 11.739 60.365 185.815 1.00 20.74 61 THR C N 1
ATOM 11743 C CA . THR E 1 61 ? 12.436 59.497 184.887 1.00 22.95 61 THR C CA 1
ATOM 11744 C C . THR E 1 61 ? 13.119 60.349 183.832 1.00 23.92 61 THR C C 1
ATOM 11745 O O . THR E 1 61 ? 12.852 61.549 183.725 1.00 20.78 61 THR C O 1
ATOM 11756 N N . LYS E 1 62 ? 13.968 59.720 183.030 1.00 26.82 62 LYS C N 1
ATOM 11757 C CA . LYS E 1 62 ? 14.598 60.395 181.908 1.00 32.26 62 LYS C CA 1
ATOM 11758 C C . LYS E 1 62 ? 13.559 61.003 180.972 1.00 26.80 62 LYS C C 1
ATOM 11759 O O . LYS E 1 62 ? 13.706 62.144 180.531 1.00 25.16 62 LYS C O 1
ATOM 11778 N N . LYS E 1 63 ? 12.511 60.247 180.659 1.00 26.64 63 LYS C N 1
ATOM 11779 C CA . LYS E 1 63 ? 11.525 60.719 179.690 1.00 27.42 63 LYS C CA 1
ATOM 11780 C C . LYS E 1 63 ? 10.730 61.869 180.293 1.00 23.40 63 LYS C C 1
ATOM 11781 O O . LYS E 1 63 ? 10.382 62.818 179.607 1.00 21.93 63 LYS C O 1
ATOM 11800 N N . GLN E 1 64 ? 10.456 61.787 181.585 1.00 23.04 64 GLN C N 1
ATOM 11801 C CA . GLN E 1 64 ? 9.697 62.838 182.238 1.00 23.14 64 GLN C CA 1
ATOM 11802 C C . GLN E 1 64 ? 10.471 64.151 182.235 1.00 22.14 64 GLN C C 1
ATOM 11803 O O . GLN E 1 64 ? 9.922 65.195 181.886 1.00 20.90 64 GLN C O 1
ATOM 11817 N N . VAL E 1 65 ? 11.739 64.095 182.633 1.00 20.51 65 VAL C N 1
ATOM 11818 C CA . VAL E 1 65 ? 12.570 65.286 182.681 1.00 19.85 65 VAL C CA 1
ATOM 11819 C C . VAL E 1 65 ? 12.840 65.829 181.280 1.00 20.99 65 VAL C C 1
ATOM 11820 O O . VAL E 1 65 ? 12.695 67.030 181.031 1.00 19.74 65 VAL C O 1
ATOM 11833 N N . ASP E 1 66 ? 13.250 64.952 180.362 1.00 20.02 66 ASP C N 1
ATOM 11834 C CA . ASP E 1 66 ? 13.518 65.394 179.000 1.00 21.68 66 ASP C CA 1
ATOM 11835 C C . ASP E 1 66 ? 12.287 66.023 178.338 1.00 19.95 66 ASP C C 1
ATOM 11836 O O . ASP E 1 66 ? 12.401 67.043 177.649 1.00 20.46 66 ASP C O 1
ATOM 11845 N N . ASP E 1 67 ? 11.115 65.423 178.518 1.00 20.28 67 ASP C N 1
ATOM 11846 C CA . ASP E 1 67 ? 9.909 65.947 177.890 1.00 18.28 67 ASP C CA 1
ATOM 11847 C C . ASP E 1 67 ? 9.559 67.325 178.475 1.00 16.77 67 ASP C C 1
ATOM 11848 O O . ASP E 1 67 ? 9.200 68.250 177.750 1.00 16.04 67 ASP C O 1
ATOM 11857 N N . TYR E 1 68 ? 9.653 67.442 179.795 1.00 19.93 68 TYR C N 1
ATOM 11858 C CA . TYR E 1 68 ? 9.388 68.703 180.465 1.00 19.16 68 TYR C CA 1
ATOM 11859 C C . TYR E 1 68 ? 10.360 69.770 179.962 1.00 20.05 68 TYR C C 1
ATOM 11860 O O . TYR E 1 68 ? 9.948 70.858 179.560 1.00 17.20 68 TYR C O 1
ATOM 11878 N N . ARG E 1 69 ? 11.645 69.447 179.948 1.00 19.46 69 ARG C N 1
ATOM 11879 C CA . ARG E 1 69 ? 12.648 70.400 179.492 1.00 19.86 69 ARG C CA 1
ATOM 11880 C C . ARG E 1 69 ? 12.415 70.811 178.032 1.00 17.98 69 ARG C C 1
ATOM 11881 O O . ARG E 1 69 ? 12.513 71.993 177.689 1.00 17.15 69 ARG C O 1
ATOM 11902 N N . ARG E 1 70 ? 12.094 69.847 177.177 1.00 16.45 70 ARG C N 1
ATOM 11903 C CA . ARG E 1 70 ? 11.857 70.136 175.761 1.00 19.15 70 ARG C CA 1
ATOM 11904 C C . ARG E 1 70 ? 10.591 70.968 175.559 1.00 17.19 70 ARG C C 1
ATOM 11905 O O . ARG E 1 70 ? 10.546 71.847 174.687 1.00 17.01 70 ARG C O 1
ATOM 11926 N N . ALA E 1 71 ? 9.566 70.702 176.360 1.00 17.99 71 ALA C N 1
ATOM 11927 C CA . ALA E 1 71 ? 8.317 71.449 176.250 1.00 17.82 71 ALA C CA 1
ATOM 11928 C C . ALA E 1 71 ? 8.532 72.909 176.660 1.00 16.99 71 ALA C C 1
ATOM 11929 O O . ALA E 1 71 ? 8.053 73.823 175.990 1.00 15.31 71 ALA C O 1
ATOM 11936 N N . ILE E 1 72 ? 9.275 73.123 177.745 1.00 16.15 72 ILE C N 1
ATOM 11937 C CA . ILE E 1 72 ? 9.601 74.482 178.175 1.00 17.64 72 ILE C CA 1
ATOM 11938 C C . ILE E 1 72 ? 10.450 75.178 177.101 1.00 16.72 72 ILE C C 1
ATOM 11939 O O . ILE E 1 72 ? 10.204 76.338 176.797 1.00 14.28 72 ILE C O 1
ATOM 11955 N N . ALA E 1 73 ? 11.415 74.466 176.507 1.00 17.25 73 ALA C N 1
ATOM 11956 C CA . ALA E 1 73 ? 12.205 75.015 175.397 1.00 16.62 73 ALA C CA 1
ATOM 11957 C C . ALA E 1 73 ? 11.302 75.457 174.255 1.00 16.68 73 ALA C C 1
ATOM 11958 O O . ALA E 1 73 ? 11.458 76.560 173.742 1.00 16.91 73 ALA C O 1
ATOM 11965 N N . ALA E 1 74 ? 10.339 74.619 173.884 1.00 17.64 74 ALA C N 1
ATOM 11966 C CA . ALA E 1 74 ? 9.413 74.943 172.798 1.00 19.65 74 ALA C CA 1
ATOM 11967 C C . ALA E 1 74 ? 8.582 76.165 173.163 1.00 17.61 74 ALA C C 1
ATOM 11968 O O . ALA E 1 74 ? 8.343 77.037 172.333 1.00 16.62 74 ALA C O 1
ATOM 11975 N N . MET E 1 75 ? 8.142 76.219 174.418 1.00 17.98 75 MET C N 1
ATOM 11976 C CA . MET E 1 75 ? 7.338 77.335 174.889 1.00 15.12 75 MET C CA 1
ATOM 11977 C C . MET E 1 75 ? 8.130 78.638 174.859 1.00 14.20 75 MET C C 1
ATOM 11978 O O . MET E 1 75 ? 7.600 79.684 174.501 1.00 16.01 75 MET C O 1
ATOM 11992 N N . ARG E 1 76 ? 9.407 78.565 175.228 1.00 15.88 76 ARG C N 1
ATOM 11993 C CA . ARG E 1 76 ? 10.287 79.726 175.209 1.00 16.87 76 ARG C CA 1
ATOM 11994 C C . ARG E 1 76 ? 10.584 80.196 173.783 1.00 16.73 76 ARG C C 1
ATOM 11995 O O . ARG E 1 76 ? 10.860 81.369 173.560 1.00 16.23 76 ARG C O 1
ATOM 12016 N N . ALA E 1 77 ? 10.505 79.282 172.828 1.00 17.12 77 ALA C N 1
ATOM 12017 C CA . ALA E 1 77 ? 10.880 79.586 171.447 1.00 19.04 77 ALA C CA 1
ATOM 12018 C C . ALA E 1 77 ? 9.729 80.230 170.670 1.00 18.46 77 ALA C C 1
ATOM 12019 O O . ALA E 1 77 ? 9.918 80.761 169.564 1.00 18.35 77 ALA C O 1
ATOM 12026 N N . LEU E 1 78 ? 8.531 80.188 171.239 1.00 17.86 78 LEU C N 1
ATOM 12027 C CA . LEU E 1 78 ? 7.362 80.765 170.577 1.00 17.22 78 LEU C CA 1
ATOM 12028 C C . LEU E 1 78 ? 7.441 82.278 170.587 1.00 16.98 78 LEU C C 1
ATOM 12029 O O . LEU E 1 78 ? 8.000 82.864 171.522 1.00 17.41 78 LEU C O 1
ATOM 12045 N N . PRO E 1 79 ? 6.876 82.926 169.559 1.00 18.86 79 PRO C N 1
ATOM 12046 C CA . PRO E 1 79 ? 6.757 84.383 169.622 1.00 19.12 79 PRO C CA 1
ATOM 12047 C C . PRO E 1 79 ? 6.010 84.801 170.869 1.00 15.30 79 PRO C C 1
ATOM 12048 O O . PRO E 1 79 ? 5.062 84.113 171.263 1.00 15.84 79 PRO C O 1
ATOM 12059 N N . ASP E 1 80 ? 6.407 85.921 171.463 1.00 15.32 80 ASP C N 1
ATOM 12060 C CA . ASP E 1 80 ? 5.852 86.348 172.737 1.00 16.44 80 ASP C CA 1
ATOM 12061 C C . ASP E 1 80 ? 4.331 86.460 172.684 1.00 14.26 80 ASP C C 1
ATOM 12062 O O . ASP E 1 80 ? 3.658 86.063 173.631 1.00 15.06 80 ASP C O 1
ATOM 12071 N N . ASP E 1 81 ? 3.774 87.010 171.603 1.00 13.88 81 ASP C N 1
ATOM 12072 C CA . ASP E 1 81 ? 2.341 87.258 171.612 1.00 15.75 81 ASP C CA 1
ATOM 12073 C C . ASP E 1 81 ? 1.511 86.023 171.244 1.00 14.46 81 ASP C C 1
ATOM 12074 O O . ASP E 1 81 ? 0.288 86.084 171.256 1.00 14.64 81 ASP C O 1
ATOM 12083 N N . ASP E 1 82 ? 2.160 84.888 170.981 1.00 13.39 82 ASP C N 1
ATOM 12084 C CA . ASP E 1 82 ? 1.446 83.610 170.941 1.00 12.76 82 ASP C CA 1
ATOM 12085 C C . ASP E 1 82 ? 0.903 83.322 172.358 1.00 11.01 82 ASP C C 1
ATOM 12086 O O . ASP E 1 82 ? 1.668 83.380 173.305 1.00 12.93 82 ASP C O 1
ATOM 12095 N N . PRO E 1 83 ? -0.414 83.048 172.505 1.00 10.50 83 PRO C N 1
ATOM 12096 C CA . PRO E 1 83 ? -0.927 82.891 173.888 1.00 10.97 83 PRO C CA 1
ATOM 12097 C C . PRO E 1 83 ? -0.356 81.695 174.654 1.00 10.99 83 PRO C C 1
ATOM 12098 O O . PRO E 1 83 ? -0.564 81.578 175.876 1.00 9.86 83 PRO C O 1
ATOM 12109 N N . ARG E 1 84 ? 0.325 80.803 173.940 1.00 12.58 84 ARG C N 1
ATOM 12110 C CA . ARG E 1 84 ? 0.925 79.611 174.514 1.00 12.80 84 ARG C CA 1
ATOM 12111 C C . ARG E 1 84 ? 2.382 79.832 174.908 1.00 11.42 84 ARG C C 1
ATOM 12112 O O . ARG E 1 84 ? 3.022 78.950 175.457 1.00 13.67 84 ARG C O 1
ATOM 12133 N N . SER E 1 85 ? 2.904 81.007 174.603 1.00 11.39 85 SER C N 1
ATOM 12134 C CA . SER E 1 85 ? 4.325 81.273 174.761 1.00 11.92 85 SER C CA 1
ATOM 12135 C C . SER E 1 85 ? 4.737 81.397 176.201 1.00 8.99 85 SER C C 1
ATOM 12136 O O . SER E 1 85 ? 3.895 81.586 177.071 1.00 10.52 85 SER C O 1
ATOM 12144 N N . PHE E 1 86 ? 6.040 81.350 176.434 1.00 11.44 86 PHE C N 1
ATOM 12145 C CA . PHE E 1 86 ? 6.580 81.448 177.791 1.00 12.65 86 PHE C CA 1
ATOM 12146 C C . PHE E 1 86 ? 6.134 82.753 178.467 1.00 12.50 86 PHE C C 1
ATOM 12147 O O . PHE E 1 86 ? 5.683 82.766 179.636 1.00 11.78 86 PHE C O 1
ATOM 12164 N N . VAL E 1 87 ? 6.271 83.849 177.727 1.00 11.74 87 VAL C N 1
ATOM 12165 C CA . VAL E 1 87 ? 5.887 85.167 178.203 1.00 12.96 87 VAL C CA 1
ATOM 12166 C C . VAL E 1 87 ? 4.377 85.255 178.392 1.00 11.44 87 VAL C C 1
ATOM 12167 O O . VAL E 1 87 ? 3.922 85.728 179.411 1.00 12.02 87 VAL C O 1
ATOM 12180 N N . SER E 1 88 ? 3.594 84.753 177.438 1.00 10.54 88 SER C N 1
ATOM 12181 C CA . SER E 1 88 ? 2.148 84.828 177.580 1.00 9.78 88 SER C CA 1
ATOM 12182 C C . SER E 1 88 ? 1.659 84.063 178.798 1.00 8.59 88 SER C C 1
ATOM 12183 O O . SER E 1 88 ? 0.758 84.529 179.510 1.00 10.22 88 SER C O 1
ATOM 12191 N N . GLN E 1 89 ? 2.258 82.905 179.062 1.00 10.23 89 GLN C N 1
ATOM 12192 C CA . GLN E 1 89 ? 1.798 82.101 180.178 1.00 9.84 89 GLN C CA 1
ATOM 12193 C C . GLN E 1 89 ? 2.142 82.798 181.497 1.00 10.69 89 GLN C C 1
ATOM 12194 O O . GLN E 1 89 ? 1.334 82.776 182.439 1.00 11.23 89 GLN C O 1
ATOM 12208 N N . ALA E 1 90 ? 3.319 83.426 181.565 1.00 12.14 90 ALA C N 1
ATOM 12209 C CA . ALA E 1 90 ? 3.686 84.235 182.750 1.00 9.33 90 ALA C CA 1
ATOM 12210 C C . ALA E 1 90 ? 2.718 85.395 182.929 1.00 10.81 90 ALA C C 1
ATOM 12211 O O . ALA E 1 90 ? 2.318 85.755 184.045 1.00 10.58 90 ALA C O 1
ATOM 12218 N N . LYS E 1 91 ? 2.348 86.016 181.817 1.00 10.21 91 LYS C N 1
ATOM 12219 C CA . LYS E 1 91 ? 1.507 87.204 181.886 1.00 10.58 91 LYS C CA 1
ATOM 12220 C C . LYS E 1 91 ? 0.130 86.922 182.463 1.00 10.98 91 LYS C C 1
ATOM 12221 O O . LYS E 1 91 ? -0.497 87.808 183.033 1.00 11.86 91 LYS C O 1
ATOM 12240 N N . ILE E 1 92 ? -0.351 85.693 182.290 1.00 10.40 92 ILE C N 1
ATOM 12241 C CA . ILE E 1 92 ? -1.654 85.312 182.837 1.00 10.44 92 ILE C CA 1
ATOM 12242 C C . ILE E 1 92 ? -1.683 85.601 184.337 1.00 10.45 92 ILE C C 1
ATOM 12243 O O . ILE E 1 92 ? -2.654 86.125 184.885 1.00 11.55 92 ILE C O 1
ATOM 12259 N N . HIS E 1 93 ? -0.602 85.240 184.998 1.00 9.73 93 HIS C N 1
ATOM 12260 C CA . HIS E 1 93 ? -0.536 85.380 186.441 1.00 8.89 93 HIS C CA 1
ATOM 12261 C C . HIS E 1 93 ? -0.557 86.855 186.808 1.00 10.40 93 HIS C C 1
ATOM 12262 O O . HIS E 1 93 ? -1.247 87.271 187.737 1.00 11.31 93 HIS C O 1
ATOM 12276 N N . CYS E 1 94 ? 0.212 87.630 186.056 1.00 10.41 94 CYS C N 1
ATOM 12277 C CA . CYS E 1 94 ? 0.240 89.084 186.187 1.00 10.23 94 CYS C CA 1
ATOM 12278 C C . CYS E 1 94 ? -1.141 89.719 186.014 1.00 10.12 94 CYS C C 1
ATOM 12279 O O . CYS E 1 94 ? -1.569 90.551 186.827 1.00 11.56 94 CYS C O 1
ATOM 12286 N N . ALA E 1 95 ? -1.854 89.323 184.963 1.00 11.07 95 ALA C N 1
ATOM 12287 C CA . ALA E 1 95 ? -3.127 89.957 184.664 1.00 10.16 95 ALA C CA 1
ATOM 12288 C C . ALA E 1 95 ? -4.130 89.677 185.769 1.00 10.68 95 ALA C C 1
ATOM 12289 O O . ALA E 1 95 ? -4.842 90.583 186.216 1.00 11.58 95 ALA C O 1
ATOM 12296 N N . TYR E 1 96 ? -4.181 88.436 186.228 1.00 9.89 96 TYR C N 1
ATOM 12297 C CA . TYR E 1 96 ? -5.167 88.069 187.236 1.00 9.62 96 TYR C CA 1
ATOM 12298 C C . TYR E 1 96 ? -4.758 88.455 188.664 1.00 10.05 96 TYR C C 1
ATOM 12299 O O . TYR E 1 96 ? -5.629 88.576 189.536 1.00 10.59 96 TYR C O 1
ATOM 12317 N N . CYS E 1 97 ? -3.461 88.654 188.903 1.00 10.43 97 CYS C N 1
ATOM 12318 C CA . CYS E 1 97 ? -2.954 88.937 190.254 1.00 10.60 97 CYS C CA 1
ATOM 12319 C C . CYS E 1 97 ? -2.599 90.392 190.510 1.00 10.76 97 CYS C C 1
ATOM 12320 O O . CYS E 1 97 ? -2.443 90.795 191.652 1.00 12.83 97 CYS C O 1
ATOM 12327 N N . ASN E 1 98 ? -2.433 91.172 189.450 1.00 8.77 98 ASN C N 1
ATOM 12328 C CA . ASN E 1 98 ? -1.921 92.520 189.593 1.00 9.33 98 ASN C CA 1
ATOM 12329 C C . ASN E 1 98 ? -2.782 93.549 188.858 1.00 9.80 98 ASN C C 1
ATOM 12330 O O . ASN E 1 98 ? -2.284 94.597 188.441 1.00 10.75 98 ASN C O 1
ATOM 12341 N N . GLY E 1 99 ? -4.072 93.243 188.716 1.00 10.39 99 GLY C N 1
ATOM 12342 C CA . GLY E 1 99 ? -5.076 94.230 188.327 1.00 9.18 99 GLY C CA 1
ATOM 12343 C C . GLY E 1 99 ? -5.363 94.429 186.853 1.00 10.60 99 GLY C C 1
ATOM 12344 O O . GLY E 1 99 ? -5.810 95.497 186.444 1.00 12.01 99 GLY C O 1
ATOM 12348 N N . GLY E 1 100 ? -5.166 93.390 186.054 1.00 9.17 100 GLY C N 1
ATOM 12349 C CA . GLY E 1 100 ? -5.456 93.502 184.641 1.00 9.15 100 GLY C CA 1
ATOM 12350 C C . GLY E 1 100 ? -6.938 93.589 184.338 1.00 11.19 100 GLY C C 1
ATOM 12351 O O . GLY E 1 100 ? -7.316 94.257 183.374 1.00 12.57 100 GLY C O 1
ATOM 12355 N N . TYR E 1 101 ? -7.773 92.920 185.137 1.00 10.59 101 TYR C N 1
ATOM 12356 C CA . TYR E 1 101 ? -9.208 92.829 184.862 1.00 9.21 101 TYR C CA 1
ATOM 12357 C C . TYR E 1 101 ? -10.088 93.474 185.923 1.00 10.83 101 TYR C C 1
ATOM 12358 O O . TYR E 1 101 ? -9.683 93.606 187.082 1.00 11.81 101 TYR C O 1
ATOM 12376 N N . THR E 1 102 ? -11.306 93.817 185.518 1.00 11.04 102 THR C N 1
ATOM 12377 C CA . THR E 1 102 ? -12.321 94.358 186.434 1.00 10.71 102 THR C CA 1
ATOM 12378 C C . THR E 1 102 ? -13.543 93.461 186.504 1.00 10.32 102 THR C C 1
ATOM 12379 O O . THR E 1 102 ? -13.689 92.516 185.729 1.00 11.13 102 THR C O 1
ATOM 12390 N N . GLN E 1 103 ? -14.430 93.815 187.423 1.00 8.83 103 GLN C N 1
ATOM 12391 C CA . GLN E 1 103 ? -15.690 93.136 187.655 1.00 10.74 103 GLN C CA 1
ATOM 12392 C C . GLN E 1 103 ? -16.806 93.781 186.822 1.00 12.81 103 GLN C C 1
ATOM 12393 O O . GLN E 1 103 ? -17.969 93.764 187.210 1.00 11.70 103 GLN C O 1
ATOM 12407 N N . VAL E 1 104 ? -16.444 94.326 185.663 1.00 12.31 104 VAL C N 1
ATOM 12408 C CA . VAL E 1 104 ? -17.410 94.970 184.781 1.00 13.08 104 VAL C CA 1
ATOM 12409 C C . VAL E 1 104 ? -18.619 94.084 184.455 1.00 14.54 104 VAL C C 1
ATOM 12410 O O . VAL E 1 104 ? -19.737 94.579 184.392 1.00 16.12 104 VAL C O 1
ATOM 12423 N N . ASP E 1 105 ? -18.419 92.784 184.247 1.00 14.04 105 ASP C N 1
ATOM 12424 C CA . ASP E 1 105 ? -19.537 91.922 183.854 1.00 15.37 105 ASP C CA 1
ATOM 12425 C C . ASP E 1 105 ? -20.528 91.722 184.989 1.00 16.96 105 ASP C C 1
ATOM 12426 O O . ASP E 1 105 ? -21.653 91.293 184.751 1.00 18.19 105 ASP C O 1
ATOM 12435 N N . SER E 1 106 ? -20.098 92.034 186.214 1.00 13.52 106 SER C N 1
ATOM 12436 C CA . SER E 1 106 ? -20.931 91.893 187.398 1.00 14.84 106 SER C CA 1
ATOM 12437 C C . SER E 1 106 ? -21.588 93.204 187.811 1.00 15.32 106 SER C C 1
ATOM 12438 O O . SER E 1 106 ? -22.308 93.245 188.798 1.00 15.78 106 SER C O 1
ATOM 12446 N N . GLY E 1 107 ? -21.302 94.277 187.077 1.00 13.74 107 GLY C N 1
ATOM 12447 C CA . GLY E 1 107 ? -21.841 95.587 187.402 1.00 13.26 107 GLY C CA 1
ATOM 12448 C C . GLY E 1 107 ? -20.903 96.455 188.226 1.00 12.21 107 GLY C C 1
ATOM 12449 O O . GLY E 1 107 ? -21.312 97.520 188.700 1.00 12.92 107 GLY C O 1
ATOM 12453 N N . PHE E 1 108 ? -19.651 96.028 188.368 1.00 11.16 108 PHE C N 1
ATOM 12454 C CA . PHE E 1 108 ? -18.645 96.768 189.124 1.00 10.86 108 PHE C CA 1
ATOM 12455 C C . PHE E 1 108 ? -17.398 97.036 188.270 1.00 11.39 108 PHE C C 1
ATOM 12456 O O . PHE E 1 108 ? -16.302 96.521 188.539 1.00 10.34 108 PHE C O 1
ATOM 12473 N N . PRO E 1 109 ? -17.556 97.860 187.230 1.00 14.01 109 PRO C N 1
ATOM 12474 C CA . PRO E 1 109 ? -16.439 98.172 186.333 1.00 13.48 109 PRO C CA 1
ATOM 12475 C C . PRO E 1 109 ? -15.325 98.930 187.030 1.00 12.78 109 PRO C C 1
ATOM 12476 O O . PRO E 1 109 ? -14.218 99.015 186.486 1.00 12.49 109 PRO C O 1
ATOM 12487 N N . ASP E 1 110 ? -15.628 99.457 188.216 1.00 12.47 110 ASP C N 1
ATOM 12488 C CA . ASP E 1 110 ? -14.692 100.227 189.034 1.00 18.59 110 ASP C CA 1
ATOM 12489 C C . ASP E 1 110 ? -13.853 99.394 190.019 1.00 16.17 110 ASP C C 1
ATOM 12490 O O . ASP E 1 110 ? -13.027 99.947 190.752 1.00 15.94 110 ASP C O 1
ATOM 12499 N N . ILE E 1 111 ? -14.072 98.085 190.054 1.00 13.26 111 ILE C N 1
ATOM 12500 C CA . ILE E 1 111 ? -13.399 97.223 191.021 1.00 11.45 111 ILE C CA 1
ATOM 12501 C C . ILE E 1 111 ? -12.647 96.148 190.260 1.00 10.83 111 ILE C C 1
ATOM 12502 O O . ILE E 1 111 ? -13.209 95.478 189.387 1.00 11.88 111 ILE C O 1
ATOM 12518 N N . ASP E 1 112 ? -11.370 96.004 190.577 1.00 11.85 112 ASP C N 1
ATOM 12519 C CA . ASP E 1 112 ? -10.549 94.990 189.937 1.00 10.97 112 ASP C CA 1
ATOM 12520 C C . ASP E 1 112 ? -10.927 93.606 190.400 1.00 12.73 112 ASP C C 1
ATOM 12521 O O . ASP E 1 112 ? -11.494 93.423 191.486 1.00 12.68 112 ASP C O 1
ATOM 12530 N N . ILE E 1 113 ? -10.574 92.627 189.578 1.00 10.61 113 ILE C N 1
ATOM 12531 C CA . ILE E 1 113 ? -10.596 91.230 189.986 1.00 9.88 113 ILE C CA 1
ATOM 12532 C C . ILE E 1 113 ? -9.246 90.882 190.569 1.00 8.04 113 ILE C C 1
ATOM 12533 O O . ILE E 1 113 ? -8.212 91.199 189.995 1.00 9.81 113 ILE C O 1
ATOM 12549 N N . GLN E 1 114 ? -9.274 90.241 191.728 1.00 9.28 114 GLN C N 1
ATOM 12550 C CA . GLN E 1 114 ? -8.092 89.655 192.322 1.00 10.31 114 GLN C CA 1
ATOM 12551 C C . GLN E 1 114 ? -8.430 88.198 192.613 1.00 11.07 114 GLN C C 1
ATOM 12552 O O . GLN E 1 114 ? -9.472 87.919 193.221 1.00 11.67 114 GLN C O 1
ATOM 12566 N N . ILE E 1 115 ? -7.571 87.268 192.181 1.00 11.34 115 ILE C N 1
ATOM 12567 C CA . ILE E 1 115 ? -7.836 85.859 192.419 1.00 9.70 115 ILE C CA 1
ATOM 12568 C C . ILE E 1 115 ? -7.045 85.338 193.627 1.00 11.89 115 ILE C C 1
ATOM 12569 O O . ILE E 1 115 ? -7.248 84.190 194.037 1.00 13.19 115 ILE C O 1
ATOM 12585 N N . HIS E 1 116 ? -6.155 86.167 194.180 1.00 9.56 116 HIS C N 1
ATOM 12586 C CA . HIS E 1 116 ? -5.400 85.777 195.372 1.00 9.99 116 HIS C CA 1
ATOM 12587 C C . HIS E 1 116 ? -6.107 86.235 196.628 1.00 11.89 116 HIS C C 1
ATOM 12588 O O . HIS E 1 116 ? -7.008 87.070 196.596 1.00 10.92 116 HIS C O 1
ATOM 12600 N N . ASN E 1 117 ? -5.663 85.673 197.739 1.00 11.17 117 ASN C N 1
ATOM 12601 C CA . ASN E 1 117 ? -6.048 86.128 199.057 1.00 10.59 117 ASN C CA 1
ATOM 12602 C C . ASN E 1 117 ? -7.522 85.916 199.370 1.00 12.42 117 ASN C C 1
ATOM 12603 O O . ASN E 1 117 ? -8.129 86.663 200.133 1.00 12.60 117 ASN C O 1
ATOM 12614 N N . SER E 1 118 ? -8.078 84.861 198.791 1.00 11.29 118 SER C N 1
ATOM 12615 C CA . SER E 1 118 ? -9.448 84.481 199.053 1.00 11.81 118 SER C CA 1
ATOM 12616 C C . SER E 1 118 ? -9.676 83.040 198.627 1.00 11.86 118 SER C C 1
ATOM 12617 O O . SER E 1 118 ? -8.760 82.354 198.154 1.00 11.52 118 SER C O 1
ATOM 12625 N N . TRP E 1 119 ? -10.926 82.616 198.734 1.00 11.01 119 TRP C N 1
ATOM 12626 C CA . TRP E 1 119 ? -11.306 81.282 198.318 1.00 10.01 119 TRP C CA 1
ATOM 12627 C C . TRP E 1 119 ? -11.126 81.027 196.823 1.00 10.93 119 TRP C C 1
ATOM 12628 O O . TRP E 1 119 ? -11.245 79.897 196.418 1.00 11.70 119 TRP C O 1
ATOM 12649 N N . LEU E 1 120 ? -10.823 82.045 196.012 1.00 10.91 120 LEU C N 1
ATOM 12650 C CA . LEU E 1 120 ? -10.555 81.804 194.583 1.00 12.31 120 LEU C CA 1
ATOM 12651 C C . LEU E 1 120 ? -9.166 81.222 194.339 1.00 12.35 120 LEU C C 1
ATOM 12652 O O . LEU E 1 120 ? -8.864 80.753 193.249 1.00 11.92 120 LEU C O 1
ATOM 12668 N N . PHE E 1 121 ? -8.309 81.270 195.353 1.00 11.80 121 PHE C N 1
ATOM 12669 C CA . PHE E 1 121 ? -6.905 80.923 195.188 1.00 10.40 121 PHE C CA 1
ATOM 12670 C C . PHE E 1 121 ? -6.707 79.527 194.616 1.00 11.33 121 PHE C C 1
ATOM 12671 O O . PHE E 1 121 ? -6.076 79.355 193.569 1.00 11.75 121 PHE C O 1
ATOM 12688 N N . PHE E 1 122 ? -7.275 78.525 195.270 1.00 10.84 122 PHE C N 1
ATOM 12689 C CA . PHE E 1 122 ? -7.032 77.150 194.831 1.00 10.57 122 PHE C CA 1
ATOM 12690 C C . PHE E 1 122 ? -7.628 76.846 193.449 1.00 10.58 122 PHE C C 1
ATOM 12691 O O . PHE E 1 122 ? -6.924 76.338 192.590 1.00 10.99 122 PHE C O 1
ATOM 12708 N N . PRO E 1 123 ? -8.910 77.178 193.214 1.00 11.03 123 PRO C N 1
ATOM 12709 C CA . PRO E 1 123 ? -9.417 76.806 191.887 1.00 12.67 123 PRO C CA 1
ATOM 12710 C C . PRO E 1 123 ? -8.837 77.634 190.732 1.00 10.00 123 PRO C C 1
ATOM 12711 O O . PRO E 1 123 ? -8.675 77.091 189.643 1.00 9.63 123 PRO C O 1
ATOM 12722 N N . PHE E 1 124 ? -8.551 78.915 190.938 1.00 11.85 124 PHE C N 1
ATOM 12723 C CA . PHE E 1 124 ? -7.915 79.665 189.867 1.00 11.97 124 PHE C CA 1
ATOM 12724 C C . PHE E 1 124 ? -6.610 78.980 189.439 1.00 11.27 124 PHE C C 1
ATOM 12725 O O . PHE E 1 124 ? -6.387 78.747 188.252 1.00 12.37 124 PHE C O 1
ATOM 12742 N N . HIS E 1 125 ? -5.743 78.654 190.396 1.00 10.03 125 HIS C N 1
ATOM 12743 C CA . HIS E 1 125 ? -4.434 78.121 190.027 1.00 11.24 125 HIS C CA 1
ATOM 12744 C C . HIS E 1 125 ? -4.560 76.688 189.492 1.00 12.28 125 HIS C C 1
ATOM 12745 O O . HIS E 1 125 ? -3.783 76.264 188.633 1.00 12.84 125 HIS C O 1
ATOM 12759 N N . ARG E 1 126 ? -5.550 75.948 189.971 1.00 9.47 126 ARG C N 1
ATOM 12760 C CA . ARG E 1 126 ? -5.825 74.612 189.414 1.00 9.30 126 ARG C CA 1
ATOM 12761 C C . ARG E 1 126 ? -6.119 74.705 187.915 1.00 10.34 126 ARG C C 1
ATOM 12762 O O . ARG E 1 126 ? -5.575 73.927 187.123 1.00 11.57 126 ARG C O 1
ATOM 12783 N N . TRP E 1 127 ? -6.975 75.646 187.525 1.00 10.24 127 TRP C N 1
ATOM 12784 C CA . TRP E 1 127 ? -7.296 75.845 186.115 1.00 11.71 127 TRP C CA 1
ATOM 12785 C C . TRP E 1 127 ? -6.120 76.393 185.321 1.00 12.80 127 TRP C C 1
ATOM 12786 O O . TRP E 1 127 ? -5.888 75.996 184.177 1.00 10.55 127 TRP C O 1
ATOM 12807 N N . TYR E 1 128 ? -5.394 77.326 185.921 1.00 11.79 128 TYR C N 1
ATOM 12808 C CA . TYR E 1 128 ? -4.206 77.917 185.294 1.00 11.49 128 TYR C CA 1
ATOM 12809 C C . TYR E 1 128 ? -3.245 76.806 184.906 1.00 11.78 128 TYR C C 1
ATOM 12810 O O . TYR E 1 128 ? -2.804 76.702 183.759 1.00 13.68 128 TYR C O 1
ATOM 12828 N N . LEU E 1 129 ? -2.960 75.933 185.862 1.00 10.90 129 LEU C N 1
ATOM 12829 C CA . LEU E 1 129 ? -2.060 74.822 185.615 1.00 12.07 129 LEU C CA 1
ATOM 12830 C C . LEU E 1 129 ? -2.625 73.783 184.659 1.00 13.45 129 LEU C C 1
ATOM 12831 O O . LEU E 1 129 ? -1.874 73.140 183.915 1.00 14.73 129 LEU C O 1
ATOM 12847 N N . TYR E 1 130 ? -3.941 73.600 184.701 1.00 11.28 130 TYR C N 1
ATOM 12848 C CA . TYR E 1 130 ? -4.638 72.652 183.835 1.00 11.75 130 TYR C CA 1
ATOM 12849 C C . TYR E 1 130 ? -4.325 72.954 182.371 1.00 12.26 130 TYR C C 1
ATOM 12850 O O . TYR E 1 130 ? -3.896 72.075 181.610 1.00 13.27 130 TYR C O 1
ATOM 12868 N N . PHE E 1 131 ? -4.542 74.204 181.984 1.00 11.84 131 PHE C N 1
ATOM 12869 C CA . PHE E 1 131 ? -4.293 74.615 180.603 1.00 11.96 131 PHE C CA 1
ATOM 12870 C C . PHE E 1 131 ? -2.798 74.676 180.295 1.00 12.28 131 PHE C C 1
ATOM 12871 O O . PHE E 1 131 ? -2.378 74.271 179.227 1.00 13.72 131 PHE C O 1
ATOM 12888 N N . TYR E 1 132 ? -1.999 75.161 181.238 1.00 13.14 132 TYR C N 1
ATOM 12889 C CA . TYR E 1 132 ? -0.552 75.214 181.097 1.00 12.96 132 TYR C CA 1
ATOM 12890 C C . TYR E 1 132 ? 0.035 73.844 180.746 1.00 14.68 132 TYR C C 1
ATOM 12891 O O . TYR E 1 132 ? 0.829 73.673 179.809 1.00 14.18 132 TYR C O 1
ATOM 12909 N N . GLU E 1 133 ? -0.374 72.855 181.517 1.00 12.45 133 GLU C N 1
ATOM 12910 C CA . GLU E 1 133 ? 0.073 71.489 181.304 1.00 11.73 133 GLU C CA 1
ATOM 12911 C C . GLU E 1 133 ? -0.313 70.939 179.919 1.00 14.24 133 GLU C C 1
ATOM 12912 O O . GLU E 1 133 ? 0.497 70.293 179.257 1.00 14.03 133 GLU C O 1
ATOM 12924 N N . ARG E 1 134 ? -1.547 71.212 179.495 1.00 12.23 134 ARG C N 1
ATOM 12925 C CA . ARG E 1 134 ? -2.082 70.731 178.225 1.00 10.95 134 ARG C CA 1
ATOM 12926 C C . ARG E 1 134 ? -1.383 71.447 177.090 1.00 13.81 134 ARG C C 1
ATOM 12927 O O . ARG E 1 134 ? -1.042 70.837 176.069 1.00 14.60 134 ARG C O 1
ATOM 12948 N N . ILE E 1 135 ? -1.123 72.734 177.283 1.00 14.17 135 ILE C N 1
ATOM 12949 C CA . ILE E 1 135 ? -0.353 73.492 176.309 1.00 14.90 135 ILE C CA 1
ATOM 12950 C C . ILE E 1 135 ? 1.043 72.883 176.164 1.00 16.95 135 ILE C C 1
ATOM 12951 O O . ILE E 1 135 ? 1.437 72.545 175.051 1.00 16.66 135 ILE C O 1
ATOM 12967 N N . LEU E 1 136 ? 1.769 72.688 177.266 1.00 14.07 136 LEU C N 1
ATOM 12968 C CA . LEU E 1 136 ? 3.129 72.132 177.193 1.00 13.61 136 LEU C CA 1
ATOM 12969 C C . LEU E 1 136 ? 3.137 70.795 176.459 1.00 16.97 136 LEU C C 1
ATOM 12970 O O . LEU E 1 136 ? 3.965 70.573 175.574 1.00 18.29 136 LEU C O 1
ATOM 12986 N N . GLY E 1 137 ? 2.203 69.914 176.797 1.00 16.20 137 GLY C N 1
ATOM 12987 C CA . GLY E 1 137 ? 2.134 68.615 176.144 1.00 16.67 137 GLY C CA 1
ATOM 12988 C C . GLY E 1 137 ? 1.887 68.734 174.649 1.00 17.82 137 GLY C C 1
ATOM 12989 O O . GLY E 1 137 ? 2.459 67.995 173.841 1.00 18.14 137 GLY C O 1
ATOM 12993 N N . SER E 1 138 ? 1.038 69.676 174.265 1.00 15.53 138 SER C N 1
ATOM 12994 C CA . SER E 1 138 ? 0.715 69.832 172.847 1.00 16.83 138 SER C CA 1
ATOM 12995 C C . SER E 1 138 ? 1.932 70.288 172.042 1.00 17.55 138 SER C C 1
ATOM 12996 O O . SER E 1 138 ? 2.057 69.937 170.864 1.00 17.95 138 SER C O 1
ATOM 13004 N N . LEU E 1 139 ? 2.826 71.044 172.671 1.00 17.40 139 LEU C N 1
ATOM 13005 C CA . LEU E 1 139 ? 3.998 71.576 171.990 1.00 19.29 139 LEU C CA 1
ATOM 13006 C C . LEU E 1 139 ? 5.015 70.493 171.623 1.00 22.65 139 LEU C C 1
ATOM 13007 O O . LEU E 1 139 ? 5.827 70.686 170.721 1.00 25.39 139 LEU C O 1
ATOM 13023 N N . ILE E 1 140 ? 4.970 69.365 172.319 1.00 19.47 140 ILE C N 1
ATOM 13024 C CA . ILE E 1 140 ? 5.895 68.276 172.040 1.00 20.63 140 ILE C CA 1
ATOM 13025 C C . ILE E 1 140 ? 5.169 67.018 171.590 1.00 22.29 140 ILE C C 1
ATOM 13026 O O . ILE E 1 140 ? 5.767 65.947 171.546 1.00 22.29 140 ILE C O 1
ATOM 13042 N N . ASP E 1 141 ? 3.896 67.165 171.228 1.00 20.19 141 ASP C N 1
ATOM 13043 C CA . ASP E 1 141 ? 3.099 66.056 170.722 1.00 21.62 141 ASP C CA 1
ATOM 13044 C C . ASP E 1 141 ? 3.087 64.892 171.709 1.00 21.17 141 ASP C C 1
ATOM 13045 O O . ASP E 1 141 ? 3.262 63.739 171.322 1.00 22.69 141 ASP C O 1
ATOM 13054 N N . GLU E 1 142 ? 2.888 65.205 172.987 1.00 16.44 142 GLU C N 1
ATOM 13055 C CA . GLU E 1 142 ? 2.747 64.181 174.028 1.00 18.24 142 GLU C CA 1
ATOM 13056 C C . GLU E 1 142 ? 1.372 64.285 174.670 1.00 20.10 142 GLU C C 1
ATOM 13057 O O . GLU E 1 142 ? 1.171 65.101 175.564 1.00 19.23 142 GLU C O 1
ATOM 13069 N N . PRO E 1 143 ? 0.413 63.462 174.219 1.00 23.57 143 PRO C N 1
ATOM 13070 C CA . PRO E 1 143 ? -0.974 63.645 174.671 1.00 24.65 143 PRO C CA 1
ATOM 13071 C C . PRO E 1 143 ? -1.219 63.322 176.143 1.00 22.95 143 PRO C C 1
ATOM 13072 O O . PRO E 1 143 ? -2.310 63.615 176.630 1.00 24.20 143 PRO C O 1
ATOM 13083 N N . ASN E 1 144 ? -0.245 62.722 176.821 1.00 19.42 144 ASN C N 1
ATOM 13084 C CA . ASN E 1 144 ? -0.397 62.358 178.233 1.00 21.62 144 ASN C CA 1
ATOM 13085 C C . ASN E 1 144 ? 0.706 63.008 179.087 1.00 19.64 144 ASN C C 1
ATOM 13086 O O . ASN E 1 144 ? 1.066 62.517 180.168 1.00 17.00 144 ASN C O 1
ATOM 13097 N N . PHE E 1 145 ? 1.214 64.134 178.590 1.00 20.78 145 PHE C N 1
ATOM 13098 C CA . PHE E 1 145 ? 2.242 64.912 179.268 1.00 19.51 145 PHE C CA 1
ATOM 13099 C C . PHE E 1 145 ? 1.764 65.340 180.650 1.00 17.45 145 PHE C C 1
ATOM 13100 O O . PHE E 1 145 ? 0.618 65.742 180.815 1.00 17.41 145 PHE C O 1
ATOM 13117 N N . ALA E 1 146 ? 2.653 65.266 181.631 1.00 17.19 146 ALA C N 1
ATOM 13118 C CA . ALA E 1 146 ? 2.315 65.677 182.989 1.00 15.60 146 ALA C CA 1
ATOM 13119 C C . ALA E 1 146 ? 3.425 66.538 183.549 1.00 14.34 146 ALA C C 1
ATOM 13120 O O . ALA E 1 146 ? 4.606 66.273 183.315 1.00 14.43 146 ALA C O 1
ATOM 13127 N N . LEU E 1 147 ? 3.044 67.561 184.299 1.00 14.00 147 LEU C N 1
ATOM 13128 C CA . LEU E 1 147 ? 3.999 68.407 185.005 1.00 15.17 147 LEU C CA 1
ATOM 13129 C C . LEU E 1 147 ? 4.733 67.663 186.115 1.00 14.98 147 LEU C C 1
ATOM 13130 O O . LEU E 1 147 ? 4.190 66.743 186.702 1.00 15.19 147 LEU C O 1
ATOM 13146 N N . PRO E 1 148 ? 5.958 68.102 186.436 1.00 15.24 148 PRO C N 1
ATOM 13147 C CA . PRO E 1 148 ? 6.513 67.711 187.729 1.00 15.50 148 PRO C CA 1
ATOM 13148 C C . PRO E 1 148 ? 5.869 68.511 188.833 1.00 13.84 148 PRO C C 1
ATOM 13149 O O . PRO E 1 148 ? 5.214 69.516 188.564 1.00 12.17 148 PRO C O 1
ATOM 13160 N N . TYR E 1 149 ? 6.066 68.084 190.070 1.00 12.24 149 TYR C N 1
ATOM 13161 C CA . TYR E 1 149 ? 5.635 68.900 191.192 1.00 12.55 149 TYR C CA 1
ATOM 13162 C C . TYR E 1 149 ? 6.715 68.892 192.253 1.00 13.49 149 TYR C C 1
ATOM 13163 O O . TYR E 1 149 ? 7.434 67.908 192.418 1.00 15.79 149 TYR C O 1
ATOM 13181 N N . TRP E 1 150 ? 6.860 70.021 192.940 1.00 14.36 150 TRP C N 1
ATOM 13182 C CA . TRP E 1 150 ? 7.911 70.182 193.930 1.00 12.46 150 TRP C CA 1
ATOM 13183 C C . TRP E 1 150 ? 7.405 69.630 195.246 1.00 13.78 150 TRP C C 1
ATOM 13184 O O . TRP E 1 150 ? 6.654 70.294 195.961 1.00 13.25 150 TRP C O 1
ATOM 13205 N N . LYS E 1 151 ? 7.815 68.406 195.555 1.00 15.32 151 LYS C N 1
ATOM 13206 C CA . LYS E 1 151 ? 7.260 67.692 196.679 1.00 15.61 151 LYS C CA 1
ATOM 13207 C C . LYS E 1 151 ? 7.965 68.111 197.979 1.00 15.77 151 LYS C C 1
ATOM 13208 O O . LYS E 1 151 ? 8.659 67.312 198.604 1.00 14.79 151 LYS C O 1
ATOM 13227 N N . TRP E 1 152 ? 7.794 69.373 198.381 1.00 17.81 152 TRP C N 1
ATOM 13228 C CA . TRP E 1 152 ? 8.548 69.887 199.529 1.00 16.21 152 TRP C CA 1
ATOM 13229 C C . TRP E 1 152 ? 7.964 69.425 200.852 1.00 18.21 152 TRP C C 1
ATOM 13230 O O . TRP E 1 152 ? 8.417 69.849 201.910 1.00 18.71 152 TRP C O 1
ATOM 13251 N N . ASP E 1 153 ? 6.968 68.555 200.785 1.00 15.74 153 ASP C N 1
ATOM 13252 C CA . ASP E 1 153 ? 6.409 67.917 201.977 1.00 16.82 153 ASP C CA 1
ATOM 13253 C C . ASP E 1 153 ? 7.102 66.579 202.274 1.00 18.87 153 ASP C C 1
ATOM 13254 O O . ASP E 1 153 ? 6.843 65.939 203.293 1.00 20.39 153 ASP C O 1
ATOM 13263 N N . GLU E 1 154 ? 8.007 66.177 201.394 1.00 16.28 154 GLU C N 1
ATOM 13264 C CA . GLU E 1 154 ? 8.768 64.951 201.559 1.00 18.25 154 GLU C CA 1
ATOM 13265 C C . GLU E 1 154 ? 10.240 65.340 201.662 1.00 18.05 154 GLU C C 1
ATOM 13266 O O . GLU E 1 154 ? 10.725 66.079 200.813 1.00 17.10 154 GLU C O 1
ATOM 13278 N N . PRO E 1 155 ? 10.954 64.866 202.702 1.00 18.86 155 PRO C N 1
ATOM 13279 C CA . PRO E 1 155 ? 12.325 65.343 202.919 1.00 18.49 155 PRO C CA 1
ATOM 13280 C C . PRO E 1 155 ? 13.214 65.391 201.670 1.00 18.07 155 PRO C C 1
ATOM 13281 O O . PRO E 1 155 ? 13.821 66.430 201.423 1.00 15.69 155 PRO C O 1
ATOM 13292 N N . LYS E 1 156 ? 13.275 64.316 200.891 1.00 18.75 156 LYS C N 1
ATOM 13293 C CA . LYS E 1 156 ? 14.155 64.293 199.735 1.00 23.87 156 LYS C CA 1
ATOM 13294 C C . LYS E 1 156 ? 13.679 65.258 198.644 1.00 21.11 156 LYS C C 1
ATOM 13295 O O . LYS E 1 156 ? 14.457 65.634 197.777 1.00 20.20 156 LYS C O 1
ATOM 13314 N N . GLY E 1 157 ? 12.413 65.666 198.706 1.00 17.78 157 GLY C N 1
ATOM 13315 C CA . GLY E 1 157 ? 11.848 66.586 197.737 1.00 17.64 157 GLY C CA 1
ATOM 13316 C C . GLY E 1 157 ? 12.024 68.043 198.128 1.00 16.43 157 GLY C C 1
ATOM 13317 O O . GLY E 1 157 ? 11.689 68.944 197.362 1.00 16.91 157 GLY C O 1
ATOM 13321 N N . MET E 1 158 ? 12.545 68.286 199.328 1.00 15.95 158 MET C N 1
ATOM 13322 C CA . MET E 1 158 ? 12.646 69.653 199.821 1.00 15.91 158 MET C CA 1
ATOM 13323 C C . MET E 1 158 ? 13.732 70.491 199.143 1.00 18.18 158 MET C C 1
ATOM 13324 O O . MET E 1 158 ? 13.493 71.659 198.848 1.00 18.93 158 MET C O 1
ATOM 13338 N N . PRO E 1 159 ? 14.922 69.915 198.885 1.00 18.87 159 PRO C N 1
ATOM 13339 C CA . PRO E 1 159 ? 15.846 70.701 198.062 1.00 17.65 159 PRO C CA 1
ATOM 13340 C C . PRO E 1 159 ? 15.236 71.027 196.696 1.00 15.51 159 PRO C C 1
ATOM 13341 O O . PRO E 1 159 ? 14.578 70.170 196.098 1.00 15.67 159 PRO C O 1
ATOM 13352 N N . ILE E 1 160 ? 15.434 72.244 196.219 1.00 15.79 160 ILE C N 1
ATOM 13353 C CA . ILE E 1 160 ? 15.008 72.575 194.854 1.00 14.25 160 ILE C CA 1
ATOM 13354 C C . ILE E 1 160 ? 15.718 71.593 193.933 1.00 16.49 160 ILE C C 1
ATOM 13355 O O . ILE E 1 160 ? 16.896 71.338 194.099 1.00 17.34 160 ILE C O 1
ATOM 13371 N N . SER E 1 161 ? 14.988 71.022 192.980 1.00 15.00 161 SER C N 1
ATOM 13372 C CA . SER E 1 161 ? 15.531 69.951 192.150 1.00 17.45 161 SER C CA 1
ATOM 13373 C C . SER E 1 161 ? 16.641 70.461 191.248 1.00 18.32 161 SER C C 1
ATOM 13374 O O . SER E 1 161 ? 16.563 71.568 190.712 1.00 17.18 161 SER C O 1
ATOM 13382 N N . ASN E 1 162 ? 17.677 69.646 191.056 1.00 20.33 162 ASN C N 1
ATOM 13383 C CA . ASN E 1 162 ? 18.792 70.080 190.232 1.00 24.21 162 ASN C CA 1
ATOM 13384 C C . ASN E 1 162 ? 18.382 70.254 188.772 1.00 19.81 162 ASN C C 1
ATOM 13385 O O . ASN E 1 162 ? 19.137 70.815 187.996 1.00 20.40 162 ASN C O 1
ATOM 13396 N N . ILE E 1 163 ? 17.190 69.801 188.400 1.00 18.28 163 ILE C N 1
ATOM 13397 C CA . ILE E 1 163 ? 16.757 69.983 187.019 1.00 17.64 163 ILE C CA 1
ATOM 13398 C C . ILE E 1 163 ? 16.557 71.468 186.696 1.00 17.34 163 ILE C C 1
ATOM 13399 O O . ILE E 1 163 ? 16.594 71.845 185.525 1.00 16.13 163 ILE C O 1
ATOM 13415 N N . PHE E 1 164 ? 16.359 72.290 187.728 1.00 15.82 164 PHE C N 1
ATOM 13416 C CA . PHE E 1 164 ? 16.136 73.729 187.548 1.00 15.45 164 PHE C CA 1
ATOM 13417 C C . PHE E 1 164 ? 17.413 74.545 187.575 1.00 16.74 164 PHE C C 1
ATOM 13418 O O . PHE E 1 164 ? 17.387 75.744 187.300 1.00 15.98 164 PHE C O 1
ATOM 13435 N N . LEU E 1 165 ? 18.531 73.900 187.896 1.00 17.40 165 LEU C N 1
ATOM 13436 C CA . LEU E 1 165 ? 19.758 74.628 188.187 1.00 19.43 165 LEU C CA 1
ATOM 13437 C C . LEU E 1 165 ? 20.690 74.634 186.980 1.00 23.93 165 LEU C C 1
ATOM 13438 O O . LEU E 1 165 ? 20.377 74.056 185.939 1.00 25.38 165 LEU C O 1
ATOM 13454 N N . GLY E 1 166 ? 21.837 75.284 187.131 1.00 26.90 166 GLY C N 1
ATOM 13455 C CA . GLY E 1 166 ? 22.822 75.361 186.065 1.00 27.61 166 GLY C CA 1
ATOM 13456 C C . GLY E 1 166 ? 22.917 76.781 185.561 1.00 28.68 166 GLY C C 1
ATOM 13457 O O . GLY E 1 166 ? 23.139 77.704 186.345 1.00 29.02 166 GLY C O 1
ATOM 13461 N N . ASP E 1 167 ? 22.752 76.962 184.254 1.00 25.16 167 ASP C N 1
ATOM 13462 C CA . ASP E 1 167 ? 22.807 78.291 183.665 1.00 26.40 167 ASP C CA 1
ATOM 13463 C C . ASP E 1 167 ? 21.735 78.444 182.591 1.00 24.80 167 ASP C C 1
ATOM 13464 O O . ASP E 1 167 ? 20.876 77.584 182.451 1.00 21.34 167 ASP C O 1
ATOM 13473 N N . ALA E 1 168 ? 21.796 79.533 181.829 1.00 31.62 168 ALA C N 1
ATOM 13474 C CA . ALA E 1 168 ? 20.770 79.839 180.835 1.00 34.60 168 ALA C CA 1
ATOM 13475 C C . ALA E 1 168 ? 20.637 78.787 179.722 1.00 32.50 168 ALA C C 1
ATOM 13476 O O . ALA E 1 168 ? 19.637 78.769 179.003 1.00 33.57 168 ALA C O 1
ATOM 13483 N N . SER E 1 169 ? 21.629 77.914 179.577 1.00 26.97 169 SER C N 1
ATOM 13484 C CA . SER E 1 169 ? 21.541 76.836 178.594 1.00 26.00 169 SER C CA 1
ATOM 13485 C C . SER E 1 169 ? 20.465 75.828 178.986 1.00 22.02 169 SER C C 1
ATOM 13486 O O . SER E 1 169 ? 19.987 75.062 178.152 1.00 23.94 169 SER C O 1
ATOM 13494 N N . ASN E 1 170 ? 20.099 75.824 180.259 1.00 21.51 170 ASN C N 1
ATOM 13495 C CA . ASN E 1 170 ? 19.014 74.995 180.762 1.00 21.04 170 ASN C CA 1
ATOM 13496 C C . ASN E 1 170 ? 17.697 75.759 180.667 1.00 20.41 170 ASN C C 1
ATOM 13497 O O . ASN E 1 170 ? 17.534 76.786 181.343 1.00 19.01 170 ASN C O 1
ATOM 13508 N N . PRO E 1 171 ? 16.742 75.268 179.854 1.00 21.19 171 PRO C N 1
ATOM 13509 C CA . PRO E 1 171 ? 15.457 75.981 179.757 1.00 19.43 171 PRO C CA 1
ATOM 13510 C C . PRO E 1 171 ? 14.731 76.161 181.098 1.00 16.44 171 PRO C C 1
ATOM 13511 O O . PRO E 1 171 ? 13.887 77.045 181.208 1.00 15.33 171 PRO C O 1
ATOM 13522 N N . LEU E 1 172 ? 15.043 75.329 182.086 1.00 14.62 172 LEU C N 1
ATOM 13523 C CA . LEU E 1 172 ? 14.328 75.354 183.358 1.00 13.61 172 LEU C CA 1
ATOM 13524 C C . LEU E 1 172 ? 14.949 76.320 184.342 1.00 16.24 172 LEU C C 1
ATOM 13525 O O . LEU E 1 172 ? 14.437 76.501 185.449 1.00 16.10 172 LEU C O 1
ATOM 13541 N N . TYR E 1 173 ? 16.054 76.928 183.929 1.00 17.31 173 TYR C N 1
ATOM 13542 C CA . TYR E 1 173 ? 16.807 77.846 184.757 1.00 16.05 173 TYR C CA 1
ATOM 13543 C C . TYR E 1 173 ? 16.221 79.254 184.714 1.00 15.41 173 TYR C C 1
ATOM 13544 O O . TYR E 1 173 ? 15.625 79.659 183.718 1.00 14.26 173 TYR C O 1
ATOM 13562 N N . ASP E 1 174 ? 16.421 79.994 185.798 1.00 16.02 174 ASP C N 1
ATOM 13563 C CA . ASP E 1 174 ? 16.060 81.407 185.887 1.00 15.80 174 ASP C CA 1
ATOM 13564 C C . ASP E 1 174 ? 17.138 82.087 186.726 1.00 15.51 174 ASP C C 1
ATOM 13565 O O . ASP E 1 174 ? 17.394 81.676 187.850 1.00 16.19 174 ASP C O 1
ATOM 13574 N N . GLN E 1 175 ? 17.786 83.110 186.175 1.00 16.53 175 GLN C N 1
ATOM 13575 C CA . GLN E 1 175 ? 18.846 83.819 186.901 1.00 17.48 175 GLN C CA 1
ATOM 13576 C C . GLN E 1 175 ? 18.285 84.617 188.084 1.00 16.93 175 GLN C C 1
ATOM 13577 O O . GLN E 1 175 ? 19.002 84.927 189.030 1.00 18.80 175 GLN C O 1
ATOM 13591 N N . TYR E 1 176 ? 17.003 84.946 188.021 1.00 14.69 176 TYR C N 1
ATOM 13592 C CA . TYR E 1 176 ? 16.395 85.803 189.031 1.00 14.50 176 TYR C CA 1
ATOM 13593 C C . TYR E 1 176 ? 15.804 84.966 190.149 1.00 12.91 176 TYR C C 1
ATOM 13594 O O . TYR E 1 176 ? 14.584 84.898 190.339 1.00 13.75 176 TYR C O 1
ATOM 13612 N N . ARG E 1 177 ? 16.718 84.347 190.886 1.00 13.78 177 ARG C N 1
ATOM 13613 C CA . ARG E 1 177 ? 16.434 83.631 192.111 1.00 13.58 177 ARG C CA 1
ATOM 13614 C C . ARG E 1 177 ? 17.432 84.095 193.180 1.00 14.04 177 ARG C C 1
ATOM 13615 O O . ARG E 1 177 ? 18.529 84.566 192.858 1.00 14.15 177 ARG C O 1
ATOM 13636 N N . ASP E 1 178 ? 17.049 83.960 194.439 1.00 14.70 178 ASP C N 1
ATOM 13637 C CA . ASP E 1 178 ? 17.944 84.260 195.558 1.00 12.81 178 ASP C CA 1
ATOM 13638 C C . ASP E 1 178 ? 19.160 83.326 195.522 1.00 15.18 178 ASP C C 1
ATOM 13639 O O . ASP E 1 178 ? 19.029 82.146 195.815 1.00 15.73 178 ASP C O 1
ATOM 13648 N N . ALA E 1 179 ? 20.337 83.853 195.186 1.00 16.44 179 ALA C N 1
ATOM 13649 C CA . ALA E 1 179 ? 21.524 83.010 194.981 1.00 19.13 179 ALA C CA 1
ATOM 13650 C C . ALA E 1 179 ? 21.951 82.298 196.259 1.00 19.55 179 ALA C C 1
ATOM 13651 O O . ALA E 1 179 ? 22.419 81.160 196.215 1.00 20.48 179 ALA C O 1
ATOM 13658 N N . ASN E 1 180 ? 21.809 82.973 197.397 1.00 19.23 180 ASN C N 1
ATOM 13659 C CA . ASN E 1 180 ? 22.167 82.366 198.671 1.00 21.14 180 ASN C CA 1
ATOM 13660 C C . ASN E 1 180 ? 21.289 81.161 198.928 1.00 18.53 180 ASN C C 1
ATOM 13661 O O . ASN E 1 180 ? 21.769 80.108 199.310 1.00 18.24 180 ASN C O 1
ATOM 13672 N N . HIS E 1 181 ? 19.994 81.320 198.685 1.00 17.33 181 HIS C N 1
ATOM 13673 C CA . HIS E 1 181 ? 19.046 80.250 198.929 1.00 16.66 181 HIS C CA 1
ATOM 13674 C C . HIS E 1 181 ? 19.214 79.085 197.963 1.00 16.50 181 HIS C C 1
ATOM 13675 O O . HIS E 1 181 ? 19.109 77.936 198.357 1.00 17.11 181 HIS C O 1
ATOM 13690 N N . ILE E 1 182 ? 19.472 79.377 196.698 1.00 18.75 182 ILE C N 1
ATOM 13691 C CA . ILE E 1 182 ? 19.746 78.302 195.749 1.00 18.97 182 ILE C CA 1
ATOM 13692 C C . ILE E 1 182 ? 20.953 77.485 196.223 1.00 20.69 182 ILE C C 1
ATOM 13693 O O . ILE E 1 182 ? 20.950 76.252 196.136 1.00 20.21 182 ILE C O 1
ATOM 13709 N N . GLU E 1 183 ? 21.966 78.168 196.744 1.00 19.01 183 GLU C N 1
ATOM 13710 C CA . GLU E 1 183 ? 23.154 77.487 197.250 1.00 22.49 183 GLU C CA 1
ATOM 13711 C C . GLU E 1 183 ? 22.806 76.597 198.448 1.00 22.71 183 GLU C C 1
ATOM 13712 O O . GLU E 1 183 ? 23.339 75.487 198.576 1.00 23.63 183 GLU C O 1
ATOM 13722 N N . ASP E 1 184 ? 21.915 77.088 199.313 1.00 20.77 184 ASP C N 1
ATOM 13723 C CA . ASP E 1 184 ? 21.416 76.337 200.475 1.00 20.23 184 ASP C CA 1
ATOM 13724 C C . ASP E 1 184 ? 20.582 75.128 200.065 1.00 20.10 184 ASP C C 1
ATOM 13725 O O . ASP E 1 184 ? 20.479 74.152 200.807 1.00 19.80 184 ASP C O 1
ATOM 13734 N N . ARG E 1 185 ? 19.946 75.255 198.904 1.00 16.80 185 ARG C N 1
ATOM 13735 C CA . ARG E 1 185 ? 19.128 74.214 198.259 1.00 17.06 185 ARG C CA 1
ATOM 13736 C C . ARG E 1 185 ? 17.812 73.884 198.968 1.00 14.78 185 ARG C C 1
ATOM 13737 O O . ARG E 1 185 ? 16.764 73.873 198.319 1.00 13.95 185 ARG C O 1
ATOM 13758 N N . ILE E 1 186 ? 17.843 73.606 200.273 1.00 17.36 186 ILE C N 1
ATOM 13759 C CA . ILE E 1 186 ? 16.619 73.217 200.986 1.00 17.34 186 ILE C CA 1
ATOM 13760 C C . ILE E 1 186 ? 15.698 74.405 201.252 1.00 15.16 186 ILE C C 1
ATOM 13761 O O . ILE E 1 186 ? 16.051 75.319 201.996 1.00 16.37 186 ILE C O 1
ATOM 13777 N N . VAL E 1 187 ? 14.501 74.359 200.677 1.00 15.92 187 VAL C N 1
ATOM 13778 C CA . VAL E 1 187 ? 13.523 75.414 200.847 1.00 16.14 187 VAL C CA 1
ATOM 13779 C C . VAL E 1 187 ? 13.101 75.502 202.308 1.00 17.88 187 VAL C C 1
ATOM 13780 O O . VAL E 1 187 ? 13.047 74.491 203.012 1.00 17.89 187 VAL C O 1
ATOM 13793 N N . ASP E 1 188 ? 12.842 76.724 202.757 1.00 16.61 188 ASP C N 1
ATOM 13794 C CA . ASP E 1 188 ? 12.305 76.980 204.094 1.00 17.51 188 ASP C CA 1
ATOM 13795 C C . ASP E 1 188 ? 10.826 77.321 203.953 1.00 16.55 188 ASP C C 1
ATOM 13796 O O . ASP E 1 188 ? 10.459 78.434 203.577 1.00 15.51 188 ASP C O 1
ATOM 13805 N N . LEU E 1 189 ? 9.972 76.348 204.235 1.00 13.79 189 LEU C N 1
ATOM 13806 C CA . LEU E 1 189 ? 8.537 76.552 204.096 1.00 13.10 189 LEU C CA 1
ATOM 13807 C C . LEU E 1 189 ? 7.972 77.527 205.122 1.00 13.65 189 LEU C C 1
ATOM 13808 O O . LEU E 1 189 ? 6.801 77.895 205.044 1.00 14.47 189 LEU C O 1
ATOM 13824 N N . ASP E 1 190 ? 8.806 77.921 206.087 1.00 14.22 190 ASP C N 1
ATOM 13825 C CA . ASP E 1 190 ? 8.436 78.855 207.160 1.00 15.83 190 ASP C CA 1
ATOM 13826 C C . ASP E 1 190 ? 9.222 80.168 206.999 1.00 15.20 190 ASP C C 1
ATOM 13827 O O . ASP E 1 190 ? 9.307 80.978 207.943 1.00 14.14 190 ASP C O 1
ATOM 13836 N N . TYR E 1 191 ? 9.767 80.389 205.803 1.00 14.51 191 TYR C N 1
ATOM 13837 C CA . TYR E 1 191 ? 10.603 81.565 205.542 1.00 15.93 191 TYR C CA 1
ATOM 13838 C C . TYR E 1 191 ? 9.809 82.839 205.800 1.00 17.53 191 TYR C C 1
ATOM 13839 O O . TYR E 1 191 ? 8.709 83.022 205.250 1.00 17.37 191 TYR C O 1
ATOM 13857 N N . ASP E 1 192 ? 10.367 83.724 206.626 1.00 17.01 192 ASP C N 1
ATOM 13858 C CA . ASP E 1 192 ? 9.654 84.933 207.026 1.00 16.25 192 ASP C CA 1
ATOM 13859 C C . ASP E 1 192 ? 10.481 86.208 206.805 1.00 14.71 192 ASP C C 1
ATOM 13860 O O . ASP E 1 192 ? 10.172 87.250 207.362 1.00 14.46 192 ASP C O 1
ATOM 13869 N N . GLY E 1 193 ? 11.518 86.104 205.982 1.00 15.88 193 GLY C N 1
ATOM 13870 C CA . GLY E 1 193 ? 12.341 87.237 205.609 1.00 17.41 193 GLY C CA 1
ATOM 13871 C C . GLY E 1 193 ? 13.735 87.222 206.214 1.00 18.80 193 GLY C C 1
ATOM 13872 O O . GLY E 1 193 ? 14.560 88.069 205.868 1.00 22.21 193 GLY C O 1
ATOM 13876 N N . LYS E 1 194 ? 14.000 86.298 207.132 1.00 15.36 194 LYS C N 1
ATOM 13877 C CA . LYS E 1 194 ? 15.342 86.165 207.714 1.00 18.16 194 LYS C CA 1
ATOM 13878 C C . LYS E 1 194 ? 15.807 84.712 207.714 1.00 17.99 194 LYS C C 1
ATOM 13879 O O . LYS E 1 194 ? 15.075 83.814 208.138 1.00 17.07 194 LYS C O 1
ATOM 13898 N N . ASP E 1 195 ? 17.022 84.483 207.231 1.00 17.77 195 ASP C N 1
ATOM 13899 C CA . ASP E 1 195 ? 17.558 83.134 207.161 1.00 19.67 195 ASP C CA 1
ATOM 13900 C C . ASP E 1 195 ? 17.626 82.523 208.557 1.00 24.87 195 ASP C C 1
ATOM 13901 O O . ASP E 1 195 ? 18.171 83.125 209.485 1.00 24.62 195 ASP C O 1
ATOM 13910 N N . LYS E 1 196 ? 17.056 81.333 208.697 1.00 24.85 196 LYS C N 1
ATOM 13911 C CA . LYS E 1 196 ? 17.260 80.542 209.890 1.00 28.81 196 LYS C CA 1
ATOM 13912 C C . LYS E 1 196 ? 18.685 80.022 209.802 1.00 38.79 196 LYS C C 1
ATOM 13913 O O . LYS E 1 196 ? 19.130 79.633 208.730 1.00 44.68 196 LYS C O 1
ATOM 13932 N N . ASP E 1 197 ? 19.414 80.034 210.902 1.00 42.37 197 ASP C N 1
ATOM 13933 C CA . ASP E 1 197 ? 20.755 79.458 210.891 1.00 45.05 197 ASP C CA 1
ATOM 13934 C C . ASP E 1 197 ? 20.678 78.095 211.544 1.00 40.96 197 ASP C C 1
ATOM 13935 O O . ASP E 1 197 ? 21.139 77.931 212.665 1.00 44.37 197 ASP C O 1
ATOM 13939 N N . ILE E 1 198 ? 20.072 77.126 210.857 1.00 32.45 198 ILE C N 1
ATOM 13940 C CA . ILE E 1 198 ? 19.821 75.819 211.472 1.00 27.52 198 ILE C CA 1
ATOM 13941 C C . ILE E 1 198 ? 20.292 74.636 210.629 1.00 28.01 198 ILE C C 1
ATOM 13942 O O . ILE E 1 198 ? 20.452 74.757 209.418 1.00 27.22 198 ILE C O 1
ATOM 13958 N N . PRO E 1 199 ? 20.517 73.477 211.274 1.00 28.78 199 PRO C N 1
ATOM 13959 C CA . PRO E 1 199 ? 20.949 72.301 210.515 1.00 29.44 199 PRO C CA 1
ATOM 13960 C C . PRO E 1 199 ? 19.896 71.827 209.521 1.00 25.12 199 PRO C C 1
ATOM 13961 O O . PRO E 1 199 ? 18.699 71.989 209.751 1.00 21.77 199 PRO C O 1
ATOM 13972 N N . ASP E 1 200 ? 20.352 71.244 208.425 1.00 25.35 200 ASP C N 1
ATOM 13973 C CA . ASP E 1 200 ? 19.453 70.751 207.395 1.00 25.46 200 ASP C CA 1
ATOM 13974 C C . ASP E 1 200 ? 18.349 69.879 207.975 1.00 22.13 200 ASP C C 1
ATOM 13975 O O . ASP E 1 200 ? 17.203 70.007 207.571 1.00 19.58 200 ASP C O 1
ATOM 13984 N N . GLN E 1 201 ? 18.684 69.011 208.928 1.00 23.91 201 GLN C N 1
ATOM 13985 C CA . GLN E 1 201 ? 17.690 68.093 209.478 1.00 26.91 201 GLN C CA 1
ATOM 13986 C C . GLN E 1 201 ? 16.640 68.856 210.264 1.00 22.28 201 GLN C C 1
ATOM 13987 O O . GLN E 1 201 ? 15.483 68.450 210.316 1.00 20.24 201 GLN C O 1
ATOM 14001 N N . GLN E 1 202 ? 17.041 69.960 210.885 1.00 21.31 202 GLN C N 1
ATOM 14002 C CA . GLN E 1 202 ? 16.083 70.766 211.607 1.00 21.51 202 GLN C CA 1
ATOM 14003 C C . GLN E 1 202 ? 15.174 71.477 210.606 1.00 19.69 202 GLN C C 1
ATOM 14004 O O . GLN E 1 202 ? 13.984 71.641 210.856 1.00 18.89 202 GLN C O 1
ATOM 14018 N N . GLN E 1 203 ? 15.729 71.897 209.474 1.00 20.82 203 GLN C N 1
ATOM 14019 C CA . GLN E 1 203 ? 14.910 72.564 208.465 1.00 19.27 203 GLN C CA 1
ATOM 14020 C C . GLN E 1 203 ? 13.915 71.567 207.888 1.00 18.15 203 GLN C C 1
ATOM 14021 O O . GLN E 1 203 ? 12.764 71.907 207.615 1.00 16.91 203 GLN C O 1
ATOM 14035 N N . VAL E 1 204 ? 14.355 70.331 207.686 1.00 18.30 204 VAL C N 1
ATOM 14036 C CA . VAL E 1 204 ? 13.441 69.301 207.211 1.00 16.44 204 VAL C CA 1
ATOM 14037 C C . VAL E 1 204 ? 12.269 69.167 208.177 1.00 18.38 204 VAL C C 1
ATOM 14038 O O . VAL E 1 204 ? 11.111 69.192 207.759 1.00 18.70 204 VAL C O 1
ATOM 14051 N N . ALA E 1 205 ? 12.563 69.053 209.466 1.00 18.65 205 ALA C N 1
ATOM 14052 C CA . ALA E 1 205 ? 11.505 68.943 210.459 1.00 20.59 205 ALA C CA 1
ATOM 14053 C C . ALA E 1 205 ? 10.627 70.190 210.498 1.00 18.71 205 ALA C C 1
ATOM 14054 O O . ALA E 1 205 ? 9.407 70.097 210.663 1.00 17.16 205 ALA C O 1
ATOM 14061 N N . CYS E 1 206 ? 11.241 71.361 210.368 1.00 19.72 206 CYS C N 1
ATOM 14062 C CA . CYS E 1 206 ? 10.477 72.601 210.287 1.00 19.40 206 CYS C CA 1
ATOM 14063 C C . CYS E 1 206 ? 9.495 72.563 209.110 1.00 18.34 206 CYS C C 1
ATOM 14064 O O . CYS E 1 206 ? 8.340 72.965 209.230 1.00 17.12 206 CYS C O 1
ATOM 14071 N N . ASN E 1 207 ? 9.955 72.071 207.966 1.00 16.93 207 ASN C N 1
ATOM 14072 C CA . ASN E 1 207 ? 9.091 72.014 206.783 1.00 16.12 207 ASN C CA 1
ATOM 14073 C C . ASN E 1 207 ? 7.939 71.039 206.992 1.00 16.31 207 ASN C C 1
ATOM 14074 O O . ASN E 1 207 ? 6.791 71.347 206.681 1.00 14.01 207 ASN C O 1
ATOM 14085 N N . LEU E 1 208 ? 8.242 69.869 207.548 1.00 17.47 208 LEU C N 1
ATOM 14086 C CA . LEU E 1 208 ? 7.203 68.903 207.902 1.00 18.39 208 LEU C CA 1
ATOM 14087 C C . LEU E 1 208 ? 6.185 69.508 208.878 1.00 18.04 208 LEU C C 1
ATOM 14088 O O . LEU E 1 208 ? 4.980 69.309 208.729 1.00 17.88 208 LEU C O 1
ATOM 14104 N N . SER E 1 209 ? 6.670 70.264 209.854 1.00 18.54 209 SER C N 1
ATOM 14105 C CA . SER E 1 209 ? 5.793 70.905 210.829 1.00 21.08 209 SER C CA 1
ATOM 14106 C C . SER E 1 209 ? 4.878 71.907 210.118 1.00 19.66 209 SER C C 1
ATOM 14107 O O . SER E 1 209 ? 3.688 72.024 210.425 1.00 19.25 209 SER C O 1
ATOM 14115 N N . THR E 1 210 ? 5.453 72.628 209.166 1.00 18.26 210 THR C N 1
ATOM 14116 C CA . THR E 1 210 ? 4.728 73.659 208.449 1.00 17.85 210 THR C CA 1
ATOM 14117 C C . THR E 1 210 ? 3.591 73.060 207.624 1.00 16.75 210 THR C C 1
ATOM 14118 O O . THR E 1 210 ? 2.483 73.587 207.606 1.00 13.49 210 THR C O 1
ATOM 14129 N N . VAL E 1 211 ? 3.860 71.941 206.967 1.00 16.45 211 VAL C N 1
ATOM 14130 C CA . VAL E 1 211 ? 2.821 71.266 206.202 1.00 18.42 211 VAL C CA 1
ATOM 14131 C C . VAL E 1 211 ? 1.686 70.799 207.126 1.00 19.45 211 VAL C C 1
ATOM 14132 O O . VAL E 1 211 ? 0.505 70.932 206.785 1.00 17.98 211 VAL C O 1
ATOM 14145 N N . TYR E 1 212 ? 2.054 70.255 208.287 1.00 17.55 212 TYR C N 1
ATOM 14146 C CA . TYR E 1 212 ? 1.095 69.860 209.312 1.00 20.35 212 TYR C CA 1
ATOM 14147 C C . TYR E 1 212 ? 0.267 71.057 209.763 1.00 16.06 212 TYR C C 1
ATOM 14148 O O . TYR E 1 212 ? -0.940 70.964 209.920 1.00 15.82 212 TYR C O 1
ATOM 14166 N N . ARG E 1 213 ? 0.923 72.195 209.937 1.00 17.03 213 ARG C N 1
ATOM 14167 C CA . ARG E 1 213 ? 0.232 73.405 210.335 1.00 17.24 213 ARG C CA 1
ATOM 14168 C C . ARG E 1 213 ? -0.791 73.814 209.284 1.00 17.58 213 ARG C C 1
ATOM 14169 O O . ARG E 1 213 ? -1.936 74.084 209.592 1.00 16.79 213 ARG C O 1
ATOM 14190 N N . ASP E 1 214 ? -0.372 73.828 208.025 1.00 17.31 214 ASP C N 1
ATOM 14191 C CA . ASP E 1 214 ? -1.233 74.348 206.973 1.00 17.50 214 ASP C CA 1
ATOM 14192 C C . ASP E 1 214 ? -2.421 73.413 206.709 1.00 16.71 214 ASP C C 1
ATOM 14193 O O . ASP E 1 214 ? -3.527 73.881 206.422 1.00 16.36 214 ASP C O 1
ATOM 14202 N N . LEU E 1 215 ? -2.203 72.106 206.840 1.00 16.91 215 LEU C N 1
ATOM 14203 C CA . LEU E 1 215 ? -3.208 71.118 206.437 1.00 19.51 215 LEU C CA 1
ATOM 14204 C C . LEU E 1 215 ? -4.127 70.650 207.574 1.00 20.86 2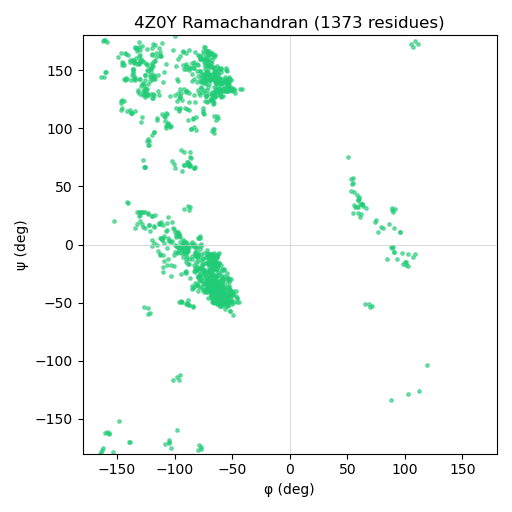15 LEU C C 1
ATOM 14205 O O . LEU E 1 215 ? -5.251 70.210 207.326 1.00 19.79 215 LEU C O 1
ATOM 14221 N N . VAL E 1 216 ? -3.646 70.737 208.810 1.00 17.77 216 VAL C N 1
ATOM 14222 C CA . VAL E 1 216 ? -4.393 70.220 209.953 1.00 19.28 216 VAL C CA 1
ATOM 14223 C C . VAL E 1 216 ? -4.662 71.335 210.958 1.00 19.29 216 VAL C C 1
ATOM 14224 O O . VAL E 1 216 ? -5.813 71.641 211.230 1.00 20.56 216 VAL C O 1
ATOM 14237 N N . ARG E 1 217 ? -3.619 71.977 211.476 1.00 21.32 217 ARG C N 1
ATOM 14238 C CA . ARG E 1 217 ? -3.811 72.915 212.591 1.00 23.50 217 ARG C CA 1
ATOM 14239 C C . ARG E 1 217 ? -4.579 74.187 212.204 1.00 21.23 217 ARG C C 1
ATOM 14240 O O . ARG E 1 217 ? -5.478 74.625 212.922 1.00 19.67 217 ARG C O 1
ATOM 14243 N N . ASN E 1 218 ? -4.228 74.781 211.065 1.00 18.73 218 ASN C N 1
ATOM 14244 C CA . ASN E 1 218 ? -4.855 76.020 210.637 1.00 18.29 218 ASN C CA 1
ATOM 14245 C C . ASN E 1 218 ? -5.921 75.812 209.578 1.00 21.31 218 ASN C C 1
ATOM 14246 O O . ASN E 1 218 ? -6.738 76.693 209.363 1.00 24.66 218 ASN C O 1
ATOM 14257 N N . GLY E 1 219 ? -5.909 74.661 208.910 1.00 22.93 219 GLY C N 1
ATOM 14258 C CA . GLY E 1 219 ? -6.879 74.380 207.856 1.00 22.22 219 GLY C CA 1
ATOM 14259 C C . GLY E 1 219 ? -8.010 73.497 208.355 1.00 22.14 219 GLY C C 1
ATOM 14260 O O . GLY E 1 219 ? -8.157 72.365 207.904 1.00 23.70 219 GLY C O 1
ATOM 14264 N N . VAL E 1 220 ? -8.819 74.014 209.277 1.00 19.47 220 VAL C N 1
ATOM 14265 C CA . VAL E 1 220 ? -9.784 73.174 209.989 1.00 20.96 220 VAL C CA 1
ATOM 14266 C C . VAL E 1 220 ? -11.186 73.163 209.379 1.00 21.57 220 VAL C C 1
ATOM 14267 O O . VAL E 1 220 ? -12.046 72.381 209.802 1.00 23.14 220 VAL C O 1
ATOM 14280 N N . ASP E 1 221 ? -11.409 74.013 208.380 1.00 19.78 221 ASP C N 1
ATOM 14281 C CA . ASP E 1 221 ? -12.675 74.058 207.664 1.00 18.74 221 ASP C CA 1
ATOM 14282 C C . ASP E 1 221 ? -12.448 74.785 206.338 1.00 17.74 221 ASP C C 1
ATOM 14283 O O . ASP E 1 221 ? -11.348 75.278 206.083 1.00 16.43 221 ASP C O 1
ATOM 14292 N N . PRO E 1 222 ? -13.477 74.842 205.481 1.00 18.83 222 PRO C N 1
ATOM 14293 C CA . PRO E 1 222 ? -13.267 75.481 204.180 1.00 17.87 222 PRO C CA 1
ATOM 14294 C C . PRO E 1 222 ? -12.828 76.942 204.271 1.00 14.86 222 PRO C C 1
ATOM 14295 O O . PRO E 1 222 ? -11.993 77.355 203.480 1.00 14.81 222 PRO C O 1
ATOM 14306 N N . THR E 1 223 ? -13.371 77.716 205.203 1.00 15.90 223 THR C N 1
ATOM 14307 C CA . THR E 1 223 ? -12.991 79.115 205.311 1.00 17.19 223 THR C CA 1
ATOM 14308 C C . THR E 1 223 ? -11.500 79.270 205.633 1.00 15.19 223 THR C C 1
ATOM 14309 O O . THR E 1 223 ? -10.798 80.070 204.993 1.00 14.54 223 THR C O 1
ATOM 14320 N N . SER E 1 224 ? -11.009 78.495 206.593 1.00 13.55 224 SER C N 1
ATOM 14321 C CA . SER E 1 224 ? -9.623 78.621 207.025 1.00 15.65 224 SER C CA 1
ATOM 14322 C C . SER E 1 224 ? -8.616 77.964 206.063 1.00 14.27 224 SER C C 1
ATOM 14323 O O . SER E 1 224 ? -7.466 78.402 205.996 1.00 16.04 224 SER C O 1
ATOM 14331 N N . PHE E 1 225 ? -9.037 76.938 205.322 1.00 12.30 225 PHE C N 1
ATOM 14332 C CA . PHE E 1 225 ? -8.172 76.306 204.310 1.00 12.81 225 PHE C CA 1
ATOM 14333 C C . PHE E 1 225 ? -8.183 77.031 202.951 1.00 12.00 225 PHE C C 1
ATOM 14334 O O . PHE E 1 225 ? -7.124 77.351 202.400 1.00 14.03 225 PHE C O 1
ATOM 14351 N N . PHE E 1 226 ? -9.365 77.256 202.389 1.00 12.15 226 PHE C N 1
ATOM 14352 C CA . PHE E 1 226 ? -9.460 77.866 201.049 1.00 12.79 226 PHE C CA 1
ATOM 14353 C C . PHE E 1 226 ? -9.268 79.382 201.091 1.00 12.59 226 PHE C C 1
ATOM 14354 O O . PHE E 1 226 ? -8.843 79.985 200.098 1.00 11.56 226 PHE C O 1
ATOM 14371 N N . GLY E 1 227 ? -9.593 79.986 202.229 1.00 11.53 227 GLY C N 1
ATOM 14372 C CA . GLY E 1 227 ? -9.578 81.430 202.348 1.00 10.99 227 GLY C CA 1
ATOM 14373 C C . GLY E 1 227 ? -10.962 82.055 202.355 1.00 13.62 227 GLY C C 1
ATOM 14374 O O . GLY E 1 227 ? -11.973 81.380 202.144 1.00 12.41 227 GLY C O 1
ATOM 14378 N N . GLY E 1 228 ? -10.990 83.359 202.615 1.00 14.06 228 GLY C N 1
ATOM 14379 C CA . GLY E 1 228 ? -12.226 84.080 202.858 1.00 15.26 228 GLY C CA 1
ATOM 14380 C C . GLY E 1 228 ? -13.141 84.227 201.654 1.00 13.82 228 GLY C C 1
ATOM 14381 O O . GLY E 1 228 ? -12.708 84.181 200.495 1.00 13.25 228 GLY C O 1
ATOM 14385 N N . LYS E 1 229 ? -14.425 84.412 201.945 1.00 13.60 229 LYS C N 1
ATOM 14386 C CA . LYS E 1 229 ? -15.432 84.667 200.914 1.00 14.57 229 LYS C CA 1
ATOM 14387 C C . LYS E 1 229 ? -15.132 85.956 200.154 1.00 13.23 229 LYS C C 1
ATOM 14388 O O . LYS E 1 229 ? -14.830 86.984 200.740 1.00 14.30 229 LYS C O 1
ATOM 14407 N N . TYR E 1 230 ? -15.244 85.890 198.838 1.00 14.12 230 TYR C N 1
ATOM 14408 C CA . TYR E 1 230 ? -14.932 87.013 197.973 1.00 14.19 230 TYR C CA 1
ATOM 14409 C C . TYR E 1 230 ? -15.893 86.940 196.797 1.00 14.70 230 TYR C C 1
ATOM 14410 O O . TYR E 1 230 ? -15.906 85.946 196.062 1.00 14.05 230 TYR C O 1
ATOM 14428 N N . VAL E 1 231 ? -16.732 87.964 196.666 1.00 11.94 231 VAL C N 1
ATOM 14429 C CA . VAL E 1 231 ? -17.810 87.959 195.692 1.00 11.79 231 VAL C CA 1
ATOM 14430 C C . VAL E 1 231 ? -17.835 89.273 194.923 1.00 12.28 231 VAL C C 1
ATOM 14431 O O . VAL E 1 231 ? -17.133 90.208 195.279 1.00 13.55 231 VAL C O 1
ATOM 14444 N N . ALA E 1 232 ? -18.627 89.333 193.855 1.00 12.98 232 ALA C N 1
ATOM 14445 C CA . ALA E 1 232 ? -18.731 90.567 193.088 1.00 11.51 232 ALA C CA 1
ATOM 14446 C C . ALA E 1 232 ? -19.119 91.719 194.010 1.00 14.02 232 ALA C C 1
ATOM 14447 O O . ALA E 1 232 ? -19.994 91.572 194.867 1.00 15.12 232 ALA C O 1
ATOM 14454 N N . GLY E 1 233 ? -18.448 92.850 193.835 1.00 12.51 233 GLY C N 1
ATOM 14455 C CA . GLY E 1 233 ? -18.705 94.031 194.638 1.00 13.89 233 GLY C CA 1
ATOM 14456 C C . GLY E 1 233 ? -17.663 94.168 195.725 1.00 13.66 233 GLY C C 1
ATOM 14457 O O . GLY E 1 233 ? -17.527 95.227 196.333 1.00 15.27 233 GLY C O 1
ATOM 14461 N N . ASP E 1 234 ? -16.918 93.098 195.965 1.00 13.12 234 ASP C N 1
ATOM 14462 C CA . ASP E 1 234 ? -15.850 93.117 196.963 1.00 13.73 234 ASP C CA 1
ATOM 14463 C C . ASP E 1 234 ? -14.566 93.709 196.405 1.00 13.13 234 ASP C C 1
ATOM 14464 O O . ASP E 1 234 ? -14.165 93.399 195.291 1.00 13.04 234 ASP C O 1
ATOM 14473 N N A SER E 1 235 ? -13.910 94.545 197.199 0.44 14.57 235 SER C N 1
ATOM 14474 N N B SER E 1 235 ? -13.915 94.548 197.202 0.56 14.52 235 SER C N 1
ATOM 14475 C CA A SER E 1 235 ? -12.604 95.071 196.825 0.44 14.92 235 SER C CA 1
ATOM 14476 C CA B SER E 1 235 ? -12.605 95.081 196.846 0.56 14.94 235 SER C CA 1
ATOM 14477 C C A SER E 1 235 ? -11.523 94.017 197.058 0.44 13.90 235 SER C C 1
ATOM 14478 C C B SER E 1 235 ? -11.528 94.010 197.047 0.56 13.94 235 SER C C 1
ATOM 14479 O O A SER E 1 235 ? -11.754 93.029 197.755 0.44 12.56 235 SER C O 1
ATOM 14480 O O B SER E 1 235 ? -11.768 93.003 197.713 0.56 12.31 235 SER C O 1
ATOM 14495 N N . PRO E 1 236 ? -10.341 94.210 196.458 1.00 14.23 236 PRO C N 1
ATOM 14496 C CA . PRO E 1 236 ? -9.309 93.171 196.558 1.00 14.65 236 PRO C CA 1
ATOM 14497 C C . PRO E 1 236 ? -8.757 92.985 197.957 1.00 14.02 236 PRO C C 1
ATOM 14498 O O . PRO E 1 236 ? -8.482 93.946 198.675 1.00 13.87 236 PRO C O 1
ATOM 14509 N N . VAL E 1 237 ? -8.638 91.732 198.359 1.00 12.99 237 VAL C N 1
ATOM 14510 C CA . VAL E 1 237 ? -8.102 91.422 199.677 1.00 12.78 237 VAL C CA 1
ATOM 14511 C C . VAL E 1 237 ? -6.596 91.590 199.620 1.00 13.56 237 VAL C C 1
ATOM 14512 O O . VAL E 1 237 ? -5.943 91.153 198.677 1.00 12.64 237 VAL C O 1
ATOM 14525 N N . ALA E 1 238 ? -6.044 92.239 200.637 1.00 14.71 238 ALA C N 1
ATOM 14526 C CA . ALA E 1 238 ? -4.617 92.547 200.655 1.00 13.66 238 ALA C CA 1
ATOM 14527 C C . ALA E 1 238 ? -3.741 91.341 200.931 1.00 14.42 238 ALA C C 1
ATOM 14528 O O . ALA E 1 238 ? -4.098 90.475 201.731 1.00 15.29 238 ALA C O 1
ATOM 14535 N N . ASN E 1 239 ? -2.586 91.298 200.270 1.00 13.54 239 ASN C N 1
ATOM 14536 C CA . ASN E 1 239 ? -1.549 90.359 200.639 1.00 15.43 239 ASN C CA 1
ATOM 14537 C C . ASN E 1 239 ? -1.337 90.414 202.150 1.00 15.18 239 ASN C C 1
ATOM 14538 O O . ASN E 1 239 ? -1.201 91.492 202.730 1.00 17.82 239 ASN C O 1
ATOM 14549 N N . GLY E 1 240 ? -1.331 89.246 202.768 1.00 14.70 240 GLY C N 1
ATOM 14550 C CA . GLY E 1 240 ? -1.063 89.133 204.192 1.00 14.39 240 GLY C CA 1
ATOM 14551 C C . GLY E 1 240 ? -2.283 89.237 205.083 1.00 16.06 240 GLY C C 1
ATOM 14552 O O . GLY E 1 240 ? -2.167 89.074 206.303 1.00 16.02 240 GLY C O 1
ATOM 14556 N N . ASP E 1 241 ? -3.448 89.482 204.492 1.00 13.69 241 ASP C N 1
ATOM 14557 C CA . ASP E 1 241 ? -4.684 89.586 205.270 1.00 15.72 241 ASP C CA 1
ATOM 14558 C C . ASP E 1 241 ? -4.911 88.261 206.017 1.00 16.55 241 ASP C C 1
ATOM 14559 O O . ASP E 1 241 ? -4.724 87.182 205.447 1.00 15.99 241 ASP C O 1
ATOM 14568 N N . PRO E 1 242 ? -5.278 88.324 207.305 1.00 17.97 242 PRO C N 1
ATOM 14569 C CA . PRO E 1 242 ? -5.468 87.062 208.034 1.00 18.75 242 PRO C CA 1
ATOM 14570 C C . PRO E 1 242 ? -6.605 86.182 207.534 1.00 15.09 242 PRO C C 1
ATOM 14571 O O . PRO E 1 242 ? -6.684 85.026 207.936 1.00 16.96 242 PRO C O 1
ATOM 14582 N N . SER E 1 243 ? -7.474 86.703 206.687 1.00 15.58 243 SER C N 1
ATOM 14583 C CA . SER E 1 243 ? -8.571 85.898 206.148 1.00 17.47 243 SER C CA 1
ATOM 14584 C C . SER E 1 243 ? -8.091 84.982 205.020 1.00 15.82 243 SER C C 1
ATOM 14585 O O . SER E 1 243 ? -8.834 84.116 204.557 1.00 15.69 243 SER C O 1
ATOM 14593 N N . VAL E 1 244 ? -6.857 85.180 204.574 1.00 13.38 244 VAL C N 1
ATOM 14594 C CA . VAL E 1 244 ? -6.273 84.307 203.547 1.00 12.27 244 VAL C CA 1
ATOM 14595 C C . VAL E 1 244 ? -6.176 82.878 204.101 1.00 13.61 244 VAL C C 1
ATOM 14596 O O . VAL E 1 244 ? -5.930 82.682 205.299 1.00 15.79 244 VAL C O 1
ATOM 14609 N N . GLY E 1 245 ? -6.399 81.885 203.242 1.00 13.35 245 GLY C N 1
ATOM 14610 C CA . GLY E 1 245 ? -6.342 80.490 203.645 1.00 12.55 245 GLY C CA 1
ATOM 14611 C C . GLY E 1 245 ? -4.970 80.009 204.079 1.00 13.41 245 GLY C C 1
ATOM 14612 O O . GLY E 1 245 ? -3.953 80.623 203.788 1.00 15.11 245 GLY C O 1
ATOM 14616 N N . SER E 1 246 ? -4.948 78.877 204.776 1.00 13.91 246 SER C N 1
ATOM 14617 C CA . SER E 1 246 ? -3.749 78.440 205.485 1.00 12.54 246 SER C CA 1
ATOM 14618 C C . SER E 1 246 ? -2.587 78.173 204.545 1.00 12.72 246 SER C C 1
ATOM 14619 O O . SER E 1 246 ? -1.481 78.654 204.768 1.00 13.95 246 SER C O 1
ATOM 14627 N N . VAL E 1 247 ? -2.838 77.424 203.482 1.00 13.65 247 VAL C N 1
ATOM 14628 C CA . VAL E 1 247 ? -1.767 77.109 202.528 1.00 12.90 247 VAL C CA 1
ATOM 14629 C C . VAL E 1 247 ? -1.296 78.356 201.793 1.00 13.28 247 VAL C C 1
ATOM 14630 O O . VAL E 1 247 ? -0.092 78.566 201.643 1.00 12.44 247 VAL C O 1
ATOM 14643 N N . GLU E 1 248 ? -2.234 79.174 201.326 1.00 12.42 248 GLU C N 1
ATOM 14644 C CA . GLU E 1 248 ? -1.864 80.356 200.547 1.00 12.38 248 GLU C CA 1
ATOM 14645 C C . GLU E 1 248 ? -0.973 81.267 201.376 1.00 12.67 248 GLU C C 1
ATOM 14646 O O . GLU E 1 248 ? 0.087 81.697 200.916 1.00 12.06 248 GLU C O 1
ATOM 14658 N N . ALA E 1 249 ? -1.392 81.518 202.617 1.00 10.91 249 ALA C N 1
ATOM 14659 C CA . ALA E 1 249 ? -0.662 82.407 203.519 1.00 12.50 249 ALA C CA 1
ATOM 14660 C C . ALA E 1 249 ? 0.606 81.777 204.066 1.00 14.12 249 ALA C C 1
ATOM 14661 O O . ALA E 1 249 ? 1.522 82.487 204.491 1.00 16.37 249 ALA C O 1
ATOM 14668 N N . GLY E 1 250 ? 0.635 80.447 204.066 1.00 13.32 250 GLY C N 1
ATOM 14669 C CA . GLY E 1 250 ? 1.685 79.688 204.725 1.00 15.41 250 GLY C CA 1
ATOM 14670 C C . GLY E 1 250 ? 2.766 79.226 203.765 1.00 15.15 250 GLY C C 1
ATOM 14671 O O . GLY E 1 250 ? 3.503 80.039 203.207 1.00 14.58 250 GLY C O 1
ATOM 14675 N N . SER E 1 251 ? 2.851 77.913 203.587 1.00 13.76 251 SER C N 1
ATOM 14676 C CA . SER E 1 251 ? 3.888 77.297 202.773 1.00 14.94 251 SER C CA 1
ATOM 14677 C C . SER E 1 251 ? 3.963 77.923 201.372 1.00 15.05 251 SER C C 1
ATOM 14678 O O . SER E 1 251 ? 5.048 78.112 200.839 1.00 13.72 251 SER C O 1
ATOM 14700 N N B HIS E 1 252 ? 2.820 78.246 200.773 0.52 14.64 252 HIS C N 1
ATOM 14701 C CA B HIS E 1 252 ? 2.834 78.810 199.421 0.52 14.24 252 HIS C CA 1
ATOM 14702 C C B HIS E 1 252 ? 3.541 80.170 199.383 0.52 14.63 252 HIS C C 1
ATOM 14703 O O B HIS E 1 252 ? 4.361 80.421 198.503 0.52 15.20 252 HIS C O 1
ATOM 14717 N N . THR E 1 253 ? 3.223 81.049 200.327 1.00 13.89 253 THR C N 1
ATOM 14718 C CA . THR E 1 253 ? 3.880 82.364 200.386 1.00 13.94 253 THR C CA 1
ATOM 14719 C C . THR E 1 253 ? 5.375 82.202 200.666 1.00 12.70 253 THR C C 1
ATOM 14720 O O . THR E 1 253 ? 6.215 82.873 200.074 1.00 15.08 253 THR C O 1
ATOM 14731 N N . ALA E 1 254 ? 5.713 81.297 201.574 1.00 13.39 254 ALA C N 1
ATOM 14732 C CA . ALA E 1 254 ? 7.101 81.122 201.946 1.00 12.41 254 ALA C CA 1
ATOM 14733 C C . ALA E 1 254 ? 7.998 80.767 200.755 1.00 12.85 254 ALA C C 1
ATOM 14734 O O . ALA E 1 254 ? 9.089 81.320 200.611 1.00 13.28 254 ALA C O 1
ATOM 14741 N N . VAL E 1 255 ? 7.555 79.844 199.904 1.00 12.52 255 VAL C N 1
ATOM 14742 C CA . VAL E 1 255 ? 8.384 79.409 198.790 1.00 14.59 255 VAL C CA 1
ATOM 14743 C C . VAL E 1 255 ? 8.624 80.562 197.809 1.00 11.80 255 VAL C C 1
ATOM 14744 O O . VAL E 1 255 ? 9.739 80.751 197.337 1.00 12.54 255 VAL C O 1
ATOM 14757 N N . HIS E 1 256 ? 7.577 81.315 197.488 1.00 11.38 256 HIS C N 1
ATOM 14758 C CA . HIS E 1 256 ? 7.726 82.506 196.673 1.00 12.96 256 HIS C CA 1
ATOM 14759 C C . HIS E 1 256 ? 8.762 83.452 197.273 1.00 14.11 256 HIS C C 1
ATOM 14760 O O . HIS E 1 256 ? 9.659 83.931 196.580 1.00 14.60 256 HIS C O 1
ATOM 14774 N N . ARG E 1 257 ? 8.634 83.739 198.563 1.00 12.92 257 ARG C N 1
ATOM 14775 C CA . ARG E 1 257 ? 9.518 84.719 199.191 1.00 14.00 257 ARG C CA 1
ATOM 14776 C C . ARG E 1 257 ? 10.961 84.214 199.201 1.00 13.37 257 ARG C C 1
ATOM 14777 O O . ARG E 1 257 ? 11.920 84.971 198.969 1.00 15.09 257 ARG C O 1
ATOM 14798 N N . TRP E 1 258 ? 11.108 82.921 199.453 1.00 10.35 258 TRP C N 1
ATOM 14799 C CA . TRP E 1 258 ? 12.414 82.280 199.550 1.00 11.90 258 TRP C CA 1
ATOM 14800 C C . TRP E 1 258 ? 13.147 82.177 198.204 1.00 13.16 258 TRP C C 1
ATOM 14801 O O . TRP E 1 258 ? 14.364 82.344 198.155 1.00 13.12 258 TRP C O 1
ATOM 14822 N N . VAL E 1 259 ? 12.428 81.880 197.125 1.00 13.35 259 VAL C N 1
ATOM 14823 C CA . VAL E 1 259 ? 13.068 81.759 195.806 1.00 12.93 259 VAL C CA 1
ATOM 14824 C C . VAL E 1 259 ? 13.321 83.119 195.150 1.00 12.84 259 VAL C C 1
ATOM 14825 O O . VAL E 1 259 ? 14.329 83.310 194.454 1.00 12.63 259 VAL C O 1
ATOM 14838 N N . GLY E 1 260 ? 12.413 84.065 195.366 1.00 14.62 260 GLY C N 1
ATOM 14839 C CA . GLY E 1 260 ? 12.534 85.380 194.766 1.00 15.31 260 GLY C CA 1
ATOM 14840 C C . GLY E 1 260 ? 13.887 85.998 195.073 1.00 15.98 260 GLY C C 1
ATOM 14841 O O . GLY E 1 260 ? 14.384 85.873 196.191 1.00 14.78 260 GLY C O 1
ATOM 14845 N N . ASP E 1 261 ? 14.475 86.674 194.090 1.00 13.33 261 ASP C N 1
ATOM 14846 C CA . ASP E 1 261 ? 15.809 87.272 194.236 1.00 12.59 261 ASP C CA 1
ATOM 14847 C C . ASP E 1 261 ? 15.768 88.634 194.956 1.00 13.66 261 ASP C C 1
ATOM 14848 O O . ASP E 1 261 ? 15.336 89.629 194.382 1.00 13.26 261 ASP C O 1
ATOM 14857 N N . PRO E 1 262 ? 16.278 88.703 196.198 1.00 13.69 262 PRO C N 1
ATOM 14858 C CA . PRO E 1 262 ? 16.143 89.971 196.922 1.00 13.92 262 PRO C CA 1
ATOM 14859 C C . PRO E 1 262 ? 16.928 91.128 196.322 1.00 15.98 262 PRO C C 1
ATOM 14860 O O . PRO E 1 262 ? 16.640 92.275 196.672 1.00 18.33 262 PRO C O 1
ATOM 14871 N N . THR E 1 263 ? 17.883 90.858 195.435 1.00 16.76 263 THR C N 1
ATOM 14872 C CA . THR E 1 263 ? 18.620 91.941 194.791 1.00 19.26 263 THR C CA 1
ATOM 14873 C C . THR E 1 263 ? 17.807 92.618 193.685 1.00 17.35 263 THR C C 1
ATOM 14874 O O . THR E 1 263 ? 18.240 93.631 193.147 1.00 18.53 263 THR C O 1
ATOM 14885 N N . GLN E 1 264 ? 16.648 92.058 193.341 1.00 17.01 264 GLN C N 1
ATOM 14886 C CA . GLN E 1 264 ? 15.802 92.635 192.304 1.00 15.87 264 GLN C CA 1
ATOM 14887 C C . GLN E 1 264 ? 14.787 93.606 192.917 1.00 14.96 264 GLN C C 1
ATOM 14888 O O . GLN E 1 264 ? 14.402 93.450 194.074 1.00 14.08 264 GLN C O 1
ATOM 14902 N N . PRO E 1 265 ? 14.369 94.624 192.150 1.00 15.13 265 PRO C N 1
ATOM 14903 C CA . PRO E 1 265 ? 13.553 95.713 192.710 1.00 15.11 265 PRO C CA 1
ATOM 14904 C C . PRO E 1 265 ? 12.250 95.268 193.365 1.00 13.17 265 PRO C C 1
ATOM 14905 O O . PRO E 1 265 ? 11.833 95.875 194.350 1.00 12.21 265 PRO C O 1
ATOM 14916 N N . ASN E 1 266 ? 11.605 94.251 192.804 1.00 12.75 266 ASN C N 1
ATOM 14917 C CA . ASN E 1 266 ? 10.402 93.685 193.398 1.00 11.45 266 ASN C CA 1
ATOM 14918 C C . ASN E 1 266 ? 10.605 92.234 193.795 1.00 10.30 266 ASN C C 1
ATOM 14919 O O . ASN E 1 266 ? 9.658 91.466 193.876 1.00 12.33 266 ASN C O 1
ATOM 14930 N N . ASN E 1 267 ? 11.854 91.877 194.051 1.00 10.69 267 ASN C N 1
ATOM 14931 C CA . ASN E 1 267 ? 12.250 90.504 194.345 1.00 11.49 267 ASN C CA 1
ATOM 14932 C C . ASN E 1 267 ? 11.829 89.510 193.250 1.00 12.21 267 ASN C C 1
ATOM 14933 O O . ASN E 1 267 ? 11.513 88.344 193.511 1.00 12.71 267 ASN C O 1
ATOM 14944 N N . GLU E 1 268 ? 11.855 89.985 192.011 1.00 12.12 268 GLU C N 1
ATOM 14945 C CA . GLU E 1 268 ? 11.610 89.119 190.851 1.00 13.13 268 GLU C CA 1
ATOM 14946 C C . GLU E 1 268 ? 12.565 87.925 190.828 1.00 14.03 268 GLU C C 1
ATOM 14947 O O . GLU E 1 268 ? 13.680 88.033 191.322 1.00 13.59 268 GLU C O 1
ATOM 14959 N N . ASP E 1 269 ? 12.162 86.793 190.237 1.00 13.27 269 ASP C N 1
ATOM 14960 C CA . ASP E 1 269 ? 10.855 86.607 189.635 1.00 13.23 269 ASP C CA 1
ATOM 14961 C C . ASP E 1 269 ? 9.813 86.103 190.636 1.00 13.45 269 ASP C C 1
ATOM 14962 O O . ASP E 1 269 ? 8.694 86.628 190.698 1.00 13.29 269 ASP C O 1
ATOM 14971 N N . MET E 1 270 ? 10.165 85.077 191.414 1.00 13.77 270 MET C N 1
ATOM 14972 C CA . MET E 1 270 ? 9.175 84.436 192.287 1.00 12.88 270 MET C CA 1
ATOM 14973 C C . MET E 1 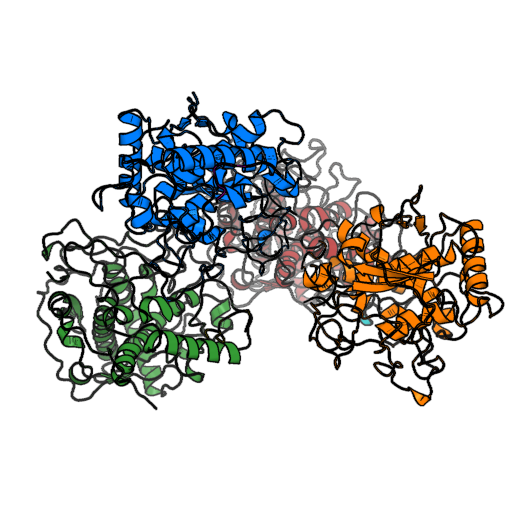270 ? 8.674 85.341 193.420 1.00 12.19 270 MET C C 1
ATOM 14974 O O . MET E 1 270 ? 7.643 85.052 194.011 1.00 12.62 270 MET C O 1
ATOM 14988 N N . GLY E 1 271 ? 9.391 86.426 193.715 1.00 11.92 271 GLY C N 1
ATOM 14989 C CA . GLY E 1 271 ? 9.053 87.265 194.858 1.00 13.34 271 GLY C CA 1
ATOM 14990 C C . GLY E 1 271 ? 7.903 88.241 194.650 1.00 13.24 271 GLY C C 1
ATOM 14991 O O . GLY E 1 271 ? 7.532 88.973 195.575 1.00 12.13 271 GLY C O 1
ATOM 14995 N N . ASN E 1 272 ? 7.334 88.263 193.447 1.00 11.65 272 ASN C N 1
ATOM 14996 C CA . ASN E 1 272 ? 6.121 89.053 193.181 1.00 9.56 272 ASN C CA 1
ATOM 14997 C C . ASN E 1 272 ? 5.232 88.293 192.195 1.00 10.28 272 ASN C C 1
ATOM 14998 O O . ASN E 1 272 ? 5.737 87.623 191.293 1.00 11.07 272 ASN C O 1
ATOM 15009 N N . PHE E 1 273 ? 3.916 88.367 192.389 1.00 10.95 273 PHE C N 1
ATOM 15010 C CA . PHE E 1 273 ? 2.984 87.685 191.496 1.00 10.12 273 PHE C CA 1
ATOM 15011 C C . PHE E 1 273 ? 3.223 88.038 190.026 1.00 10.07 273 PHE C C 1
ATOM 15012 O O . PHE E 1 273 ? 3.052 87.199 189.143 1.00 12.14 273 PHE C O 1
ATOM 15029 N N . TYR E 1 274 ? 3.552 89.304 189.758 1.00 9.50 274 TYR C N 1
ATOM 15030 C CA . TYR E 1 274 ? 3.530 89.800 188.381 1.00 7.66 274 TYR C CA 1
ATOM 15031 C C . TYR E 1 274 ? 4.647 89.147 187.560 1.00 9.04 274 TYR C C 1
ATOM 15032 O O . TYR E 1 274 ? 4.534 88.993 186.331 1.00 9.92 274 TYR C O 1
ATOM 15050 N N . SER E 1 275 ? 5.711 88.740 188.249 1.00 9.22 275 SER C N 1
ATOM 15051 C CA . SER E 1 275 ? 6.907 88.184 187.620 1.00 9.93 275 SER C CA 1
ATOM 15052 C C . SER E 1 275 ? 7.117 86.694 187.868 1.00 10.72 275 SER C C 1
ATOM 15053 O O . SER E 1 275 ? 8.003 86.088 187.265 1.00 11.06 275 SER C O 1
ATOM 15061 N N . ALA E 1 276 ? 6.333 86.101 188.760 1.00 10.94 276 ALA C N 1
ATOM 15062 C CA . ALA E 1 276 ? 6.614 84.744 189.224 1.00 10.93 276 ALA C CA 1
ATOM 15063 C C . ALA E 1 276 ? 6.608 83.729 188.083 1.00 12.27 276 ALA C C 1
ATOM 15064 O O . ALA E 1 276 ? 7.404 82.788 188.083 1.00 12.60 276 ALA C O 1
ATOM 15071 N N . GLY E 1 277 ? 5.731 83.932 187.100 1.00 11.07 277 GLY C N 1
ATOM 15072 C CA . GLY E 1 277 ? 5.624 82.998 186.006 1.00 13.25 277 GLY C CA 1
ATOM 15073 C C . GLY E 1 277 ? 6.795 82.948 185.042 1.00 13.57 277 GLY C C 1
ATOM 15074 O O . GLY E 1 277 ? 6.839 82.068 184.186 1.00 13.98 277 GLY C O 1
ATOM 15078 N N . TYR E 1 278 ? 7.750 83.868 185.163 1.00 11.57 278 TYR C N 1
ATOM 15079 C CA . TYR E 1 278 ? 8.961 83.791 184.337 1.00 12.12 278 TYR C CA 1
ATOM 15080 C C . TYR E 1 278 ? 9.964 82.797 184.899 1.00 13.58 278 TYR C C 1
ATOM 15081 O O . TYR E 1 278 ? 10.928 82.447 184.224 1.00 12.92 278 TYR C O 1
ATOM 15099 N N . ASP E 1 279 ? 9.725 82.329 186.119 1.00 12.74 279 ASP C N 1
ATOM 15100 C CA . ASP E 1 279 ? 10.532 81.246 186.682 1.00 12.40 279 ASP C CA 1
ATOM 15101 C C . ASP E 1 279 ? 9.810 79.934 186.431 1.00 10.90 279 ASP C C 1
ATOM 15102 O O . ASP E 1 279 ? 8.700 79.745 186.911 1.00 12.86 279 ASP C O 1
ATOM 15111 N N . PRO E 1 280 ? 10.416 79.027 185.659 1.00 13.29 280 PRO C N 1
ATOM 15112 C CA . PRO E 1 280 ? 9.746 77.740 185.437 1.00 12.03 280 PRO C CA 1
ATOM 15113 C C . PRO E 1 280 ? 9.334 77.023 186.727 1.00 13.75 280 PRO C C 1
ATOM 15114 O O . PRO E 1 280 ? 8.327 76.314 186.752 1.00 13.85 280 PRO C O 1
ATOM 15125 N N . VAL E 1 281 ? 10.086 77.223 187.798 1.00 12.26 281 VAL C N 1
ATOM 15126 C CA . VAL E 1 281 ? 9.767 76.526 189.038 1.00 13.77 281 VAL C CA 1
ATOM 15127 C C . VAL E 1 281 ? 8.458 77.035 189.671 1.00 12.72 281 VAL C C 1
ATOM 15128 O O . VAL E 1 281 ? 7.873 76.351 190.516 1.00 14.53 281 VAL C O 1
ATOM 15141 N N . PHE E 1 282 ? 7.996 78.219 189.260 1.00 12.14 282 PHE C N 1
ATOM 15142 C CA . PHE E 1 282 ? 6.713 78.757 189.725 1.00 11.38 282 PHE C CA 1
ATOM 15143 C C . PHE E 1 282 ? 5.589 77.756 189.576 1.00 13.30 282 PHE C C 1
ATOM 15144 O O . PHE E 1 282 ? 4.800 77.528 190.514 1.00 14.39 282 PHE C O 1
ATOM 15161 N N . TYR E 1 283 ? 5.508 77.168 188.387 1.00 12.09 283 TYR C N 1
ATOM 15162 C CA . TYR E 1 283 ? 4.401 76.289 188.050 1.00 12.44 283 TYR C CA 1
ATOM 15163 C C . TYR E 1 283 ? 4.525 74.965 188.793 1.00 13.75 283 TYR C C 1
ATOM 15164 O O . TYR E 1 283 ? 3.528 74.296 189.087 1.00 13.89 283 TYR C O 1
ATOM 15182 N N . ILE E 1 284 ? 5.761 74.604 189.113 1.00 12.89 284 ILE C N 1
ATOM 15183 C CA . ILE E 1 284 ? 6.062 73.301 189.688 1.00 11.60 284 ILE C CA 1
ATOM 15184 C C . ILE E 1 284 ? 5.866 73.341 191.211 1.00 12.26 284 ILE C C 1
ATOM 15185 O O . ILE E 1 284 ? 5.363 72.380 191.798 1.00 13.30 284 ILE C O 1
ATOM 15192 N N . HIS E 1 285 ? 6.248 74.452 191.830 1.00 12.95 285 HIS C N 1
ATOM 15193 C CA . HIS E 1 285 ? 5.800 74.776 193.181 1.00 12.30 285 HIS C CA 1
ATOM 15194 C C . HIS E 1 285 ? 4.277 74.764 193.222 1.00 13.23 285 HIS C C 1
ATOM 15195 O O . HIS E 1 285 ? 3.675 74.156 194.115 1.00 13.50 285 HIS C O 1
ATOM 15210 N N . HIS E 1 286 ? 3.633 75.414 192.255 1.00 11.36 286 HIS C N 1
ATOM 15211 C CA . HIS E 1 286 ? 2.189 75.484 192.324 1.00 13.16 286 HIS C CA 1
ATOM 15212 C C . HIS E 1 286 ? 1.533 74.137 192.078 1.00 13.31 286 HIS C C 1
ATOM 15213 O O . HIS E 1 286 ? 0.429 73.897 192.564 1.00 14.06 286 HIS C O 1
ATOM 15227 N N . ALA E 1 287 ? 2.206 73.236 191.375 1.00 11.92 287 ALA C N 1
ATOM 15228 C CA . ALA E 1 287 ? 1.646 71.899 191.230 1.00 11.83 287 ALA C CA 1
ATOM 15229 C C . ALA E 1 287 ? 1.542 71.202 192.587 1.00 14.12 287 ALA C C 1
ATOM 15230 O O . ALA E 1 287 ? 0.595 70.449 192.825 1.00 14.73 287 ALA C O 1
ATOM 15237 N N . ASN E 1 288 ? 2.476 71.453 193.495 1.00 12.33 288 ASN C N 1
ATOM 15238 C CA . ASN E 1 288 ? 2.344 70.808 194.795 1.00 11.02 288 ASN C CA 1
ATOM 15239 C C . ASN E 1 288 ? 1.328 71.532 195.668 1.00 12.89 288 ASN C C 1
ATOM 15240 O O . ASN E 1 288 ? 0.678 70.903 196.488 1.00 14.17 288 ASN C O 1
ATOM 15251 N N . VAL E 1 289 ? 1.194 72.841 195.497 1.00 13.98 289 VAL C N 1
ATOM 15252 C CA . VAL E 1 289 ? 0.127 73.580 196.166 1.00 12.74 289 VAL C CA 1
ATOM 15253 C C . VAL E 1 289 ? -1.217 72.971 195.763 1.00 14.08 289 VAL C C 1
ATOM 15254 O O . VAL E 1 289 ? -2.091 72.714 196.601 1.00 13.51 289 VAL C O 1
ATOM 15267 N N . ASP E 1 290 ? -1.368 72.724 194.467 1.00 12.30 290 ASP C N 1
ATOM 15268 C CA . ASP E 1 290 ? -2.572 72.103 193.939 1.00 11.99 290 ASP C CA 1
ATOM 15269 C C . ASP E 1 290 ? -2.816 70.745 194.601 1.00 13.47 290 ASP C C 1
ATOM 15270 O O . ASP E 1 290 ? -3.949 70.383 194.933 1.00 12.39 290 ASP C O 1
ATOM 15279 N N . ARG E 1 291 ? -1.738 69.997 194.779 1.00 13.71 291 ARG C N 1
ATOM 15280 C CA . ARG E 1 291 ? -1.802 68.697 195.432 1.00 12.90 291 ARG C CA 1
ATOM 15281 C C . ARG E 1 291 ? -2.236 68.825 196.894 1.00 14.50 291 ARG C C 1
ATOM 15282 O O . ARG E 1 291 ? -2.872 67.915 197.417 1.00 14.71 291 ARG C O 1
ATOM 15303 N N . MET E 1 292 ? -1.898 69.934 197.553 1.00 16.30 292 MET C N 1
ATOM 15304 C CA . MET E 1 292 ? -2.278 70.111 198.963 1.00 16.12 292 MET C CA 1
ATOM 15305 C C . MET E 1 292 ? -3.794 70.069 199.117 1.00 17.86 292 MET C C 1
ATOM 15306 O O . MET E 1 292 ? -4.317 69.578 200.110 1.00 19.03 292 MET C O 1
ATOM 15320 N N . TRP E 1 293 ? -4.502 70.612 198.133 1.00 16.11 293 TRP C N 1
ATOM 15321 C CA . TRP E 1 293 ? -5.957 70.567 198.144 1.00 14.93 293 TRP C CA 1
ATOM 15322 C C . TRP E 1 293 ? -6.413 69.105 198.117 1.00 16.30 293 TRP C C 1
ATOM 15323 O O . TRP E 1 293 ? -7.322 68.683 198.856 1.00 15.57 293 TRP C O 1
ATOM 15344 N N . LYS E 1 294 ? -5.755 68.306 197.288 1.00 15.69 294 LYS C N 1
ATOM 15345 C CA . LYS E 1 294 ? -6.094 66.890 197.236 1.00 16.88 294 LYS C CA 1
ATOM 15346 C C . LYS E 1 294 ? -5.835 66.230 198.587 1.00 16.19 294 LYS C C 1
ATOM 15347 O O . LYS E 1 294 ? -6.683 65.505 199.110 1.00 19.19 294 LYS C O 1
ATOM 15366 N N . LEU E 1 295 ? -4.660 66.492 199.144 1.00 14.31 295 LEU C N 1
ATOM 15367 C CA . LEU E 1 295 ? -4.250 65.852 200.395 1.00 16.88 295 LEU C CA 1
ATOM 15368 C C . LEU E 1 295 ? -5.183 66.264 201.528 1.00 19.80 295 LEU C C 1
ATOM 15369 O O . LEU E 1 295 ? -5.573 65.434 202.357 1.00 21.91 295 LEU C O 1
ATOM 15385 N N . TRP E 1 296 ? -5.557 67.544 201.540 1.00 18.09 296 TRP C N 1
ATOM 15386 C CA . TRP E 1 296 ? -6.413 68.094 202.585 1.00 18.62 296 TRP C CA 1
ATOM 15387 C C . TRP E 1 296 ? -7.739 67.356 202.671 1.00 20.56 296 TRP C C 1
ATOM 15388 O O . TRP E 1 296 ? -8.241 67.084 203.763 1.00 21.71 296 TRP C O 1
ATOM 15409 N N . LYS E 1 297 ? -8.286 67.023 201.510 1.00 17.16 297 LYS C N 1
ATOM 15410 C CA . LYS E 1 297 ? -9.533 66.274 201.420 1.00 19.84 297 LYS C CA 1
ATOM 15411 C C . LYS E 1 297 ? -9.317 64.815 201.809 1.00 22.89 297 LYS C C 1
ATOM 15412 O O . LYS E 1 297 ? -10.185 64.194 202.412 1.00 27.68 297 LYS C O 1
ATOM 15431 N N . GLU E 1 298 ? -8.151 64.273 201.486 1.00 20.74 298 GLU C N 1
ATOM 15432 C CA . GLU E 1 298 ? -7.865 62.874 201.796 1.00 22.92 298 GLU C CA 1
ATOM 15433 C C . GLU E 1 298 ? -7.755 62.645 203.292 1.00 24.95 298 GLU C C 1
ATOM 15434 O O . GLU E 1 298 ? -7.966 61.529 203.770 1.00 27.61 298 GLU C O 1
ATOM 15446 N N . LEU E 1 299 ? -7.408 63.686 204.039 1.00 23.29 299 LEU C N 1
ATOM 15447 C CA . LEU E 1 299 ? -7.288 63.546 205.495 1.00 25.11 299 LEU C CA 1
ATOM 15448 C C . LEU E 1 299 ? -8.588 63.108 206.162 1.00 29.39 299 LEU C C 1
ATOM 15449 O O . LEU E 1 299 ? -8.554 62.435 207.192 1.00 33.84 299 LEU C O 1
ATOM 15465 N N . ARG E 1 300 ? -9.732 63.489 205.602 1.00 28.73 300 ARG C N 1
ATOM 15466 C CA . ARG E 1 300 ? -11.006 62.973 206.104 1.00 32.66 300 ARG C CA 1
ATOM 15467 C C . ARG E 1 300 ? -11.206 63.353 207.570 1.00 33.20 300 ARG C C 1
ATOM 15468 O O . ARG E 1 300 ? -11.689 62.566 208.373 1.00 34.53 300 ARG C O 1
ATOM 15472 N N . LEU E 1 301 ? -10.796 64.573 207.894 1.00 29.05 301 LEU C N 1
ATOM 15473 C CA . LEU E 1 301 ? -10.994 65.153 209.214 1.00 24.69 301 LEU C CA 1
ATOM 15474 C C . LEU E 1 301 ? -12.228 66.037 209.181 1.00 23.67 301 LEU C C 1
ATOM 15475 O O . LEU E 1 301 ? -12.661 66.464 208.100 1.00 21.07 301 LEU C O 1
ATOM 15491 N N . PRO E 1 302 ? -12.808 66.318 210.351 1.00 24.64 302 PRO C N 1
ATOM 15492 C CA . PRO E 1 302 ? -13.973 67.200 210.355 1.00 24.48 302 PRO C CA 1
ATOM 15493 C C . PRO E 1 302 ? -13.687 68.535 209.664 1.00 22.51 302 PRO C C 1
ATOM 15494 O O . PRO E 1 302 ? -12.656 69.168 209.922 1.00 19.73 302 PRO C O 1
ATOM 15505 N N . GLY E 1 303 ? -14.583 68.939 208.771 1.00 21.72 303 GLY C N 1
ATOM 15506 C CA . GLY E 1 303 ? -14.482 70.235 208.131 1.00 23.23 303 GLY C CA 1
ATOM 15507 C C . GLY E 1 303 ? -13.690 70.200 206.837 1.00 21.05 303 GLY C C 1
ATOM 15508 O O . GLY E 1 303 ? -13.623 71.197 206.122 1.00 18.88 303 GLY C O 1
ATOM 15512 N N . HIS E 1 304 ? -13.094 69.056 206.527 1.00 20.51 304 HIS C N 1
ATOM 15513 C CA . HIS E 1 304 ? -12.287 68.949 205.320 1.00 19.30 304 HIS C CA 1
ATOM 15514 C C . HIS E 1 304 ? -13.174 68.597 204.139 1.00 19.46 304 HIS C C 1
ATOM 15515 O O . HIS E 1 304 ? -13.100 67.501 203.591 1.00 22.24 304 HIS C O 1
ATOM 15530 N N . VAL E 1 305 ? -14.012 69.559 203.765 1.00 17.20 305 VAL C N 1
ATOM 15531 C CA . VAL E 1 305 ? -14.996 69.390 202.706 1.00 20.06 305 VAL C CA 1
ATOM 15532 C C . VAL E 1 305 ? -14.854 70.513 201.680 1.00 18.69 305 VAL C C 1
ATOM 15533 O O . VAL E 1 305 ? -14.319 71.585 201.975 1.00 17.62 305 VAL C O 1
ATOM 15546 N N . ASP E 1 306 ? -15.327 70.276 200.467 1.00 21.98 306 ASP C N 1
ATOM 15547 C CA . ASP E 1 306 ? -15.281 71.310 199.450 1.00 22.08 306 ASP C CA 1
ATOM 15548 C C . ASP E 1 306 ? -16.406 72.321 199.673 1.00 21.09 306 ASP C C 1
ATOM 15549 O O . ASP E 1 306 ? -17.385 72.076 200.393 1.00 21.49 306 ASP C O 1
ATOM 15558 N N . ILE E 1 307 ? -16.230 73.471 199.044 1.00 18.91 307 ILE C N 1
ATOM 15559 C CA . ILE E 1 307 ? -17.157 74.583 199.137 1.00 19.99 307 ILE C CA 1
ATOM 15560 C C . ILE E 1 307 ? -18.426 74.318 198.334 1.00 20.26 307 ILE C C 1
ATOM 15561 O O . ILE E 1 307 ? -18.362 73.793 197.224 1.00 20.21 307 ILE C O 1
ATOM 15577 N N . THR E 1 308 ? -19.576 74.684 198.899 1.00 20.30 308 THR C N 1
ATOM 15578 C CA . THR E 1 308 ? -20.868 74.510 198.228 1.00 21.29 308 THR C CA 1
ATOM 15579 C C . THR E 1 308 ? -21.590 75.838 197.979 1.00 20.28 308 THR C C 1
ATOM 15580 O O . THR E 1 308 ? -22.707 75.856 197.462 1.00 19.99 308 THR C O 1
ATOM 15591 N N . ASP E 1 309 ? -20.961 76.945 198.357 1.00 20.45 309 ASP C N 1
ATOM 15592 C CA . ASP E 1 309 ? -21.545 78.261 198.143 1.00 21.57 309 ASP C CA 1
ATOM 15593 C C . ASP E 1 309 ? -21.607 78.541 196.647 1.00 20.72 309 ASP C C 1
ATOM 15594 O O . ASP E 1 309 ? -20.576 78.493 195.976 1.00 17.69 309 ASP C O 1
ATOM 15603 N N . PRO E 1 310 ? -22.809 78.821 196.114 1.00 20.70 310 PRO C N 1
ATOM 15604 C CA . PRO E 1 310 ? -22.916 79.097 194.678 1.00 18.19 310 PRO C CA 1
ATOM 15605 C C . PRO E 1 310 ? -22.044 80.261 194.218 1.00 16.76 310 PRO C C 1
ATOM 15606 O O . PRO E 1 310 ? -21.592 80.263 193.071 1.00 17.13 310 PRO C O 1
ATOM 15617 N N . ASP E 1 311 ? -21.804 81.240 195.082 1.00 19.59 311 ASP C N 1
ATOM 15618 C CA . ASP E 1 311 ? -20.995 82.374 194.663 1.00 18.37 311 ASP C CA 1
ATOM 15619 C C . ASP E 1 311 ? -19.540 81.968 194.508 1.00 15.99 311 ASP C C 1
ATOM 15620 O O . ASP E 1 311 ? -18.766 82.698 193.890 1.00 16.18 311 ASP C O 1
ATOM 15629 N N . TRP E 1 312 ? -19.176 80.795 195.029 1.00 16.90 312 TRP C N 1
ATOM 15630 C CA . TRP E 1 312 ? -17.863 80.212 194.728 1.00 16.47 312 TRP C CA 1
ATOM 15631 C C . TRP E 1 312 ? -17.936 79.260 193.555 1.00 15.48 312 TRP C C 1
ATOM 15632 O O . TRP E 1 312 ? -17.119 79.339 192.635 1.00 13.52 312 TRP C O 1
ATOM 15653 N N . LEU E 1 313 ? -18.904 78.352 193.603 1.00 14.39 313 LEU C N 1
ATOM 15654 C CA . LEU E 1 313 ? -19.104 77.369 192.541 1.00 14.06 313 LEU C CA 1
ATOM 15655 C C . LEU E 1 313 ? -19.187 78.009 191.161 1.00 12.30 313 LEU C C 1
ATOM 15656 O O . LEU E 1 313 ? -18.666 77.470 190.183 1.00 14.28 313 LEU C O 1
ATOM 15672 N N . ASN E 1 314 ? -19.844 79.160 191.082 1.00 12.35 314 ASN C N 1
ATOM 15673 C CA . ASN E 1 314 ? -20.113 79.775 189.793 1.00 15.36 314 ASN C CA 1
ATOM 15674 C C . ASN E 1 314 ? -19.150 80.877 189.393 1.00 14.99 314 ASN C C 1
ATOM 15675 O O . ASN E 1 314 ? -19.339 81.534 188.370 1.00 13.53 314 ASN C O 1
ATOM 15686 N N . ALA E 1 315 ? -18.104 81.066 190.183 1.00 16.41 315 ALA C N 1
ATOM 15687 C CA . ALA E 1 315 ? -17.065 82.010 189.804 1.00 14.04 315 ALA C CA 1
ATOM 15688 C C . ALA E 1 315 ? -16.319 81.440 188.623 1.00 14.01 315 ALA C C 1
ATOM 15689 O O . ALA E 1 315 ? -16.168 80.222 188.518 1.00 12.98 315 ALA C O 1
ATOM 15696 N N . SER E 1 316 ? -15.867 82.312 187.725 1.00 15.35 316 SER C N 1
ATOM 15697 C CA . SER E 1 316 ? -15.261 81.836 186.489 1.00 15.69 316 SER C CA 1
ATOM 15698 C C . SER E 1 316 ? -14.132 82.698 185.986 1.00 12.98 316 SER C C 1
ATOM 15699 O O . SER E 1 316 ? -14.061 83.902 186.264 1.00 13.51 316 SER C O 1
ATOM 15707 N N . TYR E 1 317 ? -13.250 82.055 185.224 1.00 13.04 317 TYR C N 1
ATOM 15708 C CA . TYR E 1 317 ? -12.124 82.709 184.587 1.00 10.45 317 TYR C CA 1
ATOM 15709 C C . TYR E 1 317 ? -12.078 82.305 183.112 1.00 12.19 317 TYR C C 1
ATOM 15710 O O . TYR E 1 317 ? -12.795 81.394 182.689 1.00 11.05 317 TYR C O 1
ATOM 15728 N N . VAL E 1 318 ? -11.230 82.984 182.355 1.00 11.29 318 VAL C N 1
ATOM 15729 C CA . VAL E 1 318 ? -11.039 82.706 180.934 1.00 11.22 318 VAL C CA 1
ATOM 15730 C C . VAL E 1 318 ? -9.554 82.465 180.655 1.00 10.93 318 VAL C C 1
ATOM 15731 O O . VAL E 1 318 ? -8.687 83.215 181.117 1.00 10.78 318 VAL C O 1
ATOM 15744 N N . PHE E 1 319 ? -9.280 81.410 179.887 1.00 11.81 319 PHE C N 1
ATOM 15745 C CA . PHE E 1 319 ? -7.928 81.030 179.482 1.00 11.26 319 PHE C CA 1
ATOM 15746 C C . PHE E 1 319 ? -7.891 80.650 178.021 1.00 12.13 319 PHE C C 1
ATOM 15747 O O . PHE E 1 319 ? -8.857 80.079 177.512 1.00 12.45 319 PHE C O 1
ATOM 15764 N N . TYR E 1 320 ? -6.766 80.922 177.371 1.00 10.97 320 TYR C N 1
ATOM 15765 C CA . TYR E 1 320 ? -6.452 80.257 176.106 1.00 11.58 320 TYR C CA 1
ATOM 15766 C C . TYR E 1 320 ? -6.052 78.816 176.344 1.00 14.12 320 TYR C C 1
ATOM 15767 O O . TYR E 1 320 ? -5.367 78.513 177.328 1.00 14.03 320 TYR C O 1
ATOM 15785 N N . ASP E 1 321 ? -6.450 77.933 175.432 1.00 14.53 321 ASP C N 1
ATOM 15786 C CA . ASP E 1 321 ? -6.024 76.549 175.506 1.00 13.87 321 ASP C CA 1
ATOM 15787 C C . ASP E 1 321 ? -5.018 76.245 174.393 1.00 15.07 321 ASP C C 1
ATOM 15788 O O . ASP E 1 321 ? -4.518 77.146 173.707 1.00 15.16 321 ASP C O 1
ATOM 15797 N N . GLU E 1 322 ? -4.692 74.966 174.248 1.00 14.00 322 GLU C N 1
ATOM 15798 C CA . GLU E 1 322 ? -3.625 74.560 173.347 1.00 17.21 322 GLU C CA 1
ATOM 15799 C C . GLU E 1 322 ? -3.993 74.782 171.872 1.00 18.46 322 GLU C C 1
ATOM 15800 O O . GLU E 1 322 ? -3.125 74.775 170.996 1.00 18.82 322 GLU C O 1
ATOM 15812 N N . ASN E 1 323 ? -5.275 75.007 171.616 1.00 18.31 323 ASN C N 1
ATOM 15813 C CA . ASN E 1 323 ? -5.762 75.318 170.278 1.00 19.82 323 ASN C CA 1
ATOM 15814 C C . ASN E 1 323 ? -5.900 76.817 170.025 1.00 21.38 323 ASN C C 1
ATOM 15815 O O . ASN E 1 323 ? -6.408 77.239 168.987 1.00 19.12 323 ASN C O 1
ATOM 15826 N N . LYS E 1 324 ? -5.431 77.615 170.986 1.00 20.17 324 LYS C N 1
ATOM 15827 C CA . LYS E 1 324 ? -5.555 79.067 170.952 1.00 16.66 324 LYS C CA 1
ATOM 15828 C C . LYS E 1 324 ? -7.032 79.459 170.947 1.00 14.31 324 LYS C C 1
ATOM 15829 O O . LYS E 1 324 ? -7.411 80.546 170.493 1.00 15.09 324 LYS C O 1
ATOM 15848 N N . ASP E 1 325 ? -7.856 78.569 171.497 1.00 13.78 325 ASP C N 1
ATOM 15849 C CA . ASP E 1 325 ? -9.257 78.863 171.767 1.00 15.98 325 ASP C CA 1
ATOM 15850 C C . ASP E 1 325 ? -9.438 79.435 173.161 1.00 13.31 325 ASP C C 1
ATOM 15851 O O . ASP E 1 325 ? -8.652 79.163 174.072 1.00 14.23 325 ASP C O 1
ATOM 15860 N N . LEU E 1 326 ? -10.499 80.217 173.312 1.00 14.25 326 LEU C N 1
ATOM 15861 C CA . LEU E 1 326 ? -10.811 80.860 174.576 1.00 13.83 326 LEU C CA 1
ATOM 15862 C C . LEU E 1 326 ? -11.854 80.039 175.317 1.00 13.97 326 LEU C C 1
ATOM 15863 O O . LEU E 1 326 ? -12.936 79.762 174.801 1.00 15.03 326 LEU C O 1
ATOM 15879 N N . VAL E 1 327 ? -11.503 79.649 176.535 1.00 12.68 327 VAL C N 1
ATOM 15880 C CA . VAL E 1 327 ? -12.330 78.772 177.342 1.00 13.88 327 VAL C CA 1
ATOM 15881 C C . VAL E 1 327 ? -12.718 79.448 178.663 1.00 14.12 327 VAL C C 1
ATOM 15882 O O . VAL E 1 327 ? -11.846 79.955 179.366 1.00 16.02 327 VAL C O 1
ATOM 15895 N N . ARG E 1 328 ? -14.008 79.441 178.995 1.00 12.62 328 ARG C N 1
ATOM 15896 C CA . ARG E 1 328 ? -14.462 79.920 180.296 1.00 14.26 328 ARG C CA 1
ATOM 15897 C C . ARG E 1 328 ? -14.609 78.712 181.217 1.00 14.66 328 ARG C C 1
ATOM 15898 O O . ARG E 1 328 ? -15.273 77.730 180.862 1.00 15.40 328 ARG C O 1
ATOM 15919 N N . VAL E 1 329 ? -13.958 78.782 182.383 1.00 11.94 329 VAL C N 1
ATOM 15920 C CA . VAL E 1 329 ? -13.955 77.694 183.348 1.00 12.79 329 VAL C CA 1
ATOM 15921 C C . VAL E 1 329 ? -14.541 78.178 184.665 1.00 13.87 329 VAL C C 1
ATOM 15922 O O . VAL E 1 329 ? -14.391 79.347 185.012 1.00 15.02 329 VAL C O 1
ATOM 15935 N N . TYR E 1 330 ? -15.199 77.267 185.376 1.00 13.00 330 TYR C N 1
ATOM 15936 C CA . TYR E 1 330 ? -15.907 77.577 186.618 1.00 13.80 330 TYR C CA 1
ATOM 15937 C C . TYR E 1 330 ? -15.297 76.808 187.772 1.00 14.43 330 TYR C C 1
ATOM 15938 O O . TYR E 1 330 ? -14.876 75.663 187.599 1.00 14.06 330 TYR C O 1
ATOM 15956 N N . ASN E 1 331 ? -15.248 77.429 188.949 1.00 13.83 331 ASN C N 1
ATOM 15957 C CA . ASN E 1 331 ? -14.712 76.748 190.121 1.00 14.14 331 ASN C CA 1
ATOM 15958 C C . ASN E 1 331 ? -15.322 75.367 190.309 1.00 13.94 331 ASN C C 1
ATOM 15959 O O . ASN E 1 331 ? -14.614 74.414 190.610 1.00 15.12 331 ASN C O 1
ATOM 15970 N N . LYS E 1 332 ? -16.635 75.260 190.146 1.00 14.14 332 LYS C N 1
ATOM 15971 C CA . LYS E 1 332 ? -17.331 74.013 190.474 1.00 16.35 332 LYS C CA 1
ATOM 15972 C C . LYS E 1 332 ? -16.781 72.820 189.694 1.00 16.75 332 LYS C C 1
ATOM 15973 O O . LYS E 1 332 ? -16.830 71.682 190.167 1.00 17.19 332 LYS C O 1
ATOM 15992 N N . ASP E 1 333 ? -16.251 73.082 188.507 1.00 16.40 333 ASP C N 1
ATOM 15993 C CA . ASP E 1 333 ? -15.833 72.001 187.619 1.00 17.04 333 ASP C CA 1
ATOM 15994 C C . ASP E 1 333 ? -14.413 71.484 187.852 1.00 17.93 333 ASP C C 1
ATOM 15995 O O . ASP E 1 333 ? -13.982 70.559 187.160 1.00 17.44 333 ASP C O 1
ATOM 16004 N N . CYS E 1 334 ? -13.682 72.037 188.822 1.00 15.56 334 CYS C N 1
ATOM 16005 C CA . CYS E 1 334 ? -12.297 71.603 189.000 1.00 14.86 334 CYS C CA 1
ATOM 16006 C C . CYS E 1 334 ? -12.073 70.822 190.283 1.00 16.14 334 CYS C C 1
ATOM 16007 O O . CYS E 1 334 ? -10.935 70.452 190.568 1.00 16.86 334 CYS C O 1
ATOM 16015 N N . VAL E 1 335 ? -13.142 70.533 191.028 1.00 17.07 335 VAL C N 1
ATOM 16016 C CA . VAL E 1 335 ? -12.987 69.916 192.350 1.00 18.86 335 VAL C CA 1
ATOM 16017 C C . VAL E 1 335 ? -12.604 68.442 192.264 1.00 20.67 335 VAL C C 1
ATOM 16018 O O . VAL E 1 335 ? -12.020 67.895 193.202 1.00 22.15 335 VAL C O 1
ATOM 16031 N N . ASN E 1 336 ? -12.913 67.819 191.128 1.00 20.45 336 ASN C N 1
ATOM 16032 C CA . ASN E 1 336 ? -12.701 66.384 190.921 1.00 20.82 336 ASN C CA 1
ATOM 16033 C C . ASN E 1 336 ? -11.550 66.141 189.945 1.00 18.29 336 ASN C C 1
ATOM 16034 O O . ASN E 1 336 ? -11.697 66.344 188.742 1.00 16.95 336 ASN C O 1
ATOM 16045 N N . LEU E 1 337 ? -10.407 65.700 190.459 1.00 19.28 337 LEU C N 1
ATOM 16046 C CA . LEU E 1 337 ? -9.222 65.505 189.620 1.00 18.61 337 LEU C CA 1
ATOM 16047 C C . LEU E 1 337 ? -9.415 64.441 188.538 1.00 19.57 337 LEU C C 1
ATOM 16048 O O . LEU E 1 337 ? -8.857 64.561 187.438 1.00 18.31 337 LEU C O 1
ATOM 16064 N N . ASP E 1 338 ? -10.188 63.398 188.835 1.00 20.76 338 ASP C N 1
ATOM 16065 C CA . ASP E 1 338 ? -10.445 62.360 187.832 1.00 22.82 338 ASP C CA 1
ATOM 16066 C C . ASP E 1 338 ? -11.079 62.951 186.582 1.00 20.80 338 ASP C C 1
ATOM 16067 O O . ASP E 1 338 ? -10.762 62.547 185.463 1.00 22.62 338 ASP C O 1
ATOM 16076 N N . LYS E 1 339 ? -11.987 63.900 186.772 1.00 19.65 339 LYS C N 1
ATOM 16077 C CA . LYS E 1 339 ? -12.687 64.510 185.641 1.00 20.65 339 LYS C CA 1
ATOM 16078 C C . LYS E 1 339 ? -11.815 65.496 184.859 1.00 18.01 339 LYS C C 1
ATOM 16079 O O . LYS E 1 339 ? -12.092 65.778 183.686 1.00 17.54 339 LYS C O 1
ATOM 16098 N N . LEU E 1 340 ? -10.764 66.006 185.499 1.00 17.12 340 LEU C N 1
ATOM 16099 C CA . LEU E 1 340 ? -9.781 66.845 184.818 1.00 16.68 340 LEU C CA 1
ATOM 16100 C C . LEU E 1 340 ? -8.647 66.017 184.215 1.00 18.56 340 LEU C C 1
ATOM 16101 O O . LEU E 1 340 ? -7.742 66.553 183.578 1.00 17.13 340 LEU C O 1
ATOM 16117 N N . LYS E 1 341 ? -8.689 64.713 184.456 1.00 18.63 341 LYS C N 1
ATOM 16118 C CA . LYS E 1 341 ? -7.758 63.767 183.847 1.00 18.70 341 LYS C CA 1
ATOM 16119 C C . LYS E 1 341 ? -6.290 63.981 184.232 1.00 17.48 341 LYS C C 1
ATOM 16120 O O . LYS E 1 341 ? -5.400 63.743 183.417 1.00 17.40 341 LYS C O 1
ATOM 16139 N N . TYR E 1 342 ? -6.032 64.411 185.466 1.00 16.31 342 TYR C N 1
ATOM 16140 C CA . TYR E 1 342 ? -4.680 64.345 185.998 1.00 14.38 342 TYR C CA 1
ATOM 16141 C C . TYR E 1 342 ? -4.697 64.004 187.471 1.00 16.54 342 TYR C C 1
ATOM 16142 O O . TYR E 1 342 ? -5.735 64.097 188.146 1.00 17.87 342 TYR C O 1
ATOM 16160 N N . ASN E 1 343 ? -3.533 63.607 187.962 1.00 15.76 343 ASN C N 1
ATOM 16161 C CA . ASN E 1 343 ? -3.337 63.424 189.392 1.00 17.84 343 ASN C CA 1
ATOM 16162 C C . ASN E 1 343 ? -1.853 63.491 189.682 1.00 17.17 343 ASN C C 1
ATOM 16163 O O . ASN E 1 343 ? -1.086 64.021 188.872 1.00 15.19 343 ASN C O 1
ATOM 16174 N N . PHE E 1 344 ? -1.459 62.973 190.841 1.00 17.74 344 PHE C N 1
ATOM 16175 C CA . PHE E 1 344 ? -0.082 63.031 191.290 1.00 18.23 344 PHE C CA 1
ATOM 16176 C C . PHE E 1 344 ? 0.387 61.647 191.697 1.00 20.06 344 PHE C C 1
ATOM 16177 O O . PHE E 1 344 ? -0.344 60.906 192.353 1.00 21.17 344 PHE C O 1
ATOM 16194 N N . ILE E 1 345 ? 1.604 61.307 191.287 1.00 18.00 345 ILE C N 1
ATOM 16195 C CA . ILE E 1 345 ? 2.264 60.090 191.729 1.00 19.45 345 ILE C CA 1
ATOM 16196 C C . ILE E 1 345 ? 2.574 60.190 193.214 1.00 20.32 345 ILE C C 1
ATOM 16197 O O . ILE E 1 345 ? 3.290 61.108 193.659 1.00 20.00 345 ILE C O 1
ATOM 16213 N N . GLU E 1 346 ? 2.022 59.250 193.972 1.00 20.01 346 GLU C N 1
ATOM 16214 C CA . GLU E 1 346 ? 2.187 59.195 195.417 1.00 23.19 346 GLU C CA 1
ATOM 16215 C C . GLU E 1 346 ? 3.047 57.992 195.783 1.00 27.23 346 GLU C C 1
ATOM 16216 O O . GLU E 1 346 ? 3.380 57.173 194.928 1.00 29.67 346 GLU C O 1
ATOM 16228 N N . ASN E 1 347 ? 3.402 57.873 197.056 1.00 30.72 347 ASN C N 1
ATOM 16229 C CA . ASN E 1 347 ? 4.178 56.715 197.507 1.00 35.91 347 ASN C CA 1
ATOM 16230 C C . ASN E 1 347 ? 3.367 55.418 197.507 1.00 40.10 347 ASN C C 1
ATOM 16231 O O . ASN E 1 347 ? 2.148 55.430 197.687 1.00 42.67 347 ASN C O 1
ATOM 16242 N N . VAL F 2 3 ? 2.664 71.818 223.653 1.00 57.11 440 VAL G N 1
ATOM 16243 C CA . VAL F 2 3 ? 2.134 73.156 223.437 1.00 61.77 440 VAL G CA 1
ATOM 16244 C C . VAL F 2 3 ? 2.333 73.566 221.986 1.00 65.73 440 VAL G C 1
ATOM 16245 O O . VAL F 2 3 ? 1.692 73.018 221.093 1.00 63.80 440 VAL G O 1
ATOM 16247 N N . PHE F 2 4 ? 3.228 74.519 221.751 1.00 76.18 441 PHE G N 1
ATOM 16248 C CA . PHE F 2 4 ? 3.465 74.998 220.398 1.00 81.42 441 PHE G CA 1
ATOM 16249 C C . PHE F 2 4 ? 4.931 75.290 220.107 1.00 74.16 441 PHE G C 1
ATOM 16250 O O . PHE F 2 4 ? 5.242 76.244 219.393 1.00 79.93 441 PHE G O 1
ATOM 16252 N N . THR F 2 5 ? 5.832 74.481 220.654 1.00 54.00 442 THR G N 1
ATOM 16253 C CA . THR F 2 5 ? 7.221 74.515 220.204 1.00 42.05 442 THR G CA 1
ATOM 16254 C C . THR F 2 5 ? 7.342 73.751 218.888 1.00 34.36 442 THR G C 1
ATOM 16255 O O . THR F 2 5 ? 6.860 72.614 218.779 1.00 29.71 442 THR G O 1
ATOM 16266 N N . THR F 2 6 ? 7.978 74.367 217.892 1.00 35.83 443 THR G N 1
ATOM 16267 C CA . THR F 2 6 ? 8.233 73.690 216.623 1.00 31.69 443 THR G CA 1
ATOM 16268 C C . THR F 2 6 ? 9.699 73.797 216.195 1.00 27.40 443 THR G C 1
ATOM 16269 O O . THR F 2 6 ? 10.410 74.691 216.634 1.00 27.17 443 THR G O 1
ATOM 16280 N N . PRO F 2 7 ? 10.148 72.901 215.299 1.00 26.13 444 PRO G N 1
ATOM 16281 C CA . PRO F 2 7 ? 11.535 72.980 214.820 1.00 26.04 444 PRO G CA 1
ATOM 16282 C C . PRO F 2 7 ? 11.864 74.265 214.048 1.00 26.13 444 PRO G C 1
ATOM 16283 O O . PRO F 2 7 ? 13.035 74.523 213.766 1.00 26.11 444 PRO G O 1
ATOM 16294 N N . CYS F 2 8 ? 10.854 75.059 213.705 1.00 26.21 445 CYS G N 1
ATOM 16295 C CA . CYS F 2 8 ? 11.103 76.325 213.021 1.00 26.31 445 CYS G CA 1
ATOM 16296 C C . CYS F 2 8 ? 11.586 77.423 213.965 1.00 26.65 445 CYS G C 1
ATOM 16297 O O . CYS F 2 8 ? 12.195 78.402 213.521 1.00 26.73 445 CYS G O 1
ATOM 16302 N N . ASP F 2 9 ? 11.318 77.263 215.257 1.00 27.84 446 ASP G N 1
ATOM 16303 C CA . ASP F 2 9 ? 11.521 78.348 216.214 1.00 32.82 446 ASP G CA 1
ATOM 16304 C C . ASP F 2 9 ? 12.970 78.456 216.691 1.00 35.66 446 ASP G C 1
ATOM 16305 O O . ASP F 2 9 ? 13.638 77.443 216.882 1.00 32.40 446 ASP G O 1
ATOM 16314 N N . PRO F 2 10 ? 13.461 79.694 216.888 1.00 45.46 447 PRO G N 1
ATOM 16315 C CA . PRO F 2 10 ? 14.858 79.882 217.304 1.00 50.39 447 PRO G CA 1
ATOM 16316 C C . PRO F 2 10 ? 15.153 79.318 218.691 1.00 52.95 447 PRO G C 1
ATOM 16317 O O . PRO F 2 10 ? 16.298 78.963 218.961 1.00 51.94 447 PRO G O 1
ATOM 16328 N N . GLU F 2 11 ? 14.138 79.228 219.545 1.00 57.01 448 GLU G N 1
ATOM 16329 C CA . GLU F 2 11 ? 14.325 78.730 220.907 1.00 61.38 448 GLU G CA 1
ATOM 16330 C C . GLU F 2 11 ? 14.345 77.205 220.935 1.00 59.60 448 GLU G C 1
ATOM 16331 O O . GLU F 2 11 ? 14.550 76.589 221.981 1.00 60.97 448 GLU G O 1
ATOM 16333 N N . TYR F 2 12 ? 14.129 76.606 219.769 1.00 54.41 449 TYR G N 1
ATOM 16334 C CA . TYR F 2 12 ? 14.099 75.155 219.618 1.00 45.97 449 TYR G CA 1
ATOM 16335 C C . TYR F 2 12 ? 15.413 74.491 220.042 1.00 43.79 449 TYR G C 1
ATOM 16336 O O . TYR F 2 12 ? 16.482 74.824 219.526 1.00 41.66 449 TYR G O 1
ATOM 16345 N N . ALA G 1 1 ? 20.831 112.607 193.812 1.00 15.39 1 ALA D N 1
ATOM 16346 C CA . ALA G 1 1 ? 21.124 112.250 192.420 1.00 15.95 1 ALA D CA 1
ATOM 16347 C C . ALA G 1 1 ? 22.569 111.794 192.331 1.00 15.46 1 ALA D C 1
ATOM 16348 O O . ALA G 1 1 ? 23.421 112.298 193.066 1.00 13.81 1 ALA D O 1
ATOM 16350 N N . PRO G 1 2 ? 22.856 110.832 191.443 1.00 14.05 2 PRO D N 1
ATOM 16351 C CA . PRO G 1 2 ? 24.216 110.304 191.337 1.00 13.25 2 PRO D CA 1
ATOM 16352 C C . PRO G 1 2 ? 25.166 111.220 190.572 1.00 12.92 2 PRO D C 1
ATOM 16353 O O . PRO G 1 2 ? 24.750 111.943 189.662 1.00 13.07 2 PRO D O 1
ATOM 16364 N N . ILE G 1 3 ? 26.435 111.167 190.957 1.00 10.35 3 ILE D N 1
ATOM 16365 C CA . ILE G 1 3 ? 27.497 111.841 190.235 1.00 11.18 3 ILE D CA 1
ATOM 16366 C C . ILE G 1 3 ? 27.549 111.204 188.863 1.00 11.72 3 ILE D C 1
ATOM 16367 O O . ILE G 1 3 ? 27.507 109.988 188.745 1.00 11.54 3 ILE D O 1
ATOM 16383 N N . THR G 1 4 ? 27.594 112.040 187.837 1.00 9.79 4 THR D N 1
ATOM 16384 C CA . THR G 1 4 ? 27.492 111.602 186.448 1.00 11.40 4 THR D CA 1
ATOM 16385 C C . THR G 1 4 ? 28.493 112.355 185.596 1.00 11.16 4 THR D C 1
ATOM 16386 O O . THR G 1 4 ? 28.369 113.567 185.432 1.00 10.97 4 THR D O 1
ATOM 16397 N N . ALA G 1 5 ? 29.496 111.658 185.068 1.00 10.20 5 ALA D N 1
ATOM 16398 C CA . ALA G 1 5 ? 30.476 112.319 184.211 1.00 11.55 5 ALA D CA 1
ATOM 16399 C C . ALA G 1 5 ? 29.734 112.892 183.010 1.00 11.72 5 ALA D C 1
ATOM 16400 O O . ALA G 1 5 ? 28.814 112.275 182.511 1.00 11.79 5 ALA D O 1
ATOM 16407 N N . PRO G 1 6 ? 30.141 114.073 182.541 1.00 12.04 6 PRO D N 1
ATOM 16408 C CA . PRO G 1 6 ? 29.525 114.628 181.335 1.00 13.51 6 PRO D CA 1
ATOM 16409 C C . PRO G 1 6 ? 30.099 113.966 180.093 1.00 12.17 6 PRO D C 1
ATOM 16410 O O . PRO G 1 6 ? 30.861 113.009 180.229 1.00 12.11 6 PRO D O 1
ATOM 16421 N N . ASP G 1 7 ? 29.755 114.469 178.912 1.00 12.54 7 ASP D N 1
ATOM 16422 C CA . ASP G 1 7 ? 30.503 114.121 177.721 1.00 13.55 7 ASP D CA 1
ATOM 16423 C C . ASP G 1 7 ? 31.897 114.728 177.842 1.00 12.83 7 ASP D C 1
ATOM 16424 O O . ASP G 1 7 ? 32.111 115.908 177.552 1.00 13.16 7 ASP D O 1
ATOM 16433 N N . ILE G 1 8 ? 32.831 113.896 178.280 1.00 13.06 8 ILE D N 1
ATOM 16434 C CA . ILE G 1 8 ? 34.180 114.315 178.609 1.00 12.60 8 ILE D CA 1
ATOM 16435 C C . ILE G 1 8 ? 34.945 114.844 177.404 1.00 11.86 8 ILE D C 1
ATOM 16436 O O . ILE G 1 8 ? 35.958 115.518 177.565 1.00 12.60 8 ILE D O 1
ATOM 16452 N N . THR G 1 9 ? 34.455 114.550 176.204 1.00 10.96 9 THR D N 1
ATOM 16453 C CA . THR G 1 9 ? 35.108 115.044 175.009 1.00 13.31 9 THR D CA 1
ATOM 16454 C C . THR G 1 9 ? 34.576 116.416 174.616 1.00 17.69 9 THR D C 1
ATOM 16455 O O . THR G 1 9 ? 35.154 117.070 173.737 1.00 20.15 9 THR D O 1
ATOM 16466 N N A SER G 1 10 ? 33.481 116.830 175.253 0.37 18.15 10 SER D N 1
ATOM 16467 N N B SER G 1 10 ? 33.498 116.858 175.266 0.63 17.93 10 SER D N 1
ATOM 16468 C CA A SER G 1 10 ? 32.822 118.096 174.951 0.37 19.89 10 SER D CA 1
ATOM 16469 C CA B SER G 1 10 ? 32.864 118.132 174.930 0.63 19.51 10 SER D CA 1
ATOM 16470 C C A SER G 1 10 ? 33.046 119.128 176.044 0.37 19.44 10 SER D C 1
ATOM 16471 C C B SER G 1 10 ? 32.909 119.164 176.041 0.63 19.42 10 SER D C 1
ATOM 16472 O O A SER G 1 10 ? 33.407 120.273 175.761 0.37 20.54 10 SER D O 1
ATOM 16473 O O B SER G 1 10 ? 32.965 120.364 175.762 0.63 20.74 10 SER D O 1
ATOM 16488 N N . ILE G 1 11 ? 32.846 118.707 177.290 1.00 16.25 11 ILE D N 1
ATOM 16489 C CA . ILE G 1 11 ? 32.891 119.608 178.437 1.00 15.79 11 ILE D CA 1
ATOM 16490 C C . ILE G 1 11 ? 34.038 119.175 179.329 1.00 13.24 11 ILE D C 1
ATOM 16491 O O . ILE G 1 11 ? 33.944 118.199 180.041 1.00 14.14 11 ILE D O 1
ATOM 16507 N N . CYS G 1 12 ? 35.141 119.898 179.237 1.00 12.32 12 CYS D N 1
ATOM 16508 C CA . CYS G 1 12 ? 36.345 119.574 179.978 1.00 11.45 12 CYS D CA 1
ATOM 16509 C C . CYS G 1 12 ? 37.202 120.820 180.023 1.00 12.00 12 CYS D C 1
ATOM 16510 O O . CYS G 1 12 ? 37.150 121.632 179.093 1.00 12.20 12 CYS D O 1
ATOM 16517 N N . LYS G 1 13 ? 37.956 120.988 181.106 1.00 11.37 13 LYS D N 1
ATOM 16518 C CA . LYS G 1 13 ? 38.886 122.094 181.209 1.00 11.27 13 LYS D CA 1
ATOM 16519 C C . LYS G 1 13 ? 40.185 121.618 181.827 1.00 11.15 13 LYS D C 1
ATOM 16520 O O . LYS G 1 13 ? 40.231 120.588 182.521 1.00 10.16 13 LYS D O 1
ATOM 16539 N N . ASP G 1 14 ? 41.248 122.364 181.557 1.00 10.74 14 ASP D N 1
ATOM 16540 C CA . ASP G 1 14 ? 42.551 122.041 182.107 1.00 11.12 14 ASP D CA 1
ATOM 16541 C C . ASP G 1 14 ? 42.437 121.879 183.621 1.00 10.05 14 ASP D C 1
ATOM 16542 O O . ASP G 1 14 ? 41.674 122.585 184.294 1.00 10.85 14 ASP D O 1
ATOM 16551 N N . ALA G 1 15 ? 43.185 120.916 184.127 1.00 9.12 15 ALA D N 1
ATOM 16552 C CA . ALA G 1 15 ? 43.189 120.586 185.556 1.00 10.31 15 ALA D CA 1
ATOM 16553 C C . ALA G 1 15 ? 43.801 121.706 186.382 1.00 11.97 15 ALA D C 1
ATOM 16554 O O . ALA G 1 15 ? 44.901 122.159 186.082 1.00 13.98 15 ALA D O 1
ATOM 16561 N N . SER G 1 16 ? 43.095 122.148 187.416 1.00 12.63 16 SER D N 1
ATOM 16562 C CA . SER G 1 16 ? 43.562 123.273 188.225 1.00 12.59 16 SER D CA 1
ATOM 16563 C C . SER G 1 16 ? 43.296 123.113 189.714 1.00 14.00 16 SER D C 1
ATOM 16564 O O . SER G 1 16 ? 43.611 124.013 190.497 1.00 17.01 16 SER D O 1
ATOM 16572 N N A SER G 1 17 ? 42.722 121.975 190.094 0.64 11.72 17 SER D N 1
ATOM 16573 N N B SER G 1 17 ? 42.733 121.974 190.107 0.36 12.13 17 SER D N 1
ATOM 16574 C CA A SER G 1 17 ? 42.423 121.672 191.491 0.64 12.27 17 SER D CA 1
ATOM 16575 C CA B SER G 1 17 ? 42.425 121.707 191.510 0.36 12.17 17 SER D CA 1
ATOM 16576 C C A SER G 1 17 ? 43.479 120.751 192.085 0.64 11.54 17 SER D C 1
ATOM 16577 C C B SER G 1 17 ? 43.386 120.702 192.125 0.36 11.60 17 SER D C 1
ATOM 16578 O O A SER G 1 17 ? 43.977 119.850 191.412 0.64 12.48 17 SER D O 1
ATOM 16579 O O B SER G 1 17 ? 43.696 119.677 191.521 0.36 11.92 17 SER D O 1
ATOM 16588 N N . GLY G 1 18 ? 43.831 120.982 193.344 1.00 10.42 18 GLY D N 1
ATOM 16589 C CA . GLY G 1 18 ? 44.643 120.038 194.075 1.00 10.61 18 GLY D CA 1
ATOM 16590 C C . GLY G 1 18 ? 46.079 119.902 193.638 1.00 11.30 18 GLY D C 1
ATOM 16591 O O . GLY G 1 18 ? 46.688 118.870 193.871 1.00 10.93 18 GLY D O 1
ATOM 16595 N N . ILE G 1 19 ? 46.619 120.950 193.023 1.00 10.07 19 ILE D N 1
ATOM 16596 C CA . ILE G 1 19 ? 48.008 120.969 192.595 1.00 10.91 19 ILE D CA 1
ATOM 16597 C C . ILE G 1 19 ? 48.621 122.249 193.136 1.00 11.98 19 ILE D C 1
ATOM 16598 O O . ILE G 1 19 ? 48.341 123.339 192.649 1.00 12.70 19 ILE D O 1
ATOM 16614 N N . GLY G 1 20 ? 49.434 122.110 194.175 1.00 9.69 20 GLY D N 1
ATOM 16615 C CA . GLY G 1 20 ? 49.903 123.261 194.922 1.00 11.83 20 GLY D CA 1
ATOM 16616 C C . GLY G 1 20 ? 50.786 124.188 194.119 1.00 11.92 20 GLY D C 1
ATOM 16617 O O . GLY G 1 20 ? 50.706 125.409 194.277 1.00 11.59 20 GLY D O 1
ATOM 16621 N N . ASN G 1 21 ? 51.636 123.624 193.270 1.00 9.90 21 ASN D N 1
ATOM 16622 C CA . ASN G 1 21 ? 52.591 124.418 192.509 1.00 9.27 21 ASN D CA 1
ATOM 16623 C C . ASN G 1 21 ? 52.387 124.163 191.037 1.00 11.34 21 ASN D C 1
ATOM 16624 O O . ASN G 1 21 ? 53.055 123.329 190.452 1.00 11.37 21 ASN D O 1
ATOM 16635 N N . GLN G 1 22 ? 51.465 124.900 190.444 1.00 11.72 22 GLN D N 1
ATOM 16636 C CA . GLN G 1 22 ? 51.126 124.660 189.051 1.00 12.76 22 GLN D CA 1
ATOM 16637 C C . GLN G 1 22 ? 52.106 125.344 188.096 1.00 15.46 22 GLN D C 1
ATOM 16638 O O . GLN G 1 22 ? 52.399 124.813 187.029 1.00 16.19 22 GLN D O 1
ATOM 16652 N N . GLU G 1 23 ? 52.647 126.494 188.471 1.00 15.79 23 GLU D N 1
ATOM 16653 C CA . GLU G 1 23 ? 53.585 127.171 187.584 1.00 17.42 23 GLU D CA 1
ATOM 16654 C C . GLU G 1 23 ? 54.863 126.343 187.424 1.00 15.75 23 GLU D C 1
ATOM 16655 O O . GLU G 1 23 ? 55.489 126.378 186.364 1.00 17.69 23 GLU D O 1
ATOM 16667 N N . GLY G 1 24 ? 55.199 125.531 188.431 1.00 15.56 24 GLY D N 1
ATOM 16668 C CA . GLY G 1 24 ? 56.385 124.684 188.388 1.00 14.65 24 GLY D CA 1
ATOM 16669 C C . GLY G 1 24 ? 56.125 123.210 188.093 1.00 13.74 24 GLY D C 1
ATOM 16670 O O . GLY G 1 24 ? 57.048 122.401 188.074 1.00 14.63 24 GLY D O 1
ATOM 16674 N N . ALA G 1 25 ? 54.866 122.862 187.868 1.00 12.65 25 ALA D N 1
ATOM 16675 C CA . ALA G 1 25 ? 54.483 121.469 187.655 1.00 12.82 25 ALA D CA 1
ATOM 16676 C C . ALA G 1 25 ? 55.291 120.851 186.511 1.00 13.46 25 ALA D C 1
ATOM 16677 O O . ALA G 1 25 ? 55.453 121.481 185.460 1.00 14.48 25 ALA D O 1
ATOM 16684 N N . ILE G 1 26 ? 55.795 119.630 186.706 1.00 11.24 26 ILE D N 1
ATOM 16685 C CA . ILE G 1 26 ? 56.632 119.023 185.683 1.00 12.92 26 ILE D CA 1
ATOM 16686 C C . ILE G 1 26 ? 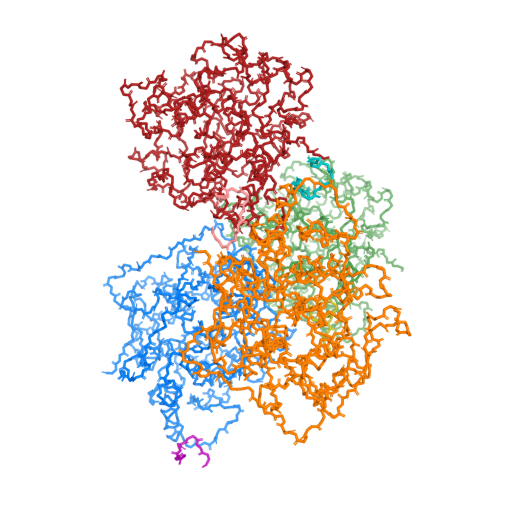55.822 118.203 184.663 1.00 11.79 26 ILE D C 1
ATOM 16687 O O . ILE G 1 26 ? 56.361 117.819 183.637 1.00 13.16 26 ILE D O 1
ATOM 16703 N N . ARG G 1 27 ? 54.547 117.929 184.946 1.00 12.17 27 ARG D N 1
ATOM 16704 C CA . ARG G 1 27 ? 53.664 117.283 183.971 1.00 11.09 27 ARG D CA 1
ATOM 16705 C C . ARG G 1 27 ? 52.613 118.275 183.538 1.00 11.15 27 ARG D C 1
ATOM 16706 O O . ARG G 1 27 ? 52.364 119.292 184.199 1.00 11.06 27 ARG D O 1
ATOM 16727 N N . THR G 1 28 ? 51.983 117.975 182.420 1.00 13.23 28 THR D N 1
ATOM 16728 C CA . THR G 1 28 ? 50.973 118.868 181.876 1.00 11.63 28 THR D CA 1
ATOM 16729 C C . THR G 1 28 ? 49.712 118.854 182.738 1.00 12.19 28 THR D C 1
ATOM 16730 O O . THR G 1 28 ? 49.431 117.873 183.446 1.00 11.22 28 THR D O 1
ATOM 16741 N N . ARG G 1 29 ? 48.976 119.960 182.683 1.00 11.66 29 ARG D N 1
ATOM 16742 C CA . ARG G 1 29 ? 47.632 120.039 183.247 1.00 12.21 29 ARG D CA 1
ATOM 16743 C C . ARG G 1 29 ? 46.558 120.006 182.160 1.00 10.34 29 ARG D C 1
ATOM 16744 O O . ARG G 1 29 ? 45.353 120.105 182.439 1.00 10.55 29 ARG D O 1
ATOM 16765 N N . LYS G 1 30 ? 46.977 119.836 180.914 1.00 11.13 30 LYS D N 1
ATOM 16766 C CA . LYS G 1 30 ? 46.021 119.745 179.826 1.00 11.66 30 LYS D CA 1
ATOM 16767 C C . LYS G 1 30 ? 45.575 118.295 179.719 1.00 11.32 30 LYS D C 1
ATOM 16768 O O . LYS G 1 30 ? 45.968 117.550 178.822 1.00 10.62 30 LYS D O 1
ATOM 16787 N N . CYS G 1 31 ? 44.737 117.896 180.665 1.00 9.54 31 CYS D N 1
ATOM 16788 C CA . CYS G 1 31 ? 44.421 116.492 180.847 1.00 9.19 31 CYS D CA 1
ATOM 16789 C C . CYS G 1 31 ? 43.140 116.027 180.159 1.00 9.28 31 CYS D C 1
ATOM 16790 O O . CYS G 1 31 ? 42.721 114.884 180.348 1.00 10.38 31 CYS D O 1
ATOM 16797 N N . CYS G 1 32 ? 42.525 116.881 179.350 1.00 10.79 32 CYS D N 1
ATOM 16798 C CA . CYS G 1 32 ? 41.286 116.497 178.690 1.00 10.32 32 CYS D CA 1
ATOM 16799 C C . CYS G 1 32 ? 41.536 115.444 177.604 1.00 11.03 32 CYS D C 1
ATOM 16800 O O . CYS G 1 32 ? 42.552 115.474 176.924 1.00 13.15 32 CYS D O 1
ATOM 16807 N N . PRO G 1 33 ? 40.601 114.504 177.454 1.00 10.96 33 PRO D N 1
ATOM 16808 C CA . PRO G 1 33 ? 40.749 113.424 176.482 1.00 11.99 33 PRO D CA 1
ATOM 16809 C C . PRO G 1 33 ? 40.484 113.928 175.082 1.00 13.12 33 PRO D C 1
ATOM 16810 O O . PRO G 1 33 ? 39.837 114.962 174.900 1.00 12.37 33 PRO D O 1
ATOM 16821 N N . PRO G 1 34 ? 40.982 113.191 174.080 1.00 10.95 34 PRO D N 1
ATOM 16822 C CA . PRO G 1 34 ? 40.827 113.602 172.686 1.00 12.49 34 PRO D CA 1
ATOM 16823 C C . PRO G 1 34 ? 39.390 113.466 172.187 1.00 13.13 34 PRO D C 1
ATOM 16824 O O . PRO G 1 34 ? 38.606 112.678 172.727 1.00 13.30 34 PRO D O 1
ATOM 16835 N N . SER G 1 35 ? 39.046 114.282 171.190 1.00 13.78 35 SER D N 1
ATOM 16836 C CA . SER G 1 35 ? 37.783 114.183 170.484 1.00 17.79 35 SER D CA 1
ATOM 16837 C C . SER G 1 35 ? 37.995 113.449 169.172 1.00 17.13 35 SER D C 1
ATOM 16838 O O . SER G 1 35 ? 38.858 113.826 168.375 1.00 20.04 35 SER D O 1
ATOM 16846 N N . LEU G 1 36 ? 37.174 112.439 168.936 1.00 14.76 36 LEU D N 1
ATOM 16847 C CA . LEU G 1 36 ? 37.342 111.565 167.784 1.00 14.68 36 LEU D CA 1
ATOM 16848 C C . LEU G 1 36 ? 36.020 111.318 167.079 1.00 16.98 36 LEU D C 1
ATOM 16849 O O . LEU G 1 36 ? 35.910 110.404 166.270 1.00 17.36 36 LEU D O 1
ATOM 16865 N N . GLY G 1 37 ? 35.020 112.127 167.411 1.00 18.17 37 GLY D N 1
ATOM 16866 C CA . GLY G 1 37 ? 33.739 112.070 166.728 1.00 18.44 37 GLY D CA 1
ATOM 16867 C C . GLY G 1 37 ? 32.921 110.867 167.140 1.00 18.85 37 GLY D C 1
ATOM 16868 O O . GLY G 1 37 ? 32.032 110.459 166.402 1.00 22.00 37 GLY D O 1
ATOM 16872 N N . LYS G 1 38 ? 33.223 110.291 168.304 1.00 15.20 38 LYS D N 1
ATOM 16873 C CA . LYS G 1 38 ? 32.496 109.120 168.798 1.00 14.62 38 LYS D CA 1
ATOM 16874 C C . LYS G 1 38 ? 31.257 109.509 169.594 1.00 17.07 38 LYS D C 1
ATOM 16875 O O . LYS G 1 38 ? 31.224 110.560 170.232 1.00 20.45 38 LYS D O 1
ATOM 16894 N N . LYS G 1 39 ? 30.262 108.630 169.604 1.00 17.32 39 LYS D N 1
ATOM 16895 C CA . LYS G 1 39 ? 29.110 108.768 170.482 1.00 18.50 39 LYS D CA 1
ATOM 16896 C C . LYS G 1 39 ? 29.346 107.911 171.720 1.00 18.53 39 LYS D C 1
ATOM 16897 O O . LYS G 1 39 ? 29.868 106.806 171.611 1.00 19.37 39 LYS D O 1
ATOM 16901 N N . ILE G 1 40 ? 28.951 108.408 172.887 1.00 15.66 40 ILE D N 1
ATOM 16902 C CA . ILE G 1 40 ? 29.077 107.644 174.117 1.00 16.41 40 ILE D CA 1
ATOM 16903 C C . ILE G 1 40 ? 28.042 106.536 174.110 1.00 18.55 40 ILE D C 1
ATOM 16904 O O . ILE G 1 40 ? 26.855 106.773 173.880 1.00 19.66 40 ILE D O 1
ATOM 16920 N N . LYS G 1 41 ? 28.493 105.315 174.349 1.00 18.53 41 LYS D N 1
ATOM 16921 C CA . LYS G 1 41 ? 27.578 104.185 174.426 1.00 20.80 41 LYS D CA 1
ATOM 16922 C C . LYS G 1 41 ? 27.631 103.537 175.801 1.00 18.61 41 LYS D C 1
ATOM 16923 O O . LYS G 1 41 ? 28.650 103.587 176.491 1.00 16.19 41 LYS D O 1
ATOM 16926 N N . ASP G 1 42 ? 26.545 102.900 176.199 1.00 21.56 42 ASP D N 1
ATOM 16927 C CA . ASP G 1 42 ? 26.560 102.234 177.485 1.00 22.64 42 ASP D CA 1
ATOM 16928 C C . ASP G 1 42 ? 27.444 100.991 177.425 1.00 18.99 42 ASP D C 1
ATOM 16929 O O . ASP G 1 42 ? 27.559 100.305 176.398 1.00 16.68 42 ASP D O 1
ATOM 16938 N N . PHE G 1 43 ? 28.089 100.740 178.550 1.00 20.40 43 PHE D N 1
ATOM 16939 C CA . PHE G 1 43 ? 28.840 99.517 178.786 1.00 19.45 43 PHE D CA 1
ATOM 16940 C C . PHE G 1 43 ? 28.024 98.250 178.547 1.00 20.75 43 PHE D C 1
ATOM 16941 O O . PHE G 1 43 ? 26.848 98.173 178.901 1.00 20.49 43 PHE D O 1
ATOM 16958 N N . GLN G 1 44 ? 28.667 97.255 177.949 1.00 20.18 44 GLN D N 1
ATOM 16959 C CA . GLN G 1 44 ? 28.119 95.897 177.886 1.00 21.52 44 GLN D CA 1
ATOM 16960 C C . GLN G 1 44 ? 29.095 94.943 178.551 1.00 18.79 44 GLN D C 1
ATOM 16961 O O . GLN G 1 44 ? 30.303 95.118 178.445 1.00 18.05 44 GLN D O 1
ATOM 16964 N N . PHE G 1 45 ? 28.588 93.926 179.237 1.00 17.31 45 PHE D N 1
ATOM 16965 C CA . PHE G 1 45 ? 29.482 93.004 179.909 1.00 17.12 45 PHE D CA 1
ATOM 16966 C C . PHE G 1 45 ? 30.324 92.244 178.907 1.00 17.39 45 PHE D C 1
ATOM 16967 O O . PHE G 1 45 ? 29.847 91.908 177.823 1.00 18.82 45 PHE D O 1
ATOM 16984 N N . PRO G 1 46 ? 31.605 92.021 179.247 1.00 18.80 46 PRO D N 1
ATOM 16985 C CA . PRO G 1 46 ? 32.557 91.441 178.295 1.00 19.59 46 PRO D CA 1
ATOM 16986 C C . PRO G 1 46 ? 32.303 89.964 178.039 1.00 21.82 46 PRO D C 1
ATOM 16987 O O . PRO G 1 46 ? 31.824 89.235 178.910 1.00 20.93 46 PRO D O 1
ATOM 16998 N N . ASN G 1 47 ? 32.639 89.533 176.831 1.00 21.21 47 ASN D N 1
ATOM 16999 C CA . ASN G 1 47 ? 32.412 88.157 176.417 1.00 25.19 47 ASN D CA 1
ATOM 17000 C C . ASN G 1 47 ? 33.684 87.309 176.462 1.00 23.47 47 ASN D C 1
ATOM 17001 O O . ASN G 1 47 ? 33.710 86.225 175.897 1.00 24.00 47 ASN D O 1
ATOM 17012 N N . ASP G 1 48 ? 34.728 87.809 177.126 1.00 24.39 48 ASP D N 1
ATOM 17013 C CA . ASP G 1 48 ? 35.993 87.089 177.247 1.00 24.43 48 ASP D CA 1
ATOM 17014 C C . ASP G 1 48 ? 35.767 85.626 177.563 1.00 27.30 48 ASP D C 1
ATOM 17015 O O . ASP G 1 48 ? 34.969 85.290 178.437 1.00 27.49 48 ASP D O 1
ATOM 17024 N N . LYS G 1 49 ? 36.486 84.769 176.847 1.00 29.07 49 LYS D N 1
ATOM 17025 C CA . LYS G 1 49 ? 36.418 83.333 177.047 1.00 30.18 49 LYS D CA 1
ATOM 17026 C C . LYS G 1 49 ? 37.005 82.953 178.394 1.00 28.45 49 LYS D C 1
ATOM 17027 O O . LYS G 1 49 ? 36.491 82.078 179.080 1.00 31.97 49 LYS D O 1
ATOM 17031 N N . LYS G 1 50 ? 38.082 83.627 178.770 1.00 21.79 50 LYS D N 1
ATOM 17032 C CA . LYS G 1 50 ? 38.789 83.304 180.000 1.00 19.72 50 LYS D CA 1
ATOM 17033 C C . LYS G 1 50 ? 38.843 84.497 180.947 1.00 18.13 50 LYS D C 1
ATOM 17034 O O . LYS G 1 50 ? 38.799 85.645 180.508 1.00 19.25 50 LYS D O 1
ATOM 17038 N N . VAL G 1 51 ? 38.917 84.216 182.245 1.00 19.49 51 VAL D N 1
ATOM 17039 C CA . VAL G 1 51 ? 39.142 85.252 183.241 1.00 18.49 51 VAL D CA 1
ATOM 17040 C C . VAL G 1 51 ? 40.621 85.638 183.251 1.00 18.79 51 VAL D C 1
ATOM 17041 O O . VAL G 1 51 ? 41.487 84.775 183.327 1.00 20.68 51 VAL D O 1
ATOM 17054 N N . ARG G 1 52 ? 40.902 86.933 183.158 1.00 17.56 52 ARG D N 1
ATOM 17055 C CA . ARG G 1 52 ? 42.267 87.431 183.233 1.00 19.00 52 ARG D CA 1
ATOM 17056 C C . ARG G 1 52 ? 42.736 87.322 184.661 1.00 17.09 52 ARG D C 1
ATOM 17057 O O . ARG G 1 52 ? 42.069 87.836 185.547 1.00 17.36 52 ARG D O 1
ATOM 17078 N N . MET G 1 53 ? 43.892 86.704 184.884 1.00 14.80 53 MET D N 1
ATOM 17079 C CA . MET G 1 53 ? 44.378 86.468 186.239 1.00 15.91 53 MET D CA 1
ATOM 17080 C C . MET G 1 53 ? 45.559 87.381 186.574 1.00 15.16 53 MET D C 1
ATOM 17081 O O . MET G 1 53 ? 46.699 87.116 186.175 1.00 15.36 53 MET D O 1
ATOM 17095 N N . ARG G 1 54 ? 45.269 88.458 187.303 1.00 13.90 54 ARG D N 1
ATOM 17096 C CA . ARG G 1 54 ? 46.295 89.398 187.710 1.00 12.86 54 ARG D CA 1
ATOM 17097 C C . ARG G 1 54 ? 47.288 88.714 188.637 1.00 15.04 54 ARG D C 1
ATOM 17098 O O . ARG G 1 54 ? 46.909 87.909 189.506 1.00 16.99 54 ARG D O 1
ATOM 17119 N N . TRP G 1 55 ? 48.559 89.041 188.456 1.00 13.61 55 TRP D N 1
ATOM 17120 C CA . TRP G 1 55 ? 49.641 88.258 189.048 1.00 13.97 55 TRP D CA 1
ATOM 17121 C C . TRP G 1 55 ? 50.492 89.084 189.997 1.00 12.94 55 TRP D C 1
ATOM 17122 O O . TRP G 1 55 ? 50.748 90.249 189.735 1.00 11.56 55 TRP D O 1
ATOM 17143 N N . PRO G 1 56 ? 50.939 88.483 191.117 1.00 12.02 56 PRO D N 1
ATOM 17144 C CA . PRO G 1 56 ? 51.782 89.288 192.000 1.00 13.55 56 PRO D CA 1
ATOM 17145 C C . PRO G 1 56 ? 53.069 89.728 191.336 1.00 10.45 56 PRO D C 1
ATOM 17146 O O . PRO G 1 56 ? 53.752 88.894 190.745 1.00 11.36 56 PRO D O 1
ATOM 17157 N N . ALA G 1 57 ? 53.395 91.016 191.469 1.00 11.06 57 ALA D N 1
ATOM 17158 C CA . ALA G 1 57 ? 54.506 91.632 190.747 1.00 13.65 57 ALA D CA 1
ATOM 17159 C C . ALA G 1 57 ? 55.858 91.055 191.119 1.00 15.72 57 ALA D C 1
ATOM 17160 O O . ALA G 1 57 ? 56.836 91.268 190.398 1.00 16.92 57 ALA D O 1
ATOM 17167 N N . HIS G 1 58 ? 55.926 90.337 192.244 1.00 14.27 58 HIS D N 1
ATOM 17168 C CA . HIS G 1 58 ? 57.182 89.711 192.660 1.00 17.05 58 HIS D CA 1
ATOM 17169 C C . HIS G 1 58 ? 57.267 88.238 192.245 1.00 20.39 58 HIS D C 1
ATOM 17170 O O . HIS G 1 58 ? 58.282 87.586 192.498 1.00 22.05 58 HIS D O 1
ATOM 17185 N N . LYS G 1 59 ? 56.211 87.723 191.616 1.00 19.55 59 LYS D N 1
ATOM 17186 C CA . LYS G 1 59 ? 56.138 86.304 191.250 1.00 21.57 59 LYS D CA 1
ATOM 17187 C C . LYS G 1 59 ? 55.740 86.092 189.796 1.00 18.43 59 LYS D C 1
ATOM 17188 O O . LYS G 1 59 ? 55.168 85.072 189.461 1.00 18.77 59 LYS D O 1
ATOM 17198 N N . GLY G 1 60 ? 56.012 87.068 188.942 1.00 14.73 60 GLY D N 1
ATOM 17199 C CA . GLY G 1 60 ? 55.629 86.968 187.546 1.00 15.23 60 GLY D CA 1
ATOM 17200 C C . GLY G 1 60 ? 56.445 85.933 186.794 1.00 16.89 60 GLY D C 1
ATOM 17201 O O . GLY G 1 60 ? 57.643 85.777 187.022 1.00 18.29 60 GLY D O 1
ATOM 17205 N N . THR G 1 61 ? 55.796 85.223 185.882 1.00 16.30 61 THR D N 1
ATOM 17206 C CA . THR G 1 61 ? 56.518 84.346 184.978 1.00 18.26 61 THR D CA 1
ATOM 17207 C C . THR G 1 61 ? 57.225 85.195 183.934 1.00 19.87 61 THR D C 1
ATOM 17208 O O . THR G 1 61 ? 56.974 86.404 183.810 1.00 17.30 61 THR D O 1
ATOM 17219 N N . LYS G 1 62 ? 58.094 84.556 183.164 1.00 19.44 62 LYS D N 1
ATOM 17220 C CA . LYS G 1 62 ? 58.816 85.267 182.125 1.00 22.09 62 LYS D CA 1
ATOM 17221 C C . LYS G 1 62 ? 57.835 85.872 181.135 1.00 20.04 62 LYS D C 1
ATOM 17222 O O . LYS G 1 62 ? 58.013 87.006 180.703 1.00 19.59 62 LYS D O 1
ATOM 17232 N N . LYS G 1 63 ? 56.792 85.123 180.781 1.00 19.31 63 LYS D N 1
ATOM 17233 C CA . LYS G 1 63 ? 55.816 85.625 179.810 1.00 20.31 63 LYS D CA 1
ATOM 17234 C C . LYS G 1 63 ? 55.002 86.783 180.381 1.00 15.94 63 LYS D C 1
ATOM 17235 O O . LYS G 1 63 ? 54.768 87.784 179.711 1.00 16.05 63 LYS D O 1
ATOM 17254 N N . GLN G 1 64 ? 54.562 86.646 181.620 1.00 15.40 64 GLN D N 1
ATOM 17255 C CA . GLN G 1 64 ? 53.794 87.720 182.249 1.00 17.93 64 GLN D CA 1
ATOM 17256 C C . GLN G 1 64 ? 54.598 89.023 182.262 1.00 15.79 64 GLN D C 1
ATOM 17257 O O . GLN G 1 64 ? 54.095 90.092 181.890 1.00 16.45 64 GLN D O 1
ATOM 17271 N N . VAL G 1 65 ? 55.852 88.933 182.680 1.00 14.97 65 VAL D N 1
ATOM 17272 C CA . VAL G 1 65 ? 56.688 90.121 182.786 1.00 14.83 65 VAL D CA 1
ATOM 17273 C C . VAL G 1 65 ? 56.999 90.683 181.407 1.00 17.01 65 VAL D C 1
ATOM 17274 O O . VAL G 1 65 ? 56.893 91.889 181.192 1.00 16.12 65 VAL D O 1
ATOM 17287 N N . ASP G 1 66 ? 57.373 89.814 180.470 1.00 15.53 66 ASP D N 1
ATOM 17288 C CA . ASP G 1 66 ? 57.714 90.268 179.121 1.00 14.56 66 ASP D CA 1
ATOM 17289 C C . ASP G 1 66 ? 56.504 90.915 178.450 1.00 13.45 66 ASP D C 1
ATOM 17290 O O . ASP G 1 66 ? 56.628 91.976 177.839 1.00 13.55 66 ASP D O 1
ATOM 17299 N N . ASP G 1 67 ? 55.339 90.279 178.568 1.00 14.54 67 ASP D N 1
ATOM 17300 C CA . ASP G 1 67 ? 54.119 90.813 177.960 1.00 15.20 67 ASP D CA 1
ATOM 17301 C C . ASP G 1 67 ? 53.804 92.175 178.560 1.00 15.27 67 ASP D C 1
ATOM 17302 O O . ASP G 1 67 ? 53.452 93.111 177.855 1.00 15.27 67 ASP D O 1
ATOM 17311 N N . TYR G 1 68 ? 53.944 92.307 179.874 1.00 15.57 68 TYR D N 1
ATOM 17312 C CA . TYR G 1 68 ? 53.577 93.567 180.503 1.00 15.15 68 TYR D CA 1
ATOM 17313 C C . TYR G 1 68 ? 54.532 94.676 180.075 1.00 14.59 68 TYR D C 1
ATOM 17314 O O . TYR G 1 68 ? 54.117 95.795 179.722 1.00 13.84 68 TYR D O 1
ATOM 17332 N N . ARG G 1 69 ? 55.817 94.364 180.058 1.00 13.72 69 ARG D N 1
ATOM 17333 C CA . ARG G 1 69 ? 56.801 95.334 179.625 1.00 16.35 69 ARG D CA 1
ATOM 17334 C C . ARG G 1 69 ? 56.607 95.709 178.145 1.00 15.98 69 ARG D C 1
ATOM 17335 O O . ARG G 1 69 ? 56.680 96.872 177.787 1.00 14.79 69 ARG D O 1
ATOM 17356 N N . ARG G 1 70 ? 56.300 94.734 177.298 1.00 15.81 70 ARG D N 1
ATOM 17357 C CA . ARG G 1 70 ? 56.121 94.993 175.872 1.00 17.12 70 ARG D CA 1
ATOM 17358 C C . ARG G 1 70 ? 54.867 95.845 175.657 1.00 15.11 70 ARG D C 1
ATOM 17359 O O . ARG G 1 70 ? 54.819 96.683 174.754 1.00 13.57 70 ARG D O 1
ATOM 17380 N N . ALA G 1 71 ? 53.855 95.632 176.490 1.00 12.93 71 ALA D N 1
ATOM 17381 C CA . ALA G 1 71 ? 52.600 96.358 176.350 1.00 12.26 71 ALA D CA 1
ATOM 17382 C C . ALA G 1 71 ? 52.805 97.818 176.746 1.00 12.48 71 ALA D C 1
ATOM 17383 O O . ALA G 1 71 ? 52.348 98.729 176.066 1.00 12.78 71 ALA D O 1
ATOM 17390 N N . ILE G 1 72 ? 53.486 98.034 177.869 1.00 13.31 72 ILE D N 1
ATOM 17391 C CA . ILE G 1 72 ? 53.779 99.395 178.299 1.00 14.32 72 ILE D CA 1
ATOM 17392 C C . ILE G 1 72 ? 54.664 100.106 177.262 1.00 15.10 72 ILE D C 1
ATOM 17393 O O . ILE G 1 72 ? 54.443 101.281 176.948 1.00 13.24 72 ILE D O 1
ATOM 17409 N N . ALA G 1 73 ? 55.658 99.408 176.723 1.00 14.19 73 ALA D N 1
ATOM 17410 C CA . ALA G 1 73 ? 56.481 99.985 175.665 1.00 14.89 73 ALA D CA 1
ATOM 17411 C C . ALA G 1 73 ? 55.611 100.413 174.486 1.00 14.38 73 ALA D C 1
ATOM 17412 O O . ALA G 1 73 ? 55.779 101.500 173.951 1.00 12.99 73 ALA D O 1
ATOM 17419 N N . ALA G 1 74 ? 54.658 99.573 174.098 1.00 12.92 74 ALA D N 1
ATOM 17420 C CA . ALA G 1 74 ? 53.775 99.917 172.981 1.00 13.80 74 ALA D CA 1
ATOM 17421 C C . ALA G 1 74 ? 52.932 101.146 173.302 1.00 12.48 74 ALA D C 1
ATOM 17422 O O . ALA G 1 74 ? 52.726 102.031 172.447 1.00 14.05 74 ALA D O 1
ATOM 17429 N N . MET G 1 75 ? 52.450 101.193 174.540 1.00 14.25 75 MET D N 1
ATOM 17430 C CA . MET G 1 75 ? 51.643 102.299 175.011 1.00 14.48 75 MET D CA 1
ATOM 17431 C C . MET G 1 75 ? 52.439 103.608 175.019 1.00 13.61 75 MET D C 1
ATOM 17432 O O . MET G 1 75 ? 51.904 104.674 174.665 1.00 13.65 75 MET D O 1
ATOM 17446 N N . ARG G 1 76 ? 53.714 103.531 175.407 1.00 14.46 76 ARG D N 1
ATOM 17447 C CA . ARG G 1 76 ? 54.598 104.698 175.401 1.00 13.68 76 ARG D CA 1
ATOM 17448 C C . ARG G 1 76 ? 54.914 105.163 173.977 1.00 14.47 76 ARG D C 1
ATOM 17449 O O . ARG G 1 76 ? 55.160 106.346 173.752 1.00 14.05 76 ARG D O 1
ATOM 17470 N N . ALA G 1 77 ? 54.905 104.226 173.033 1.00 12.93 77 ALA D N 1
ATOM 17471 C CA . ALA G 1 77 ? 55.255 104.529 171.646 1.00 15.83 77 ALA D CA 1
ATOM 17472 C C . ALA G 1 77 ? 54.087 105.145 170.859 1.00 17.00 77 ALA D C 1
ATOM 17473 O O . ALA G 1 77 ? 54.289 105.688 169.762 1.00 15.92 77 ALA D O 1
ATOM 17480 N N . LEU G 1 78 ? 52.869 105.053 171.389 1.00 16.20 78 LEU D N 1
ATOM 17481 C CA . LEU G 1 78 ? 51.729 105.684 170.735 1.00 15.41 78 LEU D CA 1
ATOM 17482 C C . LEU G 1 78 ? 51.837 107.216 170.768 1.00 15.07 78 LEU D C 1
ATOM 17483 O O . LEU G 1 78 ? 52.368 107.796 171.707 1.00 15.74 78 LEU D O 1
ATOM 17499 N N . PRO G 1 79 ? 51.332 107.883 169.730 1.00 17.52 79 PRO D N 1
ATOM 17500 C CA . PRO G 1 79 ? 51.223 109.347 169.760 1.00 16.48 79 PRO D CA 1
ATOM 17501 C C . PRO G 1 79 ? 50.442 109.811 170.977 1.00 15.47 79 PRO D C 1
ATOM 17502 O O . PRO G 1 79 ? 49.448 109.162 171.348 1.00 15.12 79 PRO D O 1
ATOM 17513 N N . ASP G 1 80 ? 50.876 110.906 171.591 1.00 16.92 80 ASP D N 1
ATOM 17514 C CA . ASP G 1 80 ? 50.284 111.341 172.855 1.00 17.67 80 ASP D CA 1
ATOM 17515 C C . ASP G 1 80 ? 48.769 111.421 172.766 1.00 15.85 80 ASP D C 1
ATOM 17516 O O . ASP G 1 80 ? 48.085 110.986 173.680 1.00 15.15 80 ASP D O 1
ATOM 17525 N N . ASP G 1 81 ? 48.215 111.953 171.681 1.00 16.25 81 ASP D N 1
ATOM 17526 C CA . ASP G 1 81 ? 46.773 112.178 171.681 1.00 17.53 81 ASP D CA 1
ATOM 17527 C C . ASP G 1 81 ? 45.935 110.960 171.284 1.00 16.04 81 ASP D C 1
ATOM 17528 O O . ASP G 1 81 ? 44.707 111.031 171.255 1.00 18.56 81 ASP D O 1
ATOM 17537 N N . ASP G 1 82 ? 46.579 109.826 171.034 1.00 13.22 82 ASP D N 1
ATOM 17538 C CA . ASP G 1 82 ? 45.853 108.562 170.955 1.00 12.66 82 ASP D CA 1
ATOM 17539 C C . ASP G 1 82 ? 45.293 108.285 172.359 1.00 12.46 82 ASP D C 1
ATOM 17540 O O . ASP G 1 82 ? 46.057 108.320 173.304 1.00 12.35 82 ASP D O 1
ATOM 17549 N N . PRO G 1 83 ? 43.978 108.013 172.500 1.00 12.56 83 PRO D N 1
ATOM 17550 C CA . PRO G 1 83 ? 43.460 107.870 173.870 1.00 10.97 83 PRO D CA 1
ATOM 17551 C C . PRO G 1 83 ? 44.027 106.669 174.636 1.00 11.58 83 PRO D C 1
ATOM 17552 O O . PRO G 1 83 ? 43.825 106.567 175.854 1.00 10.91 83 PRO D O 1
ATOM 17563 N N . ARG G 1 84 ? 44.703 105.770 173.930 1.00 11.18 84 ARG D N 1
ATOM 17564 C CA . ARG G 1 84 ? 45.298 104.575 174.520 1.00 10.51 84 ARG D CA 1
ATOM 17565 C C . ARG G 1 84 ? 46.711 104.833 174.977 1.00 10.75 84 ARG D C 1
ATOM 17566 O O . ARG G 1 84 ? 47.334 103.955 175.567 1.00 12.18 84 ARG D O 1
ATOM 17587 N N . SER G 1 85 ? 47.245 106.004 174.644 1.00 10.59 85 SER D N 1
ATOM 17588 C CA . SER G 1 85 ? 48.661 106.272 174.854 1.00 11.66 85 SER D CA 1
ATOM 17589 C C . SER G 1 85 ? 49.008 106.360 176.334 1.00 8.76 85 SER D C 1
ATOM 17590 O O . SER G 1 85 ? 48.146 106.574 177.184 1.00 11.26 85 SER D O 1
ATOM 17598 N N . PHE G 1 86 ? 50.287 106.222 176.602 1.00 10.34 86 PHE D N 1
ATOM 17599 C CA . PHE G 1 86 ? 50.801 106.310 177.962 1.00 12.48 86 PHE D CA 1
ATOM 17600 C C . PHE G 1 86 ? 50.395 107.634 178.588 1.00 10.65 86 PHE D C 1
ATOM 17601 O O . PHE G 1 86 ? 49.960 107.696 179.740 1.00 9.92 86 PHE D O 1
ATOM 17618 N N . VAL G 1 87 ? 50.544 108.706 177.821 1.00 9.55 87 VAL D N 1
ATOM 17619 C CA . VAL G 1 87 ? 50.202 110.032 178.301 1.00 9.89 87 VAL D CA 1
ATOM 17620 C C . VAL G 1 87 ? 48.682 110.175 178.486 1.00 9.42 87 VAL D C 1
ATOM 17621 O O . VAL G 1 87 ? 48.203 110.694 179.497 1.00 8.99 87 VAL D O 1
ATOM 17634 N N . SER G 1 88 ? 47.906 109.691 177.530 1.00 10.40 88 SER D N 1
ATOM 17635 C CA . SER G 1 88 ? 46.463 109.800 177.658 1.00 10.51 88 SER D CA 1
ATOM 17636 C C . SER G 1 88 ? 45.927 108.999 178.834 1.00 9.80 88 SER D C 1
ATOM 17637 O O . SER G 1 88 ? 44.989 109.435 179.498 1.00 10.34 88 SER D O 1
ATOM 17645 N N . GLN G 1 89 ? 46.491 107.823 179.085 1.00 10.54 89 GLN D N 1
ATOM 17646 C CA . GLN G 1 89 ? 46.014 107.025 180.206 1.00 9.10 89 GLN D CA 1
ATOM 17647 C C . GLN G 1 89 ? 46.326 107.745 181.516 1.00 8.32 89 GLN D C 1
ATOM 17648 O O . GLN G 1 89 ? 45.498 107.772 182.427 1.00 8.07 89 GLN D O 1
ATOM 17662 N N . ALA G 1 90 ? 47.508 108.329 181.609 1.00 7.49 90 ALA D N 1
ATOM 17663 C CA . ALA G 1 90 ? 47.865 109.120 182.777 1.00 8.57 90 ALA D CA 1
ATOM 17664 C C . ALA G 1 90 ? 46.927 110.320 182.959 1.00 8.59 90 ALA D C 1
ATOM 17665 O O . ALA G 1 90 ? 46.530 110.644 184.070 1.00 7.78 90 ALA D O 1
ATOM 17672 N N . LYS G 1 91 ? 46.567 110.974 181.860 1.00 8.24 91 LYS D N 1
ATOM 17673 C CA . LYS G 1 91 ? 45.719 112.155 181.922 1.00 9.31 91 LYS D CA 1
ATOM 17674 C C . LYS G 1 91 ? 44.314 111.884 182.469 1.00 8.79 91 LYS D C 1
ATOM 17675 O O . LYS G 1 91 ? 43.698 112.781 183.030 1.00 9.63 91 LYS D O 1
ATOM 17694 N N . ILE G 1 92 ? 43.805 110.667 182.271 1.00 9.79 92 ILE D N 1
ATOM 17695 C CA . ILE G 1 92 ? 42.516 110.261 182.819 1.00 8.37 92 ILE D CA 1
ATOM 17696 C C . ILE G 1 92 ? 42.492 110.541 184.323 1.00 8.52 92 ILE D C 1
ATOM 17697 O O . ILE G 1 92 ? 41.523 111.097 184.864 1.00 9.04 92 ILE D O 1
ATOM 17713 N N . HIS G 1 93 ? 43.567 110.161 184.991 1.00 8.56 93 HIS D N 1
ATOM 17714 C CA . HIS G 1 93 ? 43.617 110.305 186.445 1.00 8.87 93 HIS D CA 1
ATOM 17715 C C . HIS G 1 93 ? 43.591 111.781 186.829 1.00 9.56 93 HIS D C 1
ATOM 17716 O O . HIS G 1 93 ? 42.870 112.210 187.733 1.00 9.61 93 HIS D O 1
ATOM 17730 N N . CYS G 1 94 ? 44.376 112.559 186.109 1.00 9.07 94 CYS D N 1
ATOM 17731 C CA . CYS G 1 94 ? 44.411 113.993 186.264 1.00 9.40 94 CYS D CA 1
ATOM 17732 C C . CYS G 1 94 ? 43.053 114.670 186.019 1.00 8.61 94 CYS D C 1
ATOM 17733 O O . CYS G 1 94 ? 42.616 115.518 186.799 1.00 9.45 94 CYS D O 1
ATOM 17740 N N . ALA G 1 95 ? 42.386 114.307 184.921 1.00 7.27 95 ALA D N 1
ATOM 17741 C CA . ALA G 1 95 ? 41.108 114.914 184.607 1.00 8.41 95 ALA D CA 1
ATOM 17742 C C . ALA G 1 95 ? 40.077 114.601 185.714 1.00 9.70 95 ALA D C 1
ATOM 17743 O O . ALA G 1 95 ? 39.359 115.508 186.170 1.00 10.33 95 ALA D O 1
ATOM 17750 N N . TYR G 1 96 ? 40.022 113.351 186.180 1.00 8.37 96 TYR D N 1
ATOM 17751 C CA . TYR G 1 96 ? 38.997 112.986 187.156 1.00 7.80 96 TYR D CA 1
ATOM 17752 C C . TYR G 1 96 ? 39.358 113.382 188.583 1.00 8.31 96 TYR D C 1
ATOM 17753 O O . TYR G 1 96 ? 38.463 113.530 189.416 1.00 9.21 96 TYR D O 1
ATOM 17771 N N . CYS G 1 97 ? 40.644 113.569 188.863 1.00 7.88 97 CYS D N 1
ATOM 17772 C CA . CYS G 1 97 ? 41.074 113.850 190.234 1.00 7.65 97 CYS D CA 1
ATOM 17773 C C . CYS G 1 97 ? 41.473 115.297 190.489 1.00 8.84 97 CYS D C 1
ATOM 17774 O O . CYS G 1 97 ? 41.645 115.694 191.654 1.00 10.97 97 CYS D O 1
ATOM 17781 N N . ASN G 1 98 ? 41.647 116.086 189.426 1.00 8.29 98 ASN D N 1
ATOM 17782 C CA . ASN G 1 98 ? 42.161 117.447 189.578 1.00 8.58 98 ASN D CA 1
ATOM 17783 C C . ASN G 1 98 ? 41.329 118.490 188.833 1.00 9.52 98 ASN D C 1
ATOM 17784 O O . ASN G 1 98 ? 41.828 119.558 188.447 1.00 9.63 98 ASN D O 1
ATOM 17795 N N . GLY G 1 99 ? 40.046 118.185 188.673 1.00 8.83 99 GLY D N 1
ATOM 17796 C CA . GLY G 1 99 ? 39.070 119.193 188.301 1.00 9.93 99 GLY D CA 1
ATOM 17797 C C . GLY G 1 99 ? 38.871 119.416 186.819 1.00 10.36 99 GLY D C 1
ATOM 17798 O O . GLY G 1 99 ? 38.527 120.517 186.397 1.00 10.73 99 GLY D O 1
ATOM 17802 N N . GLY G 1 100 ? 39.038 118.368 186.028 1.00 9.17 100 GLY D N 1
ATOM 17803 C CA . GLY G 1 100 ? 38.806 118.485 184.597 1.00 10.46 100 GLY D CA 1
ATOM 17804 C C . GLY G 1 100 ? 37.335 118.598 184.240 1.00 11.41 100 GLY D C 1
ATOM 17805 O O . GLY G 1 100 ? 36.974 119.277 183.267 1.00 12.36 100 GLY D O 1
ATOM 17809 N N . TYR G 1 101 ? 36.479 117.955 185.033 1.00 10.33 101 TYR D N 1
ATOM 17810 C CA . TYR G 1 101 ? 35.047 117.855 184.752 1.00 9.59 101 TYR D CA 1
ATOM 17811 C C . TYR G 1 101 ? 34.174 118.478 185.830 1.00 9.16 101 TYR D C 1
ATOM 17812 O O . TYR G 1 101 ? 34.590 118.604 186.986 1.00 10.02 101 TYR D O 1
ATOM 17830 N N . THR G 1 102 ? 32.980 118.886 185.428 1.00 10.37 102 THR D N 1
ATOM 17831 C CA . THR G 1 102 ? 31.988 119.429 186.345 1.00 9.98 102 THR D CA 1
ATOM 17832 C C . THR G 1 102 ? 30.744 118.553 186.383 1.00 9.21 102 THR D C 1
ATOM 17833 O O . THR G 1 102 ? 30.580 117.629 185.580 1.00 11.01 102 THR D O 1
ATOM 17844 N N . GLN G 1 103 ? 29.863 118.876 187.321 1.00 9.50 103 GLN D N 1
ATOM 17845 C CA . GLN G 1 103 ? 28.591 118.204 187.509 1.00 9.04 103 GLN D CA 1
ATOM 17846 C C . GLN G 1 103 ? 27.496 118.814 186.645 1.00 10.56 103 GLN D C 1
ATOM 17847 O O . GLN G 1 103 ? 26.321 118.768 186.999 1.00 10.97 103 GLN D O 1
ATOM 17861 N N . VAL G 1 104 ? 27.890 119.360 185.495 1.00 10.08 104 VAL D N 1
ATOM 17862 C CA . VAL G 1 104 ? 26.939 120.005 184.591 1.00 11.63 104 VAL D CA 1
ATOM 17863 C C . VAL G 1 104 ? 25.756 119.096 184.224 1.00 11.30 104 VAL D C 1
ATOM 17864 O O . VAL G 1 104 ? 24.618 119.568 184.148 1.00 12.56 104 VAL D O 1
ATOM 17877 N N . ASP G 1 105 ? 25.995 117.802 184.004 1.00 12.50 105 ASP D N 1
ATOM 17878 C CA . ASP G 1 105 ? 24.912 116.896 183.614 1.00 13.25 105 ASP D CA 1
ATOM 17879 C C . ASP G 1 105 ? 23.878 116.718 184.731 1.00 14.22 105 ASP D C 1
ATOM 17880 O O . ASP G 1 105 ? 22.763 116.268 184.483 1.00 16.22 105 ASP D O 1
ATOM 17889 N N . SER G 1 106 ? 24.255 117.090 185.952 1.00 14.09 106 SER D N 1
ATOM 17890 C CA . SER G 1 106 ? 23.379 116.999 187.113 1.00 13.17 106 SER D CA 1
ATOM 17891 C C . SER G 1 106 ? 22.750 118.345 187.461 1.00 14.07 106 SER D C 1
ATOM 17892 O O . SER G 1 106 ? 22.012 118.453 188.441 1.00 15.78 106 SER D O 1
ATOM 17900 N N . GLY G 1 107 ? 23.077 119.379 186.687 1.00 13.59 107 GLY D N 1
ATOM 17901 C CA . GLY G 1 107 ? 22.589 120.723 186.958 1.00 12.87 107 GLY D CA 1
ATOM 17902 C C . GLY G 1 107 ? 23.474 121.581 187.850 1.00 12.43 107 GLY D C 1
ATOM 17903 O O . GLY G 1 107 ? 23.044 122.627 188.342 1.00 12.24 107 GLY D O 1
ATOM 17907 N N . PHE G 1 108 ? 24.713 121.146 188.047 1.00 10.35 108 PHE D N 1
ATOM 17908 C CA . PHE G 1 108 ? 25.676 121.871 188.865 1.00 11.48 108 PHE D CA 1
ATOM 17909 C C . PHE G 1 108 ? 26.957 122.115 188.084 1.00 11.55 108 PHE D C 1
ATOM 17910 O O . PHE G 1 108 ? 28.010 121.573 188.406 1.00 9.59 108 PHE D O 1
ATOM 17927 N N . PRO G 1 109 ? 26.868 122.939 187.046 1.00 12.20 109 PRO D N 1
ATOM 17928 C CA . PRO G 1 109 ? 28.027 123.223 186.200 1.00 11.54 109 PRO D CA 1
ATOM 17929 C C . PRO G 1 109 ? 29.112 123.986 186.955 1.00 11.11 109 PRO D C 1
ATOM 17930 O O . PRO G 1 109 ? 30.251 124.059 186.497 1.00 14.13 109 PRO D O 1
ATOM 17941 N N . ASP G 1 110 ? 28.743 124.545 188.100 1.00 11.37 110 ASP D N 1
ATOM 17942 C CA . ASP G 1 110 ? 29.643 125.318 188.950 1.00 13.59 110 ASP D CA 1
ATOM 17943 C C . ASP G 1 110 ? 30.456 124.454 189.918 1.00 13.89 110 ASP D C 1
ATOM 17944 O O . ASP G 1 110 ? 31.265 124.971 190.686 1.00 15.87 110 ASP D O 1
ATOM 17953 N N . ILE G 1 111 ? 30.231 123.145 189.894 1.00 12.84 111 ILE D N 1
ATOM 17954 C CA . ILE G 1 111 ? 30.871 122.250 190.855 1.00 9.51 111 ILE D CA 1
ATOM 17955 C C . ILE G 1 111 ? 31.631 121.160 190.137 1.00 10.20 111 ILE D C 1
ATOM 17956 O O . ILE G 1 111 ? 31.091 120.481 189.258 1.00 10.77 111 ILE D O 1
ATOM 17972 N N . ASP G 1 112 ? 32.896 120.987 190.497 1.00 10.95 112 ASP D N 1
ATOM 17973 C CA . ASP G 1 112 ? 33.681 119.946 189.864 1.00 11.82 112 ASP D CA 1
ATOM 17974 C C . ASP G 1 112 ? 33.251 118.560 190.292 1.00 11.60 112 ASP D C 1
ATOM 17975 O O . ASP G 1 112 ? 32.638 118.374 191.350 1.00 12.16 112 ASP D O 1
ATOM 17984 N N . ILE G 1 113 ? 33.580 117.587 189.452 1.00 9.44 113 ILE D N 1
ATOM 17985 C CA . ILE G 1 113 ? 33.556 116.189 189.839 1.00 9.98 113 ILE D CA 1
ATOM 17986 C C . ILE G 1 113 ? 34.912 115.843 190.418 1.00 9.00 113 ILE D C 1
ATOM 17987 O O . ILE G 1 113 ? 35.965 116.166 189.858 1.00 10.44 113 ILE D O 1
ATOM 18003 N N . GLN G 1 114 ? 34.875 115.193 191.570 1.00 8.36 114 GLN D N 1
ATOM 18004 C CA . GLN G 1 114 ? 36.043 114.599 192.186 1.00 8.61 114 GLN D CA 1
ATOM 18005 C C . GLN G 1 114 ? 35.671 113.155 192.473 1.00 10.02 114 GLN D C 1
ATOM 18006 O O . GLN G 1 114 ? 34.614 112.903 193.069 1.00 11.31 114 GLN D O 1
ATOM 18020 N N . ILE G 1 115 ? 36.496 112.209 192.041 1.00 8.77 115 ILE D N 1
ATOM 18021 C CA . ILE G 1 115 ? 36.209 110.800 192.290 1.00 9.44 115 ILE D CA 1
ATOM 18022 C C . ILE G 1 115 ? 36.962 110.270 193.512 1.00 8.74 115 ILE D C 1
ATOM 18023 O O . ILE G 1 115 ? 36.727 109.135 193.941 1.00 11.33 115 ILE D O 1
ATOM 18039 N N . HIS G 1 116 ? 37.844 111.090 194.072 1.00 8.26 116 HIS D N 1
ATOM 18040 C CA . HIS G 1 116 ? 38.582 110.700 195.268 1.00 8.13 116 HIS D CA 1
ATOM 18041 C C . HIS G 1 116 ? 37.882 111.150 196.525 1.00 8.34 116 HIS D C 1
ATOM 18042 O O . HIS G 1 116 ? 36.971 111.960 196.491 1.00 9.02 116 HIS D O 1
ATOM 18054 N N . ASN G 1 117 ? 38.339 110.590 197.635 1.00 9.45 117 ASN D N 1
ATOM 18055 C CA . ASN G 1 117 ? 37.901 110.997 198.957 1.00 9.21 117 ASN D CA 1
ATOM 18056 C C . ASN G 1 117 ? 36.403 110.772 199.246 1.00 9.61 117 ASN D C 1
ATOM 18057 O O . ASN G 1 117 ? 35.773 111.523 199.977 1.00 11.04 117 ASN D O 1
ATOM 18068 N N . SER G 1 118 ? 35.861 109.698 198.690 1.00 9.78 118 SER D N 1
ATOM 18069 C CA . SER G 1 118 ? 34.464 109.349 198.870 1.00 9.86 118 SER D CA 1
ATOM 18070 C C . SER G 1 118 ? 34.257 107.906 198.429 1.00 10.24 118 SER D C 1
ATOM 18071 O O . SER G 1 118 ? 35.188 107.232 197.962 1.00 8.54 118 SER D O 1
ATOM 18079 N N . TRP G 1 119 ? 33.017 107.471 198.545 1.00 8.59 119 TRP D N 1
ATOM 18080 C CA . TRP G 1 119 ? 32.619 106.154 198.100 1.00 9.12 119 TRP D CA 1
ATOM 18081 C C . TRP G 1 119 ? 32.808 105.907 196.609 1.00 9.39 119 TRP D C 1
ATOM 18082 O O . TRP G 1 119 ? 32.662 104.775 196.176 1.00 11.78 119 TRP D O 1
ATOM 18103 N N . LEU G 1 120 ? 33.160 106.924 195.822 1.00 10.03 120 LEU D N 1
ATOM 18104 C CA . LEU G 1 120 ? 33.422 106.673 194.401 1.00 9.63 120 LEU D CA 1
ATOM 18105 C C . LEU G 1 120 ? 34.821 106.095 194.173 1.00 9.83 120 LEU D C 1
ATOM 18106 O O . LEU G 1 120 ? 35.117 105.584 193.085 1.00 10.08 120 LEU D O 1
ATOM 18122 N N . PHE G 1 121 ? 35.672 106.175 195.192 1.00 9.88 121 PHE D N 1
ATOM 18123 C CA . PHE G 1 121 ? 37.072 105.797 195.048 1.00 8.99 121 PHE D CA 1
ATOM 18124 C C . PHE G 1 121 ? 37.277 104.405 194.451 1.00 9.82 121 PHE D C 1
ATOM 18125 O O . PHE G 1 121 ? 37.937 104.256 193.420 1.00 10.35 121 PHE D O 1
ATOM 18142 N N . PHE G 1 122 ? 36.706 103.395 195.086 1.00 9.22 122 PHE D N 1
ATOM 18143 C CA . PHE G 1 122 ? 36.922 102.016 194.649 1.00 9.38 122 PHE D CA 1
ATOM 18144 C C . PHE G 1 122 ? 36.327 101.741 193.265 1.00 8.85 122 PHE D C 1
ATOM 18145 O O . PHE G 1 122 ? 37.024 101.228 192.415 1.00 10.69 122 PHE D O 1
ATOM 18162 N N . PRO G 1 123 ? 35.045 102.084 193.026 1.00 10.74 123 PRO D N 1
ATOM 18163 C CA . PRO G 1 123 ? 34.533 101.739 191.687 1.00 9.92 123 PRO D CA 1
ATOM 18164 C C . PRO G 1 123 ? 35.162 102.539 190.541 1.00 9.48 123 PRO D C 1
ATOM 18165 O O . PRO G 1 123 ? 35.341 101.987 189.434 1.00 9.62 123 PRO D O 1
ATOM 18176 N N . PHE G 1 124 ? 35.519 103.799 190.776 1.00 8.55 124 PHE D N 1
ATOM 18177 C CA . PHE G 1 124 ? 36.148 104.559 189.711 1.00 7.64 124 PHE D CA 1
ATOM 18178 C C . PHE G 1 124 ? 37.454 103.899 189.278 1.00 7.41 124 PHE D C 1
ATOM 18179 O O . PHE G 1 124 ? 37.695 103.686 188.089 1.00 8.20 124 PHE D O 1
ATOM 18196 N N . HIS G 1 125 ? 38.306 103.570 190.238 1.00 10.32 125 HIS D N 1
ATOM 18197 C CA . HIS G 1 125 ? 39.594 103.005 189.900 1.00 10.12 125 HIS D CA 1
ATOM 18198 C C . HIS G 1 125 ? 39.457 101.591 189.364 1.00 10.60 125 HIS D C 1
ATOM 18199 O O . HIS G 1 125 ? 40.288 101.156 188.567 1.00 9.58 125 HIS D O 1
ATOM 18213 N N . ARG G 1 126 ? 38.423 100.869 189.789 1.00 8.35 126 ARG D N 1
ATOM 18214 C CA . ARG G 1 126 ? 38.168 99.545 189.241 1.00 7.78 126 ARG D CA 1
ATOM 18215 C C . ARG G 1 126 ? 37.923 99.685 187.738 1.00 9.82 126 ARG D C 1
ATOM 18216 O O . ARG G 1 126 ? 38.553 98.993 186.945 1.00 10.54 126 ARG D O 1
ATOM 18237 N N . TRP G 1 127 ? 37.041 100.600 187.349 1.00 8.89 127 TRP D N 1
ATOM 18238 C CA . TRP G 1 127 ? 36.752 100.808 185.926 1.00 9.93 127 TRP D CA 1
ATOM 18239 C C . TRP G 1 127 ? 37.968 101.323 185.148 1.00 10.40 127 TRP D C 1
ATOM 18240 O O . TRP G 1 127 ? 38.242 100.880 184.029 1.00 9.65 127 TRP D O 1
ATOM 18261 N N . TYR G 1 128 ? 38.680 102.286 185.727 1.00 11.02 128 TYR D N 1
ATOM 18262 C CA . TYR G 1 128 ? 39.908 102.834 185.138 1.00 10.26 128 TYR D CA 1
ATOM 18263 C C . TYR G 1 128 ? 40.901 101.731 184.794 1.00 10.99 128 TYR D C 1
ATOM 18264 O O . TYR G 1 128 ? 41.401 101.661 183.664 1.00 11.97 128 TYR D O 1
ATOM 18282 N N . LEU G 1 129 ? 41.162 100.843 185.745 1.00 9.49 129 LEU D N 1
ATOM 18283 C CA . LEU G 1 129 ? 42.052 99.723 185.490 1.00 11.48 129 LEU D CA 1
ATOM 18284 C C . LEU G 1 129 ? 41.452 98.689 184.537 1.00 12.67 129 LEU D C 1
ATOM 18285 O O . LEU G 1 129 ? 42.175 98.015 183.807 1.00 11.62 129 LEU D O 1
ATOM 18301 N N . TYR G 1 130 ? 40.134 98.549 184.564 1.00 9.62 130 TYR D N 1
ATOM 18302 C CA . TYR G 1 130 ? 39.466 97.585 183.690 1.00 11.19 130 TYR D CA 1
ATOM 18303 C C . TYR G 1 130 ? 39.805 97.900 182.239 1.00 10.94 130 TYR D C 1
ATOM 18304 O O . TYR G 1 130 ? 40.194 97.009 181.471 1.00 12.44 130 TYR D O 1
ATOM 18322 N N . PHE G 1 131 ? 39.669 99.169 181.864 1.00 11.18 131 PHE D N 1
ATOM 18323 C CA . PHE G 1 131 ? 39.922 99.574 180.490 1.00 11.22 131 PHE D CA 1
ATOM 18324 C C . PHE G 1 131 ? 41.406 99.625 180.190 1.00 11.23 131 PHE D C 1
ATOM 18325 O O . PHE G 1 131 ? 41.831 99.239 179.116 1.00 12.22 131 PHE D O 1
ATOM 18342 N N . TYR G 1 132 ? 42.186 100.085 181.160 1.00 11.47 132 TYR D N 1
ATOM 18343 C CA . TYR G 1 132 ? 43.636 100.135 181.048 1.00 10.85 132 TYR D CA 1
ATOM 18344 C C . TYR G 1 132 ? 44.218 98.766 180.688 1.00 11.02 132 TYR D C 1
ATOM 18345 O O . TYR G 1 132 ? 45.020 98.622 179.766 1.00 11.97 132 TYR D O 1
ATOM 18363 N N . GLU G 1 133 ? 43.817 97.756 181.447 1.00 11.26 133 GLU D N 1
ATOM 18364 C CA . GLU G 1 133 ? 44.247 96.391 181.211 1.00 12.43 133 GLU D CA 1
ATOM 18365 C C . GLU G 1 133 ? 43.851 95.879 179.822 1.00 13.73 133 GLU D C 1
ATOM 18366 O O . GLU G 1 133 ? 44.662 95.262 179.140 1.00 14.18 133 GLU D O 1
ATOM 18378 N N . ARG G 1 134 ? 42.611 96.123 179.412 1.00 11.43 134 ARG D N 1
ATOM 18379 C CA . ARG G 1 134 ? 42.128 95.601 178.141 1.00 10.09 134 ARG D CA 1
ATOM 18380 C C . ARG G 1 134 ? 42.835 96.333 177.005 1.00 12.84 134 ARG D C 1
ATOM 18381 O O . ARG G 1 134 ? 43.122 95.741 175.947 1.00 12.83 134 ARG D O 1
ATOM 18402 N N . ILE G 1 135 ? 43.124 97.614 177.226 1.00 12.57 135 ILE D N 1
ATOM 18403 C CA . ILE G 1 135 ? 43.903 98.384 176.265 1.00 14.35 135 ILE D CA 1
ATOM 18404 C C . ILE G 1 135 ? 45.312 97.812 176.132 1.00 14.37 135 ILE D C 1
ATOM 18405 O O . ILE G 1 135 ? 45.758 97.536 175.014 1.00 13.75 135 ILE D O 1
ATOM 18421 N N . LEU G 1 136 ? 46.009 97.611 177.251 1.00 13.66 136 LEU D N 1
ATOM 18422 C CA . LEU G 1 136 ? 47.357 97.034 177.202 1.00 12.61 136 LEU D CA 1
ATOM 18423 C C . LEU G 1 136 ? 47.385 95.710 176.449 1.00 15.51 136 LEU D C 1
ATOM 18424 O O . LEU G 1 136 ? 48.261 95.482 175.609 1.00 16.23 136 LEU D O 1
ATOM 18440 N N . GLY G 1 137 ? 46.429 94.834 176.735 1.00 12.88 137 GLY D N 1
ATOM 18441 C CA . GLY G 1 137 ? 46.386 93.544 176.072 1.00 15.12 137 GLY D CA 1
ATOM 18442 C C . GLY G 1 137 ? 46.203 93.689 174.578 1.00 16.24 137 GLY D C 1
ATOM 18443 O O . GLY G 1 137 ? 46.801 92.949 173.793 1.00 19.51 137 GLY D O 1
ATOM 18447 N N A SER G 1 138 ? 45.371 94.645 174.178 0.70 14.40 138 SER D N 1
ATOM 18448 N N B SER G 1 138 ? 45.367 94.645 174.189 0.30 14.76 138 SER D N 1
ATOM 18449 C CA A SER G 1 138 ? 45.067 94.850 172.765 0.70 15.23 138 SER D CA 1
ATOM 18450 C CA B SER G 1 138 ? 45.048 94.878 172.787 0.30 15.05 138 SER D CA 1
ATOM 18451 C C A SER G 1 138 ? 46.318 95.265 172.020 0.70 16.86 138 SER D C 1
ATOM 18452 C C B SER G 1 138 ? 46.282 95.313 172.013 0.30 16.63 138 SER D C 1
ATOM 18453 O O A SER G 1 138 ? 46.505 94.907 170.860 0.70 15.92 138 SER D O 1
ATOM 18454 O O B SER G 1 138 ? 46.418 95.015 170.827 0.30 16.79 138 SER D O 1
ATOM 18469 N N . LEU G 1 139 ? 47.177 96.031 172.682 1.00 18.10 139 LEU D N 1
ATOM 18470 C CA . LEU G 1 139 ? 48.367 96.560 172.023 1.00 17.44 139 LEU D CA 1
ATOM 18471 C C . LEU G 1 139 ? 49.388 95.483 171.662 1.00 19.68 139 LEU D C 1
ATOM 18472 O O . LEU G 1 139 ? 50.211 95.690 170.761 1.00 22.02 139 LEU D O 1
ATOM 18488 N N . ILE G 1 140 ? 49.343 94.344 172.345 1.00 17.50 140 ILE D N 1
ATOM 18489 C CA . ILE G 1 140 ? 50.264 93.250 172.041 1.00 17.84 140 ILE D CA 1
ATOM 18490 C C . ILE G 1 140 ? 49.521 92.004 171.570 1.00 18.66 140 ILE D C 1
ATOM 18491 O O . ILE G 1 140 ? 50.085 90.916 171.540 1.00 20.10 140 ILE D O 1
ATOM 18507 N N . ASP G 1 141 ? 48.259 92.186 171.188 1.00 18.17 141 ASP D N 1
ATOM 18508 C CA . ASP G 1 141 ? 47.421 91.093 170.683 1.00 21.48 141 ASP D CA 1
ATOM 18509 C C . ASP G 1 141 ? 47.388 89.892 171.636 1.00 20.73 141 ASP D C 1
ATOM 18510 O O . ASP G 1 141 ? 47.522 88.743 171.203 1.00 20.99 141 ASP D O 1
ATOM 18519 N N . GLU G 1 142 ? 47.191 90.166 172.930 1.00 18.08 142 GLU D N 1
ATOM 18520 C CA . GLU G 1 142 ? 47.027 89.124 173.950 1.00 18.47 142 GLU D CA 1
ATOM 18521 C C . GLU G 1 142 ? 45.651 89.238 174.588 1.00 20.17 142 GLU D C 1
ATOM 18522 O O . GLU G 1 142 ? 45.474 90.052 175.490 1.00 18.02 142 GLU D O 1
ATOM 18534 N N . PRO G 1 143 ? 44.675 88.437 174.117 1.00 23.23 143 PRO D N 1
ATOM 18535 C CA . PRO G 1 143 ? 43.269 88.536 174.555 1.00 25.31 143 PRO D CA 1
ATOM 18536 C C . PRO G 1 143 ? 43.038 88.258 176.034 1.00 23.24 143 PRO D C 1
ATOM 18537 O O . PRO G 1 143 ? 41.996 88.628 176.573 1.00 23.99 143 PRO D O 1
ATOM 18548 N N . ASN G 1 144 ? 43.999 87.623 176.680 1.00 20.19 144 ASN D N 1
ATOM 18549 C CA . ASN G 1 144 ? 43.846 87.272 178.087 1.00 19.47 144 ASN D CA 1
ATOM 18550 C C . ASN G 1 144 ? 44.929 87.921 178.937 1.00 18.17 144 ASN D C 1
ATOM 18551 O O . ASN G 1 144 ? 45.278 87.419 180.007 1.00 16.86 144 ASN D O 1
ATOM 18562 N N . PHE G 1 145 ? 45.469 89.034 178.441 1.00 18.89 145 PHE D N 1
ATOM 18563 C CA . PHE G 1 145 ? 46.453 89.817 179.183 1.00 17.37 145 PHE D CA 1
ATOM 18564 C C . PHE G 1 145 ? 45.911 90.196 180.555 1.00 15.51 145 PHE D C 1
ATOM 18565 O O . PHE G 1 145 ? 44.757 90.592 180.700 1.00 15.54 145 PHE D O 1
ATOM 18582 N N . ALA G 1 146 ? 46.770 90.080 181.550 1.00 14.27 146 ALA D N 1
ATOM 18583 C CA . ALA G 1 146 ? 46.448 90.533 182.893 1.00 11.85 146 ALA D CA 1
ATOM 18584 C C . ALA G 1 146 ? 47.548 91.407 183.461 1.00 13.36 146 ALA D C 1
ATOM 18585 O O . ALA G 1 146 ? 48.734 91.143 183.258 1.00 13.17 146 ALA D O 1
ATOM 18592 N N . LEU G 1 147 ? 47.133 92.431 184.199 1.00 13.30 147 LEU D N 1
ATOM 18593 C CA . LEU G 1 147 ? 48.054 93.276 184.963 1.00 12.56 147 LEU D CA 1
ATOM 18594 C C . LEU G 1 147 ? 48.741 92.519 186.094 1.00 13.31 147 LEU D C 1
ATOM 18595 O O . LEU G 1 147 ? 48.141 91.642 186.703 1.00 13.39 147 LEU D O 1
ATOM 18611 N N . PRO G 1 148 ? 49.983 92.899 186.417 1.00 12.57 148 PRO D N 1
ATOM 18612 C CA . PRO G 1 148 ? 50.488 92.534 187.737 1.00 11.02 148 PRO D CA 1
ATOM 18613 C C . PRO G 1 148 ? 49.803 93.355 188.843 1.00 10.67 148 PRO D C 1
ATOM 18614 O O . PRO G 1 148 ? 49.123 94.345 188.577 1.00 10.36 148 PRO D O 1
ATOM 18625 N N . TYR G 1 149 ? 49.974 92.928 190.084 1.00 10.73 149 TYR D N 1
ATOM 18626 C CA . TYR G 1 149 ? 49.521 93.720 191.207 1.00 11.11 149 TYR D CA 1
ATOM 18627 C C . TYR G 1 149 ? 50.601 93.733 192.276 1.00 11.20 149 TYR D C 1
ATOM 18628 O O . TYR G 1 149 ? 51.301 92.754 192.464 1.00 11.19 149 TYR D O 1
ATOM 18646 N N . TRP G 1 150 ? 50.730 94.855 192.973 1.00 11.32 150 TRP D N 1
ATOM 18647 C CA . TRP G 1 150 ? 51.782 95.020 193.969 1.00 10.37 150 TRP D CA 1
ATOM 18648 C C . TRP G 1 150 ? 51.275 94.458 195.270 1.00 10.31 150 TRP D C 1
ATOM 18649 O O . TRP G 1 150 ? 50.528 95.110 195.980 1.00 10.90 150 TRP D O 1
ATOM 18670 N N . LYS G 1 151 ? 51.683 93.231 195.568 1.00 10.68 151 LYS D N 1
ATOM 18671 C CA . LYS G 1 151 ? 51.150 92.515 196.710 1.00 10.82 151 LYS D CA 1
ATOM 18672 C C . LYS G 1 151 ? 51.868 92.906 197.995 1.00 11.18 151 LYS D C 1
ATOM 18673 O O . LYS G 1 151 ? 52.547 92.092 198.622 1.00 12.23 151 LYS D O 1
ATOM 18692 N N . TRP G 1 152 ? 51.694 94.158 198.396 1.00 12.26 152 TRP D N 1
ATOM 18693 C CA . TRP G 1 152 ? 52.392 94.653 199.570 1.00 11.35 152 TRP D CA 1
ATOM 18694 C C . TRP G 1 152 ? 51.742 94.175 200.872 1.00 13.05 152 TRP D C 1
ATOM 18695 O O . TRP G 1 152 ? 52.155 94.582 201.956 1.00 13.04 152 TRP D O 1
ATOM 18716 N N . ASP G 1 153 ? 50.761 93.282 200.760 1.00 11.33 153 ASP D N 1
ATOM 18717 C CA . ASP G 1 153 ? 50.191 92.600 201.917 1.00 11.44 153 ASP D CA 1
ATOM 18718 C C . ASP G 1 153 ? 50.870 91.266 202.191 1.00 13.27 153 ASP D C 1
ATOM 18719 O O . ASP G 1 153 ? 50.473 90.527 203.099 1.00 12.09 153 ASP D O 1
ATOM 18728 N N . GLU G 1 154 ? 51.900 90.963 201.414 1.00 11.44 154 GLU D N 1
ATOM 18729 C CA . GLU G 1 154 ? 52.637 89.708 201.532 1.00 11.88 154 GLU D CA 1
ATOM 18730 C C . GLU G 1 154 ? 54.120 90.064 201.604 1.00 13.31 154 GLU D C 1
ATOM 18731 O O . GLU G 1 154 ? 54.594 90.834 200.763 1.00 12.17 154 GLU D O 1
ATOM 18743 N N . PRO G 1 155 ? 54.858 89.525 202.595 1.00 12.87 155 PRO D N 1
ATOM 18744 C CA . PRO G 1 155 ? 56.223 90.035 202.817 1.00 12.56 155 PRO D CA 1
ATOM 18745 C C . PRO G 1 155 ? 57.105 90.164 201.568 1.00 13.12 155 PRO D C 1
ATOM 18746 O O . PRO G 1 155 ? 57.673 91.233 201.365 1.00 12.67 155 PRO D O 1
ATOM 18757 N N . LYS G 1 156 ? 57.198 89.134 200.732 1.00 13.34 156 LYS D N 1
ATOM 18758 C CA . LYS G 1 156 ? 58.101 89.198 199.588 1.00 13.89 156 LYS D CA 1
ATOM 18759 C C . LYS G 1 156 ? 57.591 90.162 198.536 1.00 13.48 156 LYS D C 1
ATOM 18760 O O . LYS G 1 156 ? 58.335 90.559 197.643 1.00 14.12 156 LYS D O 1
ATOM 18779 N N . GLY G 1 157 ? 56.315 90.517 198.637 1.00 13.41 157 GLY D N 1
ATOM 18780 C CA . GLY G 1 157 ? 55.703 91.465 197.733 1.00 13.85 157 GLY D CA 1
ATOM 18781 C C . GLY G 1 157 ? 55.907 92.909 198.155 1.00 11.29 157 GLY D C 1
ATOM 18782 O O . GLY G 1 157 ? 55.598 93.831 197.409 1.00 11.89 157 GLY D O 1
ATOM 18786 N N . MET G 1 158 ? 56.415 93.120 199.364 1.00 11.35 158 MET D N 1
ATOM 18787 C CA . MET G 1 158 ? 56.459 94.466 199.902 1.00 11.04 158 MET D CA 1
ATOM 18788 C C . MET G 1 158 ? 57.549 95.329 199.266 1.00 11.97 158 MET D C 1
ATOM 18789 O O . MET G 1 158 ? 57.304 96.492 198.969 1.00 11.68 158 MET D O 1
ATOM 18803 N N . PRO G 1 159 ? 58.745 94.773 199.029 1.00 13.64 159 PRO D N 1
ATOM 18804 C CA . PRO G 1 159 ? 59.683 95.598 198.258 1.00 12.45 159 PRO D CA 1
ATOM 18805 C C . PRO G 1 159 ? 59.148 95.904 196.867 1.00 12.77 159 PRO D C 1
ATOM 18806 O O . PRO G 1 159 ? 58.541 95.042 196.212 1.00 12.94 159 PRO D O 1
ATOM 18817 N N . ILE G 1 160 ? 59.363 97.122 196.409 1.00 11.07 160 ILE D N 1
ATOM 18818 C CA . ILE G 1 160 ? 58.959 97.437 195.053 1.00 12.01 160 ILE D CA 1
ATOM 18819 C C . ILE G 1 160 ? 59.671 96.459 194.118 1.00 12.12 160 ILE D C 1
ATOM 18820 O O . ILE G 1 160 ? 60.875 96.195 194.238 1.00 11.76 160 ILE D O 1
ATOM 18836 N N . SER G 1 161 ? 58.895 95.874 193.219 1.00 11.57 161 SER D N 1
ATOM 18837 C CA . SER G 1 161 ? 59.395 94.783 192.411 1.00 12.58 161 SER D CA 1
ATOM 18838 C C . SER G 1 161 ? 60.532 95.246 191.524 1.00 13.58 161 SER D C 1
ATOM 18839 O O . SER G 1 161 ? 60.502 96.352 190.954 1.00 11.55 161 SER D O 1
ATOM 18847 N N . ASN G 1 162 ? 61.526 94.380 191.374 1.00 14.35 162 ASN D N 1
ATOM 18848 C CA . ASN G 1 162 ? 62.656 94.718 190.537 1.00 15.40 162 ASN D CA 1
ATOM 18849 C C . ASN G 1 162 ? 62.241 94.964 189.085 1.00 13.78 162 ASN D C 1
ATOM 18850 O O . ASN G 1 162 ? 62.996 95.577 188.330 1.00 11.64 162 ASN D O 1
ATOM 18861 N N . ILE G 1 163 ? 61.042 94.545 188.691 1.00 11.76 163 ILE D N 1
ATOM 18862 C CA . ILE G 1 163 ? 60.646 94.771 187.309 1.00 11.89 163 ILE D CA 1
ATOM 18863 C C . ILE G 1 163 ? 60.474 96.257 187.013 1.00 13.37 163 ILE D C 1
ATOM 18864 O O . ILE G 1 163 ? 60.550 96.653 185.860 1.00 12.04 163 ILE D O 1
ATOM 18880 N N . PHE G 1 164 ? 60.309 97.081 188.046 1.00 12.23 164 PHE D N 1
ATOM 18881 C CA . PHE G 1 164 ? 60.111 98.520 187.860 1.00 10.42 164 PHE D CA 1
ATOM 18882 C C . PHE G 1 164 ? 61.394 99.335 187.907 1.00 11.17 164 PHE D C 1
ATOM 18883 O O . PHE G 1 164 ? 61.370 100.543 187.684 1.00 10.94 164 PHE D O 1
ATOM 18900 N N . LEU G 1 165 ? 62.504 98.675 188.196 1.00 10.84 165 LEU D N 1
ATOM 18901 C CA . LEU G 1 165 ? 63.717 99.380 188.584 1.00 12.03 165 LEU D CA 1
ATOM 18902 C C . LEU G 1 165 ? 64.722 99.486 187.456 1.00 13.62 165 LEU D C 1
ATOM 18903 O O . LEU G 1 165 ? 64.621 98.790 186.438 1.00 14.28 165 LEU D O 1
ATOM 18919 N N . GLY G 1 166 ? 65.722 100.330 187.672 1.00 14.15 166 GLY D N 1
ATOM 18920 C CA . GLY G 1 166 ? 66.859 100.412 186.781 1.00 14.62 166 GLY D CA 1
ATOM 18921 C C . GLY G 1 166 ? 67.007 101.782 186.160 1.00 15.25 166 GLY D C 1
ATOM 18922 O O . GLY G 1 166 ? 67.481 102.738 186.798 1.00 15.06 166 GLY D O 1
ATOM 18926 N N . ASP G 1 167 ? 66.609 101.878 184.897 1.00 13.81 167 ASP D N 1
ATOM 18927 C CA . ASP G 1 167 ? 66.651 103.144 184.171 1.00 11.95 167 ASP D CA 1
ATOM 18928 C C . ASP G 1 167 ? 65.602 103.150 183.074 1.00 10.82 167 ASP D C 1
ATOM 18929 O O . ASP G 1 167 ? 64.852 102.183 182.904 1.00 10.60 167 ASP D O 1
ATOM 18938 N N . ALA G 1 168 ? 65.554 104.231 182.313 1.00 11.53 168 ALA D N 1
ATOM 18939 C CA . ALA G 1 168 ? 64.460 104.448 181.370 1.00 11.81 168 ALA D CA 1
ATOM 18940 C C . ALA G 1 168 ? 64.481 103.546 180.134 1.00 14.52 168 ALA D C 1
ATOM 18941 O O . ALA G 1 168 ? 63.542 103.572 179.339 1.00 15.60 168 ALA D O 1
ATOM 18948 N N . SER G 1 169 ? 65.518 102.735 179.973 1.00 12.57 169 SER D N 1
ATOM 18949 C CA . SER G 1 169 ? 65.485 101.697 178.939 1.00 12.15 169 SER D CA 1
ATOM 18950 C C . SER G 1 169 ? 64.418 100.677 179.324 1.00 12.97 169 SER D C 1
ATOM 18951 O O . SER G 1 169 ? 63.918 99.925 178.491 1.00 14.35 169 SER D O 1
ATOM 18959 N N . ASN G 1 170 ? 64.095 100.641 180.612 1.00 11.59 170 ASN D N 1
ATOM 18960 C CA . ASN G 1 170 ? 63.005 99.820 181.120 1.00 11.82 170 ASN D CA 1
ATOM 18961 C C . ASN G 1 170 ? 61.697 100.609 181.038 1.00 13.15 170 ASN D C 1
ATOM 18962 O O . ASN G 1 170 ? 61.554 101.649 181.695 1.00 11.92 170 ASN D O 1
ATOM 18973 N N . PRO G 1 171 ? 60.737 100.134 180.218 1.00 13.22 171 PRO D N 1
ATOM 18974 C CA . PRO G 1 171 ? 59.469 100.853 180.053 1.00 12.35 171 PRO D CA 1
ATOM 18975 C C . PRO G 1 171 ? 58.718 101.020 181.362 1.00 9.99 171 PRO D C 1
ATOM 18976 O O . PRO G 1 171 ? 57.867 101.895 181.475 1.00 10.46 171 PRO D O 1
ATOM 18987 N N . LEU G 1 172 ? 59.029 100.165 182.333 1.00 11.43 172 LEU D N 1
ATOM 18988 C CA . LEU G 1 172 ? 58.317 100.163 183.601 1.00 10.03 172 LEU D CA 1
ATOM 18989 C C . LEU G 1 172 ? 58.937 101.116 184.611 1.00 11.69 172 LEU D C 1
ATOM 18990 O O . LEU G 1 172 ? 58.432 101.257 185.731 1.00 9.87 172 LEU D O 1
ATOM 19006 N N . TYR G 1 173 ? 60.054 101.721 184.227 1.00 11.41 173 TYR D N 1
ATOM 19007 C CA . TYR G 1 173 ? 60.770 102.668 185.063 1.00 12.67 173 TYR D CA 1
ATOM 19008 C C . TYR G 1 173 ? 60.133 104.060 185.050 1.00 12.82 173 TYR D C 1
ATOM 19009 O O . TYR G 1 173 ? 59.446 104.461 184.089 1.00 12.39 173 TYR D O 1
ATOM 19027 N N . ASP G 1 174 ? 60.375 104.795 186.128 1.00 10.08 174 ASP D N 1
ATOM 19028 C CA . ASP G 1 174 ? 60.055 106.218 186.210 1.00 10.70 174 ASP D CA 1
ATOM 19029 C C . ASP G 1 174 ? 61.122 106.898 187.075 1.00 9.93 174 ASP D C 1
ATOM 19030 O O . ASP G 1 174 ? 61.349 106.511 188.216 1.00 10.31 174 ASP D O 1
ATOM 19039 N N . GLN G 1 175 ? 61.773 107.918 186.530 1.00 10.05 175 GLN D N 1
ATOM 19040 C CA . GLN G 1 175 ? 62.811 108.602 187.286 1.00 11.99 175 GLN D CA 1
ATOM 19041 C C . GLN G 1 175 ? 62.230 109.385 188.462 1.00 10.88 175 GLN D C 1
ATOM 19042 O O . GLN G 1 175 ? 62.933 109.657 189.440 1.00 11.16 175 GLN D O 1
ATOM 19056 N N . TYR G 1 176 ? 60.962 109.776 188.350 1.00 11.61 176 TYR D N 1
ATOM 19057 C CA . TYR G 1 176 ? 60.348 110.643 189.357 1.00 9.75 176 TYR D CA 1
ATOM 19058 C C . TYR G 1 176 ? 59.748 109.800 190.490 1.00 9.19 176 TYR D C 1
ATOM 19059 O O . TYR G 1 176 ? 58.530 109.697 190.674 1.00 9.80 176 TYR D O 1
ATOM 19077 N N . ARG G 1 177 ? 60.668 109.195 191.237 1.00 9.87 177 ARG D N 1
ATOM 19078 C CA . ARG G 1 177 ? 60.386 108.439 192.454 1.00 10.21 177 ARG D CA 1
ATOM 19079 C C . ARG G 1 177 ? 61.356 108.879 193.524 1.00 10.57 177 ARG D C 1
ATOM 19080 O O . ARG G 1 177 ? 62.446 109.346 193.229 1.00 10.64 177 ARG D O 1
ATOM 19101 N N . ASP G 1 178 ? 60.958 108.713 194.778 1.00 10.15 178 ASP D N 1
ATOM 19102 C CA . ASP G 1 178 ? 61.795 109.086 195.905 1.00 10.67 178 ASP D CA 1
ATOM 19103 C C . ASP G 1 178 ? 63.020 108.177 195.914 1.00 10.60 178 ASP D C 1
ATOM 19104 O O . ASP G 1 178 ? 62.916 106.985 196.200 1.00 12.72 178 ASP D O 1
ATOM 19113 N N . ALA G 1 179 ? 64.181 108.740 195.618 1.00 10.96 179 ALA D N 1
ATOM 19114 C CA . ALA G 1 179 ? 65.387 107.929 195.433 1.00 13.44 179 ALA D CA 1
ATOM 19115 C C . ALA G 1 179 ? 65.818 107.177 196.700 1.00 15.06 179 ALA D C 1
ATOM 19116 O O . ALA G 1 179 ? 66.259 106.030 196.623 1.00 16.37 179 ALA D O 1
ATOM 19123 N N . ASN G 1 180 ? 65.661 107.812 197.857 1.00 13.63 180 ASN D N 1
ATOM 19124 C CA . ASN G 1 180 ? 65.974 107.157 199.121 1.00 14.39 180 ASN D CA 1
ATOM 19125 C C . ASN G 1 180 ? 65.047 105.971 199.380 1.00 12.71 180 ASN D C 1
ATOM 19126 O O . ASN G 1 180 ? 65.488 104.905 199.792 1.00 14.96 180 ASN D O 1
ATOM 19137 N N . HIS G 1 181 ? 63.761 106.157 199.126 1.00 10.83 181 HIS D N 1
ATOM 19138 C CA . HIS G 1 181 ? 62.793 105.100 199.340 1.00 10.36 181 HIS D CA 1
ATOM 19139 C C . HIS G 1 181 ? 63.018 103.957 198.371 1.00 12.76 181 HIS D C 1
ATOM 19140 O O . HIS G 1 181 ? 62.889 102.795 198.740 1.00 14.31 181 HIS D O 1
ATOM 19155 N N . ILE G 1 182 ? 63.376 104.268 197.125 1.00 12.27 182 ILE D N 1
ATOM 19156 C CA . ILE G 1 182 ? 63.629 103.200 196.169 1.00 13.65 182 ILE D CA 1
ATOM 19157 C C . ILE G 1 182 ? 64.837 102.362 196.606 1.00 15.07 182 ILE D C 1
ATOM 19158 O O . ILE G 1 182 ? 64.839 101.130 196.473 1.00 13.85 182 ILE D O 1
ATOM 19174 N N . GLU G 1 183 ? 65.850 103.016 197.157 1.00 15.90 183 GLU D N 1
ATOM 19175 C CA . GLU G 1 183 ? 67.001 102.297 197.693 1.00 18.39 183 GLU D CA 1
ATOM 19176 C C . GLU G 1 183 ? 66.577 101.401 198.865 1.00 18.72 183 GLU D C 1
ATOM 19177 O O . GLU G 1 183 ? 67.039 100.262 198.982 1.00 20.46 183 GLU D O 1
ATOM 19187 N N . ASP G 1 184 ? 65.708 101.927 199.724 1.00 15.64 184 ASP D N 1
ATOM 19188 C CA . ASP G 1 184 ? 65.123 101.160 200.837 1.00 16.65 184 ASP D CA 1
ATOM 19189 C C . ASP G 1 184 ? 64.281 99.966 200.360 1.00 15.57 184 ASP D C 1
ATOM 19190 O O . ASP G 1 184 ? 64.191 98.949 201.066 1.00 15.48 184 ASP D O 1
ATOM 19199 N N . ARG G 1 185 ? 63.635 100.134 199.200 1.00 15.55 185 ARG D N 1
ATOM 19200 C CA . ARG G 1 185 ? 62.800 99.113 198.523 1.00 15.05 185 ARG D CA 1
ATOM 19201 C C . ARG G 1 185 ? 61.470 98.811 199.208 1.00 13.22 185 ARG D C 1
ATOM 19202 O O . ARG G 1 185 ? 60.423 98.833 198.563 1.00 12.97 185 ARG D O 1
ATOM 19223 N N . ILE G 1 186 ? 61.509 98.497 200.503 1.00 12.27 186 ILE D N 1
ATOM 19224 C CA . ILE G 1 186 ? 60.306 98.069 201.215 1.00 12.88 186 ILE D CA 1
ATOM 19225 C C . ILE G 1 186 ? 59.363 99.223 201.520 1.00 13.03 186 ILE D C 1
ATOM 19226 O O . ILE G 1 186 ? 59.681 100.115 202.328 1.00 14.50 186 ILE D O 1
ATOM 19242 N N . VAL G 1 187 ? 58.196 99.202 200.884 1.00 12.25 187 VAL D N 1
ATOM 19243 C CA . VAL G 1 187 ? 57.234 100.273 201.039 1.00 11.12 187 VAL D CA 1
ATOM 19244 C C . VAL G 1 187 ? 56.762 100.285 202.490 1.00 11.55 187 VAL D C 1
ATOM 19245 O O . VAL G 1 187 ? 56.692 99.239 203.146 1.00 10.44 187 VAL D O 1
ATOM 19258 N N . ASP G 1 188 ? 56.491 101.483 202.987 1.00 11.33 188 ASP D N 1
ATOM 19259 C CA . ASP G 1 188 ? 55.909 101.669 204.310 1.00 10.26 188 ASP D CA 1
ATOM 19260 C C . ASP G 1 188 ? 54.433 101.999 204.134 1.00 9.61 188 ASP D C 1
ATOM 19261 O O . ASP G 1 188 ? 54.091 103.115 203.750 1.00 9.51 188 ASP D O 1
ATOM 19270 N N . LEU G 1 189 ? 53.567 101.016 204.356 1.00 9.64 189 LEU D N 1
ATOM 19271 C CA . LEU G 1 189 ? 52.130 101.222 204.190 1.00 9.57 189 LEU D CA 1
ATOM 19272 C C . LEU G 1 189 ? 51.565 102.164 205.244 1.00 10.57 189 LEU D C 1
ATOM 19273 O O . LEU G 1 189 ? 50.428 102.608 205.122 1.00 11.78 189 LEU D O 1
ATOM 19289 N N . ASP G 1 190 ? 52.363 102.444 206.278 1.00 11.03 190 ASP D N 1
ATOM 19290 C CA . ASP G 1 190 ? 51.981 103.357 207.357 1.00 11.62 190 ASP D CA 1
ATOM 19291 C C . ASP G 1 190 ? 52.736 104.689 207.232 1.00 11.36 190 ASP D C 1
ATOM 19292 O O . ASP G 1 190 ? 52.798 105.478 208.180 1.00 11.78 190 ASP D O 1
ATOM 19301 N N . TYR G 1 191 ? 53.282 104.962 206.049 1.00 12.00 191 TYR D N 1
ATOM 19302 C CA . TYR G 1 191 ? 54.075 106.174 205.848 1.00 11.33 191 TYR D CA 1
ATOM 19303 C C . TYR G 1 191 ? 53.254 107.425 206.095 1.00 12.75 191 TYR D C 1
ATOM 19304 O O . TYR G 1 191 ? 52.186 107.592 205.520 1.00 16.04 191 TYR D O 1
ATOM 19322 N N . ASP G 1 192 ? 53.786 108.312 206.931 1.00 12.45 192 ASP D N 1
ATOM 19323 C CA . ASP G 1 192 ? 53.063 109.500 207.352 1.00 13.76 192 ASP D CA 1
ATOM 19324 C C . ASP G 1 192 ? 53.861 110.785 207.125 1.00 14.25 192 ASP D C 1
ATOM 19325 O O . ASP G 1 192 ? 53.507 111.837 207.656 1.00 14.41 192 ASP D O 1
ATOM 19334 N N . GLY G 1 193 ? 54.918 110.701 206.326 1.00 12.40 193 GLY D N 1
ATOM 19335 C CA . GLY G 1 193 ? 55.759 111.847 206.041 1.00 12.45 193 GLY D CA 1
ATOM 19336 C C . GLY G 1 193 ? 57.116 111.840 206.699 1.00 15.95 193 GLY D C 1
ATOM 19337 O O . GLY G 1 193 ? 57.968 112.670 206.382 1.00 17.24 193 GLY D O 1
ATOM 19341 N N . LYS G 1 194 ? 57.318 110.914 207.628 1.00 14.24 194 LYS D N 1
ATOM 19342 C CA . LYS G 1 194 ? 58.627 110.743 208.240 1.00 16.76 194 LYS D CA 1
ATOM 19343 C C . LYS G 1 194 ? 59.066 109.294 208.142 1.00 13.67 194 LYS D C 1
ATOM 19344 O O . LYS G 1 194 ? 58.302 108.378 208.424 1.00 13.96 194 LYS D O 1
ATOM 19363 N N . ASP G 1 195 ? 60.299 109.103 207.695 1.00 14.08 195 ASP D N 1
ATOM 19364 C CA . ASP G 1 195 ? 60.869 107.767 207.600 1.00 15.84 195 ASP D CA 1
ATOM 19365 C C . ASP G 1 195 ? 60.923 107.090 208.960 1.00 15.82 195 ASP D C 1
ATOM 19366 O O . ASP G 1 195 ? 61.395 107.670 209.937 1.00 16.88 195 ASP D O 1
ATOM 19375 N N . LYS G 1 196 ? 60.437 105.861 209.011 1.00 14.62 196 LYS D N 1
ATOM 19376 C CA . LYS G 1 196 ? 60.648 105.016 210.173 1.00 16.97 196 LYS D CA 1
ATOM 19377 C C . LYS G 1 196 ? 62.025 104.404 210.024 1.00 25.36 196 LYS D C 1
ATOM 19378 O O . LYS G 1 196 ? 62.302 103.734 209.041 1.00 34.76 196 LYS D O 1
ATOM 19397 N N . ASP G 1 197 ? 62.888 104.626 210.992 1.00 23.54 197 ASP D N 1
ATOM 19398 C CA . ASP G 1 197 ? 64.196 103.993 210.976 1.00 20.70 197 ASP D CA 1
ATOM 19399 C C . ASP G 1 197 ? 64.082 102.722 211.799 1.00 17.13 197 ASP D C 1
ATOM 19400 O O . ASP G 1 197 ? 64.407 102.712 212.980 1.00 15.88 197 ASP D O 1
ATOM 19409 N N . ILE G 1 198 ? 63.567 101.668 211.176 1.00 16.87 198 ILE D N 1
ATOM 19410 C CA . ILE G 1 198 ? 63.328 100.408 211.858 1.00 15.63 198 ILE D CA 1
ATOM 19411 C C . ILE G 1 198 ? 63.844 99.265 211.007 1.00 16.06 198 ILE D C 1
ATOM 19412 O O . ILE G 1 198 ? 64.014 99.415 209.794 1.00 15.23 198 ILE D O 1
ATOM 19428 N N . PRO G 1 199 ? 64.076 98.109 211.626 1.00 16.78 199 PRO D N 1
ATOM 19429 C CA . PRO G 1 199 ? 64.527 96.960 210.836 1.00 17.36 199 PRO D CA 1
ATOM 19430 C C . PRO G 1 199 ? 63.531 96.563 209.755 1.00 16.11 199 PRO D C 1
ATOM 19431 O O . PRO G 1 199 ? 62.331 96.770 209.904 1.00 15.76 199 PRO D O 1
ATOM 19442 N N . ASP G 1 200 ? 64.038 95.999 208.671 1.00 15.73 200 ASP D N 1
ATOM 19443 C CA . ASP G 1 200 ? 63.169 95.510 207.608 1.00 15.82 200 ASP D CA 1
ATOM 19444 C C . ASP G 1 200 ? 62.071 94.599 208.143 1.00 14.49 200 ASP D C 1
ATOM 19445 O O . ASP G 1 200 ? 60.920 94.710 207.737 1.00 13.27 200 ASP D O 1
ATOM 19454 N N . GLN G 1 201 ? 62.427 93.696 209.052 1.00 12.30 201 GLN D N 1
ATOM 19455 C CA . GLN G 1 201 ? 61.444 92.732 209.548 1.00 14.66 201 GLN D CA 1
ATOM 19456 C C . GLN G 1 201 ? 60.305 93.456 210.245 1.00 13.36 201 GLN D C 1
ATOM 19457 O O . GLN G 1 201 ? 59.139 93.084 210.119 1.00 13.87 201 GLN D O 1
ATOM 19471 N N . GLN G 1 202 ? 60.634 94.520 210.958 1.00 13.33 202 GLN D N 1
ATOM 19472 C CA . GLN G 1 202 ? 59.618 95.258 211.679 1.00 11.44 202 GLN D CA 1
ATOM 19473 C C . GLN G 1 202 ? 58.724 96.032 210.710 1.00 12.11 202 GLN D C 1
ATOM 19474 O O . GLN G 1 202 ? 57.534 96.172 210.948 1.00 12.34 202 GLN D O 1
ATOM 19488 N N . GLN G 1 203 ? 59.294 96.518 209.617 1.00 11.18 203 GLN D N 1
ATOM 19489 C CA . GLN G 1 203 ? 58.492 97.208 208.599 1.00 11.40 203 GLN D CA 1
ATOM 19490 C C . GLN G 1 203 ? 57.532 96.229 207.940 1.00 11.54 203 GLN D C 1
ATOM 19491 O O . GLN G 1 203 ? 56.385 96.564 207.688 1.00 11.59 203 GLN D O 1
ATOM 19505 N N . VAL G 1 204 ? 58.002 95.015 207.676 1.00 11.38 204 VAL D N 1
ATOM 19506 C CA . VAL G 1 204 ? 57.142 93.974 207.139 1.00 13.23 204 VAL D CA 1
ATOM 19507 C C . VAL G 1 204 ? 55.968 93.773 208.088 1.00 13.50 204 VAL D C 1
ATOM 19508 O O . VAL G 1 204 ? 54.807 93.766 207.681 1.00 14.09 204 VAL D O 1
ATOM 19521 N N . ALA G 1 205 ? 56.266 93.625 209.372 1.00 13.21 205 ALA D N 1
ATOM 19522 C CA . ALA G 1 205 ? 55.210 93.368 210.345 1.00 13.11 205 ALA D CA 1
ATOM 19523 C C . ALA G 1 205 ? 54.277 94.571 210.456 1.00 12.37 205 ALA D C 1
ATOM 19524 O O . ALA G 1 205 ? 53.060 94.420 210.612 1.00 11.75 205 ALA D O 1
ATOM 19531 N N . CYS G 1 206 ? 54.846 95.769 210.367 1.00 11.95 206 CYS D N 1
ATOM 19532 C CA . CYS G 1 206 ? 54.047 96.991 210.342 1.00 11.41 206 CYS D CA 1
ATOM 19533 C C . CYS G 1 206 ? 53.082 96.989 209.165 1.00 12.35 206 CYS D C 1
ATOM 19534 O O . CYS G 1 206 ? 51.905 97.322 209.302 1.00 12.23 206 CYS D O 1
ATOM 19541 N N . ASN G 1 207 ? 53.582 96.620 207.996 1.00 12.66 207 ASN D N 1
ATOM 19542 C CA . ASN G 1 207 ? 52.723 96.577 206.828 1.00 12.02 207 ASN D CA 1
ATOM 19543 C C . ASN G 1 207 ? 51.571 95.603 207.017 1.00 12.86 207 ASN D C 1
ATOM 19544 O O . ASN G 1 207 ? 50.421 95.916 206.688 1.00 12.86 207 ASN D O 1
ATOM 19555 N N . LEU G 1 208 ? 51.869 94.431 207.561 1.00 10.81 208 LEU D N 1
ATOM 19556 C CA . LEU G 1 208 ? 50.831 93.449 207.798 1.00 11.81 208 LEU D CA 1
ATOM 19557 C C . LEU G 1 208 ? 49.782 94.003 208.758 1.00 11.68 208 LEU D C 1
ATOM 19558 O O . LEU G 1 208 ? 48.585 93.790 208.562 1.00 13.11 208 LEU D O 1
ATOM 19574 N N A SER G 1 209 ? 50.226 94.707 209.796 0.37 12.07 209 SER D N 1
ATOM 19575 N N B SER G 1 209 ? 50.213 94.712 209.801 0.63 11.95 209 SER D N 1
ATOM 19576 C CA A SER G 1 209 ? 49.301 95.285 210.760 0.37 12.88 209 SER D CA 1
ATOM 19577 C CA B SER G 1 209 ? 49.258 95.253 210.754 0.63 12.72 209 SER D CA 1
ATOM 19578 C C A SER G 1 209 ? 48.446 96.373 210.106 0.37 11.87 209 SER D C 1
ATOM 19579 C C B SER G 1 209 ? 48.436 96.380 210.108 0.63 11.75 209 SER D C 1
ATOM 19580 O O A SER G 1 209 ? 47.276 96.554 210.452 0.37 11.96 209 SER D O 1
ATOM 19581 O O B SER G 1 209 ? 47.272 96.594 210.460 0.63 12.01 209 SER D O 1
ATOM 19596 N N . THR G 1 210 ? 49.036 97.087 209.156 1.00 11.86 210 THR D N 1
ATOM 19597 C CA . THR G 1 210 ? 48.348 98.182 208.480 1.00 11.24 210 THR D CA 1
ATOM 19598 C C . THR G 1 210 ? 47.248 97.645 207.602 1.00 11.22 210 THR D C 1
ATOM 19599 O O . THR G 1 210 ? 46.176 98.212 207.521 1.00 11.70 210 THR D O 1
ATOM 19610 N N . VAL G 1 211 ? 47.511 96.519 206.958 1.00 11.37 211 VAL D N 1
ATOM 19611 C CA . VAL G 1 211 ? 46.485 95.875 206.156 1.00 12.76 211 VAL D CA 1
ATOM 19612 C C . VAL G 1 211 ? 45.289 95.489 207.026 1.00 12.84 211 VAL D C 1
ATOM 19613 O O . VAL G 1 211 ? 44.142 95.741 206.668 1.00 11.93 211 VAL D O 1
ATOM 19626 N N . TYR G 1 212 ? 45.544 94.893 208.187 1.00 13.00 212 TYR D N 1
ATOM 19627 C CA . TYR G 1 212 ? 44.443 94.570 209.100 1.00 14.23 212 TYR D CA 1
ATOM 19628 C C . TYR G 1 212 ? 43.771 95.829 209.624 1.00 12.21 212 TYR D C 1
ATOM 19629 O O . TYR G 1 212 ? 42.557 95.853 209.827 1.00 12.32 212 TYR D O 1
ATOM 19647 N N . ARG G 1 213 ? 44.536 96.892 209.835 1.00 10.80 213 ARG D N 1
ATOM 19648 C CA . ARG G 1 213 ? 43.921 98.155 210.229 1.00 12.09 213 ARG D CA 1
ATOM 19649 C C . ARG G 1 213 ? 42.924 98.626 209.177 1.00 11.65 213 ARG D C 1
ATOM 19650 O O . ARG G 1 213 ? 41.818 99.008 209.510 1.00 13.16 213 ARG D O 1
ATOM 19671 N N . ASP G 1 214 ? 43.319 98.601 207.907 1.00 11.75 214 ASP D N 1
ATOM 19672 C CA . ASP G 1 214 ? 42.464 99.120 206.844 1.00 11.68 214 ASP D CA 1
ATOM 19673 C C . ASP G 1 214 ? 41.280 98.200 206.565 1.00 12.74 214 ASP D C 1
ATOM 19674 O O . ASP G 1 214 ? 40.170 98.674 206.313 1.00 13.99 214 ASP D O 1
ATOM 19683 N N . LEU G 1 215 ? 41.499 96.888 206.637 1.00 12.47 215 LEU D N 1
ATOM 19684 C CA . LEU G 1 215 ? 40.461 95.932 206.258 1.00 12.37 215 LEU D CA 1
ATOM 19685 C C . LEU G 1 215 ? 39.537 95.500 207.391 1.00 13.63 215 LEU D C 1
ATOM 19686 O O . LEU G 1 215 ? 38.429 95.043 207.130 1.00 12.73 215 LEU D O 1
ATOM 19702 N N . VAL G 1 216 ? 39.990 95.622 208.637 1.00 13.78 216 VAL D N 1
ATOM 19703 C CA . VAL G 1 216 ? 39.211 95.096 209.754 1.00 14.47 216 VAL D CA 1
ATOM 19704 C C . VAL G 1 216 ? 38.948 96.144 210.832 1.00 14.44 216 VAL D C 1
ATOM 19705 O O . VAL G 1 216 ? 37.801 96.371 211.215 1.00 17.84 216 VAL D O 1
ATOM 19718 N N . ARG G 1 217 ? 40.001 96.776 211.328 1.00 12.60 217 ARG D N 1
ATOM 19719 C CA . ARG G 1 217 ? 39.869 97.703 212.445 1.00 13.04 217 ARG D CA 1
ATOM 19720 C C . ARG G 1 217 ? 39.106 98.964 212.053 1.00 12.93 217 ARG D C 1
ATOM 19721 O O . ARG G 1 217 ? 38.277 99.441 212.805 1.00 14.99 217 ARG D O 1
ATOM 19742 N N . ASN G 1 218 ? 39.359 99.486 210.851 1.00 12.42 218 ASN D N 1
ATOM 19743 C CA . ASN G 1 218 ? 38.779 100.758 210.446 1.00 14.22 218 ASN D CA 1
ATOM 19744 C C . ASN G 1 218 ? 37.725 100.589 209.373 1.00 17.23 218 ASN D C 1
ATOM 19745 O O . ASN G 1 218 ? 36.859 101.445 209.229 1.00 20.00 218 ASN D O 1
ATOM 19756 N N . GLY G 1 219 ? 37.803 99.496 208.620 1.00 16.09 219 GLY D N 1
ATOM 19757 C CA . GLY G 1 219 ? 36.837 99.220 207.567 1.00 15.16 219 GLY D CA 1
ATOM 19758 C C . GLY G 1 219 ? 35.696 98.346 208.051 1.00 14.78 219 GLY D C 1
ATOM 19759 O O . GLY G 1 219 ? 35.497 97.217 207.583 1.00 14.78 219 GLY D O 1
ATOM 19763 N N . VAL G 1 220 ? 34.927 98.871 208.998 1.00 15.60 220 VAL D N 1
ATOM 19764 C CA . VAL G 1 220 ? 33.947 98.059 209.702 1.00 16.27 220 VAL D CA 1
ATOM 19765 C C . VAL G 1 220 ? 32.565 98.009 209.070 1.00 16.46 220 VAL D C 1
ATOM 19766 O O . VAL G 1 220 ? 31.721 97.213 209.488 1.00 17.37 220 VAL D O 1
ATOM 19779 N N . ASP G 1 221 ? 32.317 98.864 208.080 1.00 13.89 221 ASP D N 1
ATOM 19780 C CA . ASP G 1 221 ? 31.044 98.867 207.390 1.00 13.02 221 ASP D CA 1
ATOM 19781 C C . ASP G 1 221 ? 31.260 99.605 206.065 1.00 13.86 221 ASP D C 1
ATOM 19782 O O . ASP G 1 221 ? 32.368 100.083 205.804 1.00 13.20 221 ASP D O 1
ATOM 19791 N N . PRO G 1 222 ? 30.233 99.660 205.210 1.00 13.39 222 PRO D N 1
ATOM 19792 C CA . PRO G 1 222 ? 30.465 100.270 203.894 1.00 13.38 222 PRO D CA 1
ATOM 19793 C C . PRO G 1 222 ? 30.925 101.730 203.967 1.00 13.23 222 PRO D C 1
ATOM 19794 O O . PRO G 1 222 ? 31.799 102.127 203.193 1.00 13.52 222 PRO D O 1
ATOM 19805 N N . THR G 1 223 ? 30.363 102.523 204.866 1.00 12.27 223 THR D N 1
ATOM 19806 C CA . THR G 1 223 ? 30.765 103.918 204.961 1.00 13.98 223 THR D CA 1
ATOM 19807 C C . THR G 1 223 ? 32.243 104.055 205.331 1.00 11.30 223 THR D C 1
ATOM 19808 O O . THR G 1 223 ? 32.961 104.877 204.747 1.00 11.99 223 THR D O 1
ATOM 19819 N N . SER G 1 224 ? 32.711 103.265 206.295 1.00 11.13 224 SER D N 1
ATOM 19820 C CA . SER G 1 224 ? 34.084 103.415 206.766 1.00 11.35 224 SER D CA 1
ATOM 19821 C C . SER G 1 224 ? 35.095 102.774 205.822 1.00 10.43 224 SER D C 1
ATOM 19822 O O . SER G 1 224 ? 36.248 103.187 205.775 1.00 11.33 224 SER D O 1
ATOM 19830 N N . PHE G 1 225 ? 34.681 101.756 205.078 1.00 12.62 225 PHE D N 1
ATOM 19831 C CA . PHE G 1 225 ? 35.576 101.130 204.104 1.00 10.97 225 PHE D CA 1
ATOM 19832 C C . PHE G 1 225 ? 35.620 101.866 202.755 1.00 10.71 225 PHE D C 1
ATOM 19833 O O . PHE G 1 225 ? 36.692 102.208 202.272 1.00 9.65 225 PHE D O 1
ATOM 19850 N N . PHE G 1 226 ? 34.462 102.096 202.154 1.00 12.29 226 PHE D N 1
ATOM 19851 C CA . PHE G 1 226 ? 34.409 102.703 200.828 1.00 12.02 226 PHE D CA 1
ATOM 19852 C C . PHE G 1 226 ? 34.586 104.212 200.866 1.00 11.24 226 PHE D C 1
ATOM 19853 O O . PHE G 1 226 ? 35.046 104.812 199.896 1.00 10.22 226 PHE D O 1
ATOM 19870 N N . GLY G 1 227 ? 34.193 104.824 201.976 1.00 10.51 227 GLY D N 1
ATOM 19871 C CA . GLY G 1 227 ? 34.260 106.265 202.114 1.00 9.71 227 GLY D CA 1
ATOM 19872 C C . GLY G 1 227 ? 32.879 106.891 202.149 1.00 11.10 227 GLY D C 1
ATOM 19873 O O . GLY G 1 227 ? 31.866 106.230 201.923 1.00 11.87 227 GLY D O 1
ATOM 19877 N N . GLY G 1 228 ? 32.838 108.189 202.426 1.00 10.56 228 GLY D N 1
ATOM 19878 C CA . GLY G 1 228 ? 31.584 108.869 202.644 1.00 12.94 228 GLY D CA 1
ATOM 19879 C C . GLY G 1 228 ? 30.735 109.085 201.411 1.00 11.51 228 GLY D C 1
ATOM 19880 O O . GLY G 1 228 ? 31.190 109.027 200.264 1.00 11.58 228 GLY D O 1
ATOM 19884 N N . LYS G 1 229 ? 29.471 109.371 201.673 1.00 12.85 229 LYS D N 1
ATOM 19885 C CA . LYS G 1 229 ? 28.501 109.650 200.635 1.00 14.71 229 LYS D CA 1
ATOM 19886 C C . LYS G 1 229 ? 28.856 110.940 199.900 1.00 13.56 229 LYS D C 1
ATOM 19887 O O . LYS G 1 229 ? 29.220 111.952 200.499 1.00 13.53 229 LYS D O 1
ATOM 19906 N N . TYR G 1 230 ? 28.756 110.876 198.586 1.00 12.91 230 TYR D N 1
ATOM 19907 C CA . TYR G 1 230 ? 29.109 111.987 197.717 1.00 12.65 230 TYR D CA 1
ATOM 19908 C C . TYR G 1 230 ? 28.169 111.926 196.524 1.00 10.40 230 TYR D C 1
ATOM 19909 O O . TYR G 1 230 ? 28.169 110.948 195.777 1.00 10.78 230 TYR D O 1
ATOM 19927 N N . VAL G 1 231 ? 27.346 112.957 196.397 1.00 10.58 231 VAL D N 1
ATOM 19928 C CA . VAL G 1 231 ? 26.271 112.956 195.433 1.00 12.10 231 VAL D CA 1
ATOM 19929 C C . VAL G 1 231 ? 26.236 114.284 194.677 1.00 11.54 231 VAL D C 1
ATOM 19930 O O . VAL G 1 231 ? 26.940 115.231 195.028 1.00 10.46 231 VAL D O 1
ATOM 19943 N N . ALA G 1 232 ? 25.438 114.336 193.619 1.00 13.10 232 ALA D N 1
ATOM 19944 C CA . ALA G 1 232 ? 25.294 115.573 192.858 1.00 11.74 232 ALA D CA 1
ATOM 19945 C C . ALA G 1 232 ? 24.982 116.744 193.776 1.00 11.51 232 ALA D C 1
ATOM 19946 O O . ALA G 1 232 ? 24.113 116.641 194.637 1.00 14.31 232 ALA D O 1
ATOM 19953 N N . GLY G 1 233 ? 25.699 117.848 193.597 1.00 10.97 233 GLY D N 1
ATOM 19954 C CA . GLY G 1 233 ? 25.477 119.035 194.403 1.00 11.04 233 GLY D CA 1
ATOM 19955 C C . GLY G 1 233 ? 26.503 119.185 195.517 1.00 13.79 233 GLY D C 1
ATOM 19956 O O . GLY G 1 233 ? 26.665 120.268 196.074 1.00 15.31 233 GLY D O 1
ATOM 19960 N N . ASP G 1 234 ? 27.194 118.098 195.841 1.00 12.11 234 ASP D N 1
ATOM 19961 C CA . ASP G 1 234 ? 28.282 118.148 196.816 1.00 12.91 234 ASP D CA 1
ATOM 19962 C C . ASP G 1 234 ? 29.558 118.741 196.238 1.00 12.20 234 ASP D C 1
ATOM 19963 O O . ASP G 1 234 ? 29.939 118.429 195.114 1.00 11.04 234 ASP D O 1
ATOM 19972 N N A SER G 1 235 ? 30.228 119.589 197.013 0.41 13.60 235 SER D N 1
ATOM 19973 N N B SER G 1 235 ? 30.217 119.584 197.030 0.59 13.58 235 SER D N 1
ATOM 19974 C CA A SER G 1 235 ? 31.546 120.079 196.632 0.41 13.98 235 SER D CA 1
ATOM 19975 C CA B SER G 1 235 ? 31.554 120.070 196.716 0.59 14.18 235 SER D CA 1
ATOM 19976 C C A SER G 1 235 ? 32.588 118.996 196.919 0.41 12.90 235 SER D C 1
ATOM 19977 C C B SER G 1 235 ? 32.581 118.949 196.895 0.59 12.74 235 SER D C 1
ATOM 19978 O O A SER G 1 235 ? 32.316 118.060 197.667 0.41 12.77 235 SER D O 1
ATOM 19979 O O B SER G 1 235 ? 32.298 117.945 197.547 0.59 12.67 235 SER D O 1
ATOM 19994 N N . PRO G 1 236 ? 33.780 119.109 196.311 1.00 12.17 236 PRO D N 1
ATOM 19995 C CA . PRO G 1 236 ? 34.791 118.059 196.440 1.00 12.47 236 PRO D CA 1
ATOM 19996 C C . PRO G 1 236 ? 35.236 117.837 197.862 1.00 12.33 236 PRO D C 1
ATOM 19997 O O . PRO G 1 236 ? 35.533 118.791 198.579 1.00 12.27 236 PRO D O 1
ATOM 20008 N N . VAL G 1 237 ? 35.277 116.577 198.269 1.00 11.56 237 VAL D N 1
ATOM 20009 C CA . VAL G 1 237 ? 35.818 116.237 199.577 1.00 10.84 237 VAL D CA 1
ATOM 20010 C C . VAL G 1 237 ? 37.333 116.414 199.534 1.00 11.22 237 VAL D C 1
ATOM 20011 O O . VAL G 1 237 ? 38.010 115.952 198.597 1.00 12.03 237 VAL D O 1
ATOM 20024 N N . ALA G 1 238 ? 37.854 117.088 200.555 1.00 11.92 238 ALA D N 1
ATOM 20025 C CA . ALA G 1 238 ? 39.267 117.444 200.613 1.00 12.40 238 ALA D CA 1
ATOM 20026 C C . ALA G 1 238 ? 40.129 116.237 200.886 1.00 12.51 238 ALA D C 1
ATOM 20027 O O . ALA G 1 238 ? 39.713 115.293 201.584 1.00 11.86 238 ALA D O 1
ATOM 20034 N N . ASN G 1 239 ? 41.341 116.273 200.335 1.00 12.89 239 ASN D N 1
ATOM 20035 C CA . ASN G 1 239 ? 42.348 115.305 200.693 1.00 12.55 239 ASN D CA 1
ATOM 20036 C C . ASN G 1 239 ? 42.478 115.320 202.206 1.00 12.35 239 ASN D C 1
ATOM 20037 O O . ASN G 1 239 ? 42.547 116.390 202.821 1.00 13.23 239 ASN D O 1
ATOM 20048 N N . GLY G 1 240 ? 42.474 114.135 202.799 1.00 12.17 240 GLY D N 1
ATOM 20049 C CA . GLY G 1 240 ? 42.652 114.006 204.227 1.00 13.02 240 GLY D CA 1
ATOM 20050 C C . GLY G 1 240 ? 41.391 114.097 205.061 1.00 14.36 240 GLY D C 1
ATOM 20051 O O . GLY G 1 240 ? 41.463 113.966 206.288 1.00 13.99 240 GLY D O 1
ATOM 20055 N N . ASP G 1 241 ? 40.245 114.336 204.436 1.00 13.29 241 ASP D N 1
ATOM 20056 C CA . ASP G 1 241 ? 39.008 114.446 205.200 1.00 13.03 241 ASP D CA 1
ATOM 20057 C C . ASP G 1 241 ? 38.766 113.146 205.977 1.00 13.92 241 ASP D C 1
ATOM 20058 O O . ASP G 1 241 ? 39.028 112.060 205.468 1.00 13.05 241 ASP D O 1
ATOM 20067 N N . PRO G 1 242 ? 38.302 113.230 207.239 1.00 14.63 242 PRO D N 1
ATOM 20068 C CA . PRO G 1 242 ? 38.129 111.979 207.985 1.00 17.44 242 PRO D CA 1
ATOM 20069 C C . PRO G 1 242 ? 37.027 111.071 207.477 1.00 15.19 242 PRO D C 1
ATOM 20070 O O . PRO G 1 242 ? 36.962 109.923 207.906 1.00 15.73 242 PRO D O 1
ATOM 20081 N N . SER G 1 243 ? 36.194 111.551 206.561 1.00 13.81 243 SER D N 1
ATOM 20082 C CA . SER G 1 243 ? 35.168 110.709 205.962 1.00 13.35 243 SER D CA 1
ATOM 20083 C C . SER G 1 243 ? 35.713 109.805 204.854 1.00 12.47 243 SER D C 1
ATOM 20084 O O . SER G 1 243 ? 34.996 108.931 204.378 1.00 12.16 243 SER D O 1
ATOM 20092 N N . VAL G 1 244 ? 36.957 110.021 204.431 1.00 10.98 244 VAL D N 1
ATOM 20093 C CA . VAL G 1 244 ? 37.575 109.135 203.449 1.00 11.16 244 VAL D CA 1
ATOM 20094 C C . VAL G 1 244 ? 37.655 107.721 204.002 1.00 12.09 244 VAL D C 1
ATOM 20095 O O . VAL G 1 244 ? 37.889 107.531 205.199 1.00 12.37 244 VAL D O 1
ATOM 20108 N N . GLY G 1 245 ? 37.448 106.734 203.132 1.00 10.02 245 GLY D N 1
ATOM 20109 C CA . GLY G 1 245 ? 37.435 105.343 203.537 1.00 10.10 245 GLY D CA 1
ATOM 20110 C C . GLY G 1 245 ? 38.792 104.853 203.998 1.00 10.64 245 GLY D C 1
ATOM 20111 O O . GLY G 1 245 ? 39.818 105.477 203.719 1.00 11.74 245 GLY D O 1
ATOM 20115 N N . SER G 1 246 ? 38.803 103.709 204.669 1.00 11.17 246 SER D N 1
ATOM 20116 C CA . SER G 1 246 ? 39.991 103.232 205.361 1.00 11.62 246 SER D CA 1
ATOM 20117 C C . SER G 1 246 ? 41.166 102.973 204.432 1.00 10.25 246 SER D C 1
ATOM 20118 O O . SER G 1 246 ? 42.279 103.447 204.695 1.00 10.96 246 SER D O 1
ATOM 20126 N N . VAL G 1 247 ? 40.938 102.209 203.362 1.00 9.25 247 VAL D N 1
ATOM 20127 C CA . VAL G 1 247 ? 42.019 101.900 202.429 1.00 9.21 247 VAL D CA 1
ATOM 20128 C C . VAL G 1 247 ? 42.486 103.162 201.722 1.00 10.23 247 VAL D C 1
ATOM 20129 O O . VAL G 1 247 ? 43.696 103.411 201.638 1.00 10.55 247 VAL D O 1
ATOM 20142 N N . GLU G 1 248 ? 41.545 103.968 201.238 1.00 10.58 248 GLU D N 1
ATOM 20143 C CA . GLU G 1 248 ? 41.924 105.155 200.468 1.00 10.07 248 GLU D CA 1
ATOM 20144 C C . GLU G 1 248 ? 42.815 106.077 201.301 1.00 10.75 248 GLU D C 1
ATOM 20145 O O . GLU G 1 248 ? 43.860 106.535 200.834 1.00 10.46 248 GLU D O 1
ATOM 20157 N N . ALA G 1 249 ? 42.405 106.346 202.541 1.00 10.04 249 ALA D N 1
ATOM 20158 C CA . ALA G 1 249 ? 43.152 107.241 203.421 1.00 11.16 249 ALA D CA 1
ATOM 20159 C C . ALA G 1 249 ? 44.395 106.590 204.031 1.00 10.20 249 ALA D C 1
ATOM 20160 O O . ALA G 1 249 ? 45.289 107.295 204.547 1.00 12.38 249 ALA D O 1
ATOM 20167 N N . GLY G 1 250 ? 44.402 105.258 204.041 1.00 11.12 250 GLY D N 1
ATOM 20168 C CA . GLY G 1 250 ? 45.448 104.486 204.688 1.00 13.70 250 GLY D CA 1
ATOM 20169 C C . GLY G 1 250 ? 46.542 104.035 203.741 1.00 11.78 250 GLY D C 1
ATOM 20170 O O . GLY G 1 250 ? 47.279 104.847 203.186 1.00 11.53 250 GLY D O 1
ATOM 20174 N N . SER G 1 251 ? 46.657 102.726 203.587 1.00 9.33 251 SER D N 1
ATOM 20175 C CA . SER G 1 251 ? 47.692 102.125 202.762 1.00 11.05 251 SER D CA 1
ATOM 20176 C C . SER G 1 251 ? 47.778 102.765 201.387 1.00 12.00 251 SER D C 1
ATOM 20177 O O . SER G 1 251 ? 48.867 102.978 200.863 1.00 13.12 251 SER D O 1
ATOM 20199 N N B HIS G 1 252 ? 46.636 103.078 200.795 0.50 11.25 252 HIS D N 1
ATOM 20200 C CA B HIS G 1 252 ? 46.650 103.637 199.445 0.50 11.43 252 HIS D CA 1
ATOM 20201 C C B HIS G 1 252 ? 47.354 104.995 199.401 0.50 11.89 252 HIS D C 1
ATOM 20202 O O B HIS G 1 252 ? 48.160 105.252 198.507 0.50 12.45 252 HIS D O 1
ATOM 20216 N N . THR G 1 253 ? 47.048 105.864 200.359 1.00 12.04 253 THR D N 1
ATOM 20217 C CA . THR G 1 253 ? 47.686 107.176 200.423 1.00 12.98 253 THR D CA 1
ATOM 20218 C C . THR G 1 253 ? 49.173 107.037 200.742 1.00 12.50 253 THR D C 1
ATOM 20219 O O . THR G 1 253 ? 49.993 107.752 200.195 1.00 12.70 253 THR D O 1
ATOM 20230 N N . ALA G 1 254 ? 49.509 106.119 201.636 1.00 10.00 254 ALA D N 1
ATOM 20231 C CA . ALA G 1 254 ? 50.895 105.947 202.059 1.00 9.02 254 ALA D CA 1
ATOM 20232 C C . ALA G 1 254 ? 51.795 105.577 200.884 1.00 10.11 254 ALA D C 1
ATOM 20233 O O . ALA G 1 254 ? 52.891 106.107 200.734 1.00 10.95 254 ALA D O 1
ATOM 20240 N N . VAL G 1 255 ? 51.348 104.656 200.052 1.00 9.99 255 VAL D N 1
ATOM 20241 C CA . VAL G 1 255 ? 52.166 104.243 198.930 1.00 10.16 255 VAL D CA 1
ATOM 20242 C C . VAL G 1 255 ? 52.410 105.402 197.950 1.00 9.24 255 VAL D C 1
ATOM 20243 O O . VAL G 1 255 ? 53.547 105.600 197.521 1.00 10.87 255 VAL D O 1
ATOM 20256 N N . HIS G 1 256 ? 51.361 106.159 197.601 1.00 9.70 256 HIS D N 1
ATOM 20257 C CA . HIS G 1 256 ? 51.512 107.372 196.776 1.00 8.79 256 HIS D CA 1
ATOM 20258 C C . HIS G 1 256 ? 52.543 108.323 197.388 1.00 11.45 256 HIS D C 1
ATOM 20259 O O . HIS G 1 256 ? 53.459 108.779 196.721 1.00 10.73 256 HIS D O 1
ATOM 20273 N N . ARG G 1 257 ? 52.405 108.609 198.678 1.00 10.47 257 ARG D N 1
ATOM 20274 C CA . ARG G 1 257 ? 53.297 109.549 199.336 1.00 10.32 257 ARG D CA 1
ATOM 20275 C C . ARG G 1 257 ? 54.738 109.026 199.391 1.00 10.62 257 ARG D C 1
ATOM 20276 O O . ARG G 1 257 ? 55.689 109.771 199.208 1.00 11.50 257 ARG D O 1
ATOM 20297 N N . TRP G 1 258 ? 54.879 107.728 199.629 1.00 9.39 258 TRP D N 1
ATOM 20298 C CA . TRP G 1 258 ? 56.179 107.089 199.784 1.00 9.33 258 TRP D CA 1
ATOM 20299 C C . TRP G 1 258 ? 56.956 107.004 198.457 1.00 10.70 258 TRP D C 1
ATOM 20300 O O . TRP G 1 258 ? 58.172 107.198 198.423 1.00 11.47 258 TRP D O 1
ATOM 20321 N N . VAL G 1 259 ? 56.258 106.718 197.370 1.00 10.21 259 VAL D N 1
ATOM 20322 C CA . VAL G 1 259 ? 56.928 106.590 196.075 1.00 10.42 259 VAL D CA 1
ATOM 20323 C C . VAL G 1 259 ? 57.201 107.963 195.438 1.00 10.04 259 VAL D C 1
ATOM 20324 O O . VAL G 1 259 ? 58.225 108.137 194.778 1.00 11.49 259 VAL D O 1
ATOM 20337 N N . GLY G 1 260 ? 56.301 108.927 195.642 1.00 10.54 260 GLY D N 1
ATOM 20338 C CA . GLY G 1 260 ? 56.468 110.262 195.088 1.00 9.62 260 GLY D CA 1
ATOM 20339 C C . GLY G 1 260 ? 57.810 110.896 195.418 1.00 12.25 260 GLY D C 1
ATOM 20340 O O . GLY G 1 260 ? 58.311 110.764 196.534 1.00 12.07 260 GLY D O 1
ATOM 20344 N N . ASP G 1 261 ? 58.395 111.583 194.441 1.00 11.40 261 ASP D N 1
ATOM 20345 C CA . ASP G 1 261 ? 59.734 112.162 194.583 1.00 12.04 261 ASP D CA 1
ATOM 20346 C C . ASP G 1 261 ? 59.671 113.537 195.286 1.00 11.47 261 ASP D C 1
ATOM 20347 O O . ASP G 1 261 ? 59.216 114.513 194.698 1.00 12.23 261 ASP D O 1
ATOM 20356 N N . PRO G 1 262 ? 60.132 113.622 196.549 1.00 12.33 262 PRO D N 1
ATOM 20357 C CA . PRO G 1 262 ? 60.020 114.906 197.252 1.00 14.30 262 PRO D CA 1
ATOM 20358 C C . PRO G 1 262 ? 60.853 116.020 196.635 1.00 13.29 262 PRO D C 1
ATOM 20359 O O . PRO G 1 262 ? 60.608 117.184 196.959 1.00 14.86 262 PRO D O 1
ATOM 20370 N N . THR G 1 263 ? 61.802 115.704 195.767 1.00 15.15 263 THR D N 1
ATOM 20371 C CA . THR G 1 263 ? 62.566 116.767 195.125 1.00 16.37 263 THR D CA 1
ATOM 20372 C C . THR G 1 263 ? 61.746 117.465 194.039 1.00 18.31 263 THR D C 1
ATOM 20373 O O . THR G 1 263 ? 62.136 118.532 193.564 1.00 18.16 263 THR D O 1
ATOM 20384 N N . GLN G 1 264 ? 60.602 116.886 193.667 1.00 13.91 264 GLN D N 1
ATOM 20385 C CA . GLN G 1 264 ? 59.760 117.481 192.639 1.00 11.32 264 GLN D CA 1
ATOM 20386 C C . GLN G 1 264 ? 58.755 118.447 193.273 1.00 12.46 264 GLN D C 1
ATOM 20387 O O . GLN G 1 264 ? 58.367 118.288 194.437 1.00 13.32 264 GLN D O 1
ATOM 20401 N N . PRO G 1 265 ? 58.350 119.475 192.515 1.00 11.69 265 PRO D N 1
ATOM 20402 C CA . PRO G 1 265 ? 57.566 120.589 193.063 1.00 12.04 265 PRO D CA 1
ATOM 20403 C C . PRO G 1 265 ? 56.229 120.153 193.667 1.00 11.34 265 PRO D C 1
ATOM 20404 O O . PRO G 1 265 ? 55.806 120.757 194.653 1.00 11.18 265 PRO D O 1
ATOM 20415 N N . ASN G 1 266 ? 55.599 119.123 193.101 1.00 10.28 266 ASN D N 1
ATOM 20416 C CA . ASN G 1 266 ? 54.371 118.543 193.657 1.00 9.37 266 ASN D CA 1
ATOM 20417 C C . ASN G 1 266 ? 54.559 117.076 194.028 1.00 9.94 266 ASN D C 1
ATOM 20418 O O . ASN G 1 266 ? 53.605 116.301 194.093 1.00 8.44 266 ASN D O 1
ATOM 20429 N N . ASN G 1 267 ? 55.806 116.708 194.278 1.00 9.09 267 ASN D N 1
ATOM 20430 C CA . ASN G 1 267 ? 56.170 115.334 194.595 1.00 10.44 267 ASN D CA 1
ATOM 20431 C C . ASN G 1 267 ? 55.780 114.366 193.488 1.00 10.68 267 ASN D C 1
ATOM 20432 O O . ASN G 1 267 ? 55.458 113.209 193.741 1.00 11.68 267 ASN D O 1
ATOM 20443 N N . GLU G 1 268 ? 55.828 114.856 192.253 1.00 10.96 268 GLU D N 1
ATOM 20444 C CA . GLU G 1 268 ? 55.607 114.013 191.078 1.00 10.76 268 GLU D CA 1
ATOM 20445 C C . GLU G 1 268 ? 56.554 112.818 191.081 1.00 11.29 268 GLU D C 1
ATOM 20446 O O . GLU G 1 268 ? 57.670 112.914 191.613 1.00 10.83 268 GLU D O 1
ATOM 20458 N N . ASP G 1 269 ? 56.144 111.672 190.520 1.00 9.86 269 ASP D N 1
ATOM 20459 C CA . ASP G 1 269 ? 54.854 111.463 189.897 1.00 10.23 269 ASP D CA 1
ATOM 20460 C C . ASP G 1 269 ? 53.795 110.976 190.880 1.00 9.71 269 ASP D C 1
ATOM 20461 O O . ASP G 1 269 ? 52.695 111.538 190.939 1.00 9.43 269 ASP D O 1
ATOM 20470 N N . MET G 1 270 ? 54.110 109.933 191.649 1.00 8.95 270 MET D N 1
ATOM 20471 C CA . MET G 1 270 ? 53.118 109.317 192.504 1.00 9.34 270 MET D CA 1
ATOM 20472 C C . MET G 1 270 ? 52.583 110.225 193.623 1.00 8.93 270 MET D C 1
ATOM 20473 O O . MET G 1 270 ? 51.513 109.953 194.180 1.00 10.94 270 MET D O 1
ATOM 20487 N N . GLY G 1 271 ? 53.292 111.300 193.931 1.00 10.18 271 GLY D N 1
ATOM 20488 C CA . GLY G 1 271 ? 52.972 112.106 195.101 1.00 9.44 271 GLY D CA 1
ATOM 20489 C C . GLY G 1 271 ? 51.844 113.105 194.864 1.00 9.45 271 GLY D C 1
ATOM 20490 O O . GLY G 1 271 ? 51.486 113.847 195.776 1.00 11.10 271 GLY D O 1
ATOM 20494 N N . ASN G 1 272 ? 51.310 113.165 193.639 1.00 9.56 272 ASN D N 1
ATOM 20495 C CA . ASN G 1 272 ? 50.093 113.937 193.366 1.00 9.41 272 ASN D CA 1
ATOM 20496 C C . ASN G 1 272 ? 49.221 113.201 192.350 1.00 8.91 272 ASN D C 1
ATOM 20497 O O . ASN G 1 272 ? 49.742 112.578 191.434 1.00 10.03 272 ASN D O 1
ATOM 20508 N N . PHE G 1 273 ? 47.903 113.272 192.510 1.00 9.33 273 PHE D N 1
ATOM 20509 C CA . PHE G 1 273 ? 46.997 112.605 191.580 1.00 8.82 273 PHE D CA 1
ATOM 20510 C C . PHE G 1 273 ? 47.293 113.001 190.131 1.00 8.94 273 PHE D C 1
ATOM 20511 O O . PHE G 1 273 ? 47.174 112.181 189.239 1.00 9.26 273 PHE D O 1
ATOM 20528 N N . TYR G 1 274 ? 47.655 114.263 189.888 1.00 8.67 274 TYR D N 1
ATOM 20529 C CA . TYR G 1 274 ? 47.630 114.764 188.506 1.00 10.13 274 TYR D CA 1
ATOM 20530 C C . TYR G 1 274 ? 48.759 114.118 187.702 1.00 10.06 274 TYR D C 1
ATOM 20531 O O . TYR G 1 274 ? 48.668 113.992 186.480 1.00 9.43 274 TYR D O 1
ATOM 20549 N N . SER G 1 275 ? 49.794 113.661 188.405 1.00 9.53 275 SER D N 1
ATOM 20550 C CA . SER G 1 275 ? 51.002 113.120 187.798 1.00 8.39 275 SER D CA 1
ATOM 20551 C C . SER G 1 275 ? 51.200 111.621 188.043 1.00 7.89 275 SER D C 1
ATOM 20552 O O . SER G 1 275 ? 52.110 111.011 187.464 1.00 8.76 275 SER D O 1
ATOM 20560 N N . ALA G 1 276 ? 50.378 111.022 188.908 1.00 8.06 276 ALA D N 1
ATOM 20561 C CA . ALA G 1 276 ? 50.670 109.668 189.384 1.00 8.09 276 ALA D CA 1
ATOM 20562 C C . ALA G 1 276 ? 50.679 108.642 188.252 1.00 8.09 276 ALA D C 1
ATOM 20563 O O . ALA G 1 276 ? 51.460 107.706 188.292 1.00 10.79 276 ALA D O 1
ATOM 20570 N N . GLY G 1 277 ? 49.838 108.848 187.242 1.00 9.23 277 GLY D N 1
ATOM 20571 C CA . GLY G 1 277 ? 49.703 107.909 186.140 1.00 9.08 277 GLY D CA 1
ATOM 20572 C C . GLY G 1 277 ? 50.879 107.864 185.185 1.00 10.48 277 GLY D C 1
ATOM 20573 O O . GLY G 1 277 ? 50.943 106.977 184.344 1.00 9.08 277 GLY D O 1
ATOM 20577 N N . TYR G 1 278 ? 51.822 108.792 185.314 1.00 10.93 278 TYR D N 1
ATOM 20578 C CA . TYR G 1 278 ? 53.055 108.720 184.537 1.00 9.96 278 TYR D CA 1
ATOM 20579 C C . TYR G 1 278 ? 54.059 107.727 185.134 1.00 9.76 278 TYR D C 1
ATOM 20580 O O . TYR G 1 278 ? 55.063 107.419 184.503 1.00 10.74 278 TYR D O 1
ATOM 20598 N N . ASP G 1 279 ? 53.776 107.200 186.322 1.00 9.80 279 ASP D N 1
ATOM 20599 C CA . ASP G 1 279 ? 54.578 106.124 186.884 1.00 9.38 279 ASP D CA 1
ATOM 20600 C C . ASP G 1 279 ? 53.859 104.806 186.609 1.00 9.71 279 ASP D C 1
ATOM 20601 O O . ASP G 1 279 ? 52.734 104.630 187.063 1.00 9.88 279 ASP D O 1
ATOM 20610 N N . PRO G 1 280 ? 54.479 103.896 185.832 1.00 10.05 280 PRO D N 1
ATOM 20611 C CA . PRO G 1 280 ? 53.791 102.613 185.607 1.00 9.95 280 PRO D CA 1
ATOM 20612 C C . PRO G 1 280 ? 53.381 101.916 186.907 1.00 8.59 280 PRO D C 1
ATOM 20613 O O . PRO G 1 280 ? 52.359 101.233 186.904 1.00 10.16 280 PRO D O 1
ATOM 20624 N N . VAL G 1 281 ? 54.096 102.125 188.003 1.00 10.30 281 VAL D N 1
ATOM 20625 C CA . VAL G 1 281 ? 53.758 101.387 189.212 1.00 10.12 281 VAL D CA 1
ATOM 20626 C C . VAL G 1 281 ? 52.440 101.889 189.799 1.00 11.04 281 VAL D C 1
ATOM 20627 O O . VAL G 1 281 ? 51.828 101.198 190.612 1.00 10.78 281 VAL D O 1
ATOM 20640 N N . PHE G 1 282 ? 51.996 103.075 189.389 1.00 10.53 282 PHE D N 1
ATOM 20641 C CA . PHE G 1 282 ? 50.699 103.611 189.843 1.00 10.63 282 PHE D CA 1
ATOM 20642 C C . PHE G 1 282 ? 49.586 102.593 189.675 1.00 10.74 282 PHE D C 1
ATOM 20643 O O . PHE G 1 282 ? 48.783 102.331 190.595 1.00 10.42 282 PHE D O 1
ATOM 20660 N N . TYR G 1 283 ? 49.538 102.017 188.480 1.00 8.88 283 TYR D N 1
ATOM 20661 C CA . TYR G 1 283 ? 48.430 101.132 188.123 1.00 8.18 283 TYR D CA 1
ATOM 20662 C C . TYR G 1 283 ? 48.539 99.796 188.842 1.00 9.12 283 TYR D C 1
ATOM 20663 O O . TYR G 1 283 ? 47.539 99.134 189.093 1.00 10.82 283 TYR D O 1
ATOM 20681 N N . ILE G 1 284 ? 49.765 99.403 189.150 1.00 9.63 284 ILE D N 1
ATOM 20682 C CA . ILE G 1 284 ? 50.033 98.094 189.737 1.00 10.85 284 ILE D CA 1
ATOM 20683 C C . ILE G 1 284 ? 49.826 98.141 191.266 1.00 10.38 284 ILE D C 1
ATOM 20684 O O . ILE G 1 284 ? 49.281 97.197 191.855 1.00 11.38 284 ILE D O 1
ATOM 20691 N N . HIS G 1 285 ? 50.205 99.253 191.892 1.00 9.35 285 HIS D N 1
ATOM 20692 C CA . HIS G 1 285 ? 49.700 99.587 193.215 1.00 11.00 285 HIS D CA 1
ATOM 20693 C C . HIS G 1 285 ? 48.158 99.570 193.227 1.00 10.74 285 HIS D C 1
ATOM 20694 O O . HIS G 1 285 ? 47.543 98.923 194.071 1.00 9.89 285 HIS D O 1
ATOM 20709 N N . HIS G 1 286 ? 47.525 100.278 192.296 1.00 9.44 286 HIS D N 1
ATOM 20710 C CA . HIS G 1 286 ? 46.070 100.324 192.327 1.00 10.14 286 HIS D CA 1
ATOM 20711 C C . HIS G 1 286 ? 45.423 98.969 192.058 1.00 11.49 286 HIS D C 1
ATOM 20712 O O . HIS G 1 286 ? 44.337 98.730 192.539 1.00 11.26 286 HIS D O 1
ATOM 20726 N N . ALA G 1 287 ? 46.077 98.082 191.316 1.00 9.19 287 ALA D N 1
ATOM 20727 C CA . ALA G 1 287 ? 45.549 96.729 191.143 1.00 9.67 287 ALA D CA 1
ATOM 20728 C C . ALA G 1 287 ? 45.425 96.016 192.499 1.00 10.28 287 ALA D C 1
ATOM 20729 O O . ALA G 1 287 ? 44.468 95.279 192.718 1.00 12.62 287 ALA D O 1
ATOM 20736 N N . ASN G 1 288 ? 46.365 96.221 193.415 1.00 10.35 288 ASN D N 1
ATOM 20737 C CA . ASN G 1 288 ? 46.225 95.569 194.730 1.00 10.00 288 ASN D CA 1
ATOM 20738 C C . ASN G 1 288 ? 45.207 96.298 195.594 1.00 9.93 288 ASN D C 1
ATOM 20739 O O . ASN G 1 288 ? 44.507 95.673 196.374 1.00 9.54 288 ASN D O 1
ATOM 20750 N N . VAL G 1 289 ? 45.077 97.612 195.419 1.00 10.20 289 VAL D N 1
ATOM 20751 C CA . VAL G 1 289 ? 44.012 98.342 196.093 1.00 10.41 289 VAL D CA 1
ATOM 20752 C C . VAL G 1 289 ? 42.668 97.767 195.660 1.00 11.14 289 VAL D C 1
ATOM 20753 O O . VAL G 1 289 ? 41.787 97.539 196.485 1.00 10.95 289 VAL D O 1
ATOM 20766 N N . ASP G 1 290 ? 42.543 97.503 194.360 1.00 10.57 290 ASP D N 1
ATOM 20767 C CA . ASP G 1 290 ? 41.353 96.889 193.795 1.00 11.42 290 ASP D CA 1
ATOM 20768 C C . ASP G 1 290 ? 41.087 95.520 194.435 1.00 10.71 290 ASP D C 1
ATOM 20769 O O . ASP G 1 290 ? 39.956 95.169 194.759 1.00 11.26 290 ASP D O 1
ATOM 20778 N N . ARG G 1 291 ? 42.151 94.755 194.597 1.00 10.21 291 ARG D N 1
ATOM 20779 C CA . ARG G 1 291 ? 42.082 93.469 195.264 1.00 10.63 291 ARG D CA 1
ATOM 20780 C C . ARG G 1 291 ? 41.621 93.570 196.724 1.00 11.19 291 ARG D C 1
ATOM 20781 O O . ARG G 1 291 ? 40.966 92.667 197.233 1.00 11.04 291 ARG D O 1
ATOM 20802 N N . MET G 1 292 ? 41.942 94.669 197.394 1.00 11.36 292 MET D N 1
ATOM 20803 C CA . MET G 1 292 ? 41.555 94.826 198.793 1.00 11.73 292 MET D CA 1
ATOM 20804 C C . MET G 1 292 ? 40.038 94.812 198.921 1.00 11.95 292 MET D C 1
ATOM 20805 O O . MET G 1 292 ? 39.484 94.318 199.898 1.00 11.05 292 MET D O 1
ATOM 20819 N N . TRP G 1 293 ? 39.355 95.337 197.912 1.00 9.53 293 TRP D N 1
ATOM 20820 C CA . TRP G 1 293 ? 37.902 95.328 197.913 1.00 9.85 293 TRP D CA 1
ATOM 20821 C C . TRP G 1 293 ? 37.400 93.897 197.914 1.00 11.60 293 TRP D C 1
ATOM 20822 O O . TRP G 1 293 ? 36.467 93.545 198.643 1.00 11.14 293 TRP D O 1
ATOM 20843 N N . LYS G 1 294 ? 38.004 93.069 197.061 1.00 10.33 294 LYS D N 1
ATOM 20844 C CA . LYS G 1 294 ? 37.665 91.658 197.019 1.00 11.18 294 LYS D CA 1
ATOM 20845 C C . LYS G 1 294 ? 37.895 90.993 198.372 1.00 12.66 294 LYS D C 1
ATOM 20846 O O . LYS G 1 294 ? 37.008 90.316 198.909 1.00 15.10 294 LYS D O 1
ATOM 20865 N N . LEU G 1 295 ? 39.098 91.163 198.911 1.00 13.44 295 LEU D N 1
ATOM 20866 C CA . LEU G 1 295 ? 39.456 90.520 200.177 1.00 14.30 295 LEU D CA 1
ATOM 20867 C C . LEU G 1 295 ? 38.522 90.966 201.291 1.00 13.59 295 LEU D C 1
ATOM 20868 O O . LEU G 1 295 ? 38.115 90.148 202.112 1.00 12.47 295 LEU D O 1
ATOM 20884 N N . TRP G 1 296 ? 38.180 92.245 201.307 1.00 13.34 296 TRP D N 1
ATOM 20885 C CA . TRP G 1 296 ? 37.325 92.801 202.344 1.00 14.65 296 TRP D CA 1
ATOM 20886 C C . TRP G 1 296 ? 35.951 92.139 202.354 1.00 18.38 296 TRP D C 1
ATOM 20887 O O . TRP G 1 296 ? 35.439 91.791 203.425 1.00 18.14 296 TRP D O 1
ATOM 20908 N N . LYS G 1 297 ? 35.375 91.932 201.174 1.00 14.55 297 LYS D N 1
ATOM 20909 C CA . LYS G 1 297 ? 34.097 91.246 201.059 1.00 16.49 297 LYS D CA 1
ATOM 20910 C C . LYS G 1 297 ? 34.200 89.775 201.459 1.00 20.07 297 LYS D C 1
ATOM 20911 O O . LYS G 1 297 ? 33.205 89.166 201.865 1.00 23.81 297 LYS D O 1
ATOM 20930 N N . GLU G 1 298 ? 35.390 89.193 201.342 1.00 20.05 298 GLU D N 1
ATOM 20931 C CA . GLU G 1 298 ? 35.560 87.782 201.655 1.00 23.78 298 GLU D CA 1
ATOM 20932 C C . GLU G 1 298 ? 35.692 87.533 203.148 1.00 27.83 298 GLU D C 1
ATOM 20933 O O . GLU G 1 298 ? 35.466 86.417 203.608 1.00 32.45 298 GLU D O 1
ATOM 20945 N N . LEU G 1 299 ? 36.053 88.559 203.909 1.00 23.42 299 LEU D N 1
ATOM 20946 C CA . LEU G 1 299 ? 36.302 88.345 205.332 1.00 24.19 299 LEU D CA 1
ATOM 20947 C C . LEU G 1 299 ? 35.042 87.874 206.054 1.00 33.11 299 LEU D C 1
ATOM 20948 O O . LEU G 1 299 ? 35.128 87.172 207.062 1.00 32.61 299 LEU D O 1
ATOM 20964 N N . ARG G 1 300 ? 33.873 88.224 205.534 1.00 42.79 300 ARG D N 1
ATOM 20965 C CA . ARG G 1 300 ? 32.635 87.691 206.089 1.00 52.16 300 ARG D CA 1
ATOM 20966 C C . ARG G 1 300 ? 32.517 88.076 207.560 1.00 51.00 300 ARG D C 1
ATOM 20967 O O . ARG G 1 300 ? 32.101 87.279 208.396 1.00 56.91 300 ARG D O 1
ATOM 20971 N N . LEU G 1 301 ? 32.938 89.300 207.856 1.00 39.98 301 LEU D N 1
ATOM 20972 C CA . LEU G 1 301 ? 32.719 89.926 209.143 1.00 31.37 301 LEU D CA 1
ATOM 20973 C C . LEU G 1 301 ? 31.465 90.770 209.029 1.00 28.96 301 LEU D C 1
ATOM 20974 O O . LEU G 1 301 ? 31.042 91.093 207.913 1.00 26.24 301 LEU D O 1
ATOM 20990 N N . PRO G 1 302 ? 30.866 91.141 210.170 1.00 30.60 302 PRO D N 1
ATOM 20991 C CA . PRO G 1 302 ? 29.704 92.031 210.103 1.00 28.24 302 PRO D CA 1
ATOM 20992 C C . PRO G 1 302 ? 30.023 93.307 209.341 1.00 22.64 302 PRO D C 1
ATOM 20993 O O . PRO G 1 302 ? 31.069 93.905 209.594 1.00 23.08 302 PRO D O 1
ATOM 21004 N N . GLY G 1 303 ? 29.144 93.698 208.421 1.00 17.58 303 GLY D N 1
ATOM 21005 C CA . GLY G 1 303 ? 29.235 94.987 207.762 1.00 15.45 303 GLY D CA 1
ATOM 21006 C C . GLY G 1 303 ? 30.064 94.987 206.484 1.00 14.98 303 GLY D C 1
ATOM 21007 O O . GLY G 1 303 ? 30.181 96.018 205.819 1.00 14.60 303 GLY D O 1
ATOM 21011 N N . HIS G 1 304 ? 30.644 93.841 206.148 1.00 15.85 304 HIS D N 1
ATOM 21012 C CA . HIS G 1 304 ? 31.488 93.738 204.962 1.00 16.82 304 HIS D CA 1
ATOM 21013 C C . HIS G 1 304 ? 30.656 93.396 203.735 1.00 18.51 304 HIS D C 1
ATOM 21014 O O . HIS G 1 304 ? 30.759 92.303 203.171 1.00 19.66 304 HIS D O 1
ATOM 21029 N N . VAL G 1 305 ? 29.831 94.364 203.341 1.00 16.72 305 VAL D N 1
ATOM 21030 C CA . VAL G 1 305 ? 28.881 94.201 202.254 1.00 16.62 305 VAL D CA 1
ATOM 21031 C C . VAL G 1 305 ? 29.029 95.381 201.288 1.00 14.97 305 VAL D C 1
ATOM 21032 O O . VAL G 1 305 ? 29.560 96.428 201.644 1.00 14.96 305 VAL D O 1
ATOM 21045 N N . ASP G 1 306 ? 28.576 95.192 200.058 1.00 16.54 306 ASP D N 1
ATOM 21046 C CA . ASP G 1 306 ? 28.624 96.258 199.067 1.00 18.04 306 ASP D CA 1
ATOM 21047 C C . ASP G 1 306 ? 27.504 97.272 199.296 1.00 17.44 306 ASP D C 1
ATOM 21048 O O . ASP G 1 306 ? 26.496 97.014 199.966 1.00 17.33 306 ASP D O 1
ATOM 21057 N N . ILE G 1 307 ? 27.726 98.451 198.738 1.00 14.45 307 ILE D N 1
ATOM 21058 C CA . ILE G 1 307 ? 26.794 99.559 198.803 1.00 15.27 307 ILE D CA 1
ATOM 21059 C C . ILE G 1 307 ? 25.546 99.290 197.958 1.00 17.33 307 ILE D C 1
ATOM 21060 O O . ILE G 1 307 ? 25.638 98.783 196.846 1.00 16.28 307 ILE D O 1
ATOM 21076 N N . THR G 1 308 ? 24.387 99.646 198.500 1.00 17.85 308 THR D N 1
ATOM 21077 C CA . THR G 1 308 ? 23.112 99.464 197.816 1.00 19.72 308 THR D CA 1
ATOM 21078 C C . THR G 1 308 ? 22.378 100.781 197.599 1.00 18.03 308 THR D C 1
ATOM 21079 O O . THR G 1 308 ? 21.251 100.794 197.101 1.00 18.66 308 THR D O 1
ATOM 21090 N N . ASP G 1 309 ? 23.014 101.885 197.978 1.00 15.69 309 ASP D N 1
ATOM 21091 C CA . ASP G 1 309 ? 22.440 103.217 197.795 1.00 14.87 309 ASP D CA 1
ATOM 21092 C C . ASP G 1 309 ? 22.345 103.536 196.303 1.00 15.51 309 ASP D C 1
ATOM 21093 O O . ASP G 1 309 ? 23.351 103.471 195.616 1.00 14.29 309 ASP D O 1
ATOM 21102 N N . PRO G 1 310 ? 21.142 103.875 195.798 1.00 16.39 310 PRO D N 1
ATOM 21103 C CA . PRO G 1 310 ? 21.029 104.195 194.367 1.00 14.42 310 PRO D CA 1
ATOM 21104 C C . PRO G 1 310 ? 21.948 105.318 193.896 1.00 12.87 310 PRO D C 1
ATOM 21105 O O . PRO G 1 310 ? 22.425 105.288 192.750 1.00 14.18 310 PRO D O 1
ATOM 21116 N N . ASP G 1 311 ? 22.200 106.312 194.746 1.00 13.58 311 ASP D N 1
ATOM 21117 C CA . ASP G 1 311 ? 23.039 107.422 194.313 1.00 14.41 311 ASP D CA 1
ATOM 21118 C C . ASP G 1 311 ? 24.498 107.004 194.185 1.00 12.66 311 ASP D C 1
ATOM 21119 O O . ASP G 1 311 ? 25.294 107.734 193.584 1.00 13.10 311 ASP D O 1
ATOM 21128 N N . TRP G 1 312 ? 24.829 105.809 194.678 1.00 13.46 312 TRP D N 1
ATOM 21129 C CA . TRP G 1 312 ? 26.123 105.206 194.389 1.00 12.28 312 TRP D CA 1
ATOM 21130 C C . TRP G 1 312 ? 26.043 104.261 193.200 1.00 12.26 312 TRP D C 1
ATOM 21131 O O . TRP G 1 312 ? 26.861 104.343 192.271 1.00 12.38 312 TRP D O 1
ATOM 21152 N N . LEU G 1 313 ? 25.061 103.369 193.235 1.00 11.74 313 LEU D N 1
ATOM 21153 C CA . LEU G 1 313 ? 24.871 102.400 192.163 1.00 11.82 313 LEU D CA 1
ATOM 21154 C C . LEU G 1 313 ? 24.831 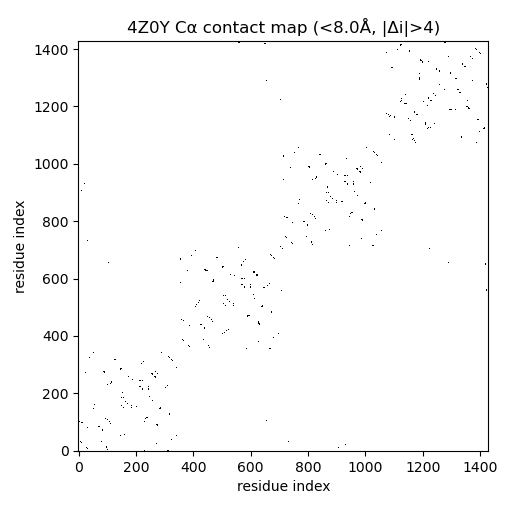103.080 190.800 1.00 12.21 313 LEU D C 1
ATOM 21155 O O . LEU G 1 313 ? 25.406 102.582 189.831 1.00 11.98 313 LEU D O 1
ATOM 21171 N N . ASN G 1 314 ? 24.154 104.215 190.730 1.00 12.58 314 ASN D N 1
ATOM 21172 C CA . ASN G 1 314 ? 23.907 104.847 189.437 1.00 14.59 314 ASN D CA 1
ATOM 21173 C C . ASN G 1 314 ? 24.897 105.956 189.077 1.00 13.36 314 ASN D C 1
ATOM 21174 O O . ASN G 1 314 ? 24.687 106.653 188.075 1.00 13.41 314 ASN D O 1
ATOM 21185 N N . ALA G 1 315 ? 25.972 106.111 189.860 1.00 13.34 315 ALA D N 1
ATOM 21186 C CA . ALA G 1 315 ? 27.028 107.055 189.511 1.00 11.77 315 ALA D CA 1
ATOM 21187 C C . ALA G 1 315 ? 27.769 106.482 188.314 1.00 12.44 315 ALA D C 1
ATOM 21188 O O . ALA G 1 315 ? 27.882 105.260 188.181 1.00 13.58 315 ALA D O 1
ATOM 21195 N N . SER G 1 316 ? 28.234 107.348 187.419 1.00 12.42 316 SER D N 1
ATOM 21196 C CA . SER G 1 316 ? 28.868 106.879 186.187 1.00 12.72 316 SER D CA 1
ATOM 21197 C C . SER G 1 316 ? 30.009 107.748 185.703 1.00 12.46 316 SER D C 1
ATOM 21198 O O . SER G 1 316 ? 30.085 108.949 186.007 1.00 10.74 316 SER D O 1
ATOM 21206 N N . TYR G 1 317 ? 30.882 107.105 184.925 1.00 11.63 317 TYR D N 1
ATOM 21207 C CA . TYR G 1 317 ? 32.068 107.738 184.346 1.00 10.10 317 TYR D CA 1
ATOM 21208 C C . TYR G 1 317 ? 32.129 107.370 182.889 1.00 10.93 317 TYR D C 1
ATOM 21209 O O . TYR G 1 317 ? 31.408 106.477 182.442 1.00 11.01 317 TYR D O 1
ATOM 21227 N N . VAL G 1 318 ? 32.997 108.055 182.151 1.00 9.30 318 VAL D N 1
ATOM 21228 C CA . VAL G 1 318 ? 33.182 107.785 180.733 1.00 9.83 318 VAL D CA 1
ATOM 21229 C C . VAL G 1 318 ? 34.658 107.508 180.488 1.00 9.08 318 VAL D C 1
ATOM 21230 O O . VAL G 1 318 ? 35.522 108.229 181.009 1.00 10.56 318 VAL D O 1
ATOM 21243 N N . PHE G 1 319 ? 34.925 106.448 179.725 1.00 9.93 319 PHE D N 1
ATOM 21244 C CA . PHE G 1 319 ? 36.282 106.033 179.366 1.00 8.50 319 PHE D CA 1
ATOM 21245 C C . PHE G 1 319 ? 36.343 105.664 177.897 1.00 11.07 319 PHE D C 1
ATOM 21246 O O . PHE G 1 319 ? 35.372 105.187 177.348 1.00 12.76 319 PHE D O 1
ATOM 21263 N N . TYR G 1 320 ? 37.506 105.876 177.292 1.00 10.51 320 TYR D N 1
ATOM 21264 C CA . TYR G 1 320 ? 37.845 105.255 176.021 1.00 11.83 320 TYR D CA 1
ATOM 21265 C C . TYR G 1 320 ? 38.238 103.801 176.261 1.00 12.84 320 TYR D C 1
ATOM 21266 O O . TYR G 1 320 ? 38.939 103.499 177.234 1.00 13.51 320 TYR D O 1
ATOM 21284 N N . ASP G 1 321 ? 37.810 102.906 175.370 1.00 12.48 321 ASP D N 1
ATOM 21285 C CA . ASP G 1 321 ? 38.241 101.517 175.440 1.00 13.24 321 ASP D CA 1
ATOM 21286 C C . ASP G 1 321 ? 39.286 101.174 174.356 1.00 14.33 321 ASP D C 1
ATOM 21287 O O . ASP G 1 321 ? 39.837 102.055 173.683 1.00 14.53 321 ASP D O 1
ATOM 21296 N N . GLU G 1 322 ? 39.568 99.884 174.185 1.00 17.40 322 GLU D N 1
ATOM 21297 C CA . GLU G 1 322 ? 40.655 99.483 173.301 1.00 17.37 322 GLU D CA 1
ATOM 21298 C C . GLU G 1 322 ? 40.334 99.736 171.810 1.00 18.31 322 GLU D C 1
ATOM 21299 O O . GLU G 1 322 ? 41.232 99.721 170.960 1.00 18.32 322 GLU D O 1
ATOM 21311 N N . ASN G 1 323 ? 39.068 100.006 171.513 1.00 19.50 323 ASN D N 1
ATOM 21312 C CA . ASN G 1 323 ? 38.635 100.354 170.156 1.00 19.86 323 ASN D CA 1
ATOM 21313 C C . ASN G 1 323 ? 38.526 101.865 169.934 1.00 19.61 323 ASN D C 1
ATOM 21314 O O . ASN G 1 323 ? 38.061 102.325 168.884 1.00 19.00 323 ASN D O 1
ATOM 21325 N N . LYS G 1 324 ? 38.971 102.637 170.926 1.00 17.29 324 LYS D N 1
ATOM 21326 C CA . LYS G 1 324 ? 38.805 104.085 170.936 1.00 16.90 324 LYS D CA 1
ATOM 21327 C C . LYS G 1 324 ? 37.320 104.452 170.875 1.00 17.28 324 LYS D C 1
ATOM 21328 O O . LYS G 1 324 ? 36.957 105.521 170.403 1.00 17.03 324 LYS D O 1
ATOM 21347 N N . ASP G 1 325 ? 36.476 103.556 171.371 1.00 13.91 325 ASP D N 1
ATOM 21348 C CA . ASP G 1 325 ? 35.072 103.868 171.592 1.00 13.98 325 ASP D CA 1
ATOM 21349 C C . ASP G 1 325 ? 34.884 104.484 172.983 1.00 13.40 325 ASP D C 1
ATOM 21350 O O . ASP G 1 325 ? 35.654 104.215 173.914 1.00 14.38 325 ASP D O 1
ATOM 21359 N N . LEU G 1 326 ? 33.871 105.337 173.089 1.00 13.98 326 LEU D N 1
ATOM 21360 C CA . LEU G 1 326 ? 33.519 105.973 174.352 1.00 13.18 326 LEU D CA 1
ATOM 21361 C C . LEU G 1 326 ? 32.466 105.160 175.051 1.00 12.28 326 LEU D C 1
ATOM 21362 O O . LEU G 1 326 ? 31.384 104.904 174.511 1.00 14.83 326 LEU D O 1
ATOM 21378 N N . VAL G 1 327 ? 32.782 104.776 176.278 1.00 10.97 327 VAL D N 1
ATOM 21379 C CA . VAL G 1 327 ? 31.918 103.907 177.050 1.00 11.32 327 VAL D CA 1
ATOM 21380 C C . VAL G 1 327 ? 31.554 104.575 178.392 1.00 11.26 327 VAL D C 1
ATOM 21381 O O . VAL G 1 327 ? 32.420 105.072 179.109 1.00 13.65 327 VAL D O 1
ATOM 21394 N N . ARG G 1 328 ? 30.259 104.587 178.698 1.00 9.26 328 ARG D N 1
ATOM 21395 C CA . ARG G 1 328 ? 29.765 105.016 180.005 1.00 10.27 328 ARG D CA 1
ATOM 21396 C C . ARG G 1 328 ? 29.582 103.795 180.894 1.00 11.16 328 ARG D C 1
ATOM 21397 O O . ARG G 1 328 ? 28.943 102.827 180.494 1.00 13.27 328 ARG D O 1
ATOM 21418 N N . VAL G 1 329 ? 30.172 103.844 182.088 1.00 11.14 329 VAL D N 1
ATOM 21419 C CA . VAL G 1 329 ? 30.137 102.730 183.021 1.00 11.33 329 VAL D CA 1
ATOM 21420 C C . VAL G 1 329 ? 29.541 103.206 184.345 1.00 11.84 329 VAL D C 1
ATOM 21421 O O . VAL G 1 329 ? 29.710 104.371 184.715 1.00 11.97 329 VAL D O 1
ATOM 21434 N N . TYR G 1 330 ? 28.868 102.301 185.049 1.00 11.00 330 TYR D N 1
ATOM 21435 C CA . TYR G 1 330 ? 28.136 102.614 186.285 1.00 11.56 330 TYR D CA 1
ATOM 21436 C C . TYR G 1 330 ? 28.727 101.836 187.439 1.00 11.74 330 TYR D C 1
ATOM 21437 O O . TYR G 1 330 ? 29.174 100.705 187.257 1.00 11.56 330 TYR D O 1
ATOM 21455 N N . ASN G 1 331 ? 28.735 102.426 188.631 1.00 11.83 331 ASN D N 1
ATOM 21456 C CA . ASN G 1 331 ? 29.285 101.735 189.795 1.00 11.47 331 ASN D CA 1
ATOM 21457 C C . ASN G 1 331 ? 28.672 100.350 189.967 1.00 11.94 331 ASN D C 1
ATOM 21458 O O . ASN G 1 331 ? 29.363 99.387 190.274 1.00 12.06 331 ASN D O 1
ATOM 21469 N N . LYS G 1 332 ? 27.366 100.263 189.769 1.00 10.91 332 LYS D N 1
ATOM 21470 C CA . LYS G 1 332 ? 26.636 99.020 190.036 1.00 12.74 332 LYS D CA 1
ATOM 21471 C C . LYS G 1 332 ? 27.189 97.837 189.252 1.00 12.98 332 LYS D C 1
ATOM 21472 O O . LYS G 1 332 ? 27.097 96.676 189.693 1.00 14.42 332 LYS D O 1
ATOM 21491 N N . ASP G 1 333 ? 27.792 98.124 188.109 1.00 13.57 333 ASP D N 1
ATOM 21492 C CA . ASP G 1 333 ? 28.206 97.063 187.197 1.00 15.38 333 ASP D CA 1
ATOM 21493 C C . ASP G 1 333 ? 29.644 96.554 187.407 1.00 15.61 333 ASP D C 1
ATOM 21494 O O . ASP G 1 333 ? 30.085 95.688 186.657 1.00 14.42 333 ASP D O 1
ATOM 21503 N N . CYS G 1 334 ? 30.371 97.063 188.411 1.00 14.95 334 CYS D N 1
ATOM 21504 C CA . CYS G 1 334 ? 31.740 96.581 188.665 1.00 12.32 334 CYS D CA 1
ATOM 21505 C C . CYS G 1 334 ? 31.892 95.792 189.970 1.00 13.48 334 CYS D C 1
ATOM 21506 O O . CYS G 1 334 ? 32.984 95.387 190.316 1.00 14.76 334 CYS D O 1
ATOM 21514 N N . VAL G 1 335 ? 30.793 95.527 190.658 1.00 14.56 335 VAL D N 1
ATOM 21515 C CA . VAL G 1 335 ? 30.867 94.885 191.967 1.00 16.24 335 VAL D CA 1
ATOM 21516 C C . VAL G 1 335 ? 31.205 93.390 191.892 1.00 16.73 335 VAL D C 1
ATOM 21517 O O . VAL G 1 335 ? 31.713 92.821 192.859 1.00 17.74 335 VAL D O 1
ATOM 21530 N N . ASN G 1 336 ? 30.933 92.765 190.746 1.00 14.78 336 ASN D N 1
ATOM 21531 C CA . ASN G 1 336 ? 31.169 91.333 190.565 1.00 16.33 336 ASN D CA 1
ATOM 21532 C C . ASN G 1 336 ? 32.322 91.100 189.591 1.00 15.88 336 ASN D C 1
ATOM 21533 O O . ASN G 1 336 ? 32.204 91.395 188.399 1.00 16.72 336 ASN D O 1
ATOM 21544 N N . LEU G 1 337 ? 33.436 90.581 190.101 1.00 16.17 337 LEU D N 1
ATOM 21545 C CA . LEU G 1 337 ? 34.628 90.412 189.280 1.00 15.09 337 LEU D CA 1
ATOM 21546 C C . LEU G 1 337 ? 34.464 89.340 188.196 1.00 15.72 337 LEU D C 1
ATOM 21547 O O . LEU G 1 337 ? 35.118 89.420 187.144 1.00 15.39 337 LEU D O 1
ATOM 21563 N N . ASP G 1 338 ? 33.624 88.334 188.440 1.00 16.86 338 ASP D N 1
ATOM 21564 C CA . ASP G 1 338 ? 33.415 87.289 187.433 1.00 18.06 338 ASP D CA 1
ATOM 21565 C C . ASP G 1 338 ? 32.849 87.921 186.179 1.00 17.57 338 ASP D C 1
ATOM 21566 O O . ASP G 1 338 ? 33.233 87.556 185.061 1.00 18.41 338 ASP D O 1
ATOM 21575 N N . LYS G 1 339 ? 31.954 88.886 186.367 1.00 18.37 339 LYS D N 1
ATOM 21576 C CA . LYS G 1 339 ? 31.304 89.554 185.238 1.00 20.21 339 LYS D CA 1
ATOM 21577 C C . LYS G 1 339 ? 32.229 90.520 184.505 1.00 16.48 339 LYS D C 1
ATOM 21578 O O . LYS G 1 339 ? 32.001 90.815 183.337 1.00 15.65 339 LYS D O 1
ATOM 21597 N N . LEU G 1 340 ? 33.282 90.995 185.163 1.00 14.05 340 LEU D N 1
ATOM 21598 C CA . LEU G 1 340 ? 34.289 91.827 184.481 1.00 13.39 340 LEU D CA 1
ATOM 21599 C C . LEU G 1 340 ? 35.439 90.979 183.934 1.00 14.10 340 LEU D C 1
ATOM 21600 O O . LEU G 1 340 ? 36.375 91.500 183.328 1.00 14.53 340 LEU D O 1
ATOM 21616 N N . LYS G 1 341 ? 35.344 89.669 184.132 1.00 14.75 341 LYS D N 1
ATOM 21617 C CA . LYS G 1 341 ? 36.289 88.699 183.556 1.00 15.23 341 LYS D CA 1
ATOM 21618 C C . LYS G 1 341 ? 37.748 88.919 183.974 1.00 14.60 341 LYS D C 1
ATOM 21619 O O . LYS G 1 341 ? 38.676 88.730 183.174 1.00 13.56 341 LYS D O 1
ATOM 21638 N N . TYR G 1 342 ? 37.971 89.297 185.232 1.00 12.96 342 TYR D N 1
ATOM 21639 C CA . TYR G 1 342 ? 39.312 89.245 185.782 1.00 13.11 342 TYR D CA 1
ATOM 21640 C C . TYR G 1 342 ? 39.229 88.904 187.251 1.00 13.83 342 TYR D C 1
ATOM 21641 O O . TYR G 1 342 ? 38.166 88.979 187.864 1.00 13.94 342 TYR D O 1
ATOM 21659 N N . ASN G 1 343 ? 40.370 88.518 187.785 1.00 13.71 343 ASN D N 1
ATOM 21660 C CA . ASN G 1 343 ? 40.531 88.297 189.206 1.00 13.16 343 ASN D CA 1
ATOM 21661 C C . ASN G 1 343 ? 42.023 88.341 189.511 1.00 12.94 343 ASN D C 1
ATOM 21662 O O . ASN G 1 343 ? 42.802 88.866 188.710 1.00 12.19 343 ASN D O 1
ATOM 21673 N N . PHE G 1 344 ? 42.407 87.806 190.668 1.00 12.06 344 PHE D N 1
ATOM 21674 C CA . PHE G 1 344 ? 43.780 87.859 191.141 1.00 12.11 344 PHE D CA 1
ATOM 21675 C C . PHE G 1 344 ? 44.243 86.474 191.514 1.00 14.06 344 PHE D C 1
ATOM 21676 O O . PHE G 1 344 ? 43.498 85.725 192.148 1.00 14.34 344 PHE D O 1
ATOM 21693 N N . ILE G 1 345 ? 45.475 86.148 191.151 1.00 13.35 345 ILE D N 1
ATOM 21694 C CA . ILE G 1 345 ? 46.080 84.887 191.576 1.00 16.44 345 ILE D CA 1
ATOM 21695 C C . ILE G 1 345 ? 46.313 84.941 193.071 1.00 17.05 345 ILE D C 1
ATOM 21696 O O . ILE G 1 345 ? 46.977 85.842 193.570 1.00 15.57 345 ILE D O 1
ATOM 21712 N N . GLU G 1 346 ? 45.782 83.946 193.775 1.00 16.29 346 GLU D N 1
ATOM 21713 C CA . GLU G 1 346 ? 45.890 83.874 195.226 1.00 16.48 346 GLU D CA 1
ATOM 21714 C C . GLU G 1 346 ? 46.690 82.652 195.623 1.00 18.99 346 GLU D C 1
ATOM 21715 O O . GLU G 1 346 ? 46.827 81.704 194.844 1.00 20.15 346 GLU D O 1
ATOM 21727 N N . ASN G 1 347 ? 47.195 82.657 196.848 1.00 17.19 347 ASN D N 1
ATOM 21728 C CA . ASN G 1 347 ? 47.867 81.487 197.378 1.00 19.83 347 ASN D CA 1
ATOM 21729 C C . ASN G 1 347 ? 46.900 80.317 197.538 1.00 22.27 347 ASN D C 1
ATOM 21730 O O . ASN G 1 347 ? 47.308 79.161 197.370 1.00 25.47 347 ASN D O 1
ATOM 21741 N N . GLY H 2 2 ? 48.310 104.128 219.589 1.00 49.54 439 GLY H N 1
ATOM 21742 C CA . GLY H 2 2 ? 46.907 104.089 219.955 1.00 44.81 439 GLY H CA 1
ATOM 21743 C C . GLY H 2 2 ? 46.667 103.288 221.221 1.00 37.52 439 GLY H C 1
ATOM 21744 O O . GLY H 2 2 ? 47.453 103.351 222.168 1.00 39.48 439 GLY H O 1
ATOM 21745 N N . VAL H 2 3 ? 45.583 102.519 221.227 1.00 25.01 440 VAL H N 1
ATOM 21746 C CA . VAL H 2 3 ? 45.193 101.720 222.391 1.00 20.18 440 VAL H CA 1
ATOM 21747 C C . VAL H 2 3 ? 46.260 100.691 222.748 1.00 18.23 440 VAL H C 1
ATOM 21748 O O . VAL H 2 3 ? 46.629 100.539 223.922 1.00 18.64 440 VAL H O 1
ATOM 21752 N N . PHE H 2 4 ? 46.755 99.980 221.739 1.00 16.32 441 PHE H N 1
ATOM 21753 C CA . PHE H 2 4 ? 47.808 98.999 221.973 1.00 15.79 441 PHE H CA 1
ATOM 21754 C C . PHE H 2 4 ? 48.875 99.127 220.889 1.00 16.10 441 PHE H C 1
ATOM 21755 O O . PHE H 2 4 ? 48.624 99.660 219.806 1.00 15.99 441 PHE H O 1
ATOM 21763 N N . THR H 2 5 ? 50.065 98.638 221.210 1.00 16.16 442 THR H N 1
ATOM 21764 C CA . THR H 2 5 ? 51.245 98.814 220.383 1.00 14.13 442 THR H CA 1
ATOM 21765 C C . THR H 2 5 ? 51.145 98.005 219.105 1.00 14.53 442 THR H C 1
ATOM 21766 O O . THR H 2 5 ? 50.645 96.878 219.116 1.00 13.86 442 THR H O 1
ATOM 21777 N N . THR H 2 6 ? 51.619 98.585 218.007 1.00 13.78 443 THR H N 1
ATOM 21778 C CA . THR H 2 6 ? 51.805 97.828 216.768 1.00 13.40 443 THR H CA 1
ATOM 21779 C C . THR H 2 6 ? 53.259 97.971 216.335 1.00 11.96 443 THR H C 1
ATOM 21780 O O . THR H 2 6 ? 53.980 98.792 216.871 1.00 12.10 443 THR H O 1
ATOM 21791 N N . PRO H 2 7 ? 53.703 97.156 215.361 1.00 12.72 444 PRO H N 1
ATOM 21792 C CA . PRO H 2 7 ? 55.096 97.288 214.931 1.00 12.53 444 PRO H CA 1
ATOM 21793 C C . PRO H 2 7 ? 55.418 98.624 214.242 1.00 14.11 444 PRO H C 1
ATOM 21794 O O . PRO H 2 7 ? 56.584 98.953 214.036 1.00 13.80 444 PRO H O 1
ATOM 21805 N N . CYS H 2 8 ? 54.391 99.378 213.876 1.00 13.46 445 CYS H N 1
ATOM 21806 C CA . CYS H 2 8 ? 54.594 100.660 213.226 1.00 13.54 445 CYS H CA 1
ATOM 21807 C C . CYS H 2 8 ? 55.017 101.711 214.224 1.00 15.81 445 CYS H C 1
ATOM 21808 O O . CYS H 2 8 ? 55.545 102.744 213.842 1.00 17.95 445 CYS H O 1
ATOM 21813 N N . ASP H 2 9 ? 54.781 101.442 215.508 1.00 14.49 446 ASP H N 1
ATOM 21814 C CA . ASP H 2 9 ? 55.017 102.449 216.536 1.00 17.60 446 ASP H CA 1
ATOM 21815 C C . ASP H 2 9 ? 56.501 102.642 216.864 1.00 21.75 446 ASP H C 1
ATOM 21816 O O . ASP H 2 9 ? 57.270 101.682 216.864 1.00 18.47 446 ASP H O 1
ATOM 21825 N N . PRO H 2 10 ? 56.902 103.891 217.157 1.00 30.09 447 PRO H N 1
ATOM 21826 C CA . PRO H 2 10 ? 58.285 104.148 217.574 1.00 35.44 447 PRO H CA 1
ATOM 21827 C C . PRO H 2 10 ? 58.549 103.627 218.981 1.00 38.60 447 PRO H C 1
ATOM 21828 O O . PRO H 2 10 ? 57.597 103.386 219.725 1.00 34.25 447 PRO H O 1
ATOM 21839 N N . GLU H 2 11 ? 59.820 103.450 219.327 1.00 48.46 448 GLU H N 1
ATOM 21840 C CA . GLU H 2 11 ? 60.202 102.973 220.654 1.00 56.44 448 GLU H CA 1
ATOM 21841 C C . GLU H 2 11 ? 61.714 102.848 220.778 1.00 60.37 448 GLU H C 1
ATOM 21842 O O . GLU H 2 11 ? 62.229 101.778 221.101 1.00 62.40 448 GLU H O 1
#

Organism: Coreopsis grandiflora (NCBI:txid13449)

Foldseek 3Di:
DAQAFDPLQPAWDFFDAQFPDQVQDPAGRRLGAHDPPFDAAADDFDPQPAFQAAEALQDDDPCLLVLQQVLLVLLCVDPPRQCSHLSNLLSVLSRQARFTTASVVVVTRPAGHHQAQALSVQLVLLVSLLQNQCQSCLSPVNNSHHHYAQPCLDLSSQFPHPLQDDDDVGSQHDPFWAPVLNVVRGAQQADPPDDPPDDSVVSSVNSNVQLCCQQPVQLQASQQASFHDDFPPDHDDDLPDNRGHRVSNTSVLRRLCNTFHPVGPQSPDSNTSSRNSSRNVSSNNVVVVNQSLVVSLVVPHPRNDDDDDCNQQAHWDWGQHNVRHIYIDGSVQSSDSVSSRYDYDDD/DDDDPVDD/DAAAFDPLQPAWDFFDAQFPDQVQDPAGRRLGAHDPPFDADADDFDPDPAFQAAAALQDDDPCLLVLQQVLLVLQCPDDPRQCLHLSNLLSVLSRQAGFTTASVVVVTRPAGHHCAQALSVQLVLLVSLLQNQCQSCLSVVNNSRHHYAQPCLDLSSQFDHCLADDDVVGSQHDPFWAPVLNVVRGAQQAADPDDPPDDSVVSSVNSNVQLCCQLPVQLQASQQASFHDDFPPDHDDDLPDNSGHRCSNTSLLRRLCNTFHVVRSQSPDSNTSSRNSSRSCSSNHVVVVNVSLVVSLVVVHPNNDDDDPCNQQAHWDWGQHNVRHIYIYGSVQSNDSVSSRYDYDDD/DVDDDPVDPVVD/DAAAFDPLQPQWDFFDAFFDDQVQAPAGSRLGAHDDPFDADADDFDPQPAFQAAAALQDDDPCLLVLLQVLLVLQCPDDLNQCLHLNNLLSVLSRQARFTTPSVVVVCRPAGHHCAQALSVQLVLLVSLLQNQCQSCVSVVHRNRHHYAQPCLDLSSQFPHCLQDDDVVGSLHDPFWAPVLNVVRGAQQAADPDDDPDDSVVSSVNSNVQLCCQQPVQQQASQQASFHDDFPPDHDDDLPPNRGHSLSNTSVLRRLCNTQHPVGSQSPDSSGSSRNSSRNCSSNNVVVVNVSLVVSCVVVHPRNDDDDPVSQQAHWDWGQHNVRHIYIYGSVQSSDSVSSRYDYDDD/DDDDPVDPVD/DAQAFDPLQPQWDFFDAFFPDPVQAPDGSRLGAHDDPFDADADDFDPQPAFQAAEALQDDDPCLLVLQQVLLVLLCPDDCRPCLHLNNLLSVLSRQARFTTASVVVVCRVAGHHCAQALSVLLVLLVSLLQNQCQSCLSVVHSRRHHYAQPCLDLSSQFPHCLADDDVVRSLHDPQWAPVLNVVRGAQQAADPDDDPDDSVVSSVNSNVQLCCQQPVQQQASQQASFHDDFPPDHDDDLPDNRGHRNRNTSVLRRLCNTFHVVGPQSPDSSGSSRVSSRSVSSNNVVVVNVSLVVSCVVPHPRSDDDDDVSQQAHWDWGQHNVRHIYIYGSVQSNDSVSSRYDYDDD/DVDDDPVDDD

Solvent-accessible surface area: 53367 Å² total; per-residue (Å²): 52,34,0,29,0,0,44,6,37,82,70,14,25,14,0,58,49,56,11,82,64,52,95,34,12,40,54,11,58,60,3,31,26,27,37,30,48,77,31,46,103,106,31,103,78,15,142,26,108,72,63,17,75,0,2,10,7,50,90,25,80,181,118,44,31,61,10,0,72,99,0,0,42,29,1,98,84,38,86,45,48,11,5,34,3,16,46,9,2,0,23,26,0,0,0,2,2,0,6,1,4,3,0,44,77,13,16,17,55,112,38,29,3,20,0,2,8,0,12,0,1,4,0,0,5,4,0,2,0,6,10,0,1,35,0,0,2,53,37,24,122,37,108,66,9,12,0,0,0,5,6,0,24,31,62,168,2,0,38,0,12,83,18,1,33,62,92,87,118,22,22,0,49,9,116,50,11,10,79,110,4,34,140,78,80,20,0,7,1,41,31,99,37,63,91,51,142,50,89,93,78,56,13,32,38,0,0,66,32,2,16,152,74,2,8,57,138,68,0,74,54,36,94,35,0,1,2,11,119,2,21,2,19,15,74,68,35,69,102,74,51,135,47,16,0,12,0,4,58,11,2,6,52,4,0,12,112,6,0,0,13,76,117,37,60,14,54,0,0,1,30,24,30,0,0,0,1,8,0,0,0,0,2,0,0,1,0,0,2,5,8,2,2,21,34,0,74,110,63,92,72,124,28,11,83,31,16,114,38,84,28,0,46,60,0,1,0,1,3,9,16,40,94,67,25,2,13,32,0,62,0,73,33,0,50,66,16,101,104,0,46,1,33,4,65,73,158,148,152,129,40,48,22,50,186,77,35,0,31,0,0,51,7,37,82,76,40,83,68,0,65,49,58,13,84,64,52,158,32,24,57,62,49,58,144,3,41,27,32,82,69,78,85,113,56,64,99,30,83,93,16,144,24,108,99,59,17,76,0,4,9,5,56,92,27,79,185,119,47,25,66,11,0,74,97,0,0,39,30,1,99,86,38,86,85,100,11,5,36,2,14,49,10,3,0,34,26,0,0,1,2,2,0,5,1,4,16,0,44,79,32,58,81,83,100,34,26,3,20,0,1,8,0,12,0,0,3,0,0,5,3,0,2,1,6,9,0,1,34,0,0,2,52,39,22,123,39,108,62,11,11,0,0,0,5,6,0,2,22,38,119,1,0,36,0,8,104,13,1,33,65,84,89,105,19,26,0,58,10,115,52,10,9,80,105,3,36,82,81,81,24,0,7,1,40,31,98,39,62,91,51,143,40,89,84,106,4,14,15,4,0,0,7,21,4,2,14,56,2,0,4,53,73,0,33,36,20,89,35,1,1,2,9,117,3,25,15,28,51,75,66,33,67,107,74,54,134,46,14,0,13,0,4,59,9,2,6,52,4,0,10,121,8,0,1,14,85,116,36,58,10,66,0,0,0,25,24,32,0,0,0,0,9,0,0,0,0,2,0,0,2,0,0,2,4,3,2,1,21,1,0,67,82,6,138,24,60,3,13,30,32,15,61,40,86,30,0,45,58,0,1,1,1,3,10,17,42,95,66,56,0,11,30,0,54,0,88,32,0,39,61,16,100,117,0,55,1,33,4,68,69,157,110,70,8,37,18,3,16,49,132,94,28,97,74,35,0,33,0,0,51,6,36,85,69,39,86,52,0,63,47,30,4,28,21,52,181,34,24,60,60,53,75,131,3,43,28,28,80,78,85,80,164,52,43,86,18,143,82,15,144,22,115,48,57,16,80,0,2,10,5,52,88,27,80,173,117,46,21,58,13,0,69,114,0,0,39,31,1,95,88,36,95,81,104,16,4,43,0,15,31,11,2,0,29,25,0,0,0,2,3,1,4,2,4,16,0,45,82,33,56,73,82,120,22,31,3,23,0,1,7,1,14,0,0,4,0,0,5,3,0,1,1,6,8,1,1,37,0,0,1,46,36,17,127,45,114,67,11,12,0,0,0,5,7,0,25,32,60,160,2,0,36,0,9,105,16,2,35,62,83,91,105,18,25,0,59,9,114,48,10,9,79,106,5,33,122,83,80,23,0,8,1,36,30,36,22,64,72,48,108,47,81,88,140,31,14,32,33,0,0,76,32,3,17,147,55,2,12,44,83,36,0,77,55,32,92,34,1,1,2,10,119,2,25,13,30,50,75,67,36,26,77,16,51,60,52,14,0,11,0,4,30,10,2,5,46,4,0,13,74,7,0,2,12,81,116,33,41,11,63,0,0,0,27,24,32,1,0,0,0,13,0,0,0,0,2,0,0,2,0,0,2,4,8,2,3,28,31,0,73,108,73,88,71,121,28,9,83,32,17,112,40,82,29,1,47,56,0,1,1,1,4,8,18,45,93,63,58,3,17,30,0,47,0,90,29,0,54,62,15,96,99,1,55,1,29,3,63,68,163,164,84,108,37,23,15,47,141,103,133,74,33,0,32,0,0,51,6,33,82,72,38,87,52,0,61,45,52,8,86,64,53,182,34,24,63,63,53,77,132,2,42,27,27,79,80,84,79,87,54,62,95,24,104,82,16,144,23,107,97,56,16,80,0,2,8,5,53,90,28,78,128,119,46,22,65,12,0,69,112,0,0,40,31,0,97,87,35,94,81,102,15,4,45,1,15,33,10,2,0,28,26,0,0,0,2,2,0,3,2,4,17,0,45,81,32,56,74,79,120,24,30,2,20,0,1,8,0,14,0,1,4,0,0,6,4,0,1,1,6,9,1,1,35,0,0,2,41,36,22,127,47,112,61,10,12,0,0,0,3,6,1,3,32,30,169,2,0,32,0,7,105,14,1,40,61,81,87,104,19,21,0,53,10,116,49,10,11,79,110,4,35,124,83,86,24,0,7,1,37,32,96,39,165,83,48,148,43,78,96,47,41,13,17,2,0,0,8,16,4,2,20,63,2,0,13,57,59,0,31,52,35,92,34,0,1,2,9,99,2,26,14,29,50,76,66,33,66,98,70,50,136,53,15,0,12,0,4,54,10,2,6,61,4,0,12,129,8,0,2,12,83,114,33,57,13,66,0,0,0,26,25,28,1,0,0,1,12,0,0,0,0,2,0,0,2,0,0,2,5,2,2,3,28,3,0,78,100,43,92,42,57,29,11,85,29,15,106,32,38,20,1,49,55,0,1,1,1,3,9,18,47,94,65,52,2,12,31,0,51,0,87,33,0,47,65,16,97,103,1,55,0,30,3,64,71,158,112,40,16,28,27,9,18,46,125,140

CATH classification: 1.10.1280.10

InterPro domains:
  IPR002227 Tyrosinase copper-binding domain [PF00264] (169-383)
  IPR002227 Tyrosinase copper-binding domain [PR00092] (201-218)
  IPR002227 Tyrosinase copper-binding domain [PR00092] (232-237)
  IPR002227 Tyrosinase copper-binding domain [PR00092] (336-347)
  IPR002227 Tyrosinase copper-binding domain [PR00092] (363-381)
  IPR002227 Tyrosinase copper-binding domain [PS00497] (201-218)
  IPR002227 Tyrosinase copper-binding domain [PS00498] (364-375)
  IPR008922 Di-copper centre-containing domain superfamily [G3DSA:1.10.1280.10] (86-435)
  IPR008922 Di-copper centre-containing domain superfamily [SSF48056] (114-428)
  IPR016213 Polyphenol oxidase [PIRSF000290] (11-596)
  IPR022739 Polyphenol oxidase, central domain [PF12142] (391-444)
  IPR022740 Polyphenol oxidase, C-terminal [PF12143] (467-596)
  IPR050316 Tyrosinase and Hemocyanin [PTHR11474] (62-581)

B-factor: mean 21.07, std 10.37, range [7.19, 97.57]

Sequence (1428 aa):
APITAPDITSSICKDASSSGIGNQEGAIRTRKCCPPSLGKKIKDFQFPNDKKVRMRWPAHKGTKKQVDDYRRAIAAMRALPDDDPRSFVSQAKIHCAYCNGGYTQVDSGFPDIDIQIHNSWLFFPFHRWYLYFYERILGSLIDEPNFALPYWKWDEPKGMPISNIFLGDASSNPLYDQYRDANHIEDRIVDLDYDGKDKDIPDQQQVACNLSTVYRDLVRNGVDPTSFFGGKYVAGDSPVANGDPSVGSVEAGSHTAVHRWVGDPTQPNNEDMGNFYSAGYDPVFYIHHANVDRMWKLWKELRLPGHVDITDPDWLNASYVFYDENKDLVRVYNKDCVNLDKLKYNFIENVFTTPCDPAPITAPDITSSICKDASSGIGNQEGAIRTRKCCPPSLGKKIKDFQFPNDKKVRMRWPAHKGTKKQVDDYRRAIAAMRALPDDDPRSFVSQAKIHCAYCNGGYTQVDSGFPDIDIQIHNSWLFFPFHRWYLYFYERILGSSLIDEPNFALPYWKWDEPKGMPISNIFLGDASNPLYDQYRDANHIEDRIVDLDYDGKDKDIPDQQQVACNLSTVYRDLVRNGVDPTSFFGGKYVAGDSPVANGDPSVGSVEAGSHTAVHRWVGDPTQPNNEDMGNFYSAGYDPVFYIHHANVDRMWKLWKELRLPGHVDITDPDWLNASYVFYDENKDLVRVYNKDCVNLDKLKYNFIENGVFTTPCDPEYAAPITAPDITSSICKDASSSGIGNQEGAIRTRKCCPPSLGKKIKDFQFPNDKKVRMRWPAHKGTKKQVDDYRRAIAAMRALPDDDPRSFVSQAKIHCAYCNGGYTQVDSGFPDIDIQIHNSWLFFPFHRWYLYFYERILGSLIDEPNFALPYWKWDEPKGMPISNIFLGDASNPLYDQYRDANHIEDRIVDLDYDGKDKDIPDQQQVACNLSTVYRDLVRNGVDPTSFFGGKYVAGDSSPVANGDPSVGSVEAGSHTAVHRWVGDPTQPNNEDMGNFYSAGYDPVFYIHHANVDRMWKLWKELRLPGHVDITDPDWLNASYVFYDENKDLVRVYNKDCVNLDKLKYNFIENVFTTPCDPEYAPITAPDITSSICKDASSSGIGNQEGAIRTRKCCPPSLGKKIKDFQFPNDKKVRMRWPAHKGTKKQVDDYRRAIAAMRALPDDDPRSFVSQAKIHCAYCNGGYTQVDSGFPDIDIQIHNSWLFFPFHRWYLYFYERILGSSLIDEPNFALPYWKWDEPKGMPISNIFLGDASNPLYDQYRDANHIEDRIVDLDYDGKDKDIPDQQQVACNLSSTVYRDLVRNGVDPTSFFGGKYVAGDSSPVANGDPSVGSVEAGSHTAVHRWVGDPTQPNNEDMGNFYSAGYDPVFYIHHANVDRMWKLWKELRLPGHVDITDPDWLNASYVFYDENKDLVRVYNKDCVNLDKLKYNFIENGVFTTPCDPE

Secondary structure (DSSP, 8-state):
---B---TTTS-----SS-S-STT-SS-S--PPP---PPEEEP-----SS-EEEEETTS--HHHHHHHHHHHHHHHHS-TTSTTSHHHHHHHHHHHHTT--EEGGGTEEEEE---SSSTTHHHHHHHHHHHHHHHHHHHTT-TT---EE--TTSGGGSBPPGGG-S-TTSTT--S-S-HHHHHH-B--TT--SS-----HHHHHHHHHHHHHIIIIIS--SHHHHH-----TTPPPPPTT-TTS-HHIIIIIHHHHHHHS-TTSTT-TTTTSHHHHTTSHHHHHHHHHHHHHHHHHHHT--TT------HHHHT-EEEEE-TTS-EEEEEGGGGS-HHHHTEEE---/---B---TTTS-----SS-S-STT-SS-S--PPP--SPPPEE------SS-EEEEETTS--HHHHHHHHHHHHHHHHS-TTSTTSHHHHHHHHHHHHTT--EEGGGTEEEEE---SSSTTHHHHHHHHHHHHHHHHHHHTT-TT---EE--TTSGGGSBPPGGG-S-TTSTT--S-S-HHHHHH-B--TT--SS-----HHHHHHHHHHHHHIIIIIS--SHHHHH-----TTPPPPPTT-TTS-HHIIIIIHHHHHHHS-TTSTT-TTTTSHHHHTTSHHHHHHHHHHHHHHHHHHHT--TT------HHHHT-EEEEE-TTS-EEEEEGGGGS-HHHHTEEE---/---B---TTTS-----SS-S-SSS-SS-S--PPP--SPPEEE------SS-EEEEETTS--HHHHHHHHHHHHHHHHS-TTSTTSHHHHHHHHHHHHTT--EEGGGTEEEEE---SSSTTHHHHHHHHHHHHHHHHHHHTT-TT---EE--TTSGGGSBPPGGG-S-TTSTT--S-S-HHHHHH-B--TT--SS-----HHHHHHHHHHHHHIIIIIS--SHHHHH-----TTPPPPPTT-TTS-HHIIIIIHHHHHHHS-TTSTT-TTTTSHHHHTTSTHHHHHHHHHHHHHHHHHHT--TT------HHHHT-EEEEE-TTS-EEEEEGGGGS-HHHHTEEE---/---B---TTTS-----SS-S-STT-SS-S--PPPP-SPPEEE------SS-EEEEETTS--HHHHHHHHHHHHHHHHS-TTSTTSHHHHHHHHHHHHTT--EEGGGTEEEEE---SSSTTHHHHHHHHHHHHHHHHHHHTT-TT---EE--TTSGGGSBPPGGG-S-TTSTT--S-S-HHHHHH-B--TT--SS-----HHHHHHHHHHHHHIIIIIS--SHHHHH-----TTPPPPPTT-TTS-HHIIIIIHHHHHHHS-TTSTT-TTTTSHHHHTTSTHHHHHHHHHHHHHHHHHHS--TT------HHHHT-EEEEE-TTS-EEEEEGGGGS-TTTTTEEE---/----TT--/--S--TTSTTT-/----TTSTT-/--S--TTS--

Radius of gyration: 36.52 Å; Cα contacts (8 Å, |Δi|>4): 3073; chains: 8; bounding box: 90×72×94 Å